Protein AF-0000000068164389 (afdb_homodimer)

Secondary structure (DSSP, 8-state):
--PPPHHHHHHHHHS-HHHHHHHHHHH-TT-HHHHHHHHHHHHHHHHHTTHHHHHHHHHHHHHHTT--TTHHHHHHHHHHHHHHHHHHHHHHHHHHHHHHHHHHHHHHHHHHHHT-HHHHHHHHHHHHHHHHSSHHHHHHHHHHHHHHHHHH-HHHHHHHHHHHHHHHHHHHHHHHHHHHHHHHHHHHHHHHHHHHHHHHHTHHHHHHTT-HHHHHHHHHHHHHHHHHHHHHHHHHHHHHHHHHHHHHHHHHHHHHHHHHHHHHTTSS-HHHHHHHHHHHHHHHHHHHHHHHTHHHHHHHHHHHHHHHHHHHHHHHHHHTSPPSSP---S-SS-EEEEEEEETTEEEEEEE---SSEEEEEE-TTSSHHHHHHHHTTSS--SEEEEEETTEEGGGS-HHHHHHHEEEE-TT----SSBHHHHHHTT-SS---HHHHHHHHHHTT-HHHHHTSTTGGGPBBSTTSB---HHHHHHHHHHHHHHT--SEEEEESTTTTS-HHHHHHHHHHHHHHTTS-EEEEEES-GGGGGG-SEEEEEETTEEEEEE-HHHHHHH-HHHHHHHHHHHHHS----------/--PPPHHHHHHHHHS-HHHHHHHHHHH-TT-HHHHHHHHHHHHHHHHHTTHHHHHHHHHHHHHHTT--TTHHHHHHHHHHHHHHHHHHHHHHHHHHHHHHHHHHHHHHHHHHHHT-HHHHHHHHHHHHHHHHS-HHHHHHHHHHHHHHHHHH-HHHHHHHHHHHHHHHHHHHHHHHHHHHHHHHHHHHHHHHHHHHHHHHHTHHHHHHTT-HHHHHHHHHHHHHHHHHHHHHHHHHHHHHHHHHHHHHHHHHHHHHHHHHHHHHTTSS-HHHHHHHHHHHHHHHHHHHHHHHTHHHHHHHHHHHHHHHHHHHHHHHHHHTSPPSSP---S-SS-EEEEEEEETTEEEEEEE---SSEEEEEE-TTSSHHHHHHHHTTSS--SEEEEEETTEEGGGS-HHHHHHHEEEE-TT----SSBHHHHHHTT-SS---HHHHHHHHHHTT-HHHHTTSTTGGGPBBSTTSB---HHHHHHHHHHHHHHT--SEEEEESTTTTS-HHHHHHHHHHHHHHTTS-EEEEEES-GGGGGG-SEEEEEETTEEEEEE-HHHHHHH-HHHHHHHHHHHHHS----------

Sequence (1158 aa):
METETEEDIEILTEYSFVKHCQEVWSHCVGYHRQVVKYLLLSVVVAFFGMAPPYLISWYINKLTKADYEGLNPLVASAVASYLAFHISDAFVVYQTSVLAENIACQVRLTAWNELLKHGANAVDSFIRFLFRVGVVKDFLSTVFSFGFIFYMDWRIGLVTLFTSIFYVIHFIYIKNRIVVYRNTYLEKTEATTGSVWGYFAHILVLKLLNMMDQILPTLDAYVREALAVRRNILFLDRYKVTVGRVCNNVSEMLILVLMTGSLIAGNTVLGDVLLMHKYYAKFNSHLRAMTNNYDIYLKTCTKMYRFSRLMTECRALKQAEPELPSRVPSNWTQIEFSKVCFSYESLITKARPALDHVAIVGRSGSGKSTLVKILLRLYHPQSGEVTVGGTNIANVVSEELYNCIKVVPQDDELLNCSLFQNLAYATPDPVSEDDVIDALRKADAWHFIQDLPNRLGSVIGPGGVQLSGGETQRVCIARALISSPQVIVLDEATSSLDVMTEQRVHATMASLSQDTTIIAVTHRISSLHLFDRILVMHHGKLVGDGTHEQLLGENEYYQGLQKANSEDQPRQEEHPHQSMETETEEDIEILTEYSFVKHCQEVWSHCVGYHRQVVKYLLLSVVVAFFGMAPPYLISWYINKLTKADYEGLNPLVASAVASYLAFHISDAFVVYQTSVLAENIACQVRLTAWNELLKHGANAVDSFIRFLFRVGVVKDFLSTVFSFGFIFYMDWRIGLVTLFTSIFYVIHFIYIKNRIVVYRNTYLEKTEATTGSVWGYFAHILVLKLLNMMDQILPTLDAYVREALAVRRNILFLDRYKVTVGRVCNNVSEMLILVLMTGSLIAGNTVLGDVLLMHKYYAKFNSHLRAMTNNYDIYLKTCTKMYRFSRLMTECRALKQAEPELPSRVPSNWTQIEFSKVCFSYESLITKARPALDHVAIVGRSGSGKSTLVKILLRLYHPQSGEVTVGGTNIANVVSEELYNCIKVVPQDDELLNCSLFQNLAYATPDPVSEDDVIDALRKADAWHFIQDLPNRLGSVIGPGGVQLSGGETQRVCIARALISSPQVIVLDEATSSLDVMTEQRVHATMASLSQDTTIIAVTHRISSLHLFDRILVMHHGKLVGDGTHEQLLGENEYYQGLQKANSEDQPRQEEHPHQS

Structure (mmCIF, N/CA/C/O backbone):
data_AF-0000000068164389-model_v1
#
loop_
_entity.id
_entity.type
_entity.pdbx_description
1 polymer 'ABC transporter, ATPbinding domain containing protein'
#
loop_
_atom_site.group_PDB
_atom_site.id
_atom_site.type_symbol
_atom_site.label_atom_id
_atom_site.label_alt_id
_atom_site.label_comp_id
_atom_site.label_asym_id
_atom_site.label_entity_id
_atom_site.label_seq_id
_atom_site.pdbx_PDB_ins_code
_atom_site.Cartn_x
_atom_site.Cartn_y
_atom_site.Cartn_z
_atom_site.occupancy
_atom_site.B_iso_or_equiv
_atom_site.auth_seq_id
_atom_site.auth_comp_id
_atom_site.auth_asym_id
_atom_site.auth_atom_id
_atom_site.pdbx_PDB_model_num
ATOM 1 N N . MET A 1 1 ? -2.35 -0.483 -4.441 1 38.62 1 MET A N 1
ATOM 2 C CA . MET A 1 1 ? -1.729 -1.423 -5.371 1 38.62 1 MET A CA 1
ATOM 3 C C . MET A 1 1 ? -1.173 -0.695 -6.59 1 38.62 1 MET A C 1
ATOM 5 O O . MET A 1 1 ? -1.894 0.055 -7.254 1 38.62 1 MET A O 1
ATOM 9 N N . GLU A 1 2 ? 0.061 -0.534 -6.609 1 47.28 2 GLU A N 1
ATOM 10 C CA . GLU A 1 2 ? 0.663 0.128 -7.766 1 47.28 2 GLU A CA 1
ATOM 11 C C . GLU A 1 2 ? 0.363 -0.629 -9.055 1 47.28 2 GLU A C 1
ATOM 13 O O . GLU A 1 2 ? 0.689 -1.812 -9.172 1 47.28 2 GLU A O 1
ATOM 18 N N . THR A 1 3 ? -0.781 -0.369 -9.672 1 54.84 3 THR A N 1
ATOM 19 C CA . THR A 1 3 ? -1.229 -1.025 -10.898 1 54.84 3 THR A CA 1
ATOM 20 C C . THR A 1 3 ? -0.493 -0.468 -12.109 1 54.84 3 THR A C 1
ATOM 22 O O . THR A 1 3 ? 0.011 0.656 -12.07 1 54.84 3 THR A O 1
ATOM 25 N N . GLU A 1 4 ? -0.268 -1.325 -13.055 1 60.72 4 GLU A N 1
ATOM 26 C CA . GLU A 1 4 ? 0.383 -0.997 -14.32 1 60.72 4 GLU A CA 1
ATOM 27 C C . GLU A 1 4 ? -0.41 0.055 -15.094 1 60.72 4 GLU A C 1
ATOM 29 O O . GLU A 1 4 ? -1.642 0.027 -15.102 1 60.72 4 GLU A O 1
ATOM 34 N N . THR A 1 5 ? 0.354 1.118 -15.523 1 64.94 5 THR A N 1
ATOM 35 C CA . THR A 1 5 ? -0.255 2.184 -16.312 1 64.94 5 THR A CA 1
ATOM 36 C C . THR A 1 5 ? 0.111 2.039 -17.781 1 64.94 5 THR A C 1
ATOM 38 O O . THR A 1 5 ? 0.974 1.232 -18.141 1 64.94 5 THR A O 1
ATOM 41 N N . GLU A 1 6 ? -0.705 2.586 -18.672 1 67.69 6 GLU A N 1
ATOM 42 C CA . GLU A 1 6 ? -0.39 2.629 -20.094 1 67.69 6 GLU A CA 1
ATOM 43 C C . GLU A 1 6 ? 1.027 3.141 -20.328 1 67.69 6 GLU A C 1
ATOM 45 O O . GLU A 1 6 ? 1.71 2.688 -21.25 1 67.69 6 GLU A O 1
ATOM 50 N N . GLU A 1 7 ? 1.41 3.975 -19.391 1 67.94 7 GLU A N 1
ATOM 51 C CA . GLU A 1 7 ? 2.773 4.492 -19.484 1 67.94 7 GLU A CA 1
ATOM 52 C C . GLU A 1 7 ? 3.799 3.387 -19.25 1 67.94 7 GLU A C 1
ATOM 54 O O . GLU A 1 7 ? 4.863 3.383 -19.859 1 67.94 7 GLU A O 1
ATOM 59 N N . ASP A 1 8 ? 3.373 2.439 -18.547 1 67.19 8 ASP A N 1
ATOM 60 C CA . ASP A 1 8 ? 4.277 1.324 -18.281 1 67.19 8 ASP A CA 1
ATOM 61 C C . ASP A 1 8 ? 4.52 0.495 -19.531 1 67.19 8 ASP A C 1
ATOM 63 O O . ASP A 1 8 ? 5.645 0.06 -19.797 1 67.19 8 ASP A O 1
ATOM 67 N N . ILE A 1 9 ? 3.467 0.403 -20.312 1 69.31 9 ILE A N 1
ATOM 68 C CA . ILE A 1 9 ? 3.561 -0.375 -21.531 1 69.31 9 ILE A CA 1
ATOM 69 C C . ILE A 1 9 ? 4.414 0.374 -22.562 1 69.31 9 ILE A C 1
ATOM 71 O O . ILE A 1 9 ? 5.211 -0.236 -23.281 1 69.31 9 ILE A O 1
ATOM 75 N N . GLU A 1 10 ? 4.254 1.637 -22.562 1 71.31 10 GLU A N 1
ATOM 76 C CA . GLU A 1 10 ? 5.023 2.455 -23.5 1 71.31 10 GLU A CA 1
ATOM 77 C C . GLU A 1 10 ? 6.512 2.426 -23.156 1 71.31 10 GLU A C 1
ATOM 79 O O . GLU A 1 10 ? 7.355 2.357 -24.047 1 71.31 10 GLU A O 1
ATOM 84 N N . ILE A 1 11 ? 6.797 2.465 -22 1 70.44 11 ILE A N 1
ATOM 85 C CA . ILE A 1 11 ? 8.188 2.434 -21.562 1 70.44 11 ILE A CA 1
ATOM 86 C C . ILE A 1 11 ? 8.812 1.094 -21.938 1 70.44 11 ILE A C 1
ATOM 88 O O . ILE A 1 11 ? 9.977 1.038 -22.344 1 70.44 11 ILE A O 1
ATOM 92 N N . LEU A 1 12 ? 8.016 0.072 -21.875 1 66.75 12 LEU A N 1
ATOM 93 C CA . LEU A 1 12 ? 8.523 -1.253 -22.219 1 66.75 12 LEU A CA 1
ATOM 94 C C . LEU A 1 12 ? 8.844 -1.342 -23.703 1 66.75 12 LEU A C 1
ATOM 96 O O . LEU A 1 12 ? 9.789 -2.021 -24.094 1 66.75 12 LEU A O 1
ATOM 100 N N . THR A 1 13 ? 7.965 -0.755 -24.359 1 66.56 13 THR A N 1
ATOM 101 C CA . THR A 1 13 ? 8.18 -0.83 -25.797 1 66.56 13 THR A CA 1
ATOM 102 C C . THR A 1 13 ? 9.398 -0.016 -26.203 1 66.56 13 THR A C 1
ATOM 104 O O . THR A 1 13 ? 10.102 -0.375 -27.156 1 66.56 13 THR A O 1
ATOM 107 N N . GLU A 1 14 ? 9.648 1.055 -25.406 1 65.88 14 GLU A N 1
ATOM 108 C CA . GLU A 1 14 ? 10.758 1.923 -25.781 1 65.88 14 GLU A CA 1
ATOM 109 C C . GLU A 1 14 ? 12.078 1.41 -25.203 1 65.88 14 GLU A C 1
ATOM 111 O O . GLU A 1 14 ? 13.133 1.541 -25.828 1 65.88 14 GLU A O 1
ATOM 116 N N . TYR A 1 15 ? 11.938 0.856 -24.078 1 68.25 15 TYR A N 1
ATOM 117 C CA . TYR A 1 15 ? 13.156 0.416 -23.406 1 68.25 15 TYR A CA 1
ATOM 118 C C . TYR A 1 15 ? 13.297 -1.1 -23.469 1 68.25 15 TYR A C 1
ATOM 120 O O . TYR A 1 15 ? 12.453 -1.833 -22.953 1 68.25 15 TYR A O 1
ATOM 128 N N . SER A 1 16 ? 14.227 -1.575 -24.234 1 71.25 16 SER A N 1
ATOM 129 C CA . SER A 1 16 ? 14.461 -2.99 -24.516 1 71.25 16 SER A CA 1
ATOM 130 C C . SER A 1 16 ? 14.844 -3.742 -23.234 1 71.25 16 SER A C 1
ATOM 132 O O . SER A 1 16 ? 15.398 -3.154 -22.312 1 71.25 16 SER A O 1
ATOM 134 N N . PHE A 1 17 ? 14.461 -5 -23.188 1 74.69 17 PHE A N 1
ATOM 135 C CA . PHE A 1 17 ? 14.828 -5.906 -22.109 1 74.69 17 PHE A CA 1
ATOM 136 C C . PHE A 1 17 ? 16.328 -5.918 -21.891 1 74.69 17 PHE A C 1
ATOM 138 O O . PHE A 1 17 ? 16.812 -5.922 -20.75 1 74.69 17 PHE A O 1
ATOM 145 N N . VAL A 1 18 ? 17.047 -5.766 -22.953 1 76.69 18 VAL A N 1
ATOM 146 C CA . VAL A 1 18 ? 18.5 -5.816 -22.906 1 76.69 18 VAL A CA 1
ATOM 147 C C . VAL A 1 18 ? 19.047 -4.586 -22.172 1 76.69 18 VAL A C 1
ATOM 149 O O . VAL A 1 18 ? 19.969 -4.688 -21.375 1 76.69 18 VAL A O 1
ATOM 152 N N . LYS A 1 19 ? 18.422 -3.51 -22.406 1 79.62 19 LYS A N 1
ATOM 153 C CA . LYS A 1 19 ? 18.859 -2.275 -21.766 1 79.62 19 LYS A CA 1
ATOM 154 C C . LYS A 1 19 ? 18.594 -2.314 -20.25 1 79.62 19 LYS A C 1
ATOM 156 O O . LYS A 1 19 ? 19.422 -1.842 -19.469 1 79.62 19 LYS A O 1
ATOM 161 N N . HIS A 1 20 ? 17.547 -2.967 -19.953 1 77.69 20 HIS A N 1
ATOM 162 C CA . HIS A 1 20 ? 17.234 -3.1 -18.531 1 77.69 20 HIS A CA 1
ATOM 163 C C . HIS A 1 20 ? 18.25 -4.004 -17.828 1 77.69 20 HIS A C 1
ATOM 165 O O . HIS A 1 20 ? 18.688 -3.699 -16.719 1 77.69 20 HIS A O 1
ATOM 171 N N . CYS A 1 21 ? 18.594 -5.027 -18.484 1 79.62 21 CYS A N 1
ATOM 172 C CA . CYS A 1 21 ? 19.562 -5.953 -17.906 1 79.62 21 CYS A CA 1
ATOM 173 C C . CYS A 1 21 ? 20.938 -5.297 -17.781 1 79.62 21 CYS A C 1
ATOM 175 O O . CYS A 1 21 ? 21.641 -5.52 -16.797 1 79.62 21 CYS A O 1
ATOM 177 N N . GLN A 1 22 ? 21.203 -4.438 -18.719 1 82.5 22 GLN A N 1
ATOM 178 C CA . GLN A 1 22 ? 22.469 -3.725 -18.672 1 82.5 22 GLN A CA 1
ATOM 179 C C . GLN A 1 22 ? 22.516 -2.738 -17.516 1 82.5 22 GLN A C 1
ATOM 181 O O . GLN A 1 22 ? 23.531 -2.604 -16.844 1 82.5 22 GLN A O 1
ATOM 186 N N . GLU A 1 23 ? 21.438 -2.168 -17.328 1 78.69 23 GLU A N 1
ATOM 187 C CA . GLU A 1 23 ? 21.344 -1.219 -16.219 1 78.69 23 GLU A CA 1
ATOM 188 C C . GLU A 1 23 ? 21.469 -1.927 -14.875 1 78.69 23 GLU A C 1
ATOM 190 O O . GLU A 1 23 ? 22.156 -1.448 -13.969 1 78.69 23 GLU A O 1
ATOM 195 N N . VAL A 1 24 ? 20.828 -2.986 -14.797 1 79.25 24 VAL A N 1
ATOM 196 C CA . VAL A 1 24 ? 20.891 -3.756 -13.555 1 79.25 24 VAL A CA 1
ATOM 197 C C . VAL A 1 24 ? 22.328 -4.254 -13.336 1 79.25 24 VAL A C 1
ATOM 199 O O . VAL A 1 24 ? 22.828 -4.23 -12.211 1 79.25 24 VAL A O 1
ATOM 202 N N . TRP A 1 25 ? 22.922 -4.68 -14.445 1 83.88 25 TRP A N 1
ATOM 203 C CA . TRP A 1 25 ? 24.281 -5.164 -14.391 1 83.88 25 TRP A CA 1
ATOM 204 C C . TRP A 1 25 ? 25.234 -4.082 -13.875 1 83.88 25 TRP A C 1
ATOM 206 O O . TRP A 1 25 ? 26.156 -4.367 -13.117 1 83.88 25 TRP A O 1
ATOM 216 N N . SER A 1 26 ? 24.922 -2.807 -14.164 1 82.19 26 SER A N 1
ATOM 217 C CA . SER A 1 26 ? 25.766 -1.69 -13.758 1 82.19 26 SER A CA 1
ATOM 218 C C . SER A 1 26 ? 25.641 -1.413 -12.266 1 82.19 26 SER A C 1
ATOM 220 O O . SER A 1 26 ? 26.578 -0.892 -11.648 1 82.19 26 SER A O 1
ATOM 222 N N . HIS A 1 27 ? 24.531 -1.925 -11.75 1 77.31 27 HIS A N 1
ATOM 223 C CA . HIS A 1 27 ? 24.312 -1.648 -10.336 1 77.31 27 HIS A CA 1
ATOM 224 C C . HIS A 1 27 ? 24.766 -2.812 -9.469 1 77.31 27 HIS A C 1
ATOM 226 O O . HIS A 1 27 ? 24.781 -2.711 -8.234 1 77.31 27 HIS A O 1
ATOM 232 N N . CYS A 1 28 ? 25.172 -3.836 -10.07 1 83.06 28 CYS A N 1
ATOM 233 C CA . CYS A 1 28 ? 25.656 -5 -9.344 1 83.06 28 CYS A CA 1
ATOM 234 C C . CYS A 1 28 ? 27.156 -4.898 -9.07 1 83.06 28 CYS A C 1
ATOM 236 O O . CYS A 1 28 ? 27.875 -5.891 -9.156 1 83.06 28 CYS A O 1
ATOM 238 N N . VAL A 1 29 ? 27.625 -3.773 -8.711 1 82.62 29 VAL A N 1
ATOM 239 C CA . VAL A 1 29 ? 29.047 -3.551 -8.508 1 82.62 29 VAL A CA 1
ATOM 240 C C . VAL A 1 29 ? 29.547 -4.402 -7.344 1 82.62 29 VAL A C 1
ATOM 242 O O . VAL A 1 29 ? 28.969 -4.379 -6.258 1 82.62 29 VAL A O 1
ATOM 245 N N . GLY A 1 30 ? 30.547 -5.273 -7.551 1 86.19 30 GLY A N 1
ATOM 246 C CA . GLY A 1 30 ? 31.156 -6.113 -6.527 1 86.19 30 GLY A CA 1
ATOM 247 C C . GLY A 1 30 ? 30.609 -7.527 -6.523 1 86.19 30 GLY A C 1
ATOM 248 O O . GLY A 1 30 ? 31.172 -8.414 -5.875 1 86.19 30 GLY A O 1
ATOM 249 N N . TYR A 1 31 ? 29.469 -7.75 -7.27 1 89.31 31 TYR A N 1
ATOM 250 C CA . TYR A 1 31 ? 28.812 -9.055 -7.219 1 89.31 31 TYR A CA 1
ATOM 251 C C . TYR A 1 31 ? 28.781 -9.695 -8.602 1 89.31 31 TYR A C 1
ATOM 253 O O . TYR A 1 31 ? 28.078 -10.688 -8.812 1 89.31 31 TYR A O 1
ATOM 261 N N . HIS A 1 32 ? 29.547 -9.227 -9.555 1 91 32 HIS A N 1
ATOM 262 C CA . HIS A 1 32 ? 29.484 -9.719 -10.93 1 91 32 HIS A CA 1
ATOM 263 C C . HIS A 1 32 ? 29.906 -11.18 -11.008 1 91 32 HIS A C 1
ATOM 265 O O . HIS A 1 32 ? 29.25 -11.984 -11.695 1 91 32 HIS A O 1
ATOM 271 N N . ARG A 1 33 ? 30.922 -11.5 -10.258 1 91.88 33 ARG A N 1
ATOM 272 C CA . ARG A 1 33 ? 31.422 -12.875 -10.281 1 91.88 33 ARG A CA 1
ATOM 273 C C . ARG A 1 33 ? 30.406 -13.836 -9.688 1 91.88 33 ARG A C 1
ATOM 275 O O . ARG A 1 33 ? 30.188 -14.922 -10.219 1 91.88 33 ARG A O 1
ATOM 282 N N . GLN A 1 34 ? 29.781 -13.406 -8.664 1 91.25 34 GLN A N 1
ATOM 283 C CA . GLN A 1 34 ? 28.781 -14.25 -8.016 1 91.25 34 GLN A CA 1
ATOM 284 C C . GLN A 1 34 ? 27.547 -14.414 -8.891 1 91.25 34 GLN A C 1
ATOM 286 O O . GLN A 1 34 ? 26.953 -15.5 -8.961 1 91.25 34 GLN A O 1
ATOM 291 N N . VAL A 1 35 ? 27.219 -13.328 -9.562 1 88.88 35 VAL A N 1
ATOM 292 C CA . VAL A 1 35 ? 26.062 -13.391 -10.445 1 88.88 35 VAL A CA 1
ATOM 293 C C . VAL A 1 35 ? 26.312 -14.383 -11.57 1 88.88 35 VAL A C 1
ATOM 295 O O . VAL A 1 35 ? 25.469 -15.25 -11.844 1 88.88 35 VAL A O 1
ATOM 298 N N . VAL A 1 36 ? 27.469 -14.383 -12.172 1 90.44 36 VAL A N 1
ATOM 299 C CA . VAL A 1 36 ? 27.797 -15.273 -13.281 1 90.44 36 VAL A CA 1
ATOM 300 C C . VAL A 1 36 ? 27.891 -16.719 -12.781 1 90.44 36 VAL A C 1
ATOM 302 O O . VAL A 1 36 ? 27.406 -17.641 -13.438 1 90.44 36 VAL A O 1
ATOM 305 N N . LYS A 1 37 ? 28.391 -16.875 -11.594 1 92.12 37 LYS A N 1
ATOM 306 C CA . LYS A 1 37 ? 28.531 -18.203 -11.008 1 92.12 37 LYS A CA 1
ATOM 307 C C . LYS A 1 37 ? 27.172 -18.859 -10.789 1 92.12 37 LYS A C 1
ATOM 309 O O . LYS A 1 37 ? 26.953 -20 -11.211 1 92.12 37 LYS A O 1
ATOM 314 N N . TYR A 1 38 ? 26.281 -18.125 -10.258 1 87.75 38 TYR A N 1
ATOM 315 C CA . TYR A 1 38 ? 25 -18.734 -9.938 1 87.75 38 TYR A CA 1
ATOM 316 C C . TYR A 1 38 ? 24.125 -18.844 -11.18 1 87.75 38 TYR A C 1
ATOM 318 O O . TYR A 1 38 ? 23.281 -19.75 -11.273 1 87.75 38 TYR A O 1
ATOM 326 N N . LEU A 1 39 ? 24.406 -18.016 -12.188 1 86.12 39 LEU A N 1
ATOM 327 C CA . LEU A 1 39 ? 23.719 -18.188 -13.461 1 86.12 39 LEU A CA 1
ATOM 328 C C . LEU A 1 39 ? 24.172 -19.453 -14.172 1 86.12 39 LEU A C 1
ATOM 330 O O . LEU A 1 39 ? 23.344 -20.203 -14.711 1 86.12 39 LEU A O 1
ATOM 334 N N . LEU A 1 40 ? 25.438 -19.766 -14.102 1 90.5 40 LEU A N 1
ATOM 335 C CA . LEU A 1 40 ? 25.969 -20.984 -14.703 1 90.5 40 LEU A CA 1
ATOM 336 C C . LEU A 1 40 ? 25.484 -22.219 -13.961 1 90.5 40 LEU A C 1
ATOM 338 O O . LEU A 1 40 ? 25.141 -23.234 -14.586 1 90.5 40 LEU A O 1
ATOM 342 N N . LEU A 1 41 ? 25.422 -22.094 -12.695 1 90.19 41 LEU A N 1
ATOM 343 C CA . LEU A 1 41 ? 24.922 -23.203 -11.906 1 90.19 41 LEU A CA 1
ATOM 344 C C . LEU A 1 41 ? 23.438 -23.453 -12.203 1 90.19 41 LEU A C 1
ATOM 346 O O . LEU A 1 41 ? 22.984 -24.594 -12.195 1 90.19 41 LEU A O 1
ATOM 350 N N . SER A 1 42 ? 22.734 -22.391 -12.484 1 88.31 42 SER A N 1
ATOM 351 C CA . SER A 1 42 ? 21.328 -22.531 -12.828 1 88.31 42 SER A CA 1
ATOM 352 C C . SER A 1 42 ? 21.141 -23.25 -14.156 1 88.31 42 SER A C 1
ATOM 354 O O . SER A 1 42 ? 20.203 -24.031 -14.328 1 88.31 42 SER A O 1
ATOM 356 N N . VAL A 1 43 ? 22.047 -23.062 -15.07 1 89.38 43 VAL A N 1
ATOM 357 C CA . VAL A 1 43 ? 22 -23.734 -16.359 1 89.38 43 VAL A CA 1
ATOM 358 C C . VAL A 1 43 ? 22.219 -25.234 -16.172 1 89.38 43 VAL A C 1
ATOM 360 O O . VAL A 1 43 ? 21.484 -26.062 -16.734 1 89.38 43 VAL A O 1
ATOM 363 N N . VAL A 1 44 ? 23.141 -25.531 -15.305 1 89.69 44 VAL A N 1
ATOM 364 C CA . VAL A 1 44 ? 23.484 -26.938 -15.047 1 89.69 44 VAL A CA 1
ATOM 365 C C . VAL A 1 44 ? 22.328 -27.641 -14.367 1 89.69 44 VAL A C 1
ATOM 367 O O . VAL A 1 44 ? 21.938 -28.734 -14.766 1 89.69 44 VAL A O 1
ATOM 370 N N . VAL A 1 45 ? 21.75 -26.969 -13.453 1 88.69 45 VAL A N 1
ATOM 371 C CA . VAL A 1 45 ? 20.641 -27.578 -12.703 1 88.69 45 VAL A CA 1
ATOM 372 C C . VAL A 1 45 ? 19.422 -27.734 -13.609 1 88.69 45 VAL A C 1
ATOM 374 O O . VAL A 1 45 ? 18.75 -28.766 -13.562 1 88.69 45 VAL A O 1
ATOM 377 N N . ALA A 1 46 ? 19.219 -26.734 -14.461 1 87.62 46 ALA A N 1
ATOM 378 C CA . ALA A 1 46 ? 18.078 -26.812 -15.391 1 87.62 46 ALA A CA 1
ATOM 379 C C . ALA A 1 46 ? 18.266 -27.953 -16.375 1 87.62 46 ALA A C 1
ATOM 381 O O . ALA A 1 46 ? 17.312 -28.656 -16.703 1 87.62 46 ALA A O 1
ATOM 382 N N . PHE A 1 47 ? 19.453 -28.203 -16.766 1 87.81 47 PHE A N 1
ATOM 383 C CA . PHE A 1 47 ? 19.75 -29.266 -17.703 1 87.81 47 PHE A CA 1
ATOM 384 C C . PHE A 1 47 ? 19.531 -30.641 -17.062 1 87.81 47 PHE A C 1
ATOM 386 O O . PHE A 1 47 ? 18.891 -31.516 -17.656 1 87.81 47 PHE A O 1
ATOM 393 N N . PHE A 1 48 ? 19.938 -30.781 -15.852 1 87.19 48 PHE A N 1
ATOM 394 C CA . PHE A 1 48 ? 19.828 -32.062 -15.172 1 87.19 48 PHE A CA 1
ATOM 395 C C . PHE A 1 48 ? 18.406 -32.312 -14.688 1 87.19 48 PHE A C 1
ATOM 397 O O . PHE A 1 48 ? 18.047 -33.438 -14.352 1 87.19 48 PHE A O 1
ATOM 404 N N . GLY A 1 49 ? 17.656 -31.25 -14.695 1 86.25 49 GLY A N 1
ATOM 405 C CA . GLY A 1 49 ? 16.25 -31.406 -14.344 1 86.25 49 GLY A CA 1
ATOM 406 C C . GLY A 1 49 ? 15.469 -32.188 -15.375 1 86.25 49 GLY A C 1
ATOM 407 O O . GLY A 1 49 ? 14.375 -32.688 -15.078 1 86.25 49 GLY A O 1
ATOM 408 N N . MET A 1 50 ? 16.078 -32.438 -16.547 1 87.75 50 MET A N 1
ATOM 409 C CA . MET A 1 50 ? 15.422 -33.188 -17.609 1 87.75 50 MET A CA 1
ATOM 410 C C . MET A 1 50 ? 15.695 -34.688 -17.484 1 87.75 50 MET A C 1
ATOM 412 O O . MET A 1 50 ? 15.102 -35.469 -18.203 1 87.75 50 MET A O 1
ATOM 416 N N . ALA A 1 51 ? 16.422 -35.094 -16.531 1 88.19 51 ALA A N 1
ATOM 417 C CA . ALA A 1 51 ? 16.906 -36.469 -16.438 1 88.19 51 ALA A CA 1
ATOM 418 C C . ALA A 1 51 ? 15.828 -37.375 -15.836 1 88.19 51 ALA A C 1
ATOM 420 O O . ALA A 1 51 ? 15.586 -38.5 -16.328 1 88.19 51 ALA A O 1
ATOM 421 N N . PRO A 1 52 ? 15.094 -36.938 -14.867 1 87.06 52 PRO A N 1
ATOM 422 C CA . PRO A 1 52 ? 14.188 -37.875 -14.203 1 87.06 52 PRO A CA 1
ATOM 423 C C . PRO A 1 52 ? 13.102 -38.406 -15.141 1 87.06 52 PRO A C 1
ATOM 425 O O . PRO A 1 52 ? 12.852 -39.594 -15.172 1 87.06 52 PRO A O 1
ATOM 428 N N . PRO A 1 53 ? 12.445 -37.562 -15.945 1 85.81 53 PRO A N 1
ATOM 429 C CA . PRO A 1 53 ? 11.445 -38.125 -16.859 1 85.81 53 PRO A CA 1
ATOM 430 C C . PRO A 1 53 ? 12.031 -39.125 -17.844 1 85.81 53 PRO A C 1
ATOM 432 O O . PRO A 1 53 ? 11.352 -40.094 -18.234 1 85.81 53 PRO A O 1
ATOM 435 N N . TYR A 1 54 ? 13.258 -38.969 -18.156 1 87.62 54 TYR A N 1
ATOM 436 C CA . TYR A 1 54 ? 13.922 -39.906 -19.062 1 87.62 54 TYR A CA 1
ATOM 437 C C . TYR A 1 54 ? 14.078 -41.281 -18.422 1 87.62 54 TYR A C 1
ATOM 439 O O . TYR A 1 54 ? 13.867 -42.312 -19.094 1 87.62 54 TYR A O 1
ATOM 447 N N . LEU A 1 55 ? 14.352 -41.344 -17.172 1 88.44 55 LEU A N 1
ATOM 448 C CA . LEU A 1 55 ? 14.484 -42.594 -16.453 1 88.44 55 LEU A CA 1
ATOM 449 C C . LEU A 1 55 ? 13.141 -43.281 -16.328 1 88.44 55 LEU A C 1
ATOM 451 O O . LEU A 1 55 ? 13.062 -44.531 -16.422 1 88.44 55 LEU A O 1
ATOM 455 N N . ILE A 1 56 ? 12.102 -42.531 -16.219 1 86.5 56 ILE A N 1
ATOM 456 C CA . ILE A 1 56 ? 10.758 -43.094 -16.125 1 86.5 56 ILE A CA 1
ATOM 457 C C . ILE A 1 56 ? 10.359 -43.719 -17.469 1 86.5 56 ILE A C 1
ATOM 459 O O . ILE A 1 56 ? 9.703 -44.75 -17.516 1 86.5 56 ILE A O 1
ATOM 463 N N . SER A 1 57 ? 10.766 -43.062 -18.516 1 87.19 57 SER A N 1
ATOM 464 C CA . SER A 1 57 ? 10.492 -43.594 -19.844 1 87.19 57 SER A CA 1
ATOM 465 C C . SER A 1 57 ? 11.148 -44.938 -20.047 1 87.19 57 SER A C 1
ATOM 467 O O . SER A 1 57 ? 10.531 -45.875 -20.594 1 87.19 57 SER A O 1
ATOM 469 N N . TRP A 1 58 ? 12.375 -45.062 -19.562 1 86.12 58 TRP A N 1
ATOM 470 C CA . TRP A 1 58 ? 13.078 -46.344 -19.641 1 86.12 58 TRP A CA 1
ATOM 471 C C . TRP A 1 58 ? 12.359 -47.406 -18.828 1 86.12 58 TRP A C 1
ATOM 473 O O . TRP A 1 58 ? 12.266 -48.562 -19.25 1 86.12 58 TRP A O 1
ATOM 483 N N . TYR A 1 59 ? 11.805 -47.031 -17.75 1 86.69 59 TYR A N 1
ATOM 484 C CA . TYR A 1 59 ? 11.047 -47.906 -16.875 1 86.69 59 TYR A CA 1
ATOM 485 C C . TYR A 1 59 ? 9.812 -48.438 -17.578 1 86.69 59 TYR A C 1
ATOM 487 O O . TYR A 1 59 ? 9.57 -49.656 -17.578 1 86.69 59 TYR A O 1
ATOM 495 N N . ILE A 1 60 ? 9.125 -47.656 -18.297 1 84.56 60 ILE A N 1
ATOM 496 C CA . ILE A 1 60 ? 7.891 -48.031 -18.953 1 84.56 60 ILE A CA 1
ATOM 497 C C . ILE A 1 60 ? 8.211 -48.906 -20.172 1 84.56 60 ILE A C 1
ATOM 499 O O . ILE A 1 60 ? 7.48 -49.844 -20.469 1 84.56 60 ILE A O 1
ATOM 503 N N . ASN A 1 61 ? 9.281 -48.594 -20.844 1 86.19 61 ASN A N 1
ATOM 504 C CA . ASN A 1 61 ? 9.68 -49.406 -21.984 1 86.19 61 ASN A CA 1
ATOM 505 C C . ASN A 1 61 ? 10.016 -50.844 -21.578 1 86.19 61 ASN A C 1
ATOM 507 O O . ASN A 1 61 ? 9.648 -51.781 -22.266 1 86.19 61 ASN A O 1
ATOM 511 N N . LYS A 1 62 ? 10.672 -50.938 -20.469 1 86.31 62 LYS A N 1
ATOM 512 C CA . LYS A 1 62 ? 10.992 -52.281 -19.969 1 86.31 62 LYS A CA 1
ATOM 513 C C . LYS A 1 62 ? 9.734 -53.031 -19.547 1 86.31 62 LYS A C 1
ATOM 515 O O . LYS A 1 62 ? 9.609 -54.219 -19.781 1 86.31 62 LYS A O 1
ATOM 520 N N . LEU A 1 63 ? 8.812 -52.344 -19.016 1 83.38 63 LEU A N 1
ATOM 521 C CA . LEU A 1 63 ? 7.559 -52.938 -18.562 1 83.38 63 LEU A CA 1
ATOM 522 C C . LEU A 1 63 ? 6.742 -53.438 -19.75 1 83.38 63 LEU A C 1
ATOM 524 O O . LEU A 1 63 ? 6.145 -54.531 -19.672 1 83.38 63 LEU A O 1
ATOM 528 N N . THR A 1 64 ? 6.727 -52.688 -20.844 1 82.06 64 THR A N 1
ATOM 529 C CA . THR A 1 64 ? 5.934 -53.062 -22.016 1 82.06 64 THR A CA 1
ATOM 530 C C . THR A 1 64 ? 6.535 -54.25 -22.719 1 82.06 64 THR A C 1
ATOM 532 O O . THR A 1 64 ? 5.82 -55.031 -23.359 1 82.06 64 THR A O 1
ATOM 535 N N . LYS A 1 65 ? 7.809 -54.469 -22.562 1 82.88 65 LYS A N 1
ATOM 536 C CA . LYS A 1 65 ? 8.477 -55.594 -23.172 1 82.88 65 LYS A CA 1
ATOM 537 C C . LYS A 1 65 ? 8.516 -56.781 -22.219 1 82.88 65 LYS A C 1
ATOM 539 O O . LYS A 1 65 ? 9.164 -57.812 -22.484 1 82.88 65 LYS A O 1
ATOM 544 N N . ALA A 1 66 ? 7.891 -56.656 -20.969 1 82.75 66 ALA A N 1
ATOM 545 C CA . ALA A 1 66 ? 7.828 -57.688 -19.953 1 82.75 66 ALA A CA 1
ATOM 546 C C . ALA A 1 66 ? 9.227 -58.062 -19.453 1 82.75 66 ALA A C 1
ATOM 548 O O . ALA A 1 66 ? 9.508 -59.219 -19.172 1 82.75 66 ALA A O 1
ATOM 549 N N . ASP A 1 67 ? 10.117 -57.125 -19.594 1 87.38 67 ASP A N 1
ATOM 550 C CA . ASP A 1 67 ? 11.445 -57.25 -19 1 87.38 67 ASP A CA 1
ATOM 551 C C . ASP A 1 67 ? 11.484 -56.688 -17.578 1 87.38 67 ASP A C 1
ATOM 553 O O . ASP A 1 67 ? 11.703 -55.5 -17.391 1 87.38 67 ASP A O 1
ATOM 557 N N . TYR A 1 68 ? 11.328 -57.562 -16.625 1 85.06 68 TYR A N 1
ATOM 558 C CA . TYR A 1 68 ? 11.164 -57.094 -15.266 1 85.06 68 TYR A CA 1
ATOM 559 C C . TYR A 1 68 ? 12.508 -57 -14.547 1 85.06 68 TYR A C 1
ATOM 561 O O . TYR A 1 68 ? 12.578 -56.562 -13.406 1 85.06 68 TYR A O 1
ATOM 569 N N . GLU A 1 69 ? 13.516 -57.375 -15.273 1 85.25 69 GLU A N 1
ATOM 570 C CA . GLU A 1 69 ? 14.836 -57.312 -14.656 1 85.25 69 GLU A CA 1
ATOM 571 C C . GLU A 1 69 ? 15.32 -55.844 -14.555 1 85.25 69 GLU A C 1
ATOM 573 O O . GLU A 1 69 ? 15.242 -55.094 -15.523 1 85.25 69 GLU A O 1
ATOM 578 N N . GLY A 1 70 ? 15.695 -55.375 -13.398 1 85.44 70 GLY A N 1
ATOM 579 C CA . GLY A 1 70 ? 16.312 -54.062 -13.211 1 85.44 70 GLY A CA 1
ATOM 580 C C . GLY A 1 70 ? 15.305 -52.969 -12.977 1 85.44 70 GLY A C 1
ATOM 581 O O . GLY A 1 70 ? 15.648 -51.781 -13.039 1 85.44 70 GLY A O 1
ATOM 582 N N . LEU A 1 71 ? 14.086 -53.312 -12.789 1 87.88 71 LEU A N 1
ATOM 583 C CA . LEU A 1 71 ? 13.047 -52.312 -12.594 1 87.88 71 LEU A CA 1
ATOM 584 C C . LEU A 1 71 ? 13.258 -51.562 -11.273 1 87.88 71 LEU A C 1
ATOM 586 O O . LEU A 1 71 ? 13.109 -50.344 -11.211 1 87.88 71 LEU A O 1
ATOM 590 N N . ASN A 1 72 ? 13.727 -52.281 -10.242 1 85.94 72 ASN A N 1
ATOM 591 C CA . ASN A 1 72 ? 13.891 -51.688 -8.93 1 85.94 72 ASN A CA 1
ATOM 592 C C . ASN A 1 72 ? 15.031 -50.656 -8.922 1 85.94 72 ASN A C 1
ATOM 594 O O . ASN A 1 72 ? 14.852 -49.531 -8.477 1 85.94 72 ASN A O 1
ATOM 598 N N . PRO A 1 73 ? 16.172 -51.031 -9.516 1 88.5 73 PRO A N 1
ATOM 599 C CA . PRO A 1 73 ? 17.234 -50.031 -9.555 1 88.5 73 PRO A CA 1
ATOM 600 C C . PRO A 1 73 ? 16.875 -48.812 -10.414 1 88.5 73 PRO A C 1
ATOM 602 O O . PRO A 1 73 ? 17.328 -47.688 -10.125 1 88.5 73 PRO A O 1
ATOM 605 N N . LEU A 1 74 ? 16.094 -49 -11.375 1 90.06 74 LEU A N 1
ATOM 606 C CA . LEU A 1 74 ? 15.688 -47.875 -12.227 1 90.06 74 LEU A CA 1
ATOM 607 C C . LEU A 1 74 ? 14.781 -46.906 -11.477 1 90.06 74 LEU A C 1
ATOM 609 O O . LEU A 1 74 ? 14.914 -45.688 -11.602 1 90.06 74 LEU A O 1
ATOM 613 N N . VAL A 1 75 ? 13.883 -47.438 -10.68 1 88.44 75 VAL A N 1
ATOM 614 C CA . VAL A 1 75 ? 13.008 -46.594 -9.867 1 88.44 75 VAL A CA 1
ATOM 615 C C . VAL A 1 75 ? 13.836 -45.875 -8.812 1 88.44 75 VAL A C 1
ATOM 617 O O . VAL A 1 75 ? 13.633 -44.688 -8.57 1 88.44 75 VAL A O 1
ATOM 620 N N . ALA A 1 76 ? 14.758 -46.594 -8.242 1 89.75 76 ALA A N 1
ATOM 621 C CA . ALA A 1 76 ? 15.625 -45.969 -7.234 1 89.75 76 ALA A CA 1
ATOM 622 C C . ALA A 1 76 ? 16.453 -44.844 -7.844 1 89.75 76 ALA A C 1
ATOM 624 O O . ALA A 1 76 ? 16.641 -43.812 -7.219 1 89.75 76 ALA A O 1
ATOM 625 N N . SER A 1 77 ? 16.906 -45.094 -9.055 1 91 77 SER A N 1
ATOM 626 C CA . SER A 1 77 ? 17.688 -44.062 -9.742 1 91 77 SER A CA 1
ATOM 627 C C . SER A 1 77 ? 16.844 -42.875 -10.086 1 91 77 SER A C 1
ATOM 629 O O . SER A 1 77 ? 17.328 -41.719 -10.055 1 91 77 SER A O 1
ATOM 631 N N . ALA A 1 78 ? 15.609 -43.094 -10.438 1 89.69 78 ALA A N 1
ATOM 632 C CA . ALA A 1 78 ? 14.711 -42 -10.734 1 89.69 78 ALA A CA 1
ATOM 633 C C . ALA A 1 78 ? 14.445 -41.156 -9.484 1 89.69 78 ALA A C 1
ATOM 635 O O . ALA A 1 78 ? 14.492 -39.906 -9.539 1 89.69 78 ALA A O 1
ATOM 636 N N . VAL A 1 79 ? 14.242 -41.812 -8.344 1 89.62 79 VAL A N 1
ATOM 637 C CA . VAL A 1 79 ? 14 -41.125 -7.086 1 89.62 79 VAL A CA 1
ATOM 638 C C . VAL A 1 79 ? 15.242 -40.312 -6.688 1 89.62 79 VAL A C 1
ATOM 640 O O . VAL A 1 79 ? 15.148 -39.156 -6.301 1 89.62 79 VAL A O 1
ATOM 643 N N . ALA A 1 80 ? 16.359 -40.938 -6.832 1 91.19 80 ALA A N 1
ATOM 644 C CA . ALA A 1 80 ? 17.625 -40.281 -6.5 1 91.19 80 ALA A CA 1
ATOM 645 C C . ALA A 1 80 ? 17.859 -39.094 -7.395 1 91.19 80 ALA A C 1
ATOM 647 O O . ALA A 1 80 ? 18.359 -38.062 -6.93 1 91.19 80 ALA A O 1
ATOM 648 N N . SER A 1 81 ? 17.531 -39.219 -8.625 1 91.25 81 SER A N 1
ATOM 649 C CA . SER A 1 81 ? 17.719 -38.094 -9.562 1 91.25 81 SER A CA 1
ATOM 650 C C . SER A 1 81 ? 16.797 -36.938 -9.227 1 91.25 81 SER A C 1
ATOM 652 O O . SER A 1 81 ? 17.188 -35.781 -9.328 1 91.25 81 SER A O 1
ATOM 654 N N . TYR A 1 82 ? 15.57 -37.281 -8.844 1 90.19 82 TYR A N 1
ATOM 655 C CA . TYR A 1 82 ? 14.648 -36.25 -8.43 1 90.19 82 TYR A CA 1
ATOM 656 C C . TYR A 1 82 ? 15.156 -35.531 -7.172 1 90.19 82 TYR A C 1
ATOM 658 O O . TYR A 1 82 ? 15.117 -34.312 -7.082 1 90.19 82 TYR A O 1
ATOM 666 N N . LEU A 1 83 ? 15.625 -36.312 -6.234 1 90.94 83 LEU A N 1
ATOM 667 C CA . LEU A 1 83 ? 16.125 -35.75 -4.988 1 90.94 83 LEU A CA 1
ATOM 668 C C . LEU A 1 83 ? 17.344 -34.844 -5.246 1 90.94 83 LEU A C 1
ATOM 670 O O . LEU A 1 83 ? 17.422 -33.75 -4.711 1 90.94 83 LEU A O 1
ATOM 674 N N . ALA A 1 84 ? 18.234 -35.344 -6.078 1 91.44 84 ALA A N 1
ATOM 675 C CA . ALA A 1 84 ? 19.422 -34.562 -6.426 1 91.44 84 ALA A CA 1
ATOM 676 C C . ALA A 1 84 ? 19.031 -33.281 -7.121 1 91.44 84 ALA A C 1
ATOM 678 O O . ALA A 1 84 ? 19.625 -32.219 -6.852 1 91.44 84 ALA A O 1
ATOM 679 N N . PHE A 1 85 ? 18.094 -33.344 -7.941 1 90.62 85 PHE A N 1
ATOM 680 C CA . PHE A 1 85 ? 17.625 -32.188 -8.672 1 90.62 85 PHE A CA 1
ATOM 681 C C . PHE A 1 85 ? 17.016 -31.156 -7.715 1 90.62 85 PHE A C 1
ATOM 683 O O . PHE A 1 85 ? 17.359 -29.969 -7.762 1 90.62 85 PHE A O 1
ATOM 690 N N . HIS A 1 86 ? 16.156 -31.609 -6.797 1 90.19 86 HIS A N 1
ATOM 691 C CA . HIS A 1 86 ? 15.445 -30.688 -5.922 1 90.19 86 HIS A CA 1
ATOM 692 C C . HIS A 1 86 ? 16.391 -30.047 -4.914 1 90.19 86 HIS A C 1
ATOM 694 O O . HIS A 1 86 ? 16.266 -28.875 -4.598 1 90.19 86 HIS A O 1
ATOM 700 N N . ILE A 1 87 ? 17.359 -30.781 -4.48 1 90.62 87 ILE A N 1
ATOM 701 C CA . ILE A 1 87 ? 18.328 -30.234 -3.531 1 90.62 87 ILE A CA 1
ATOM 702 C C . ILE A 1 87 ? 19.219 -29.219 -4.227 1 90.62 87 ILE A C 1
ATOM 704 O O . ILE A 1 87 ? 19.469 -28.141 -3.689 1 90.62 87 ILE A O 1
ATOM 708 N N . SER A 1 88 ? 19.688 -29.562 -5.445 1 91.62 88 SER A N 1
ATOM 709 C CA . SER A 1 88 ? 20.5 -28.625 -6.211 1 91.62 88 SER A CA 1
ATOM 710 C C . SER A 1 88 ? 19.719 -27.375 -6.57 1 91.62 88 SER A C 1
ATOM 712 O O . SER A 1 88 ? 20.25 -26.266 -6.504 1 91.62 88 SER A O 1
ATOM 714 N N . ASP A 1 89 ? 18.516 -27.594 -6.91 1 89.06 89 ASP A N 1
ATOM 715 C CA . ASP A 1 89 ? 17.656 -26.469 -7.25 1 89.06 89 ASP A CA 1
ATOM 716 C C . ASP A 1 89 ? 17.422 -25.578 -6.043 1 89.06 89 ASP A C 1
ATOM 718 O O . ASP A 1 89 ? 17.469 -24.344 -6.16 1 89.06 89 ASP A O 1
ATOM 722 N N . ALA A 1 90 ? 17.203 -26.188 -4.91 1 90.25 90 ALA A N 1
ATOM 723 C CA . ALA A 1 90 ? 17 -25.438 -3.676 1 90.25 90 ALA A CA 1
ATOM 724 C C . ALA A 1 90 ? 18.234 -24.609 -3.332 1 90.25 90 ALA A C 1
ATOM 726 O O . ALA A 1 90 ? 18.141 -23.453 -2.926 1 90.25 90 ALA A O 1
ATOM 727 N N . PHE A 1 91 ? 19.328 -25.219 -3.553 1 91 91 PHE A N 1
ATOM 728 C CA . PHE A 1 91 ? 20.594 -24.547 -3.254 1 91 91 PHE A CA 1
ATOM 729 C C . PHE A 1 91 ? 20.797 -23.344 -4.16 1 91 91 PHE A C 1
ATOM 731 O O . PHE A 1 91 ? 21.109 -22.25 -3.682 1 91 91 PHE A O 1
ATOM 738 N N . VAL A 1 92 ? 20.625 -23.516 -5.387 1 88.88 92 VAL A N 1
ATOM 739 C CA . VAL A 1 92 ? 20.859 -22.469 -6.359 1 88.88 92 VAL A CA 1
ATOM 740 C C . VAL A 1 92 ? 19.859 -21.328 -6.141 1 88.88 92 VAL A C 1
ATOM 742 O O . VAL A 1 92 ? 20.234 -20.156 -6.156 1 88.88 92 VAL A O 1
ATOM 745 N N . VAL A 1 93 ? 18.609 -21.688 -5.887 1 87.19 93 VAL A N 1
ATOM 746 C CA . VAL A 1 93 ? 17.578 -20.672 -5.715 1 87.19 93 VAL A CA 1
ATOM 747 C C . VAL A 1 93 ? 17.828 -19.891 -4.422 1 87.19 93 VAL A C 1
ATOM 749 O O . VAL A 1 93 ? 17.672 -18.672 -4.387 1 87.19 93 VAL A O 1
ATOM 752 N N . TYR A 1 94 ? 18.234 -20.594 -3.447 1 89.56 94 TYR A N 1
ATOM 753 C CA . TYR A 1 94 ? 18.531 -19.938 -2.186 1 89.56 94 TYR A CA 1
ATOM 754 C C . TYR A 1 94 ? 19.688 -18.953 -2.352 1 89.56 94 TYR A C 1
ATOM 756 O O . TYR A 1 94 ? 19.578 -17.781 -1.955 1 89.56 94 TYR A O 1
ATOM 764 N N . GLN A 1 95 ? 20.719 -19.453 -2.967 1 89.81 95 GLN A N 1
ATOM 765 C CA . GLN A 1 95 ? 21.891 -18.609 -3.129 1 89.81 95 GLN A CA 1
ATOM 766 C C . GLN A 1 95 ? 21.594 -17.391 -4.016 1 89.81 95 GLN A C 1
ATOM 768 O O . GLN A 1 95 ? 22.047 -16.281 -3.738 1 89.81 95 GLN A O 1
ATOM 773 N N . THR A 1 96 ? 20.906 -17.609 -5.027 1 87.62 96 THR A N 1
ATOM 774 C CA . THR A 1 96 ? 20.562 -16.516 -5.926 1 87.62 96 THR A CA 1
ATOM 775 C C . THR A 1 96 ? 19.641 -15.508 -5.234 1 87.62 96 THR A C 1
ATOM 777 O O . THR A 1 96 ? 19.734 -14.305 -5.469 1 87.62 96 THR A O 1
ATOM 780 N N . SER A 1 97 ? 18.719 -16 -4.398 1 88.5 97 SER A N 1
ATOM 781 C CA . SER A 1 97 ? 17.812 -15.117 -3.672 1 88.5 97 SER A CA 1
ATOM 782 C C . SER A 1 97 ? 18.578 -14.273 -2.656 1 88.5 97 SER A C 1
ATOM 784 O O . SER A 1 97 ? 18.281 -13.086 -2.488 1 88.5 97 SER A O 1
ATOM 786 N N . VAL A 1 98 ? 19.484 -14.906 -1.998 1 89.75 98 VAL A N 1
ATOM 787 C CA . VAL A 1 98 ? 20.312 -14.172 -1.036 1 89.75 98 VAL A CA 1
ATOM 788 C C . VAL A 1 98 ? 21.141 -13.125 -1.761 1 89.75 98 VAL A C 1
ATOM 790 O O . VAL A 1 98 ? 21.266 -11.992 -1.291 1 89.75 98 VAL A O 1
ATOM 793 N N . LEU A 1 99 ? 21.688 -13.539 -2.869 1 89 99 LEU A N 1
ATOM 794 C CA . LEU A 1 99 ? 22.469 -12.609 -3.674 1 89 99 LEU A CA 1
ATOM 795 C C . LEU A 1 99 ? 21.625 -11.422 -4.121 1 89 99 LEU A C 1
ATOM 797 O O . LEU A 1 99 ? 22.062 -10.273 -4.074 1 89 99 LEU A O 1
ATOM 801 N N . ALA A 1 100 ? 20.422 -11.719 -4.578 1 87.81 100 ALA A N 1
ATOM 802 C CA . ALA A 1 100 ? 19.516 -10.664 -5.012 1 87.81 100 ALA A CA 1
ATOM 803 C C . ALA A 1 100 ? 19.219 -9.688 -3.881 1 87.81 100 ALA A C 1
ATOM 805 O O . ALA A 1 100 ? 19.172 -8.477 -4.098 1 87.81 100 ALA A O 1
ATOM 806 N N . GLU A 1 101 ? 19.047 -10.25 -2.705 1 87.69 101 GLU A N 1
ATOM 807 C CA . GLU A 1 101 ? 18.766 -9.398 -1.551 1 87.69 101 GLU A CA 1
ATOM 808 C C . GLU A 1 101 ? 19.969 -8.531 -1.189 1 87.69 101 GLU A C 1
ATOM 810 O O . GLU A 1 101 ? 19.812 -7.367 -0.826 1 87.69 101 GLU A O 1
ATOM 815 N N . ASN A 1 102 ? 21.141 -9.117 -1.271 1 88.06 102 ASN A N 1
ATOM 816 C CA . ASN A 1 102 ? 22.344 -8.359 -0.988 1 88.06 102 ASN A CA 1
ATOM 817 C C . ASN A 1 102 ? 22.547 -7.215 -1.977 1 88.06 102 ASN A C 1
ATOM 819 O O . ASN A 1 102 ? 22.875 -6.098 -1.58 1 88.06 102 ASN A O 1
ATOM 823 N N . ILE A 1 103 ? 22.344 -7.449 -3.164 1 87.5 103 ILE A N 1
ATOM 824 C CA . ILE A 1 103 ? 22.484 -6.43 -4.195 1 87.5 103 ILE A CA 1
ATOM 825 C C . ILE A 1 103 ? 21.438 -5.344 -4 1 87.5 103 ILE A C 1
ATOM 827 O O . ILE A 1 103 ? 21.734 -4.152 -4.129 1 87.5 103 ILE A O 1
ATOM 831 N N . ALA A 1 104 ? 20.219 -5.77 -3.758 1 84.12 104 ALA A N 1
ATOM 832 C CA . ALA A 1 104 ? 19.141 -4.82 -3.523 1 84.12 104 ALA A CA 1
ATOM 833 C C . ALA A 1 104 ? 19.469 -3.887 -2.361 1 84.12 104 ALA A C 1
ATOM 835 O O . ALA A 1 104 ? 19.219 -2.684 -2.432 1 84.12 104 ALA A O 1
ATOM 836 N N . CYS A 1 105 ? 20.047 -4.457 -1.379 1 83.62 105 CYS A N 1
ATOM 837 C CA . CYS A 1 105 ? 20.422 -3.66 -0.219 1 83.62 105 CYS A CA 1
ATOM 838 C C . CYS A 1 105 ? 21.5 -2.645 -0.59 1 83.62 105 CYS A C 1
ATOM 840 O O . CYS A 1 105 ? 21.438 -1.484 -0.181 1 83.62 105 CYS A O 1
ATOM 842 N N . GLN A 1 106 ? 22.375 -3.09 -1.306 1 84.38 106 GLN A N 1
ATOM 843 C CA . GLN A 1 106 ? 23.453 -2.197 -1.733 1 84.38 106 GLN A CA 1
ATOM 844 C C . GLN A 1 106 ? 22.906 -1.07 -2.611 1 84.38 106 GLN A C 1
ATOM 846 O O . GLN A 1 106 ? 23.328 0.081 -2.48 1 84.38 106 GLN A O 1
ATOM 851 N N . VAL A 1 107 ? 22.031 -1.401 -3.451 1 82.25 107 VAL A N 1
ATOM 852 C CA . VAL A 1 107 ? 21.438 -0.407 -4.34 1 82.25 107 VAL A CA 1
ATOM 853 C C . VAL A 1 107 ? 20.641 0.605 -3.527 1 82.25 107 VAL A C 1
ATOM 855 O O . VAL A 1 107 ? 20.688 1.808 -3.799 1 82.25 107 VAL A O 1
ATOM 858 N N . ARG A 1 108 ? 19.938 0.139 -2.568 1 79.62 108 ARG A N 1
ATOM 859 C CA . ARG A 1 108 ? 19.141 1.012 -1.703 1 79.62 108 ARG A CA 1
ATOM 860 C C . ARG A 1 108 ? 20.047 1.989 -0.95 1 79.62 108 ARG A C 1
ATOM 862 O O . ARG A 1 108 ? 19.734 3.18 -0.863 1 79.62 108 ARG A O 1
ATOM 869 N N . LEU A 1 109 ? 21.109 1.455 -0.445 1 80.69 109 LEU A N 1
ATOM 870 C CA . LEU A 1 109 ? 22.047 2.291 0.301 1 80.69 109 LEU A CA 1
ATOM 871 C C . LEU A 1 109 ? 22.672 3.34 -0.607 1 80.69 109 LEU A C 1
ATOM 873 O O . LEU A 1 109 ? 22.812 4.504 -0.222 1 80.69 109 LEU A O 1
ATOM 877 N N . THR A 1 110 ? 22.984 2.908 -1.783 1 78.06 110 THR A N 1
ATOM 878 C CA . THR A 1 110 ? 23.578 3.84 -2.736 1 78.06 110 THR A CA 1
ATOM 879 C C . THR A 1 110 ? 22.562 4.91 -3.143 1 78.06 110 THR A C 1
ATOM 881 O O . THR A 1 110 ? 22.922 6.082 -3.297 1 78.06 110 THR A O 1
ATOM 884 N N . ALA A 1 111 ? 21.344 4.461 -3.297 1 78.38 111 ALA A N 1
ATOM 885 C CA . ALA A 1 111 ? 20.297 5.402 -3.668 1 78.38 111 ALA A CA 1
ATOM 886 C C . ALA A 1 111 ? 20.016 6.391 -2.537 1 78.38 111 ALA A C 1
ATOM 888 O O . ALA A 1 111 ? 19.797 7.578 -2.785 1 78.38 111 ALA A O 1
ATOM 889 N N . TRP A 1 112 ? 20.016 5.812 -1.367 1 75.38 112 TRP A N 1
ATOM 890 C CA . TRP A 1 112 ? 19.797 6.684 -0.219 1 75.38 112 TRP A CA 1
ATOM 891 C C . TRP A 1 112 ? 20.922 7.703 -0.078 1 75.38 112 TRP A C 1
ATOM 893 O O . TRP A 1 112 ? 20.688 8.844 0.315 1 75.38 112 TRP A O 1
ATOM 903 N N . ASN A 1 113 ? 22.062 7.176 -0.41 1 72.19 113 ASN A N 1
ATOM 904 C CA . ASN A 1 113 ? 23.188 8.102 -0.421 1 72.19 113 ASN A CA 1
ATOM 905 C C . ASN A 1 113 ? 22.984 9.219 -1.44 1 72.19 113 ASN A C 1
ATOM 907 O O . ASN A 1 113 ? 23.375 10.359 -1.196 1 72.19 113 ASN A O 1
ATOM 911 N N . GLU A 1 114 ? 22.344 8.75 -2.527 1 70.94 114 GLU A N 1
ATOM 912 C CA . GLU A 1 114 ? 22.047 9.75 -3.545 1 70.94 114 GLU A CA 1
ATOM 913 C C . GLU A 1 114 ? 20.672 10.383 -3.314 1 70.94 114 GLU A C 1
ATOM 915 O O . GLU A 1 114 ? 20.312 11.367 -3.969 1 70.94 114 GLU A O 1
ATOM 920 N N . LEU A 1 115 ? 19.828 10.031 -2.291 1 65.38 115 LEU A N 1
ATOM 921 C CA . LEU A 1 115 ? 18.594 10.578 -1.739 1 65.38 115 LEU A CA 1
ATOM 922 C C . LEU A 1 115 ? 17.375 10.031 -2.479 1 65.38 115 LEU A C 1
ATOM 924 O O . LEU A 1 115 ? 16.234 10.375 -2.156 1 65.38 115 LEU A O 1
ATOM 928 N N . LEU A 1 116 ? 17.484 9.086 -3.363 1 58.5 116 LEU A N 1
ATOM 929 C CA . LEU A 1 116 ? 16.359 8.594 -4.16 1 58.5 116 LEU A CA 1
ATOM 930 C C . LEU A 1 116 ? 15.695 7.41 -3.48 1 58.5 116 LEU A C 1
ATOM 932 O O . LEU A 1 116 ? 16.094 6.262 -3.689 1 58.5 116 LEU A O 1
ATOM 936 N N . LYS A 1 117 ? 14.797 7.621 -2.533 1 57.56 117 LYS A N 1
ATOM 937 C CA . LYS A 1 117 ? 14.219 6.52 -1.771 1 57.56 117 LYS A CA 1
ATOM 938 C C . LYS A 1 117 ? 13.305 5.668 -2.645 1 57.56 117 LYS A C 1
ATOM 940 O O . LYS A 1 117 ? 13.469 4.445 -2.721 1 57.56 117 LYS A O 1
ATOM 945 N N . HIS A 1 118 ? 12.305 6.293 -3.252 1 57.53 118 HIS A N 1
ATOM 946 C CA . HIS A 1 118 ? 11.266 5.543 -3.957 1 57.53 118 HIS A CA 1
ATOM 947 C C . HIS A 1 118 ? 11.82 4.887 -5.215 1 57.53 118 HIS A C 1
ATOM 949 O O . HIS A 1 118 ? 11.438 3.766 -5.559 1 57.53 118 HIS A O 1
ATOM 955 N N . GLY A 1 119 ? 12.844 5.586 -5.746 1 60.22 119 GLY A N 1
ATOM 956 C CA . GLY A 1 119 ? 13.438 5 -6.934 1 60.22 119 GLY A CA 1
ATOM 957 C C . GLY A 1 119 ? 14.281 3.773 -6.637 1 60.22 119 GLY A C 1
ATOM 958 O O . GLY A 1 119 ? 14.281 2.811 -7.406 1 60.22 119 GLY A O 1
ATOM 959 N N . ALA A 1 120 ? 14.797 3.777 -5.516 1 67.81 120 ALA A N 1
ATOM 960 C CA . ALA A 1 120 ? 15.648 2.656 -5.137 1 67.81 120 ALA A CA 1
ATOM 961 C C . ALA A 1 120 ? 14.836 1.371 -4.992 1 67.81 120 ALA A C 1
ATOM 963 O O . ALA A 1 120 ? 15.305 0.292 -5.371 1 67.81 120 ALA A O 1
ATOM 964 N N . ASN A 1 121 ? 13.602 1.515 -4.598 1 68.44 121 ASN A N 1
ATOM 965 C CA . ASN A 1 121 ? 12.758 0.343 -4.406 1 68.44 121 ASN A CA 1
ATOM 966 C C . ASN A 1 121 ? 12.445 -0.35 -5.73 1 68.44 121 ASN A C 1
ATOM 968 O O . ASN A 1 121 ? 12.359 -1.577 -5.789 1 68.44 121 ASN A O 1
ATOM 972 N N . ALA A 1 122 ? 12.406 0.446 -6.711 1 66.81 122 ALA A N 1
ATOM 973 C CA . ALA A 1 122 ? 12.125 -0.128 -8.023 1 66.81 122 ALA A CA 1
ATOM 974 C C . ALA A 1 122 ? 13.273 -1.02 -8.492 1 66.81 122 ALA A C 1
ATOM 976 O O . ALA A 1 122 ? 13.047 -2.129 -8.977 1 66.81 122 ALA A O 1
ATOM 977 N N . VAL A 1 123 ? 14.469 -0.58 -8.312 1 69.5 123 VAL A N 1
ATOM 978 C CA . VAL A 1 123 ? 15.641 -1.336 -8.742 1 69.5 123 VAL A CA 1
ATOM 979 C C . VAL A 1 123 ? 15.773 -2.607 -7.906 1 69.5 123 VAL A C 1
ATOM 981 O O . VAL A 1 123 ? 16.016 -3.691 -8.445 1 69.5 123 VAL A O 1
ATOM 984 N N . ASP A 1 124 ? 15.492 -2.396 -6.707 1 74.06 124 ASP A N 1
ATOM 985 C CA . ASP A 1 124 ? 15.562 -3.545 -5.809 1 74.06 124 ASP A CA 1
ATOM 986 C C . ASP A 1 124 ? 14.547 -4.617 -6.207 1 74.06 124 ASP A C 1
ATOM 988 O O . ASP A 1 124 ? 14.875 -5.801 -6.266 1 74.06 124 ASP A O 1
ATOM 992 N N . SER A 1 125 ? 13.383 -4.109 -6.539 1 72.5 125 SER A N 1
ATOM 993 C CA . SER A 1 125 ? 12.336 -5.043 -6.945 1 72.5 125 SER A CA 1
ATOM 994 C C . SER A 1 125 ? 12.703 -5.754 -8.242 1 72.5 125 SER A C 1
ATOM 996 O O . SER A 1 125 ? 12.43 -6.945 -8.398 1 72.5 125 SER A O 1
ATOM 998 N N . PHE A 1 126 ? 13.383 -5.086 -9.102 1 72.75 126 PHE A N 1
ATOM 999 C CA . PHE A 1 126 ? 13.773 -5.672 -10.383 1 72.75 126 PHE A CA 1
ATOM 1000 C C . PHE A 1 126 ? 14.852 -6.727 -10.188 1 72.75 126 PHE A C 1
ATOM 1002 O O . PHE A 1 126 ? 14.789 -7.801 -10.797 1 72.75 126 PHE A O 1
ATOM 1009 N N . ILE A 1 127 ? 15.758 -6.398 -9.352 1 73.5 127 ILE A N 1
ATOM 1010 C CA . ILE A 1 127 ? 16.844 -7.332 -9.078 1 73.5 127 ILE A CA 1
ATOM 1011 C C . ILE A 1 127 ? 16.281 -8.602 -8.43 1 73.5 127 ILE A C 1
ATOM 1013 O O . ILE A 1 127 ? 16.641 -9.711 -8.828 1 73.5 127 ILE A O 1
ATOM 1017 N N . ARG A 1 128 ? 15.328 -8.352 -7.543 1 72.56 128 ARG A N 1
ATOM 1018 C CA . ARG A 1 128 ? 14.711 -9.492 -6.875 1 72.56 128 ARG A CA 1
ATOM 1019 C C . ARG A 1 128 ? 13.883 -10.312 -7.852 1 72.56 128 ARG A C 1
ATOM 1021 O O . ARG A 1 128 ? 13.867 -11.547 -7.785 1 72.56 128 ARG A O 1
ATOM 1028 N N . PHE A 1 129 ? 13.273 -9.625 -8.703 1 70.12 129 PHE A N 1
ATOM 1029 C CA . PHE A 1 129 ? 12.5 -10.312 -9.727 1 70.12 129 PHE A CA 1
ATOM 1030 C C . PHE A 1 129 ? 13.406 -11.18 -10.602 1 70.12 129 PHE A C 1
ATOM 1032 O O . PHE A 1 129 ? 13.125 -12.359 -10.805 1 70.12 129 PHE A O 1
ATOM 1039 N N . LEU A 1 130 ? 14.484 -10.523 -11.094 1 67.69 130 LEU A N 1
ATOM 1040 C CA . LEU A 1 130 ? 15.383 -11.195 -12.023 1 67.69 130 LEU A CA 1
ATOM 1041 C C . LEU A 1 130 ? 15.984 -12.445 -11.383 1 67.69 130 LEU A C 1
ATOM 1043 O O . LEU A 1 130 ? 16.125 -13.477 -12.039 1 67.69 130 LEU A O 1
ATOM 1047 N N . PHE A 1 131 ? 16.297 -12.203 -10.008 1 64.25 131 PHE A N 1
ATOM 1048 C CA . PHE A 1 131 ? 17.031 -13.297 -9.375 1 64.25 131 PHE A CA 1
ATOM 1049 C C . PHE A 1 131 ? 16.078 -14.227 -8.633 1 64.25 131 PHE A C 1
ATOM 1051 O O . PHE A 1 131 ? 16.406 -15.391 -8.375 1 64.25 131 PHE A O 1
ATOM 1058 N N . ARG A 1 132 ? 15.062 -13.547 -7.988 1 58.69 132 ARG A N 1
ATOM 1059 C CA . ARG A 1 132 ? 14.148 -14.43 -7.273 1 58.69 132 ARG A CA 1
ATOM 1060 C C . ARG A 1 132 ? 13.391 -15.328 -8.242 1 58.69 132 ARG A C 1
ATOM 1062 O O . ARG A 1 132 ? 13.18 -16.516 -7.969 1 58.69 132 ARG A O 1
ATOM 1069 N N . VAL A 1 133 ? 12.758 -14.398 -9.023 1 51.59 133 VAL A N 1
ATOM 1070 C CA . VAL A 1 133 ? 11.602 -15.055 -9.633 1 51.59 133 VAL A CA 1
ATOM 1071 C C . VAL A 1 133 ? 12.07 -16.031 -10.703 1 51.59 133 VAL A C 1
ATOM 1073 O O . VAL A 1 133 ? 12.164 -15.68 -11.883 1 51.59 133 VAL A O 1
ATOM 1076 N N . GLY A 1 134 ? 12.883 -17 -10.266 1 62.19 134 GLY A N 1
ATOM 1077 C CA . GLY A 1 134 ? 12.922 -18.234 -11.031 1 62.19 134 GLY A CA 1
ATOM 1078 C C . GLY A 1 134 ? 12.742 -18.031 -12.523 1 62.19 134 GLY A C 1
ATOM 1079 O O . GLY A 1 134 ? 12.641 -18.984 -13.289 1 62.19 134 GLY A O 1
ATOM 1080 N N . VAL A 1 135 ? 12.797 -16.703 -12.883 1 71.88 135 VAL A N 1
ATOM 1081 C CA . VAL A 1 135 ? 12.539 -16.391 -14.281 1 71.88 135 VAL A CA 1
ATOM 1082 C C . VAL A 1 135 ? 13.656 -16.953 -15.156 1 71.88 135 VAL A C 1
ATOM 1084 O O . VAL A 1 135 ? 13.391 -17.547 -16.203 1 71.88 135 VAL A O 1
ATOM 1087 N N . VAL A 1 136 ? 14.82 -16.797 -14.57 1 77.31 136 VAL A N 1
ATOM 1088 C CA . VAL A 1 136 ? 15.938 -17.312 -15.359 1 77.31 136 VAL A CA 1
ATOM 1089 C C . VAL A 1 136 ? 15.828 -18.828 -15.461 1 77.31 136 VAL A C 1
ATOM 1091 O O . VAL A 1 136 ? 15.992 -19.406 -16.547 1 77.31 136 VAL A O 1
ATOM 1094 N N . LYS A 1 137 ? 15.477 -19.281 -14.336 1 78.62 137 LYS A N 1
ATOM 1095 C CA . LYS A 1 137 ? 15.328 -20.734 -14.328 1 78.62 137 LYS A CA 1
ATOM 1096 C C . LYS A 1 137 ? 14.164 -21.172 -15.203 1 78.62 137 LYS A C 1
ATOM 1098 O O . LYS A 1 137 ? 14.273 -22.156 -15.945 1 78.62 137 LYS A O 1
ATOM 1103 N N . ASP A 1 138 ? 13.062 -20.469 -15.109 1 83.31 138 ASP A N 1
ATOM 1104 C CA . ASP A 1 138 ? 11.898 -20.812 -15.914 1 83.31 138 ASP A CA 1
ATOM 1105 C C . ASP A 1 138 ? 12.188 -20.656 -17.406 1 83.31 138 ASP A C 1
ATOM 1107 O O . ASP A 1 138 ? 11.773 -21.484 -18.219 1 83.31 138 ASP A O 1
ATOM 1111 N N . PHE A 1 139 ? 12.961 -19.719 -17.672 1 86.75 139 PHE A N 1
ATOM 1112 C CA . PHE A 1 139 ? 13.336 -19.484 -19.062 1 86.75 139 PHE A CA 1
ATOM 1113 C C . PHE A 1 139 ? 14.234 -20.609 -19.562 1 86.75 139 PHE A C 1
ATOM 1115 O O . PHE A 1 139 ? 13.984 -21.188 -20.625 1 86.75 139 PHE A O 1
ATOM 1122 N N . LEU A 1 140 ? 15.211 -20.984 -18.797 1 88.12 140 LEU A N 1
ATOM 1123 C CA . LEU A 1 140 ? 16.156 -22.031 -19.172 1 88.12 140 LEU A CA 1
ATOM 1124 C C . LEU A 1 140 ? 15.445 -23.375 -19.281 1 88.12 140 LEU A C 1
ATOM 1126 O O . LEU A 1 140 ? 15.672 -24.125 -20.25 1 88.12 140 LEU A O 1
ATOM 1130 N N . SER A 1 141 ? 14.586 -23.547 -18.297 1 88.44 141 SER A N 1
ATOM 1131 C CA . SER A 1 141 ? 13.852 -24.812 -18.312 1 88.44 141 SER A CA 1
ATOM 1132 C C . SER A 1 141 ? 12.938 -24.891 -19.516 1 88.44 141 SER A C 1
ATOM 1134 O O . SER A 1 141 ? 12.742 -25.984 -20.078 1 88.44 141 SER A O 1
ATOM 1136 N N . THR A 1 142 ? 12.391 -23.797 -19.922 1 91.75 142 THR A N 1
ATOM 1137 C CA . THR A 1 142 ? 11.547 -23.75 -21.109 1 91.75 142 THR A CA 1
ATOM 1138 C C . THR A 1 142 ? 12.367 -24.047 -22.359 1 91.75 142 THR A C 1
ATOM 1140 O O . THR A 1 142 ? 11.961 -24.859 -23.203 1 91.75 142 THR A O 1
ATOM 1143 N N . VAL A 1 143 ? 13.562 -23.578 -22.453 1 92.5 143 VAL A N 1
ATOM 1144 C CA . VAL A 1 143 ? 14.43 -23.766 -23.609 1 92.5 143 VAL A CA 1
ATOM 1145 C C . VAL A 1 143 ? 14.898 -25.219 -23.688 1 92.5 143 VAL A C 1
ATOM 1147 O O . VAL A 1 143 ? 14.836 -25.844 -24.734 1 92.5 143 VAL A O 1
ATOM 1150 N N . PHE A 1 144 ? 15.281 -25.766 -22.531 1 92.5 144 PHE A N 1
ATOM 1151 C CA . PHE A 1 144 ? 15.781 -27.141 -22.516 1 92.5 144 PHE A CA 1
ATOM 1152 C C . PHE A 1 144 ? 14.664 -28.125 -22.812 1 92.5 144 PHE A C 1
ATOM 1154 O O . PHE A 1 144 ? 14.852 -29.078 -23.562 1 92.5 144 PHE A O 1
ATOM 1161 N N . SER A 1 145 ? 13.492 -27.859 -22.141 1 93.81 145 SER A N 1
ATOM 1162 C CA . SER A 1 145 ? 12.375 -28.766 -22.406 1 93.81 145 SER A CA 1
ATOM 1163 C C . SER A 1 145 ? 11.977 -28.719 -23.875 1 93.81 145 SER A C 1
ATOM 1165 O O . SER A 1 145 ? 11.703 -29.766 -24.484 1 93.81 145 SER A O 1
ATOM 1167 N N . PHE A 1 146 ? 11.992 -27.578 -24.438 1 95 146 PHE A N 1
ATOM 1168 C CA . PHE A 1 146 ? 11.688 -27.438 -25.859 1 95 146 PHE A CA 1
ATOM 1169 C C . PHE A 1 146 ? 12.758 -28.109 -26.703 1 95 146 PHE A C 1
ATOM 1171 O O . PHE A 1 146 ? 12.438 -28.797 -27.688 1 95 146 PHE A O 1
ATOM 1178 N N . GLY A 1 147 ? 14.008 -27.891 -26.406 1 94.5 147 GLY A N 1
ATOM 1179 C CA . GLY A 1 147 ? 15.102 -28.516 -27.125 1 94.5 147 GLY A CA 1
ATOM 1180 C C . GLY A 1 147 ? 15.023 -30.031 -27.141 1 94.5 147 GLY A C 1
ATOM 1181 O O . GLY A 1 147 ? 15.227 -30.656 -28.188 1 94.5 147 GLY A O 1
ATOM 1182 N N . PHE A 1 148 ? 14.648 -30.641 -26.016 1 93.31 148 PHE A N 1
ATOM 1183 C CA . PHE A 1 148 ? 14.547 -32.094 -25.922 1 93.31 148 PHE A CA 1
ATOM 1184 C C . PHE A 1 148 ? 13.367 -32.594 -26.734 1 93.31 148 PHE A C 1
ATOM 1186 O O . PHE A 1 148 ? 13.469 -33.625 -27.406 1 93.31 148 PHE A O 1
ATOM 1193 N N . ILE A 1 149 ? 12.242 -31.844 -26.656 1 94.62 149 ILE A N 1
ATOM 1194 C CA . ILE A 1 149 ? 11.07 -32.219 -27.453 1 94.62 149 ILE A CA 1
ATOM 1195 C C . ILE A 1 149 ? 11.422 -32.219 -28.938 1 94.62 149 ILE A C 1
ATOM 1197 O O . ILE A 1 149 ? 11.117 -33.156 -29.672 1 94.62 149 ILE A O 1
ATOM 1201 N N . PHE A 1 150 ? 12.109 -31.203 -29.328 1 94.25 150 PHE A N 1
ATOM 1202 C CA . PHE A 1 150 ? 12.469 -31.031 -30.734 1 94.25 150 PHE A CA 1
ATOM 1203 C C . PHE A 1 150 ? 13.492 -32.062 -31.172 1 94.25 150 PHE A C 1
ATOM 1205 O O . PHE A 1 150 ? 13.445 -32.562 -32.281 1 94.25 150 PHE A O 1
ATOM 1212 N N . TYR A 1 151 ? 14.398 -32.406 -30.312 1 92.44 151 TYR A N 1
ATOM 1213 C CA . TYR A 1 151 ? 15.422 -33.406 -30.594 1 92.44 151 TYR A CA 1
ATOM 1214 C C . TYR A 1 151 ? 14.812 -34.812 -30.766 1 92.44 151 TYR A C 1
ATOM 1216 O O . TYR A 1 151 ? 15.219 -35.562 -31.641 1 92.44 151 TYR A O 1
ATOM 1224 N N . MET A 1 152 ? 13.836 -35.125 -29.953 1 90.81 152 MET A N 1
ATOM 1225 C CA . MET A 1 152 ? 13.203 -36.438 -30.016 1 90.81 152 MET A CA 1
ATOM 1226 C C . MET A 1 152 ? 12.328 -36.562 -31.266 1 90.81 152 MET A C 1
ATOM 1228 O O . MET A 1 152 ? 12.398 -37.562 -31.969 1 90.81 152 MET A O 1
ATOM 1232 N N . ASP A 1 153 ? 11.469 -35.562 -31.516 1 93.75 153 ASP A N 1
ATOM 1233 C CA . ASP A 1 153 ? 10.602 -35.531 -32.688 1 93.75 153 ASP A CA 1
ATOM 1234 C C . ASP A 1 153 ? 10.336 -34.094 -33.125 1 93.75 153 ASP A C 1
ATOM 1236 O O . ASP A 1 153 ? 9.594 -33.375 -32.469 1 93.75 153 ASP A O 1
ATOM 1240 N N . TRP A 1 154 ? 10.789 -33.688 -34.281 1 92.5 154 TRP A N 1
ATOM 1241 C CA . TRP A 1 154 ? 10.711 -32.344 -34.781 1 92.5 154 TRP A CA 1
ATOM 1242 C C . TRP A 1 154 ? 9.273 -31.953 -35.094 1 92.5 154 TRP A C 1
ATOM 1244 O O . TRP A 1 154 ? 8.906 -30.766 -35.031 1 92.5 154 TRP A O 1
ATOM 1254 N N . ARG A 1 155 ? 8.445 -32.906 -35.438 1 92.94 155 ARG A N 1
ATOM 1255 C CA . ARG A 1 155 ? 7.047 -32.625 -35.75 1 92.94 155 ARG A CA 1
ATOM 1256 C C . ARG A 1 155 ? 6.309 -32.125 -34.5 1 92.94 155 ARG A C 1
ATOM 1258 O O . ARG A 1 155 ? 5.555 -31.156 -34.562 1 92.94 155 ARG A O 1
ATOM 1265 N N . ILE A 1 156 ? 6.625 -32.812 -33.375 1 94.5 156 ILE A N 1
ATOM 1266 C CA . ILE A 1 156 ? 6.02 -32.406 -32.094 1 94.5 156 ILE A CA 1
ATOM 1267 C C . ILE A 1 156 ? 6.59 -31.062 -31.641 1 94.5 156 ILE A C 1
ATOM 1269 O O . ILE A 1 156 ? 5.871 -30.25 -31.062 1 94.5 156 ILE A O 1
ATOM 1273 N N . GLY A 1 157 ? 7.867 -30.875 -31.953 1 95.19 157 GLY A N 1
ATOM 1274 C CA . GLY A 1 157 ? 8.484 -29.594 -31.656 1 95.19 157 GLY A CA 1
ATOM 1275 C C . GLY A 1 157 ? 7.809 -28.438 -32.375 1 95.19 157 GLY A C 1
ATOM 1276 O O . GLY A 1 157 ? 7.59 -27.375 -31.797 1 95.19 157 GLY A O 1
ATOM 1277 N N . LEU A 1 158 ? 7.449 -28.656 -33.562 1 95 158 LEU A N 1
ATOM 1278 C CA . LEU A 1 158 ? 6.805 -27.609 -34.344 1 95 158 LEU A CA 1
ATOM 1279 C C . LEU A 1 158 ? 5.406 -27.312 -33.812 1 95 158 LEU A C 1
ATOM 1281 O O . LEU A 1 158 ? 4.992 -26.156 -33.781 1 95 158 LEU A O 1
ATOM 1285 N N . VAL A 1 159 ? 4.695 -28.359 -33.469 1 93.62 159 VAL A N 1
ATOM 1286 C CA . VAL A 1 159 ? 3.365 -28.172 -32.906 1 93.62 159 VAL A CA 1
ATOM 1287 C C . VAL A 1 159 ? 3.463 -27.375 -31.594 1 93.62 159 VAL A C 1
ATOM 1289 O O . VAL A 1 159 ? 2.684 -26.438 -31.375 1 93.62 159 VAL A O 1
ATOM 1292 N N . THR A 1 160 ? 4.465 -27.766 -30.766 1 93.88 160 THR A N 1
ATOM 1293 C CA . THR A 1 160 ? 4.676 -27.078 -29.5 1 93.88 160 THR A CA 1
ATOM 1294 C C . THR A 1 160 ? 5.039 -25.625 -29.734 1 93.88 160 THR A C 1
ATOM 1296 O O . THR A 1 160 ? 4.531 -24.734 -29.047 1 93.88 160 THR A O 1
ATOM 1299 N N . LEU A 1 161 ? 5.84 -25.391 -30.703 1 94 161 LEU A N 1
ATOM 1300 C CA . LEU A 1 161 ? 6.262 -24.031 -31.016 1 94 161 LEU A CA 1
ATOM 1301 C C . LEU A 1 161 ? 5.086 -23.188 -31.5 1 94 161 LEU A C 1
ATOM 1303 O O . LEU A 1 161 ? 4.891 -22.062 -31.047 1 94 161 LEU A O 1
ATOM 1307 N N . PHE A 1 162 ? 4.309 -23.734 -32.375 1 93.75 162 PHE A N 1
ATOM 1308 C CA . PHE A 1 162 ? 3.188 -23 -32.969 1 93.75 162 PHE A CA 1
ATOM 1309 C C . PHE A 1 162 ? 2.143 -22.688 -31.891 1 93.75 162 PHE A C 1
ATOM 1311 O O . PHE A 1 162 ? 1.646 -21.562 -31.812 1 93.75 162 PHE A O 1
ATOM 1318 N N . THR A 1 163 ? 1.841 -23.641 -31.094 1 93.56 163 THR A N 1
ATOM 1319 C CA . THR A 1 163 ? 0.837 -23.422 -30.062 1 93.56 163 THR A CA 1
ATOM 1320 C C . THR A 1 163 ? 1.343 -22.438 -29.016 1 93.56 163 THR A C 1
ATOM 1322 O O . THR A 1 163 ? 0.576 -21.625 -28.5 1 93.56 163 THR A O 1
ATOM 1325 N N . SER A 1 164 ? 2.611 -22.516 -28.75 1 93.88 164 SER A N 1
ATOM 1326 C CA . SER A 1 164 ? 3.191 -21.625 -27.75 1 93.88 164 SER A CA 1
ATOM 1327 C C . SER A 1 164 ? 3.223 -20.188 -28.266 1 93.88 164 SER A C 1
ATOM 1329 O O . SER A 1 164 ? 2.951 -19.25 -27.516 1 93.88 164 SER A O 1
ATOM 1331 N N . ILE A 1 165 ? 3.602 -19.984 -29.5 1 93.88 165 ILE A N 1
ATOM 1332 C CA . ILE A 1 165 ? 3.627 -18.656 -30.094 1 93.88 165 ILE A CA 1
ATOM 1333 C C . ILE A 1 165 ? 2.219 -18.062 -30.094 1 93.88 165 ILE A C 1
ATOM 1335 O O . ILE A 1 165 ? 2.027 -16.891 -29.734 1 93.88 165 ILE A O 1
ATOM 1339 N N . PHE A 1 166 ? 1.244 -18.891 -30.438 1 94.88 166 PHE A N 1
ATOM 1340 C CA . PHE A 1 166 ? -0.144 -18.438 -30.422 1 94.88 166 PHE A CA 1
ATOM 1341 C C . PHE A 1 166 ? -0.57 -18.047 -29.016 1 94.88 166 PHE A C 1
ATOM 1343 O O . PHE A 1 166 ? -1.196 -17 -28.812 1 94.88 166 PHE A O 1
ATOM 1350 N N . TYR A 1 167 ? -0.19 -18.859 -28.078 1 94.06 167 TYR A N 1
ATOM 1351 C CA . TYR A 1 167 ? -0.533 -18.609 -26.688 1 94.06 167 TYR A CA 1
ATOM 1352 C C . TYR A 1 167 ? 0.067 -17.297 -26.203 1 94.06 167 TYR A C 1
ATOM 1354 O O . TYR A 1 167 ? -0.63 -16.469 -25.609 1 94.06 167 TYR A O 1
ATOM 1362 N N . VAL A 1 168 ? 1.291 -17.062 -26.5 1 93.12 168 VAL A N 1
ATOM 1363 C CA . VAL A 1 168 ? 1.996 -15.875 -26.016 1 93.12 168 VAL A CA 1
ATOM 1364 C C . VAL A 1 168 ? 1.425 -14.625 -26.672 1 93.12 168 VAL A C 1
ATOM 1366 O O . VAL A 1 168 ? 1.182 -13.617 -26 1 93.12 168 VAL A O 1
ATOM 1369 N N . ILE A 1 169 ? 1.153 -14.672 -27.969 1 93.62 169 ILE A N 1
ATOM 1370 C CA . ILE A 1 169 ? 0.601 -13.531 -28.703 1 93.62 169 ILE A CA 1
ATOM 1371 C C . ILE A 1 169 ? -0.782 -13.188 -28.141 1 93.62 169 ILE A C 1
ATOM 1373 O O . ILE A 1 169 ? -1.079 -12.023 -27.875 1 93.62 169 ILE A O 1
ATOM 1377 N N . HIS A 1 170 ? -1.569 -14.234 -28 1 94.81 170 HIS A N 1
ATOM 1378 C CA . HIS A 1 170 ? -2.906 -14.047 -27.453 1 94.81 170 HIS A CA 1
ATOM 1379 C C . HIS A 1 170 ? -2.84 -13.477 -26.047 1 94.81 170 HIS A C 1
ATOM 1381 O O . HIS A 1 170 ? -3.602 -12.57 -25.703 1 94.81 170 HIS A O 1
ATOM 1387 N N . PHE A 1 171 ? -1.949 -13.969 -25.297 1 93.94 171 PHE A N 1
ATOM 1388 C CA . PHE A 1 171 ? -1.776 -13.523 -23.922 1 93.94 171 PHE A CA 1
ATOM 1389 C C . PHE A 1 171 ? -1.425 -12.039 -23.859 1 93.94 171 PHE A C 1
ATOM 1391 O O . PHE A 1 171 ? -2.055 -11.273 -23.141 1 93.94 171 PHE A O 1
ATOM 1398 N N . ILE A 1 172 ? -0.471 -11.664 -24.609 1 89.81 172 ILE A N 1
ATOM 1399 C CA . ILE A 1 172 ? -0.004 -10.281 -24.594 1 89.81 172 ILE A CA 1
ATOM 1400 C C . ILE A 1 172 ? -1.109 -9.359 -25.109 1 89.81 172 ILE A C 1
ATOM 1402 O O . ILE A 1 172 ? -1.347 -8.289 -24.531 1 89.81 172 ILE A O 1
ATOM 1406 N N . TYR A 1 173 ? -1.784 -9.828 -26.125 1 92.38 173 TYR A N 1
ATOM 1407 C CA . TYR A 1 173 ? -2.848 -9.023 -26.703 1 92.38 173 TYR A CA 1
ATOM 1408 C C . TYR A 1 173 ? -3.953 -8.75 -25.703 1 92.38 173 TYR A C 1
ATOM 1410 O O . TYR A 1 173 ? -4.367 -7.605 -25.516 1 92.38 173 TYR A O 1
ATOM 1418 N N . ILE A 1 174 ? -4.434 -9.75 -25.062 1 94.44 174 ILE A N 1
ATOM 1419 C CA . ILE A 1 174 ? -5.531 -9.609 -24.109 1 94.44 174 ILE A CA 1
ATOM 1420 C C . ILE A 1 174 ? -5.047 -8.875 -22.859 1 94.44 174 ILE A C 1
ATOM 1422 O O . ILE A 1 174 ? -5.781 -8.07 -22.281 1 94.44 174 ILE A O 1
ATOM 1426 N N . LYS A 1 175 ? -3.846 -9.148 -22.484 1 90.25 175 LYS A N 1
ATOM 1427 C CA . LYS A 1 175 ? -3.279 -8.477 -21.312 1 90.25 175 LYS A CA 1
ATOM 1428 C C . LYS A 1 175 ? -3.229 -6.965 -21.531 1 90.25 175 LYS A C 1
ATOM 1430 O O . LYS A 1 175 ? -3.566 -6.195 -20.625 1 90.25 175 LYS A O 1
ATOM 1435 N N . ASN A 1 176 ? -2.84 -6.562 -22.688 1 85.69 176 ASN A N 1
ATOM 1436 C CA . ASN A 1 176 ? -2.785 -5.137 -23 1 85.69 176 ASN A CA 1
ATOM 1437 C C . ASN A 1 176 ? -4.172 -4.496 -22.953 1 85.69 176 ASN A C 1
ATOM 1439 O O . ASN A 1 176 ? -4.316 -3.35 -22.516 1 85.69 176 ASN A O 1
ATOM 1443 N N . ARG A 1 177 ? -5.141 -5.258 -23.328 1 89.5 177 ARG A N 1
ATOM 1444 C CA . ARG A 1 177 ? -6.516 -4.77 -23.234 1 89.5 177 ARG A CA 1
ATOM 1445 C C . ARG A 1 177 ? -6.965 -4.656 -21.781 1 89.5 177 ARG A C 1
ATOM 1447 O O . ARG A 1 177 ? -7.668 -3.711 -21.422 1 89.5 177 ARG A O 1
ATOM 1454 N N . ILE A 1 178 ? -6.574 -5.582 -21.016 1 91.75 178 ILE A N 1
ATOM 1455 C CA . ILE A 1 178 ? -6.93 -5.59 -19.594 1 91.75 178 ILE A CA 1
ATOM 1456 C C . ILE A 1 178 ? -6.309 -4.383 -18.906 1 91.75 178 ILE A C 1
ATOM 1458 O O . ILE A 1 178 ? -6.938 -3.766 -18.031 1 91.75 178 ILE A O 1
ATOM 1462 N N . VAL A 1 179 ? -5.125 -4.035 -19.312 1 85.69 179 VAL A N 1
ATOM 1463 C CA . VAL A 1 179 ? -4.418 -2.912 -18.703 1 85.69 179 VAL A CA 1
ATOM 1464 C C . VAL A 1 179 ? -5.203 -1.623 -18.922 1 85.69 179 VAL A C 1
ATOM 1466 O O . VAL A 1 179 ? -5.305 -0.786 -18.016 1 85.69 179 VAL A O 1
ATOM 1469 N N . VAL A 1 180 ? -5.812 -1.483 -20.062 1 86.75 180 VAL A N 1
ATOM 1470 C CA . VAL A 1 180 ? -6.602 -0.3 -20.391 1 86.75 180 VAL A CA 1
ATOM 1471 C C . VAL A 1 180 ? -7.824 -0.228 -19.484 1 86.75 180 VAL A C 1
ATOM 1473 O O . VAL A 1 180 ? -8.109 0.819 -18.891 1 86.75 180 VAL A O 1
ATOM 1476 N N . TYR A 1 181 ? -8.492 -1.365 -19.328 1 90.62 181 TYR A N 1
ATOM 1477 C CA . TYR A 1 181 ? -9.664 -1.414 -18.469 1 90.62 181 TYR A CA 1
ATOM 1478 C C . TYR A 1 181 ? -9.266 -1.228 -17 1 90.62 181 TYR A C 1
ATOM 1480 O O . TYR A 1 181 ? -10.008 -0.616 -16.234 1 90.62 181 TYR A O 1
ATOM 1488 N N . ARG A 1 182 ? -8.195 -1.72 -16.672 1 88.75 182 ARG A N 1
ATOM 1489 C CA . ARG A 1 182 ? -7.719 -1.611 -15.297 1 88.75 182 ARG A CA 1
ATOM 1490 C C . ARG A 1 182 ? -7.418 -0.161 -14.938 1 88.75 182 ARG A C 1
ATOM 1492 O O . ARG A 1 182 ? -7.711 0.28 -13.82 1 88.75 182 ARG A O 1
ATOM 1499 N N . ASN A 1 183 ? -6.844 0.591 -15.852 1 85 183 ASN A N 1
ATOM 1500 C CA . ASN A 1 183 ? -6.594 2.008 -15.617 1 85 183 ASN A CA 1
ATOM 1501 C C . ASN A 1 183 ? -7.895 2.779 -15.406 1 85 183 ASN A C 1
ATOM 1503 O O . ASN A 1 183 ? -7.98 3.625 -14.508 1 85 183 ASN A O 1
ATOM 1507 N N . THR A 1 184 ? -8.812 2.436 -16.188 1 88.75 184 THR A N 1
ATOM 1508 C CA . THR A 1 184 ? -10.125 3.061 -16.031 1 88.75 184 THR A CA 1
ATOM 1509 C C . THR A 1 184 ? -10.75 2.693 -14.688 1 88.75 184 THR A C 1
ATOM 1511 O O . THR A 1 184 ? -11.336 3.545 -14.016 1 88.75 184 THR A O 1
ATOM 1514 N N . TYR A 1 185 ? -10.602 1.492 -14.312 1 89.62 185 TYR A N 1
ATOM 1515 C CA . TYR A 1 185 ? -11.125 1.01 -13.039 1 89.62 185 TYR A CA 1
ATOM 1516 C C . TYR A 1 185 ? -10.453 1.719 -11.867 1 89.62 185 TYR A C 1
ATOM 1518 O O . TYR A 1 185 ? -11.125 2.111 -10.906 1 89.62 185 TYR A O 1
ATOM 1526 N N . LEU A 1 186 ? -9.242 1.906 -11.969 1 84.31 186 LEU A N 1
ATOM 1527 C CA . LEU A 1 186 ? -8.492 2.576 -10.914 1 84.31 186 LEU A CA 1
ATOM 1528 C C . LEU A 1 186 ? -8.898 4.043 -10.805 1 84.31 186 LEU A C 1
ATOM 1530 O O . LEU A 1 186 ? -9.031 4.57 -9.695 1 84.31 186 LEU A O 1
ATOM 1534 N N . GLU A 1 187 ? -9.031 4.656 -11.852 1 85.69 187 GLU A N 1
ATOM 1535 C CA . GLU A 1 187 ? -9.484 6.043 -11.859 1 85.69 187 GLU A CA 1
ATOM 1536 C C . GLU A 1 187 ? -10.844 6.188 -11.18 1 85.69 187 GLU A C 1
ATOM 1538 O O . GLU A 1 187 ? -11.055 7.094 -10.375 1 85.69 187 GLU A O 1
ATOM 1543 N N . LYS A 1 188 ? -11.664 5.242 -11.547 1 87.75 188 LYS A N 1
ATOM 1544 C CA . LYS A 1 188 ? -13.008 5.289 -10.977 1 87.75 188 LYS A CA 1
ATOM 1545 C C . LYS A 1 188 ? -12.984 4.973 -9.484 1 87.75 188 LYS A C 1
ATOM 1547 O O . LYS A 1 188 ? -13.703 5.602 -8.703 1 87.75 188 LYS A O 1
ATOM 1552 N N . THR A 1 189 ? -12.211 4.082 -9.109 1 84.38 189 THR A N 1
ATOM 1553 C CA . THR A 1 189 ? -12.109 3.713 -7.703 1 84.38 189 THR A CA 1
ATOM 1554 C C . THR A 1 189 ? -11.445 4.828 -6.898 1 84.38 189 THR A C 1
ATOM 1556 O O . THR A 1 189 ? -11.82 5.078 -5.75 1 84.38 189 THR A O 1
ATOM 1559 N N . GLU A 1 190 ? -10.5 5.453 -7.453 1 80.5 190 GLU A N 1
ATOM 1560 C CA . GLU A 1 190 ? -9.859 6.59 -6.797 1 80.5 190 GLU A CA 1
ATOM 1561 C C . GLU A 1 190 ? -10.844 7.742 -6.609 1 80.5 190 GLU A C 1
ATOM 1563 O O . GLU A 1 190 ? -10.844 8.398 -5.566 1 80.5 190 GLU A O 1
ATOM 1568 N N . ALA A 1 191 ? -11.602 7.93 -7.559 1 81.25 191 ALA A N 1
ATOM 1569 C CA . ALA A 1 191 ? -12.633 8.945 -7.441 1 81.25 191 ALA A CA 1
ATOM 1570 C C . ALA A 1 191 ? -13.625 8.602 -6.332 1 81.25 191 ALA A C 1
ATOM 1572 O O . ALA A 1 191 ? -14.039 9.477 -5.566 1 81.25 191 ALA A O 1
ATOM 1573 N N . THR A 1 192 ? -13.977 7.348 -6.316 1 82.31 192 THR A N 1
ATOM 1574 C CA . THR A 1 192 ? -14.898 6.895 -5.281 1 82.31 192 THR A CA 1
ATOM 1575 C C . THR A 1 192 ? -14.273 7.059 -3.896 1 82.31 192 THR A C 1
ATOM 1577 O O . THR A 1 192 ? -14.906 7.598 -2.986 1 82.31 192 THR A O 1
ATOM 1580 N N . THR A 1 193 ? -13.047 6.609 -3.799 1 77.88 193 THR A N 1
ATOM 1581 C CA . THR A 1 193 ? -12.352 6.695 -2.52 1 77.88 193 THR A CA 1
ATOM 1582 C C . THR A 1 193 ? -12.125 8.148 -2.127 1 77.88 193 THR A C 1
ATOM 1584 O O . THR A 1 193 ? -12.25 8.516 -0.956 1 77.88 193 THR A O 1
ATOM 1587 N N . GLY A 1 194 ? -11.742 8.914 -3.092 1 74.31 194 GLY A N 1
ATOM 1588 C CA . GLY A 1 194 ? -11.594 10.336 -2.834 1 74.31 194 GLY A CA 1
ATOM 1589 C C . GLY A 1 194 ? -12.859 10.984 -2.314 1 74.31 194 GLY A C 1
ATOM 1590 O O . GLY A 1 194 ? -12.82 11.773 -1.368 1 74.31 194 GLY A O 1
ATOM 1591 N N . SER A 1 195 ? -13.953 10.633 -2.898 1 77.69 195 SER A N 1
ATOM 1592 C CA . SER A 1 195 ? -15.242 11.172 -2.469 1 77.69 195 SER A CA 1
ATOM 1593 C C . SER A 1 195 ? -15.594 10.703 -1.062 1 77.69 195 SER A C 1
ATOM 1595 O O . SER A 1 195 ? -16.094 11.477 -0.249 1 77.69 195 SER A O 1
ATOM 1597 N N . VAL A 1 196 ? -15.336 9.516 -0.812 1 79.12 196 VAL A N 1
ATOM 1598 C CA . VAL A 1 196 ? -15.633 8.953 0.501 1 79.12 196 VAL A CA 1
ATOM 1599 C C . VAL A 1 196 ? -14.789 9.656 1.565 1 79.12 196 VAL A C 1
ATOM 1601 O O . VAL A 1 196 ? -15.289 10.008 2.633 1 79.12 196 VAL A O 1
ATOM 1604 N N . TRP A 1 197 ? -13.578 9.852 1.225 1 74.38 197 TRP A N 1
ATOM 1605 C CA . TRP A 1 197 ? -12.703 10.547 2.162 1 74.38 197 TRP A CA 1
ATOM 1606 C C . TRP A 1 197 ? -13.172 11.984 2.387 1 74.38 197 TRP A C 1
ATOM 1608 O O . TRP A 1 197 ? -13.102 12.5 3.506 1 74.38 197 TRP A O 1
ATOM 1618 N N . GLY A 1 198 ? -13.57 12.555 1.333 1 71.62 198 GLY A N 1
ATOM 1619 C CA . GLY A 1 198 ? -14.148 13.883 1.477 1 71.62 198 GLY A CA 1
ATOM 1620 C C . GLY A 1 198 ? -15.352 13.914 2.406 1 71.62 198 GLY A C 1
ATOM 1621 O O . GLY A 1 198 ? -15.477 14.812 3.238 1 71.62 198 GLY A O 1
ATOM 1622 N N . TYR A 1 199 ? -16.125 12.891 2.328 1 75.31 199 TYR A N 1
ATOM 1623 C CA . TYR A 1 199 ? -17.297 12.797 3.182 1 75.31 199 TYR A CA 1
ATOM 1624 C C . TYR A 1 199 ? -16.906 12.492 4.625 1 75.31 199 TYR A C 1
ATOM 1626 O O . TYR A 1 199 ? -17.484 13.055 5.559 1 75.31 199 TYR A O 1
ATOM 1634 N N . PHE A 1 200 ? -15.898 11.773 4.738 1 73.12 200 PHE A N 1
ATOM 1635 C CA . PHE A 1 200 ? -15.469 11.414 6.086 1 73.12 200 PHE A CA 1
ATOM 1636 C C . PHE A 1 200 ? -14.82 12.609 6.781 1 73.12 200 PHE A C 1
ATOM 1638 O O . PHE A 1 200 ? -14.945 12.766 7.996 1 73.12 200 PHE A O 1
ATOM 1645 N N . ALA A 1 201 ? -14.156 13.305 5.961 1 71.25 201 ALA A N 1
ATOM 1646 C CA . ALA A 1 201 ? -13.555 14.523 6.508 1 71.25 201 ALA A CA 1
ATOM 1647 C C . ALA A 1 201 ? -14.617 15.461 7.062 1 71.25 201 ALA A C 1
ATOM 1649 O O . ALA A 1 201 ? -14.352 16.234 7.984 1 71.25 201 ALA A O 1
ATOM 1650 N N . HIS A 1 202 ? -15.797 15.281 6.531 1 74.44 202 HIS A N 1
ATOM 1651 C CA . HIS A 1 202 ? -16.891 16.172 6.93 1 74.44 202 HIS A CA 1
ATOM 1652 C C . HIS A 1 202 ? -18.031 15.391 7.562 1 74.44 202 HIS A C 1
ATOM 1654 O O . HIS A 1 202 ? -19.188 15.766 7.426 1 74.44 202 HIS A O 1
ATOM 1660 N N . ILE A 1 203 ? -17.703 14.352 8.195 1 74.38 203 ILE A N 1
ATOM 1661 C CA . ILE A 1 203 ? -18.703 13.414 8.656 1 74.38 203 ILE A CA 1
ATOM 1662 C C . ILE A 1 203 ? -19.625 14.086 9.672 1 74.38 203 ILE A C 1
ATOM 1664 O O . ILE A 1 203 ? -20.828 13.844 9.688 1 74.38 203 ILE A O 1
ATOM 1668 N N . LEU A 1 204 ? -19.062 14.883 10.516 1 72.44 204 LEU A N 1
ATOM 1669 C CA . LEU A 1 204 ? -19.859 15.562 11.531 1 72.44 204 LEU A CA 1
ATOM 1670 C C . LEU A 1 204 ? -20.891 16.5 10.883 1 72.44 204 LEU A C 1
ATOM 1672 O O . LEU A 1 204 ? -22.062 16.469 11.25 1 72.44 204 LEU A O 1
ATOM 1676 N N . VAL A 1 205 ? -20.359 17.203 9.984 1 76.19 205 VAL A N 1
ATOM 1677 C CA . VAL A 1 205 ? -21.234 18.156 9.305 1 76.19 205 VAL A CA 1
ATOM 1678 C C . VAL A 1 205 ? -22.312 17.406 8.531 1 76.19 205 VAL A C 1
ATOM 1680 O O . VAL A 1 205 ? -23.484 17.812 8.523 1 76.19 205 VAL A O 1
ATOM 1683 N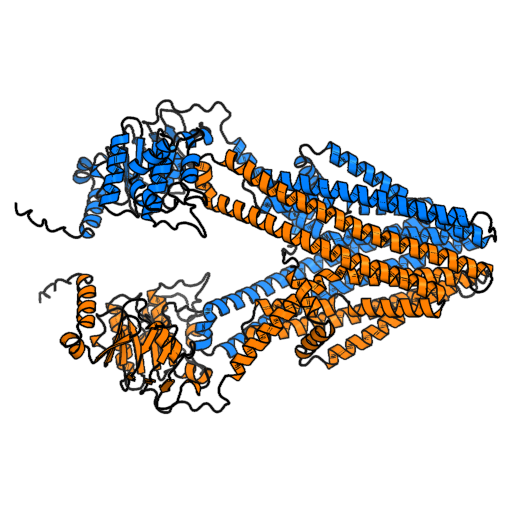 N . LEU A 1 206 ? -21.953 16.344 7.98 1 78.94 206 LEU A N 1
ATOM 1684 C CA . LEU A 1 206 ? -22.906 15.555 7.195 1 78.94 206 LEU A CA 1
ATOM 1685 C C . LEU A 1 206 ? -23.984 14.953 8.086 1 78.94 206 LEU A C 1
ATOM 1687 O O . LEU A 1 206 ? -25.156 14.906 7.707 1 78.94 206 LEU A O 1
ATOM 1691 N N . LYS A 1 207 ? -23.594 14.586 9.188 1 76.69 207 LYS A N 1
ATOM 1692 C CA . LYS A 1 207 ? -24.547 14.039 10.156 1 76.69 207 LYS A CA 1
ATOM 1693 C C . LYS A 1 207 ? -25.516 15.117 10.641 1 76.69 207 LYS A C 1
ATOM 1695 O O . LYS A 1 207 ? -26.734 14.891 10.703 1 76.69 207 LYS A O 1
ATOM 1700 N N . LEU A 1 208 ? -24.906 16.203 10.914 1 77.06 208 LEU A N 1
ATOM 1701 C CA . LEU A 1 208 ? -25.703 17.297 11.469 1 77.06 208 LEU A CA 1
ATOM 1702 C C . LEU A 1 208 ? -26.672 17.844 10.43 1 77.06 208 LEU A C 1
ATOM 1704 O O . LEU A 1 208 ? -27.734 18.359 10.773 1 77.06 208 LEU A O 1
ATOM 1708 N N . LEU A 1 209 ? -26.312 17.609 9.172 1 78.56 209 LEU A N 1
ATOM 1709 C CA . LEU A 1 209 ? -27.188 18.078 8.094 1 78.56 209 LEU A CA 1
ATOM 1710 C C . LEU A 1 209 ? -28.094 16.969 7.598 1 78.56 209 LEU A C 1
ATOM 1712 O O . LEU A 1 209 ? -28.891 17.172 6.68 1 78.56 209 LEU A O 1
ATOM 1716 N N . ASN A 1 210 ? -28.062 15.773 8.156 1 76 210 ASN A N 1
ATOM 1717 C CA . ASN A 1 210 ? -28.859 14.609 7.766 1 76 210 ASN A CA 1
ATOM 1718 C C . ASN A 1 210 ? -28.703 14.305 6.277 1 76 210 ASN A C 1
ATOM 1720 O O . ASN A 1 210 ? -29.688 14.062 5.586 1 76 210 ASN A O 1
ATOM 1724 N N . MET A 1 211 ? -27.469 14.469 5.867 1 77 211 MET A N 1
ATOM 1725 C CA . MET A 1 211 ? -27.219 14.312 4.434 1 77 211 MET A CA 1
ATOM 1726 C C . MET A 1 211 ? -26.844 12.875 4.098 1 77 211 MET A C 1
ATOM 1728 O O . MET A 1 211 ? -26.516 12.57 2.949 1 77 211 MET A O 1
ATOM 1732 N N . MET A 1 212 ? -26.938 12 4.93 1 74 212 MET A N 1
ATOM 1733 C CA . MET A 1 212 ? -26.469 10.633 4.688 1 74 212 MET A CA 1
ATOM 1734 C C . MET A 1 212 ? -27.328 9.961 3.617 1 74 212 MET A C 1
ATOM 1736 O O . MET A 1 212 ? -26.797 9.242 2.764 1 74 212 MET A O 1
ATOM 1740 N N . ASP A 1 213 ? -28.594 10.242 3.602 1 74.5 213 ASP A N 1
ATOM 1741 C CA . ASP A 1 213 ? -29.516 9.602 2.664 1 74.5 213 ASP A CA 1
ATOM 1742 C C . ASP A 1 213 ? -29.297 10.125 1.244 1 74.5 213 ASP A C 1
ATOM 1744 O O . ASP A 1 213 ? -29.625 9.438 0.272 1 74.5 213 ASP A O 1
ATOM 1748 N N . GLN A 1 214 ? -28.703 11.312 1.221 1 76.06 214 GLN A N 1
ATOM 1749 C CA . GLN A 1 214 ? -28.453 11.891 -0.098 1 76.06 214 GLN A CA 1
ATOM 1750 C C . GLN A 1 214 ? -27.109 11.453 -0.655 1 76.06 214 GLN A C 1
ATOM 1752 O O . GLN A 1 214 ? -26.938 11.352 -1.871 1 76.06 214 GLN A O 1
ATOM 1757 N N . ILE A 1 215 ? -26.25 11.164 0.2 1 78.75 215 ILE A N 1
ATOM 1758 C CA . ILE A 1 215 ? -24.875 10.867 -0.204 1 78.75 215 ILE A CA 1
ATOM 1759 C C . ILE A 1 215 ? -24.766 9.406 -0.61 1 78.75 215 ILE A C 1
ATOM 1761 O O . ILE A 1 215 ? -24 9.062 -1.523 1 78.75 215 ILE A O 1
ATOM 1765 N N . LEU A 1 216 ? -25.609 8.555 -0.064 1 79.56 216 LEU A N 1
ATOM 1766 C CA . LEU A 1 216 ? -25.453 7.117 -0.247 1 79.56 216 LEU A CA 1
ATOM 1767 C C . LEU A 1 216 ? -25.781 6.719 -1.684 1 79.56 216 LEU A C 1
ATOM 1769 O O . LEU A 1 216 ? -25.062 5.914 -2.283 1 79.56 216 LEU A O 1
ATOM 1773 N N . PRO A 1 217 ? -26.812 7.328 -2.246 1 82.62 217 PRO A N 1
ATOM 1774 C CA . PRO A 1 217 ? -27.078 6.977 -3.643 1 82.62 217 PRO A CA 1
ATOM 1775 C C . PRO A 1 217 ? -25.969 7.43 -4.59 1 82.62 217 PRO A C 1
ATOM 1777 O O . PRO A 1 217 ? -25.688 6.762 -5.586 1 82.62 217 PRO A O 1
ATOM 1780 N N . THR A 1 218 ? -25.375 8.539 -4.207 1 81.44 218 THR A N 1
ATOM 1781 C CA . THR A 1 218 ? -24.266 9.023 -5.023 1 81.44 218 THR A CA 1
ATOM 1782 C C . THR A 1 218 ? -23.078 8.078 -4.922 1 81.44 218 THR A C 1
ATOM 1784 O O . THR A 1 218 ? -22.422 7.789 -5.926 1 81.44 218 THR A O 1
ATOM 1787 N N . LEU A 1 219 ? -22.859 7.621 -3.773 1 82.44 219 LEU A N 1
ATOM 1788 C CA . LEU A 1 219 ? -21.75 6.68 -3.566 1 82.44 219 LEU A CA 1
ATOM 1789 C C . LEU A 1 219 ? -22.031 5.355 -4.266 1 82.44 219 LEU A C 1
ATOM 1791 O O . LEU A 1 219 ? -21.125 4.742 -4.836 1 82.44 219 LEU A O 1
ATOM 1795 N N . ASP A 1 220 ? -23.312 4.965 -4.238 1 86.56 220 ASP A N 1
ATOM 1796 C CA . ASP A 1 220 ? -23.719 3.74 -4.922 1 86.56 220 ASP A CA 1
ATOM 1797 C C . ASP A 1 220 ? -23.484 3.846 -6.426 1 86.56 220 ASP A C 1
ATOM 1799 O O . ASP A 1 220 ? -23.047 2.881 -7.062 1 86.56 220 ASP A O 1
ATOM 1803 N N . ALA A 1 221 ? -23.766 5.016 -6.875 1 87.69 221 ALA A N 1
ATOM 1804 C CA . ALA A 1 221 ? -23.578 5.23 -8.305 1 87.69 221 ALA A CA 1
ATOM 1805 C C . ALA A 1 221 ? -22.109 5.129 -8.68 1 87.69 221 ALA A C 1
ATOM 1807 O O . ALA A 1 221 ? -21.75 4.52 -9.695 1 87.69 221 ALA A O 1
ATOM 1808 N N . TYR A 1 222 ? -21.219 5.664 -7.863 1 85.38 222 TYR A N 1
ATOM 1809 C CA . TYR A 1 222 ? -19.781 5.594 -8.102 1 85.38 222 TYR A CA 1
ATOM 1810 C C . TYR A 1 222 ? -19.281 4.148 -8.07 1 85.38 222 TYR A C 1
ATOM 1812 O O . TYR A 1 222 ? -18.5 3.734 -8.93 1 85.38 222 TYR A O 1
ATOM 1820 N N . VAL A 1 223 ? -19.844 3.445 -7.172 1 85.25 223 VAL A N 1
ATOM 1821 C CA . VAL A 1 223 ? -19.406 2.061 -6.996 1 85.25 223 VAL A CA 1
ATOM 1822 C C . VAL A 1 223 ? -19.891 1.217 -8.172 1 85.25 223 VAL A C 1
ATOM 1824 O O . VAL A 1 223 ? -19.156 0.365 -8.672 1 85.25 223 VAL A O 1
ATOM 1827 N N . ARG A 1 224 ? -21.078 1.5 -8.648 1 88.12 224 ARG A N 1
ATOM 1828 C CA . ARG A 1 224 ? -21.641 0.726 -9.75 1 88.12 224 ARG A CA 1
ATOM 1829 C C . ARG A 1 224 ? -20.891 1.001 -11.047 1 88.12 224 ARG A C 1
ATOM 1831 O O . ARG A 1 224 ? -20.734 0.103 -11.875 1 88.12 224 ARG A O 1
ATOM 1838 N N . GLU A 1 225 ? -20.484 2.184 -11.141 1 90.62 225 GLU A N 1
ATOM 1839 C CA . GLU A 1 225 ? -19.688 2.51 -12.328 1 90.62 225 GLU A CA 1
ATOM 1840 C C . GLU A 1 225 ? -18.359 1.753 -12.336 1 90.62 225 GLU A C 1
ATOM 1842 O O . GLU A 1 225 ? -17.938 1.264 -13.375 1 90.62 225 GLU A O 1
ATOM 1847 N N . ALA A 1 226 ? -17.766 1.672 -11.227 1 89.31 226 ALA A N 1
ATOM 1848 C CA . ALA A 1 226 ? -16.516 0.929 -11.109 1 89.31 226 ALA A CA 1
ATOM 1849 C C . ALA A 1 226 ? -16.75 -0.563 -11.336 1 89.31 226 ALA A C 1
ATOM 1851 O O . ALA A 1 226 ? -15.93 -1.229 -11.977 1 89.31 226 ALA A O 1
ATOM 1852 N N . LEU A 1 227 ? -17.906 -1.019 -10.93 1 89.44 227 LEU A N 1
ATOM 1853 C CA . LEU A 1 227 ? -18.219 -2.436 -11.062 1 89.44 227 LEU A CA 1
ATOM 1854 C C . LEU A 1 227 ? -18.438 -2.811 -12.523 1 89.44 227 LEU A C 1
ATOM 1856 O O . LEU A 1 227 ? -18.094 -3.92 -12.945 1 89.44 227 LEU A O 1
ATOM 1860 N N . ALA A 1 228 ? -18.984 -1.894 -13.242 1 92.62 228 ALA A N 1
ATOM 1861 C CA . ALA A 1 228 ? -19.234 -2.158 -14.656 1 92.62 228 ALA A CA 1
ATOM 1862 C C . ALA A 1 228 ? -17.922 -2.381 -15.406 1 92.62 228 ALA A C 1
ATOM 1864 O O . ALA A 1 228 ? -17.812 -3.281 -16.234 1 92.62 228 ALA A O 1
ATOM 1865 N N . VAL A 1 229 ? -16.938 -1.647 -15.07 1 93.25 229 VAL A N 1
ATOM 1866 C CA . VAL A 1 229 ? -15.633 -1.803 -15.695 1 93.25 229 VAL A CA 1
ATOM 1867 C C . VAL A 1 229 ? -14.961 -3.08 -15.188 1 93.25 229 VAL A C 1
ATOM 1869 O O . VAL A 1 229 ? -14.328 -3.805 -15.961 1 93.25 229 VAL A O 1
ATOM 1872 N N . ARG A 1 230 ? -15.164 -3.357 -13.922 1 91.38 230 ARG A N 1
ATOM 1873 C CA . ARG A 1 230 ? -14.586 -4.547 -13.305 1 91.38 230 ARG A CA 1
ATOM 1874 C C . ARG A 1 230 ? -15.102 -5.816 -13.977 1 91.38 230 ARG A C 1
ATOM 1876 O O . ARG A 1 230 ? -14.359 -6.789 -14.117 1 91.38 230 ARG A O 1
ATOM 1883 N N . ARG A 1 231 ? -16.297 -5.809 -14.391 1 92.19 231 ARG A N 1
ATOM 1884 C CA . ARG A 1 231 ? -16.891 -6.965 -15.062 1 92.19 231 ARG A CA 1
ATOM 1885 C C . ARG A 1 231 ? -16.156 -7.277 -16.359 1 92.19 231 ARG A C 1
ATOM 1887 O O . ARG A 1 231 ? -15.93 -8.445 -16.688 1 92.19 231 ARG A O 1
ATOM 1894 N N . ASN A 1 232 ? -15.766 -6.25 -17.031 1 93.81 232 ASN A N 1
ATOM 1895 C CA . ASN A 1 232 ? -15.008 -6.445 -18.266 1 93.81 232 ASN A CA 1
ATOM 1896 C C . ASN A 1 232 ? -13.633 -7.051 -17.984 1 93.81 232 ASN A C 1
ATOM 1898 O O . ASN A 1 232 ? -13.172 -7.918 -18.734 1 93.81 232 ASN A O 1
ATOM 1902 N N . ILE A 1 233 ? -13.094 -6.605 -16.938 1 92.69 233 ILE A N 1
ATOM 1903 C CA . ILE A 1 233 ? -11.781 -7.125 -16.562 1 92.69 233 ILE A CA 1
ATOM 1904 C C . ILE A 1 233 ? -11.898 -8.609 -16.219 1 92.69 233 ILE A C 1
ATOM 1906 O O . ILE A 1 233 ? -11.102 -9.422 -16.672 1 92.69 233 ILE A O 1
ATOM 1910 N N . LEU A 1 234 ? -12.945 -8.922 -15.492 1 90.5 234 LEU A N 1
ATOM 1911 C CA . LEU A 1 234 ? -13.148 -10.305 -15.07 1 90.5 234 LEU A CA 1
ATOM 1912 C C . LEU A 1 234 ? -13.398 -11.203 -16.266 1 90.5 234 LEU A C 1
ATOM 1914 O O . LEU A 1 234 ? -12.867 -12.312 -16.344 1 90.5 234 LEU A O 1
ATOM 1918 N N . PHE A 1 235 ? -14.109 -10.695 -17.188 1 93.69 235 PHE A N 1
ATOM 1919 C CA . PHE A 1 235 ? -14.398 -11.477 -18.391 1 93.69 235 PHE A CA 1
ATOM 1920 C C . PHE A 1 235 ? -13.125 -11.727 -19.188 1 93.69 235 PHE A C 1
ATOM 1922 O O . PHE A 1 235 ? -12.844 -12.859 -19.578 1 93.69 235 PHE A O 1
ATOM 1929 N N . LEU A 1 236 ? -12.414 -10.703 -19.422 1 94.12 236 LEU A N 1
ATOM 1930 C CA . LEU A 1 236 ? -11.203 -10.828 -20.234 1 94.12 236 LEU A CA 1
ATOM 1931 C C . LEU A 1 236 ? -10.164 -11.703 -19.531 1 94.12 236 LEU A C 1
ATOM 1933 O O . LEU A 1 236 ? -9.438 -12.453 -20.188 1 94.12 236 LEU A O 1
ATOM 1937 N N . ASP A 1 237 ? -10.125 -11.562 -18.219 1 91.06 237 ASP A N 1
ATOM 1938 C CA . ASP A 1 237 ? -9.203 -12.398 -17.469 1 91.06 237 ASP A CA 1
ATOM 1939 C C . ASP A 1 237 ? -9.562 -13.875 -17.594 1 91.06 237 ASP A C 1
ATOM 1941 O O . ASP A 1 237 ? -8.688 -14.719 -17.828 1 91.06 237 ASP A O 1
ATOM 1945 N N . ARG A 1 238 ? -10.805 -14.164 -17.484 1 89.81 238 ARG A N 1
ATOM 1946 C CA . ARG A 1 238 ? -11.258 -15.539 -17.625 1 89.81 238 ARG A CA 1
ATOM 1947 C C . ARG A 1 238 ? -11.055 -16.047 -19.062 1 89.81 238 ARG A C 1
ATOM 1949 O O . ARG A 1 238 ? -10.641 -17.188 -19.266 1 89.81 238 ARG A O 1
ATOM 1956 N N . TYR A 1 239 ? -11.344 -15.156 -19.953 1 93.31 239 TYR A N 1
ATOM 1957 C CA . TYR A 1 239 ? -11.133 -15.492 -21.359 1 93.31 239 TYR A CA 1
ATOM 1958 C C . TYR A 1 239 ? -9.672 -15.805 -21.625 1 93.31 239 TYR A C 1
ATOM 1960 O O . TYR A 1 239 ? -9.359 -16.812 -22.266 1 93.31 239 TYR A O 1
ATOM 1968 N N . LYS A 1 240 ? -8.805 -15.039 -21.109 1 92.94 240 LYS A N 1
ATOM 1969 C CA . LYS A 1 240 ? -7.367 -15.219 -21.281 1 92.94 240 LYS A CA 1
ATOM 1970 C C . LYS A 1 240 ? -6.91 -16.562 -20.734 1 92.94 240 LYS A C 1
ATOM 1972 O O . LYS A 1 240 ? -6.227 -17.328 -21.422 1 92.94 240 LYS A O 1
ATOM 1977 N N . VAL A 1 241 ? -7.355 -16.891 -19.578 1 89.69 241 VAL A N 1
ATOM 1978 C CA . VAL A 1 241 ? -6.949 -18.125 -18.906 1 89.69 241 VAL A CA 1
ATOM 1979 C C . VAL A 1 241 ? -7.539 -19.328 -19.641 1 89.69 241 VAL A C 1
ATOM 1981 O O . VAL A 1 241 ? -6.848 -20.328 -19.875 1 89.69 241 VAL A O 1
ATOM 1984 N N . THR A 1 242 ? -8.781 -19.203 -20.047 1 91.31 242 THR A N 1
ATOM 1985 C CA . THR A 1 242 ? -9.484 -20.297 -20.719 1 91.31 242 THR A CA 1
ATOM 1986 C C . THR A 1 242 ? -8.828 -20.625 -22.062 1 91.31 242 THR A C 1
ATOM 1988 O O . THR A 1 242 ? -8.586 -21.797 -22.359 1 91.31 242 THR A O 1
ATOM 1991 N N . VAL A 1 243 ? -8.5 -19.625 -22.766 1 92.25 243 VAL A N 1
ATOM 1992 C CA . VAL A 1 243 ? -7.863 -19.844 -24.062 1 92.25 243 VAL A CA 1
ATOM 1993 C C . VAL A 1 243 ? -6.5 -20.5 -23.844 1 92.25 243 VAL A C 1
ATOM 1995 O O . VAL A 1 243 ? -6.117 -21.406 -24.609 1 92.25 243 VAL A O 1
ATOM 1998 N N . GLY A 1 244 ? -5.797 -20.062 -22.797 1 91.62 244 GLY A N 1
ATOM 1999 C CA . GLY A 1 244 ? -4.527 -20.703 -22.484 1 91.62 244 GLY A CA 1
ATOM 2000 C C . GLY A 1 244 ? -4.668 -22.172 -22.156 1 91.62 244 GLY A C 1
ATOM 2001 O O . GLY A 1 244 ? -3.885 -23 -22.641 1 91.62 244 GLY A O 1
ATOM 2002 N N . ARG A 1 245 ? -5.645 -22.547 -21.438 1 89.19 245 ARG A N 1
ATOM 2003 C CA . ARG A 1 245 ? -5.883 -23.938 -21.047 1 89.19 245 ARG A CA 1
ATOM 2004 C C . ARG A 1 245 ? -6.301 -24.781 -22.25 1 89.19 245 ARG A C 1
ATOM 2006 O O . ARG A 1 245 ? -5.859 -25.922 -22.406 1 89.19 245 ARG A O 1
ATOM 2013 N N . VAL A 1 246 ? -7.121 -24.188 -23.109 1 88.88 246 VAL A N 1
ATOM 2014 C CA . VAL A 1 246 ? -7.57 -24.875 -24.312 1 88.88 246 VAL A CA 1
ATOM 2015 C C . VAL A 1 246 ? -6.383 -25.141 -25.234 1 88.88 246 VAL A C 1
ATOM 2017 O O . VAL A 1 246 ? -6.219 -26.25 -25.75 1 88.88 246 VAL A O 1
ATOM 2020 N N . CYS A 1 247 ? -5.551 -24.125 -25.344 1 90.06 247 CYS A N 1
ATOM 2021 C CA . CYS A 1 247 ? -4.359 -24.297 -26.172 1 90.06 247 CYS A CA 1
ATOM 2022 C C . CYS A 1 247 ? -3.482 -25.422 -25.641 1 90.06 247 CYS A C 1
ATOM 2024 O O . CYS A 1 247 ? -2.971 -26.234 -26.406 1 90.06 247 CYS A O 1
ATOM 2026 N N . ASN A 1 248 ? -3.33 -25.484 -24.359 1 90.62 248 ASN A N 1
ATOM 2027 C CA . ASN A 1 248 ? -2.516 -26.516 -23.734 1 90.62 248 ASN A CA 1
ATOM 2028 C C . ASN A 1 248 ? -3.086 -27.906 -23.984 1 90.62 248 ASN A C 1
ATOM 2030 O O . ASN A 1 248 ? -2.359 -28.828 -24.391 1 90.62 248 ASN A O 1
ATOM 2034 N N . ASN A 1 249 ? -4.371 -28.094 -23.828 1 88.75 249 ASN A N 1
ATOM 2035 C CA . ASN A 1 249 ? -4.992 -29.406 -23.984 1 88.75 249 ASN A CA 1
ATOM 2036 C C . ASN A 1 249 ? -5.016 -29.844 -25.453 1 88.75 249 ASN A C 1
ATOM 2038 O O . ASN A 1 249 ? -4.824 -31.016 -25.766 1 88.75 249 ASN A O 1
ATOM 2042 N N . VAL A 1 250 ? -5.262 -28.875 -26.312 1 87.75 250 VAL A N 1
ATOM 2043 C CA . VAL A 1 250 ? -5.242 -29.188 -27.734 1 87.75 250 VAL A CA 1
ATOM 2044 C C . VAL A 1 250 ? -3.844 -29.641 -28.141 1 87.75 250 VAL A C 1
ATOM 2046 O O . VAL A 1 250 ? -3.695 -30.625 -28.875 1 87.75 250 VAL A O 1
ATOM 2049 N N . SER A 1 251 ? -2.883 -28.938 -27.594 1 92 251 SER A N 1
ATOM 2050 C CA . SER A 1 251 ? -1.507 -29.328 -27.891 1 92 251 SER A CA 1
ATOM 2051 C C . SER A 1 251 ? -1.207 -30.719 -27.359 1 92 251 SER A C 1
ATOM 2053 O O . SER A 1 251 ? -0.592 -31.531 -28.062 1 92 251 SER A O 1
ATOM 2055 N N . GLU A 1 252 ? -1.636 -30.984 -26.203 1 89.75 252 GLU A N 1
ATOM 2056 C CA . GLU A 1 252 ? -1.419 -32.312 -25.594 1 89.75 252 GLU A CA 1
ATOM 2057 C C . GLU A 1 252 ? -2.061 -33.406 -26.438 1 89.75 252 GLU A C 1
ATOM 2059 O O . GLU A 1 252 ? -1.467 -34.469 -26.625 1 89.75 252 GLU A O 1
ATOM 2064 N N . MET A 1 253 ? -3.264 -33.156 -26.922 1 89.81 253 MET A N 1
ATOM 2065 C CA . MET A 1 253 ? -3.975 -34.156 -27.734 1 89.81 253 MET A CA 1
ATOM 2066 C C . MET A 1 253 ? -3.291 -34.344 -29.078 1 89.81 253 MET A C 1
ATOM 2068 O O . MET A 1 253 ? -3.205 -35.469 -29.594 1 89.81 253 MET A O 1
ATOM 2072 N N . LEU A 1 254 ? -2.863 -33.25 -29.656 1 91 254 LEU A N 1
ATOM 2073 C CA . LEU A 1 254 ? -2.145 -33.344 -30.922 1 91 254 LEU A CA 1
ATOM 2074 C C . LEU A 1 254 ? -0.863 -34.156 -30.766 1 91 254 LEU A C 1
ATOM 2076 O O . LEU A 1 254 ? -0.509 -34.938 -31.641 1 91 254 LEU A O 1
ATOM 2080 N N . ILE A 1 255 ? -0.205 -33.938 -29.672 1 91.56 255 ILE A N 1
ATOM 2081 C CA . ILE A 1 255 ? 1.003 -34.719 -29.375 1 91.56 255 ILE A CA 1
ATOM 2082 C C . ILE A 1 255 ? 0.662 -36.188 -29.25 1 91.56 255 ILE A C 1
ATOM 2084 O O . ILE A 1 255 ? 1.357 -37.031 -29.812 1 91.56 255 ILE A O 1
ATOM 2088 N N . LEU A 1 256 ? -0.434 -36.469 -28.578 1 88.94 256 LEU A N 1
ATOM 2089 C CA . LEU A 1 256 ? -0.859 -37.844 -28.406 1 88.94 256 LEU A CA 1
ATOM 2090 C C . LEU A 1 256 ? -1.134 -38.5 -29.766 1 88.94 256 LEU A C 1
ATOM 2092 O O . LEU A 1 256 ? -0.68 -39.625 -30.016 1 88.94 256 LEU A O 1
ATOM 2096 N N . VAL A 1 257 ? -1.832 -37.844 -30.656 1 89.94 257 VAL A N 1
ATOM 2097 C CA . VAL A 1 257 ? -2.205 -38.375 -31.953 1 89.94 257 VAL A CA 1
ATOM 2098 C C . VAL A 1 257 ? -0.953 -38.625 -32.781 1 89.94 257 VAL A C 1
ATOM 2100 O O . VAL A 1 257 ? -0.787 -39.688 -33.375 1 89.94 257 VAL A O 1
ATOM 2103 N N . LEU A 1 258 ? -0.053 -37.719 -32.781 1 92.06 258 LEU A N 1
ATOM 2104 C CA . LEU A 1 258 ? 1.159 -37.812 -33.594 1 92.06 258 LEU A CA 1
ATOM 2105 C C . LEU A 1 258 ? 2.064 -38.938 -33.062 1 92.06 258 LEU A C 1
ATOM 2107 O O . LEU A 1 258 ? 2.639 -39.688 -33.844 1 92.06 258 LEU A O 1
ATOM 2111 N N . MET A 1 259 ? 2.166 -39 -31.781 1 90.38 259 MET A N 1
ATOM 2112 C CA . MET A 1 259 ? 3.012 -40.031 -31.188 1 90.38 259 MET A CA 1
ATOM 2113 C C . MET A 1 259 ? 2.424 -41.406 -31.406 1 90.38 259 MET A C 1
ATOM 2115 O O . MET A 1 259 ? 3.162 -42.406 -31.578 1 90.38 259 MET A O 1
ATOM 2119 N N . THR A 1 260 ? 1.096 -41.5 -31.359 1 88.69 260 THR A N 1
ATOM 2120 C CA . THR A 1 260 ? 0.429 -42.781 -31.641 1 88.69 260 THR A CA 1
ATOM 2121 C C . THR A 1 260 ? 0.697 -43.219 -33.062 1 88.69 260 THR A C 1
ATOM 2123 O O . THR A 1 260 ? 0.935 -44.406 -33.312 1 88.69 260 THR A O 1
ATOM 2126 N N . GLY A 1 261 ? 0.593 -42.312 -34 1 88.38 261 GLY A N 1
ATOM 2127 C CA . GLY A 1 261 ? 0.951 -42.625 -35.375 1 88.38 261 GLY A CA 1
ATOM 2128 C C . GLY A 1 261 ? 2.355 -43.188 -35.5 1 88.38 261 GLY A C 1
ATOM 2129 O O . GLY A 1 261 ? 2.574 -44.188 -36.188 1 88.38 261 GLY A O 1
ATOM 2130 N N . SER A 1 262 ? 3.283 -42.625 -34.781 1 90.88 262 SER A N 1
ATOM 2131 C CA . SER A 1 262 ? 4.668 -43.062 -34.812 1 90.88 262 SER A CA 1
ATOM 2132 C C . SER A 1 262 ? 4.816 -44.438 -34.125 1 90.88 262 SER A C 1
ATOM 2134 O O . SER A 1 262 ? 5.672 -45.219 -34.5 1 90.88 262 SER A O 1
ATOM 2136 N N . LEU A 1 263 ? 4.008 -44.625 -33.156 1 87.94 263 LEU A N 1
ATOM 2137 C CA . LEU A 1 263 ? 4.02 -45.906 -32.438 1 87.94 263 LEU A CA 1
ATOM 2138 C C . LEU A 1 263 ? 3.518 -47.031 -33.312 1 87.94 263 LEU A C 1
ATOM 2140 O O . LEU A 1 263 ? 4.125 -48.125 -33.344 1 87.94 263 LEU A O 1
ATOM 2144 N N . ILE A 1 264 ? 2.43 -46.812 -34 1 87.12 264 ILE A N 1
ATOM 2145 C CA . ILE A 1 264 ? 1.841 -47.812 -34.875 1 87.12 264 ILE A CA 1
ATOM 2146 C C . ILE A 1 264 ? 2.809 -48.125 -36.031 1 87.12 264 ILE A C 1
ATOM 2148 O O . ILE A 1 264 ? 2.932 -49.281 -36.438 1 87.12 264 ILE A O 1
ATOM 2152 N N . ALA A 1 265 ? 3.49 -47.094 -36.469 1 90 265 ALA A N 1
ATOM 2153 C CA . ALA A 1 265 ? 4.453 -47.25 -37.562 1 90 265 ALA A CA 1
ATOM 2154 C C . ALA A 1 265 ? 5.715 -47.969 -37.062 1 90 265 ALA A C 1
ATOM 2156 O O . ALA A 1 265 ? 6.555 -48.375 -37.875 1 90 265 ALA A O 1
ATOM 2157 N N . GLY A 1 266 ? 5.953 -48.094 -35.75 1 87.25 266 GLY A N 1
ATOM 2158 C CA . GLY A 1 266 ? 7.098 -48.781 -35.188 1 87.25 266 GLY A CA 1
ATOM 2159 C C . GLY A 1 266 ? 8.305 -47.875 -35 1 87.25 266 GLY A C 1
ATOM 2160 O O . GLY A 1 266 ? 9.422 -48.344 -34.812 1 87.25 266 GLY A O 1
ATOM 2161 N N . ASN A 1 267 ? 8.125 -46.594 -35.094 1 88.69 267 ASN A N 1
ATOM 2162 C CA . ASN A 1 267 ? 9.234 -45.625 -35.031 1 88.69 267 ASN A CA 1
ATOM 2163 C C . ASN A 1 267 ? 9.5 -45.156 -33.625 1 88.69 267 ASN A C 1
ATOM 2165 O O . ASN A 1 267 ? 10.469 -44.438 -33.375 1 88.69 267 ASN A O 1
ATOM 2169 N N . THR A 1 268 ? 8.594 -45.5 -32.719 1 88.75 268 THR A N 1
ATOM 2170 C CA . THR A 1 268 ? 8.75 -45.062 -31.328 1 88.75 268 THR A CA 1
ATOM 2171 C C . THR A 1 268 ? 8.211 -46.125 -30.375 1 88.75 268 THR A C 1
ATOM 2173 O O . THR A 1 268 ? 7.645 -47.156 -30.812 1 88.75 268 THR A O 1
ATOM 2176 N N . VAL A 1 269 ? 8.586 -45.969 -29.094 1 87.5 269 VAL A N 1
ATOM 2177 C CA . VAL A 1 269 ? 8.133 -46.906 -28.047 1 87.5 269 VAL A CA 1
ATOM 2178 C C . VAL A 1 269 ? 7.203 -46.156 -27.078 1 87.5 269 VAL A C 1
ATOM 2180 O O . VAL A 1 269 ? 7.152 -44.938 -27.078 1 87.5 269 VAL A O 1
ATOM 2183 N N . LEU A 1 270 ? 6.434 -46.938 -26.375 1 84.81 270 LEU A N 1
ATOM 2184 C CA . LEU A 1 270 ? 5.414 -46.375 -25.484 1 84.81 270 LEU A CA 1
ATOM 2185 C C . LEU A 1 270 ? 6.047 -45.469 -24.438 1 84.81 270 LEU A C 1
ATOM 2187 O O . LEU A 1 270 ? 5.477 -44.438 -24.078 1 84.81 270 LEU A O 1
ATOM 2191 N N . GLY A 1 271 ? 7.199 -45.844 -23.906 1 85.62 271 GLY A N 1
ATOM 2192 C CA . GLY A 1 271 ? 7.902 -45 -22.953 1 85.62 271 GLY A CA 1
ATOM 2193 C C . GLY A 1 271 ? 8.211 -43.625 -23.484 1 85.62 271 GLY A C 1
ATOM 2194 O O . GLY A 1 271 ? 8.133 -42.656 -22.734 1 85.62 271 GLY A O 1
ATOM 2195 N N . ASP A 1 272 ? 8.461 -43.531 -24.781 1 88.75 272 ASP A N 1
ATOM 2196 C CA . ASP A 1 272 ? 8.789 -42.25 -25.406 1 88.75 272 ASP A CA 1
ATOM 2197 C C . ASP A 1 272 ? 7.547 -41.375 -25.516 1 88.75 272 ASP A C 1
ATOM 2199 O O . ASP A 1 272 ? 7.645 -40.125 -25.5 1 88.75 272 ASP A O 1
ATOM 2203 N N . VAL A 1 273 ? 6.406 -42 -25.625 1 86.44 273 VAL A N 1
ATOM 2204 C CA . VAL A 1 273 ? 5.16 -41.219 -25.672 1 86.44 273 VAL A CA 1
ATOM 2205 C C . VAL A 1 273 ? 4.926 -40.531 -24.344 1 86.44 273 VAL A C 1
ATOM 2207 O O . VAL A 1 273 ? 4.613 -39.344 -24.297 1 86.44 273 VAL A O 1
ATOM 2210 N N . LEU A 1 274 ? 5.148 -41.219 -23.266 1 84.56 274 LEU A N 1
ATOM 2211 C CA . LEU A 1 274 ? 4.973 -40.688 -21.938 1 84.56 274 LEU A CA 1
ATOM 2212 C C . LEU A 1 274 ? 6.023 -39.594 -21.641 1 84.56 274 LEU A C 1
ATOM 2214 O O . LEU A 1 274 ? 5.723 -38.594 -21.016 1 84.56 274 LEU A O 1
ATOM 2218 N N . LEU A 1 275 ? 7.191 -39.906 -22.094 1 88.25 275 LEU A N 1
ATOM 2219 C CA . LEU A 1 275 ? 8.281 -38.969 -21.922 1 88.25 275 LEU A CA 1
ATOM 2220 C C . LEU A 1 275 ? 7.965 -37.625 -22.594 1 88.25 275 LEU A C 1
ATOM 2222 O O . LEU A 1 275 ? 8.172 -36.562 -22.016 1 88.25 275 LEU A O 1
ATOM 2226 N N . MET A 1 276 ? 7.438 -37.719 -23.828 1 90.94 276 MET A N 1
ATOM 2227 C CA . MET A 1 276 ? 7.074 -36.531 -24.578 1 90.94 276 MET A CA 1
ATOM 2228 C C . MET A 1 276 ? 6.012 -35.719 -23.844 1 90.94 276 MET A C 1
ATOM 2230 O O . MET A 1 276 ? 6.086 -34.5 -23.781 1 90.94 276 MET A O 1
ATOM 2234 N N . HIS A 1 277 ? 5.117 -36.375 -23.219 1 87.94 277 HIS A N 1
ATOM 2235 C CA . HIS A 1 277 ? 4.062 -35.688 -22.469 1 87.94 277 HIS A CA 1
ATOM 2236 C C . HIS A 1 277 ? 4.621 -35 -21.219 1 87.94 277 HIS A C 1
ATOM 2238 O O . HIS A 1 277 ? 4.195 -33.906 -20.875 1 87.94 277 HIS A O 1
ATOM 2244 N N . LYS A 1 278 ? 5.52 -35.625 -20.578 1 87.94 278 LYS A N 1
ATOM 2245 C CA . LYS A 1 278 ? 6.129 -35.062 -19.391 1 87.94 278 LYS A CA 1
ATOM 2246 C C . LYS A 1 278 ? 6.949 -33.812 -19.734 1 87.94 278 LYS A C 1
ATOM 2248 O O . LYS A 1 278 ? 6.902 -32.812 -19.016 1 87.94 278 LYS A O 1
ATOM 2253 N N . TYR A 1 279 ? 7.699 -33.938 -20.828 1 92.19 279 TYR A N 1
ATOM 2254 C CA . TYR A 1 279 ? 8.484 -32.781 -21.266 1 92.19 279 TYR A CA 1
ATOM 2255 C C . TYR A 1 279 ? 7.578 -31.641 -21.688 1 92.19 279 TYR A C 1
ATOM 2257 O O . TYR A 1 279 ? 7.875 -30.484 -21.406 1 92.19 279 TYR A O 1
ATOM 2265 N N . TYR A 1 280 ? 6.512 -32 -22.297 1 93.12 280 TYR A N 1
ATOM 2266 C CA . TYR A 1 280 ? 5.566 -30.953 -22.703 1 93.12 280 TYR A CA 1
ATOM 2267 C C . TYR A 1 280 ? 4.945 -30.297 -21.484 1 93.12 280 TYR A C 1
ATOM 2269 O O . TYR A 1 280 ? 4.793 -29.062 -21.438 1 93.12 280 TYR A O 1
ATOM 2277 N N . ALA A 1 281 ? 4.605 -31.062 -20.516 1 88.44 281 ALA A N 1
ATOM 2278 C CA . ALA A 1 281 ? 4.043 -30.531 -19.266 1 88.44 281 ALA A CA 1
ATOM 2279 C C . ALA A 1 281 ? 5.023 -29.594 -18.594 1 88.44 281 ALA A C 1
ATOM 2281 O O . ALA A 1 281 ? 4.633 -28.531 -18.094 1 88.44 281 ALA A O 1
ATOM 2282 N N . LYS A 1 282 ? 6.215 -30.016 -18.562 1 88.88 282 LYS A N 1
ATOM 2283 C CA . LYS A 1 282 ? 7.262 -29.188 -17.984 1 88.88 282 LYS A CA 1
ATOM 2284 C C . LYS A 1 282 ? 7.41 -27.875 -18.75 1 88.88 282 LYS A C 1
ATOM 2286 O O . LYS A 1 282 ? 7.488 -26.797 -18.156 1 88.88 282 LYS A O 1
ATOM 2291 N N . PHE A 1 283 ? 7.445 -27.969 -20.125 1 93.12 283 PHE A N 1
ATOM 2292 C CA . PHE A 1 283 ? 7.535 -26.797 -20.984 1 93.12 283 PHE A CA 1
ATOM 2293 C C . PHE A 1 283 ? 6.402 -25.828 -20.703 1 93.12 283 PHE A C 1
ATOM 2295 O O . PHE A 1 283 ? 6.641 -24.641 -20.484 1 93.12 283 PHE A O 1
ATOM 2302 N N . ASN A 1 284 ? 5.273 -26.359 -20.656 1 91.81 284 ASN A N 1
ATOM 2303 C CA . ASN A 1 284 ? 4.09 -25.531 -20.469 1 91.81 284 ASN A CA 1
ATOM 2304 C C . ASN A 1 284 ? 4.059 -24.906 -19.094 1 91.81 284 ASN A C 1
ATOM 2306 O O . ASN A 1 284 ? 3.635 -23.75 -18.938 1 91.81 284 ASN A O 1
ATOM 2310 N N . SER A 1 285 ? 4.438 -25.641 -18.078 1 88.31 285 SER A N 1
ATOM 2311 C CA . SER A 1 285 ? 4.449 -25.125 -16.719 1 88.31 285 SER A CA 1
ATOM 2312 C C . SER A 1 285 ? 5.383 -23.922 -16.594 1 88.31 285 SER A C 1
ATOM 2314 O O . SER A 1 285 ? 5.035 -22.922 -15.969 1 88.31 285 SER A O 1
ATOM 2316 N N . HIS A 1 286 ? 6.5 -24.016 -17.141 1 89.44 286 HIS A N 1
ATOM 2317 C CA . HIS A 1 286 ? 7.48 -22.938 -17.094 1 89.44 286 HIS A CA 1
ATOM 2318 C C . HIS A 1 286 ? 7.047 -21.75 -17.953 1 89.44 286 HIS A C 1
ATOM 2320 O O . HIS A 1 286 ? 7.285 -20.594 -17.578 1 89.44 286 HIS A O 1
ATOM 2326 N N . LEU A 1 287 ? 6.43 -22.031 -19.078 1 90.62 287 LEU A N 1
ATOM 2327 C CA . LEU A 1 287 ? 5.898 -20.969 -19.906 1 90.62 287 LEU A CA 1
ATOM 2328 C C . LEU A 1 287 ? 4.824 -20.172 -19.172 1 90.62 287 LEU A C 1
ATOM 2330 O O . LEU A 1 287 ? 4.797 -18.938 -19.234 1 90.62 287 LEU A O 1
ATOM 2334 N N . ARG A 1 288 ? 4.035 -20.906 -18.453 1 88.06 288 ARG A N 1
ATOM 2335 C CA . ARG A 1 288 ? 2.98 -20.266 -17.672 1 88.06 288 ARG A CA 1
ATOM 2336 C C . ARG A 1 288 ? 3.564 -19.453 -16.516 1 88.06 288 ARG A C 1
ATOM 2338 O O . ARG A 1 288 ? 3.07 -18.359 -16.203 1 88.06 288 ARG A O 1
ATOM 2345 N N . ALA A 1 289 ? 4.547 -20.016 -15.961 1 85 289 ALA A N 1
ATOM 2346 C CA . ALA A 1 289 ? 5.215 -19.297 -14.883 1 85 289 ALA A CA 1
ATOM 2347 C C . ALA A 1 289 ? 5.766 -17.953 -15.383 1 85 289 ALA A C 1
ATOM 2349 O O . ALA A 1 289 ? 5.645 -16.938 -14.711 1 85 289 ALA A O 1
ATOM 2350 N N . MET A 1 290 ? 6.238 -17.953 -16.562 1 85.5 290 MET A N 1
ATOM 2351 C CA . MET A 1 290 ? 6.793 -16.734 -17.141 1 85.5 290 MET A CA 1
ATOM 2352 C C . MET A 1 290 ? 5.691 -15.719 -17.453 1 85.5 290 MET A C 1
ATOM 2354 O O . MET A 1 290 ? 5.859 -14.523 -17.203 1 85.5 290 MET A O 1
ATOM 2358 N N . THR A 1 291 ? 4.602 -16.188 -17.969 1 86.62 291 THR A N 1
ATOM 2359 C CA . THR A 1 291 ? 3.512 -15.281 -18.312 1 86.62 291 THR A CA 1
ATOM 2360 C C . THR A 1 291 ? 2.859 -14.719 -17.047 1 86.62 291 THR A C 1
ATOM 2362 O O . THR A 1 291 ? 2.406 -13.57 -17.047 1 86.62 291 THR A O 1
ATOM 2365 N N . ASN A 1 292 ? 2.906 -15.484 -16.016 1 82.06 292 ASN A N 1
ATOM 2366 C CA . ASN A 1 292 ? 2.34 -15.023 -14.758 1 82.06 292 ASN A CA 1
ATOM 2367 C C . ASN A 1 292 ? 3.189 -13.914 -14.133 1 82.06 292 ASN A C 1
ATOM 2369 O O . ASN A 1 292 ? 2.688 -13.109 -13.352 1 82.06 292 ASN A O 1
ATOM 2373 N N . ASN A 1 293 ? 4.406 -13.914 -14.438 1 80.56 293 ASN A N 1
ATOM 2374 C CA . ASN A 1 293 ? 5.309 -12.906 -13.891 1 80.56 293 ASN A CA 1
ATOM 2375 C C . ASN A 1 293 ? 5.41 -11.688 -14.805 1 80.56 293 ASN A C 1
ATOM 2377 O O . ASN A 1 293 ? 6.176 -10.758 -14.531 1 80.56 293 ASN A O 1
ATOM 2381 N N . TYR A 1 294 ? 4.648 -11.742 -15.797 1 80.06 294 TYR A N 1
ATOM 2382 C CA . TYR A 1 294 ? 4.723 -10.672 -16.781 1 80.06 294 TYR A CA 1
ATOM 2383 C C . TYR A 1 294 ? 4.363 -9.328 -16.156 1 80.06 294 TYR A C 1
ATOM 2385 O O . TYR A 1 294 ? 4.996 -8.305 -16.453 1 80.06 294 TYR A O 1
ATOM 2393 N N . ASP A 1 295 ? 3.457 -9.305 -15.25 1 75.69 295 ASP A N 1
ATOM 2394 C CA . ASP A 1 295 ? 3.025 -8.062 -14.625 1 75.69 295 ASP A CA 1
ATOM 2395 C C . ASP A 1 295 ? 4.129 -7.48 -13.742 1 75.69 295 ASP A C 1
ATOM 2397 O O . ASP A 1 295 ? 4.375 -6.273 -13.766 1 75.69 295 ASP A O 1
ATOM 2401 N N . ILE A 1 296 ? 4.691 -8.312 -13.031 1 75.94 296 ILE A N 1
ATOM 2402 C CA . ILE A 1 296 ? 5.77 -7.879 -12.148 1 75.94 296 ILE A CA 1
ATOM 2403 C C . ILE A 1 296 ? 6.93 -7.336 -12.977 1 75.94 296 ILE A C 1
ATOM 2405 O O . ILE A 1 296 ? 7.551 -6.336 -12.609 1 75.94 296 ILE A O 1
ATOM 2409 N N . TYR A 1 297 ? 7.094 -8 -14.109 1 77.38 297 TYR A N 1
ATOM 2410 C CA . TYR A 1 297 ? 8.148 -7.562 -15.016 1 77.38 297 TYR A CA 1
ATOM 2411 C C . TYR A 1 297 ? 7.871 -6.156 -15.539 1 77.38 297 TYR A C 1
ATOM 2413 O O . TYR A 1 297 ? 8.75 -5.297 -15.531 1 77.38 297 TYR A O 1
ATOM 2421 N N . LEU A 1 298 ? 6.68 -5.98 -15.945 1 74.56 298 LEU A N 1
ATOM 2422 C CA . LEU A 1 298 ? 6.297 -4.688 -16.5 1 74.56 298 LEU A CA 1
ATOM 2423 C C . LEU A 1 298 ? 6.43 -3.582 -15.461 1 74.56 298 LEU A C 1
ATOM 2425 O O . LEU A 1 298 ? 7.031 -2.539 -15.734 1 74.56 298 LEU A O 1
ATOM 2429 N N . LYS A 1 299 ? 6.031 -3.836 -14.273 1 74.69 299 LYS A N 1
ATOM 2430 C CA . LYS A 1 299 ? 6.07 -2.846 -13.203 1 74.69 299 LYS A CA 1
ATOM 2431 C C . LYS A 1 299 ? 7.508 -2.537 -12.797 1 74.69 299 LYS A C 1
ATOM 2433 O O . LYS A 1 299 ? 7.863 -1.374 -12.594 1 74.69 299 LYS A O 1
ATOM 2438 N N . THR A 1 300 ? 8.273 -3.568 -12.688 1 75.25 300 THR A N 1
ATOM 2439 C CA . THR A 1 300 ? 9.656 -3.389 -12.25 1 75.25 300 THR A CA 1
ATOM 2440 C C . THR A 1 300 ? 10.469 -2.646 -13.305 1 75.25 300 THR A C 1
ATOM 2442 O O . THR A 1 300 ? 11.328 -1.828 -12.969 1 75.25 300 THR A O 1
ATOM 2445 N N . CYS A 1 301 ? 10.125 -2.9 -14.57 1 76.31 301 CYS A N 1
ATOM 2446 C CA . CYS A 1 301 ? 10.836 -2.223 -15.648 1 76.31 301 CYS A CA 1
ATOM 2447 C C . CYS A 1 301 ? 10.523 -0.732 -15.656 1 76.31 301 CYS A C 1
ATOM 2449 O O . CYS A 1 301 ? 11.414 0.094 -15.852 1 76.31 301 CYS A O 1
ATOM 2451 N N . THR A 1 302 ? 9.352 -0.42 -15.461 1 74.56 302 THR A N 1
ATOM 2452 C CA . THR A 1 302 ? 8.945 0.982 -15.438 1 74.56 302 THR A CA 1
ATOM 2453 C C . THR A 1 302 ? 9.586 1.71 -14.258 1 74.56 302 THR A C 1
ATOM 2455 O O . THR A 1 302 ? 10.094 2.822 -14.406 1 74.56 302 THR A O 1
ATOM 2458 N N . LYS A 1 303 ? 9.57 1.048 -13.102 1 74.19 303 LYS A N 1
ATOM 2459 C CA . LYS A 1 303 ? 10.195 1.636 -11.922 1 74.19 303 LYS A CA 1
ATOM 2460 C C . LYS A 1 303 ? 11.703 1.792 -12.117 1 74.19 303 LYS A C 1
ATOM 2462 O O . LYS A 1 303 ? 12.289 2.793 -11.695 1 74.19 303 LYS A O 1
ATOM 2467 N N . MET A 1 304 ? 12.242 0.84 -12.75 1 75.81 304 MET A N 1
ATOM 2468 C CA . MET A 1 304 ? 13.672 0.887 -13.023 1 75.81 304 MET A CA 1
ATOM 2469 C C . MET A 1 304 ? 14.008 2.029 -13.977 1 75.81 304 MET A C 1
ATOM 2471 O O . MET A 1 304 ? 15.031 2.699 -13.812 1 75.81 304 MET A O 1
ATOM 2475 N N . TYR A 1 305 ? 13.133 2.148 -14.914 1 74.19 305 TYR A N 1
ATOM 2476 C CA . TYR A 1 305 ? 13.328 3.24 -15.867 1 74.19 305 TYR A CA 1
ATOM 2477 C C . TYR A 1 305 ? 13.297 4.59 -15.156 1 74.19 305 TYR A C 1
ATOM 2479 O O . TYR A 1 305 ? 14.164 5.434 -15.383 1 74.19 305 TYR A O 1
ATOM 2487 N N . ARG A 1 306 ? 12.406 4.754 -14.328 1 72.5 306 ARG A N 1
ATOM 2488 C CA . ARG A 1 306 ? 12.289 6.004 -13.586 1 72.5 306 ARG A CA 1
ATOM 2489 C C . ARG A 1 306 ? 13.477 6.199 -12.648 1 72.5 306 ARG A C 1
ATOM 2491 O O . ARG A 1 306 ? 13.977 7.316 -12.492 1 72.5 306 ARG A O 1
ATOM 2498 N N . PHE A 1 307 ? 13.914 5.152 -12.125 1 76.25 307 PHE A N 1
ATOM 2499 C CA . PHE A 1 307 ? 15.062 5.188 -11.234 1 76.25 307 PHE A CA 1
ATOM 2500 C C . PHE A 1 307 ? 16.328 5.559 -11.992 1 76.25 307 PHE A C 1
ATOM 2502 O O . PHE A 1 307 ? 17.125 6.375 -11.523 1 76.25 307 PHE A O 1
ATOM 2509 N N . SER A 1 308 ? 16.453 4.871 -13.094 1 75.31 308 SER A N 1
ATOM 2510 C CA . SER A 1 308 ? 17.641 5.141 -13.891 1 75.31 308 SER A CA 1
ATOM 2511 C C . SER A 1 308 ? 17.688 6.594 -14.344 1 75.31 308 SER A C 1
ATOM 2513 O O . SER A 1 308 ? 18.75 7.215 -14.359 1 75.31 308 SER A O 1
ATOM 2515 N N . ARG A 1 309 ? 16.609 7.141 -14.641 1 73.81 309 ARG A N 1
ATOM 2516 C CA . ARG A 1 309 ? 16.531 8.539 -15.039 1 73.81 309 ARG A CA 1
ATOM 2517 C C . ARG A 1 309 ? 16.859 9.469 -13.875 1 73.81 309 ARG A C 1
ATOM 2519 O O . ARG A 1 309 ? 17.594 10.445 -14.039 1 73.81 309 ARG A O 1
ATOM 2526 N N . LEU A 1 310 ? 16.391 9.062 -12.789 1 73.12 310 LEU A N 1
ATOM 2527 C CA . LEU A 1 310 ? 16.656 9.852 -11.594 1 73.12 310 LEU A CA 1
ATOM 2528 C C . LEU A 1 310 ? 18.125 9.797 -11.227 1 73.12 310 LEU A C 1
ATOM 2530 O O . LEU A 1 310 ? 18.719 10.812 -10.852 1 73.12 310 LEU A O 1
ATOM 2534 N N . MET A 1 311 ? 18.703 8.633 -11.32 1 74.69 311 MET A N 1
ATOM 2535 C CA . MET A 1 311 ? 20.109 8.461 -10.992 1 74.69 311 MET A CA 1
ATOM 2536 C C . MET A 1 311 ? 21 9.227 -11.969 1 74.69 311 MET A C 1
ATOM 2538 O O . MET A 1 311 ? 22.016 9.789 -11.578 1 74.69 311 MET A O 1
ATOM 2542 N N . THR A 1 312 ? 20.562 9.203 -13.172 1 73.81 312 THR A N 1
ATOM 2543 C CA . THR A 1 312 ? 21.312 9.945 -14.18 1 73.81 312 THR A CA 1
ATOM 2544 C C . THR A 1 312 ? 21.266 11.445 -13.906 1 73.81 312 THR A C 1
ATOM 2546 O O . THR A 1 312 ? 22.25 12.148 -14.062 1 73.81 312 THR A O 1
ATOM 2549 N N . GLU A 1 313 ? 20.172 11.883 -13.383 1 72 313 GLU A N 1
ATOM 2550 C CA . GLU A 1 313 ? 20.031 13.297 -13.031 1 72 313 GLU A CA 1
ATOM 2551 C C . GLU A 1 313 ? 20.891 13.656 -11.82 1 72 313 GLU A C 1
ATOM 2553 O O . GLU A 1 313 ? 21.516 14.719 -11.797 1 72 313 GLU A O 1
ATOM 2558 N N . CYS A 1 314 ? 20.922 12.812 -10.906 1 70.25 314 CYS A N 1
ATOM 2559 C CA . CYS A 1 314 ? 21.734 13.055 -9.711 1 70.25 314 CYS A CA 1
ATOM 2560 C C . CYS A 1 314 ? 23.219 13.039 -10.047 1 70.25 314 CYS A C 1
ATOM 2562 O O . CYS A 1 314 ? 23.984 13.852 -9.516 1 70.25 314 CYS A O 1
ATOM 2564 N N . ARG A 1 315 ? 23.594 12.133 -10.891 1 71.25 315 ARG A N 1
ATOM 2565 C CA . ARG A 1 315 ? 25 12.062 -11.312 1 71.25 315 ARG A CA 1
ATOM 2566 C C . ARG A 1 315 ? 25.391 13.305 -12.094 1 71.25 315 ARG A C 1
ATOM 2568 O O . ARG A 1 315 ? 26.516 13.797 -11.961 1 71.25 315 ARG A O 1
ATOM 2575 N N . ALA A 1 316 ? 24.453 13.781 -12.758 1 70.06 316 ALA A N 1
ATOM 2576 C CA . ALA A 1 316 ? 24.719 15.008 -13.508 1 70.06 316 ALA A CA 1
ATOM 2577 C C . ALA A 1 316 ? 24.938 16.188 -12.555 1 70.06 316 ALA A C 1
ATOM 2579 O O . ALA A 1 316 ? 25.812 17.016 -12.797 1 70.06 316 ALA A O 1
ATOM 2580 N N . LEU A 1 317 ? 24.312 16.156 -11.492 1 65 317 LEU A N 1
ATOM 2581 C CA . LEU A 1 317 ? 24.453 17.219 -10.508 1 65 317 LEU A CA 1
ATOM 2582 C C . LEU A 1 317 ? 25.781 17.094 -9.766 1 65 317 LEU A C 1
ATOM 2584 O O . LEU A 1 317 ? 26.422 18.094 -9.453 1 65 317 LEU A O 1
ATOM 2588 N N . LYS A 1 318 ? 26.188 15.883 -9.531 1 68.44 318 LYS A N 1
ATOM 2589 C CA . LYS A 1 318 ? 27.469 15.625 -8.867 1 68.44 318 LYS A CA 1
ATOM 2590 C C . LYS A 1 318 ? 28.641 16 -9.773 1 68.44 318 LYS A C 1
ATOM 2592 O O . LYS A 1 318 ? 29.656 16.531 -9.305 1 68.44 318 LYS A O 1
ATOM 2597 N N . GLN A 1 319 ? 28.391 15.672 -10.945 1 64.25 319 GLN A N 1
ATOM 2598 C CA . GLN A 1 319 ? 29.453 15.992 -11.898 1 64.25 319 GLN A CA 1
ATOM 2599 C C . GLN A 1 319 ? 29.594 17.5 -12.078 1 64.25 319 GLN A C 1
ATOM 2601 O O . GLN A 1 319 ? 30.672 17.984 -12.43 1 64.25 319 GLN A O 1
ATOM 2606 N N . ALA A 1 320 ? 28.562 18.172 -11.695 1 62.88 320 ALA A N 1
ATOM 2607 C CA . ALA A 1 320 ? 28.625 19.625 -11.797 1 62.88 320 ALA A CA 1
ATOM 2608 C C . ALA A 1 320 ? 29.453 20.219 -10.656 1 62.88 320 ALA A C 1
ATOM 2610 O O . ALA A 1 320 ? 29.828 21.391 -10.688 1 62.88 320 ALA A O 1
ATOM 2611 N N . GLU A 1 321 ? 29.719 19.375 -9.625 1 66.75 321 GLU A N 1
ATOM 2612 C CA . GLU A 1 321 ? 30.594 19.812 -8.539 1 66.75 321 GLU A CA 1
ATOM 2613 C C . GLU A 1 321 ? 32.031 20.016 -9.031 1 66.75 321 GLU A C 1
ATOM 2615 O O . GLU A 1 321 ? 32.531 19.25 -9.859 1 66.75 321 GLU A O 1
ATOM 2620 N N . PRO A 1 322 ? 32.562 21.203 -8.695 1 63.16 322 PRO A N 1
ATOM 2621 C CA . PRO A 1 322 ? 33.938 21.484 -9.133 1 63.16 322 PRO A CA 1
ATOM 2622 C C . PRO A 1 322 ? 34.938 20.422 -8.672 1 63.16 322 PRO A C 1
ATOM 2624 O O . PRO A 1 322 ? 34.719 19.766 -7.648 1 63.16 322 PRO A O 1
ATOM 2627 N N . GLU A 1 323 ? 35.812 19.922 -9.602 1 60.12 323 GLU A N 1
ATOM 2628 C CA . GLU A 1 323 ? 36.844 18.938 -9.305 1 60.12 323 GLU A CA 1
ATOM 2629 C C . GLU A 1 323 ? 37.719 19.391 -8.125 1 60.12 323 GLU A C 1
ATOM 2631 O O . GLU A 1 323 ? 37.938 20.578 -7.945 1 60.12 323 GLU A O 1
ATOM 2636 N N . LEU A 1 324 ? 38.031 18.469 -7.059 1 56.19 324 LEU A N 1
ATOM 2637 C CA . LEU A 1 324 ? 38.969 18.656 -5.957 1 56.19 324 LEU A CA 1
ATOM 2638 C C . LEU A 1 324 ? 40.375 18.906 -6.473 1 56.19 324 LEU A C 1
ATOM 2640 O O . LEU A 1 324 ? 40.719 18.453 -7.566 1 56.19 324 LEU A O 1
ATOM 2644 N N . PRO A 1 325 ? 41.25 19.797 -5.711 1 55.44 325 PRO A N 1
ATOM 2645 C CA . PRO A 1 325 ? 41.031 20.391 -4.395 1 55.44 325 PRO A CA 1
ATOM 2646 C C . PRO A 1 325 ? 40.25 21.688 -4.465 1 55.44 325 PRO A C 1
ATOM 2648 O O . PRO A 1 325 ? 40.5 22.531 -5.324 1 55.44 325 PRO A O 1
ATOM 2651 N N . SER A 1 326 ? 39.156 21.844 -3.729 1 61.41 326 SER A N 1
ATOM 2652 C CA . SER A 1 326 ? 38.344 23.047 -3.652 1 61.41 326 SER A CA 1
ATOM 2653 C C . SER A 1 326 ? 39.094 24.203 -3.002 1 61.41 326 SER A C 1
ATOM 2655 O O . SER A 1 326 ? 39.969 23.984 -2.15 1 61.41 326 SER A O 1
ATOM 2657 N N . ARG A 1 327 ? 39.312 25.422 -3.623 1 64.88 327 ARG A N 1
ATOM 2658 C CA . ARG A 1 327 ? 39.969 26.594 -3.021 1 64.88 327 ARG A CA 1
ATOM 2659 C C . ARG A 1 327 ? 39.094 27.203 -1.933 1 64.88 327 ARG A C 1
ATOM 2661 O O . ARG A 1 327 ? 38.062 27.844 -2.229 1 64.88 327 ARG A O 1
ATOM 2668 N N . VAL A 1 328 ? 39.281 26.656 -0.662 1 72.5 328 VAL A N 1
ATOM 2669 C CA . VAL A 1 328 ? 38.594 27.297 0.458 1 72.5 328 VAL A CA 1
ATOM 2670 C C . VAL A 1 328 ? 39 28.766 0.543 1 72.5 328 VAL A C 1
ATOM 2672 O O . VAL A 1 328 ? 40.188 29.094 0.446 1 72.5 328 VAL A O 1
ATOM 2675 N N . PRO A 1 329 ? 38 29.562 0.539 1 76.56 329 PRO A N 1
ATOM 2676 C CA . PRO A 1 329 ? 38.344 30.984 0.637 1 76.56 329 PRO A CA 1
ATOM 2677 C C . PRO A 1 329 ? 39.219 31.281 1.851 1 76.56 329 PRO A C 1
ATOM 2679 O O . PRO A 1 329 ? 39.062 30.656 2.904 1 76.56 329 PRO A O 1
ATOM 2682 N N . SER A 1 330 ? 40.25 32.094 1.645 1 73.38 330 SER A N 1
ATOM 2683 C CA . SER A 1 330 ? 41.156 32.469 2.717 1 73.38 330 SER A CA 1
ATOM 2684 C C . SER A 1 330 ? 40.531 33.5 3.656 1 73.38 330 SER A C 1
ATOM 2686 O O . SER A 1 330 ? 40.906 33.594 4.824 1 73.38 330 SER A O 1
ATOM 2688 N N . ASN A 1 331 ? 39.562 34.25 3.125 1 76.19 331 ASN A N 1
ATOM 2689 C CA . ASN A 1 331 ? 38.906 35.281 3.898 1 76.19 331 ASN A CA 1
ATOM 2690 C C . ASN A 1 331 ? 37.375 35.188 3.801 1 76.19 331 ASN A C 1
ATOM 2692 O O . ASN A 1 331 ? 36.812 35.312 2.717 1 76.19 331 ASN A O 1
ATOM 2696 N N . TRP A 1 332 ? 36.75 34.938 4.941 1 78.44 332 TRP A N 1
ATOM 2697 C CA . TRP A 1 332 ? 35.312 34.719 4.953 1 78.44 332 TRP A CA 1
ATOM 2698 C C . TRP A 1 332 ? 34.562 35.969 5.391 1 78.44 332 TRP A C 1
ATOM 2700 O O . TRP A 1 332 ? 33.344 35.969 5.578 1 78.44 332 TRP A O 1
ATOM 2710 N N . THR A 1 333 ? 35.344 37.062 5.469 1 73.62 333 THR A N 1
ATOM 2711 C CA . THR A 1 333 ? 34.75 38.312 5.926 1 73.62 333 THR A CA 1
ATOM 2712 C C . THR A 1 333 ? 34.188 39.125 4.746 1 73.62 333 THR A C 1
ATOM 2714 O O . THR A 1 333 ? 33.406 40.031 4.926 1 73.62 333 THR A O 1
ATOM 2717 N N . GLN A 1 334 ? 34.688 38.688 3.58 1 78 334 GLN A N 1
ATOM 2718 C CA . GLN A 1 334 ? 34.281 39.438 2.402 1 78 334 GLN A CA 1
ATOM 2719 C C . GLN A 1 334 ? 33.344 38.594 1.526 1 78 334 GLN A C 1
ATOM 2721 O O . GLN A 1 334 ? 33.812 37.781 0.711 1 78 334 GLN A O 1
ATOM 2726 N N . ILE A 1 335 ? 32.062 38.812 1.709 1 82.56 335 ILE A N 1
ATOM 2727 C CA . ILE A 1 335 ? 31.062 38.156 0.876 1 82.56 335 ILE A CA 1
ATOM 2728 C C . ILE A 1 335 ? 30.453 39.156 -0.106 1 82.56 335 ILE A C 1
ATOM 2730 O O . ILE A 1 335 ? 30 40.219 0.294 1 82.56 335 ILE A O 1
ATOM 2734 N N . GLU A 1 336 ? 30.531 38.844 -1.39 1 80.88 336 GLU A N 1
ATOM 2735 C CA . GLU A 1 336 ? 30.062 39.75 -2.416 1 80.88 336 GLU A CA 1
ATOM 2736 C C . GLU A 1 336 ? 29.047 39.094 -3.334 1 80.88 336 GLU A C 1
ATOM 2738 O O . GLU A 1 336 ? 29.297 38 -3.855 1 80.88 336 GLU A O 1
ATOM 2743 N N . PHE A 1 337 ? 27.891 39.688 -3.434 1 81 337 PHE A N 1
ATOM 2744 C CA . PHE A 1 337 ? 26.906 39.312 -4.426 1 81 337 PHE A CA 1
ATOM 2745 C C . PHE A 1 337 ? 26.969 40.219 -5.645 1 81 337 PHE A C 1
ATOM 2747 O O . PHE A 1 337 ? 26.672 41.406 -5.547 1 81 337 PHE A O 1
ATOM 2754 N N . SER A 1 338 ? 27.438 39.656 -6.707 1 80.12 338 SER A N 1
ATOM 2755 C CA . SER A 1 338 ? 27.594 40.438 -7.914 1 80.12 338 SER A CA 1
ATOM 2756 C C . SER A 1 338 ? 26.5 40.125 -8.93 1 80.12 338 SER A C 1
ATOM 2758 O O . SER A 1 338 ? 26.547 39.094 -9.594 1 80.12 338 SER A O 1
ATOM 2760 N N . LYS A 1 339 ? 25.562 41.031 -9.156 1 79.25 339 LYS A N 1
ATOM 2761 C CA . LYS A 1 339 ? 24.5 40.969 -10.164 1 79.25 339 LYS A CA 1
ATOM 2762 C C . LYS A 1 339 ? 23.797 39.594 -10.133 1 79.25 339 LYS A C 1
ATOM 2764 O O . LYS A 1 339 ? 23.641 38.938 -11.172 1 79.25 339 LYS A O 1
ATOM 2769 N N . VAL A 1 340 ? 23.516 39.188 -8.969 1 80.56 340 VAL A N 1
ATOM 2770 C CA . VAL A 1 340 ? 22.906 37.875 -8.812 1 80.56 340 VAL A CA 1
ATOM 2771 C C . VAL A 1 340 ? 21.406 37.969 -9.125 1 80.56 340 VAL A C 1
ATOM 2773 O O . VAL A 1 340 ? 20.719 38.844 -8.625 1 80.56 340 VAL A O 1
ATOM 2776 N N . CYS A 1 341 ? 20.922 37.156 -10.055 1 76.19 341 CYS A N 1
ATOM 2777 C CA . CYS A 1 341 ? 19.516 37.094 -10.445 1 76.19 341 CYS A CA 1
ATOM 2778 C C . CYS A 1 341 ? 18.953 35.688 -10.203 1 76.19 341 CYS A C 1
ATOM 2780 O O . CYS A 1 341 ? 19.609 34.688 -10.469 1 76.19 341 CYS A O 1
ATOM 2782 N N . PHE A 1 342 ? 17.828 35.688 -9.414 1 73.12 342 PHE A N 1
ATOM 2783 C CA . PHE A 1 342 ? 17.125 34.438 -9.203 1 73.12 342 PHE A CA 1
ATOM 2784 C C . PHE A 1 342 ? 15.641 34.5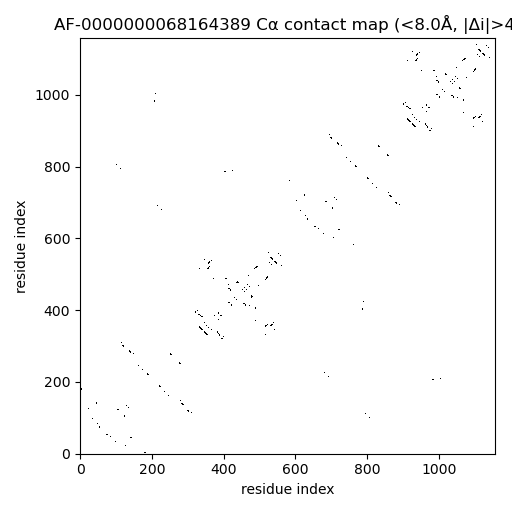94 -9.523 1 73.12 342 PHE A C 1
ATOM 2786 O O . PHE A 1 342 ? 14.969 35.469 -8.992 1 73.12 342 PHE A O 1
ATOM 2793 N N . SER A 1 343 ? 14.844 33.656 -10.258 1 59.69 343 SER A N 1
ATOM 2794 C CA . SER A 1 343 ? 13.453 33.531 -10.672 1 59.69 343 SER A CA 1
ATOM 2795 C C . SER A 1 343 ? 12.859 34.906 -11 1 59.69 343 SER A C 1
ATOM 2797 O O . SER A 1 343 ? 12.25 35.531 -10.141 1 59.69 343 SER A O 1
ATOM 2799 N N . TYR A 1 344 ? 12.82 35.562 -12.094 1 52.44 344 TYR A N 1
ATOM 2800 C CA . TYR A 1 344 ? 12.289 36.75 -12.797 1 52.44 344 TYR A CA 1
ATOM 2801 C C . TYR A 1 344 ? 12.555 38 -12.016 1 52.44 344 TYR A C 1
ATOM 2803 O O . TYR A 1 344 ? 12.367 39.125 -12.531 1 52.44 344 TYR A O 1
ATOM 2811 N N . GLU A 1 345 ? 12.75 38 -10.68 1 52.22 345 GLU A N 1
ATOM 2812 C CA . GLU A 1 345 ? 12.992 39.281 -10.023 1 52.22 345 GLU A CA 1
ATOM 2813 C C . GLU A 1 345 ? 14.477 39.5 -9.75 1 52.22 345 GLU A C 1
ATOM 2815 O O . GLU A 1 345 ? 15.195 38.562 -9.438 1 52.22 345 GLU A O 1
ATOM 2820 N N . SER A 1 346 ? 15.039 40.531 -10.336 1 52.09 346 SER A N 1
ATOM 2821 C CA . SER A 1 346 ? 16.422 41 -10.211 1 52.09 346 SER A CA 1
ATOM 2822 C C . SER A 1 346 ? 16.828 41.125 -8.75 1 52.09 346 SER A C 1
ATOM 2824 O O . SER A 1 346 ? 16.172 41.844 -7.98 1 52.09 346 SER A O 1
ATOM 2826 N N . LEU A 1 347 ? 17.375 40.125 -8.203 1 55.25 347 LEU A N 1
ATOM 2827 C CA . LEU A 1 347 ? 17.562 40.188 -6.758 1 55.25 347 LEU A CA 1
ATOM 2828 C C . LEU A 1 347 ? 18.578 41.281 -6.387 1 55.25 347 LEU A C 1
ATOM 2830 O O . LEU A 1 347 ? 18.281 42.188 -5.605 1 55.25 347 LEU A O 1
ATOM 2834 N N . ILE A 1 348 ? 19.922 40.969 -6.07 1 56.34 348 ILE A N 1
ATOM 2835 C CA . ILE A 1 348 ? 20.891 41.781 -5.332 1 56.34 348 ILE A CA 1
ATOM 2836 C C . ILE A 1 348 ? 22.078 42.094 -6.23 1 56.34 348 ILE A C 1
ATOM 2838 O O . ILE A 1 348 ? 22.672 41.219 -6.832 1 56.34 348 ILE A O 1
ATOM 2842 N N . THR A 1 349 ? 22.172 43.312 -6.773 1 51.72 349 THR A N 1
ATOM 2843 C CA . THR A 1 349 ? 23.359 43.688 -7.527 1 51.72 349 THR A CA 1
ATOM 2844 C C . THR A 1 349 ? 24.609 43.594 -6.66 1 51.72 349 THR A C 1
ATOM 2846 O O . THR A 1 349 ? 25.625 43.031 -7.082 1 51.72 349 THR A O 1
ATOM 2849 N N . LYS A 1 350 ? 25.031 44.625 -5.93 1 52.16 350 LYS A N 1
ATOM 2850 C CA . LYS A 1 350 ? 26.344 44.781 -5.312 1 52.16 350 LYS A CA 1
ATOM 2851 C C . LYS A 1 350 ? 26.234 44.812 -3.789 1 52.16 350 LYS A C 1
ATOM 2853 O O . LYS A 1 350 ? 25.422 45.562 -3.227 1 52.16 350 LYS A O 1
ATOM 2858 N N . ALA A 1 351 ? 26.375 43.594 -3.135 1 52.12 351 ALA A N 1
ATOM 2859 C CA . ALA A 1 351 ? 26.531 43.781 -1.692 1 52.12 351 ALA A CA 1
ATOM 2860 C C . ALA A 1 351 ? 27.906 43.312 -1.234 1 52.12 351 ALA A C 1
ATOM 2862 O O . ALA A 1 351 ? 28.391 42.25 -1.647 1 52.12 351 ALA A O 1
ATOM 2863 N N . ARG A 1 352 ? 28.891 44.25 -0.944 1 51.97 352 ARG A N 1
ATOM 2864 C CA . ARG A 1 352 ? 30.188 43.938 -0.383 1 51.97 352 ARG A CA 1
ATOM 2865 C C . ARG A 1 352 ? 30.125 43.844 1.138 1 51.97 352 ARG A C 1
ATOM 2867 O O . ARG A 1 352 ? 30.078 44.875 1.823 1 51.97 352 ARG A O 1
ATOM 2874 N N . PRO A 1 353 ? 29.672 42.75 1.618 1 50.59 353 PRO A N 1
ATOM 2875 C CA . PRO A 1 353 ? 29.734 42.75 3.082 1 50.59 353 PRO A CA 1
ATOM 2876 C C . PRO A 1 353 ? 31.172 42.656 3.609 1 50.59 353 PRO A C 1
ATOM 2878 O O . PRO A 1 353 ? 31.859 41.656 3.371 1 50.59 353 PRO A O 1
ATOM 2881 N N . ALA A 1 354 ? 31.922 43.688 3.527 1 49.06 354 ALA A N 1
ATOM 2882 C CA . ALA A 1 354 ? 33.25 43.594 4.152 1 49.06 354 ALA A CA 1
ATOM 2883 C C . ALA A 1 354 ? 33.125 43.406 5.664 1 49.06 354 ALA A C 1
ATOM 2885 O O . ALA A 1 354 ? 34.125 43.312 6.363 1 49.06 354 ALA A O 1
ATOM 2886 N N . LEU A 1 355 ? 31.922 43.5 6.246 1 56.31 355 LEU A N 1
ATOM 2887 C CA . LEU A 1 355 ? 31.984 43.719 7.688 1 56.31 355 LEU A CA 1
ATOM 2888 C C . LEU A 1 355 ? 31.578 42.438 8.438 1 56.31 355 LEU A C 1
ATOM 2890 O O . LEU A 1 355 ? 30.953 41.562 7.859 1 56.31 355 LEU A O 1
ATOM 2894 N N . ASP A 1 356 ? 31.875 42.312 9.867 1 64.88 356 ASP A N 1
ATOM 2895 C CA . ASP A 1 356 ? 31.844 41.25 10.844 1 64.88 356 ASP A CA 1
ATOM 2896 C C . ASP A 1 356 ? 30.406 40.812 11.133 1 64.88 356 ASP A C 1
ATOM 2898 O O . ASP A 1 356 ? 30.109 39.594 11.188 1 64.88 356 ASP A O 1
ATOM 2902 N N . HIS A 1 357 ? 29.406 41.781 11.148 1 79.94 357 HIS A N 1
ATOM 2903 C CA . HIS A 1 357 ? 28.031 41.438 11.492 1 79.94 357 HIS A CA 1
ATOM 2904 C C . HIS A 1 357 ? 27.031 42.156 10.594 1 79.94 357 HIS A C 1
ATOM 2906 O O . HIS A 1 357 ? 26.938 43.375 10.633 1 79.94 357 HIS A O 1
ATOM 2912 N N . VAL A 1 358 ? 26.375 41.406 9.719 1 84.5 358 VAL A N 1
ATOM 2913 C CA . VAL A 1 358 ? 25.469 42 8.742 1 84.5 358 VAL A CA 1
ATOM 2914 C C . VAL A 1 358 ? 24.047 41.531 9.016 1 84.5 358 VAL A C 1
ATOM 2916 O O . VAL A 1 358 ? 23.812 40.344 9.312 1 84.5 358 VAL A O 1
ATOM 2919 N N . ALA A 1 359 ? 23.141 42.5 9.047 1 88.06 359 ALA A N 1
ATOM 2920 C CA . ALA A 1 359 ? 21.719 42.156 9.148 1 88.06 359 ALA A CA 1
ATOM 2921 C C . ALA A 1 359 ? 21 42.375 7.824 1 88.06 359 ALA A C 1
ATOM 2923 O O . ALA A 1 359 ? 21.281 43.375 7.121 1 88.06 359 ALA A O 1
ATOM 2924 N N . ILE A 1 360 ? 20.266 41.469 7.465 1 86.94 360 ILE A N 1
ATOM 2925 C CA . ILE A 1 360 ? 19.406 41.594 6.293 1 86.94 360 ILE A CA 1
ATOM 2926 C C . ILE A 1 360 ? 17.953 41.75 6.727 1 86.94 360 ILE A C 1
ATOM 2928 O O . ILE A 1 360 ? 17.391 40.875 7.398 1 86.94 360 ILE A O 1
ATOM 2932 N N . VAL A 1 361 ? 17.312 42.875 6.352 1 86.88 361 VAL A N 1
ATOM 2933 C CA . VAL A 1 361 ? 15.961 43.156 6.809 1 86.88 361 VAL A CA 1
ATOM 2934 C C . VAL A 1 361 ? 15.055 43.438 5.609 1 86.88 361 VAL A C 1
ATOM 2936 O O . VAL A 1 361 ? 15.523 43.844 4.543 1 86.88 361 VAL A O 1
ATOM 2939 N N . GLY A 1 362 ? 13.836 43.125 5.793 1 81.81 362 GLY A N 1
ATOM 2940 C CA . GLY A 1 362 ? 12.812 43.312 4.777 1 81.81 362 GLY A CA 1
ATOM 2941 C C . GLY A 1 362 ? 11.523 42.594 5.09 1 81.81 362 GLY A C 1
ATOM 2942 O O . GLY A 1 362 ? 11.469 41.781 6.02 1 81.81 362 GLY A O 1
ATOM 2943 N N . ARG A 1 363 ? 10.531 42.875 4.332 1 76.06 363 ARG A N 1
ATOM 2944 C CA . ARG A 1 363 ? 9.242 42.219 4.52 1 76.06 363 ARG A CA 1
ATOM 2945 C C . ARG A 1 363 ? 9.297 40.781 4.066 1 76.06 363 ARG A C 1
ATOM 2947 O O . ARG A 1 363 ? 10.258 40.344 3.412 1 76.06 363 ARG A O 1
ATOM 2954 N N . SER A 1 364 ? 8.367 40 4.566 1 74.06 364 SER A N 1
ATOM 2955 C CA . SER A 1 364 ? 8.266 38.625 4.113 1 74.06 364 SER A CA 1
ATOM 2956 C C . SER A 1 364 ? 8.141 38.562 2.594 1 74.06 364 SER A C 1
ATOM 2958 O O . SER A 1 364 ? 7.43 39.344 1.982 1 74.06 364 SER A O 1
ATOM 2960 N N . GLY A 1 365 ? 8.914 37.688 1.964 1 73.12 365 GLY A N 1
ATOM 2961 C CA . GLY A 1 365 ? 8.867 37.531 0.52 1 73.12 365 GLY A CA 1
ATOM 2962 C C . GLY A 1 365 ? 9.828 38.438 -0.218 1 73.12 365 GLY A C 1
ATOM 2963 O O . GLY A 1 365 ? 9.859 38.438 -1.45 1 73.12 365 GLY A O 1
ATOM 2964 N N . SER A 1 366 ? 10.57 39.188 0.548 1 75.88 366 SER A N 1
ATOM 2965 C CA . SER A 1 366 ? 11.445 40.156 -0.099 1 75.88 366 SER A CA 1
ATOM 2966 C C . SER A 1 366 ? 12.68 39.469 -0.689 1 75.88 366 SER A C 1
ATOM 2968 O O . SER A 1 366 ? 13.469 40.094 -1.385 1 75.88 366 SER A O 1
ATOM 2970 N N . GLY A 1 367 ? 12.898 38.125 -0.479 1 77.31 367 GLY A N 1
ATOM 2971 C CA . GLY A 1 367 ? 14.008 37.406 -1.088 1 77.31 367 GLY A CA 1
ATOM 2972 C C . GLY A 1 367 ? 15.141 37.125 -0.121 1 77.31 367 GLY A C 1
ATOM 2973 O O . GLY A 1 367 ? 16.188 36.594 -0.516 1 77.31 367 GLY A O 1
ATOM 2974 N N . LYS A 1 368 ? 15.016 37.438 1.085 1 81.56 368 LYS A N 1
ATOM 2975 C CA . LYS A 1 368 ? 16.062 37.312 2.086 1 81.56 368 LYS A CA 1
ATOM 2976 C C . LYS A 1 368 ? 16.547 35.875 2.184 1 81.56 368 LYS A C 1
ATOM 2978 O O . LYS A 1 368 ? 17.734 35.594 2.096 1 81.56 368 LYS A O 1
ATOM 2983 N N . SER A 1 369 ? 15.555 34.938 2.295 1 79.12 369 SER A N 1
ATOM 2984 C CA . SER A 1 369 ? 15.883 33.5 2.432 1 79.12 369 SER A CA 1
ATOM 2985 C C . SER A 1 369 ? 16.516 32.969 1.152 1 79.12 369 SER A C 1
ATOM 2987 O O . SER A 1 369 ? 17.359 32.062 1.203 1 79.12 369 SER A O 1
ATOM 2989 N N . THR A 1 370 ? 16.125 33.5 0.026 1 81.19 370 THR A N 1
ATOM 2990 C CA . THR A 1 370 ? 16.688 33.094 -1.255 1 81.19 370 THR A CA 1
ATOM 2991 C C . THR A 1 370 ? 18.172 33.438 -1.33 1 81.19 370 THR A C 1
ATOM 2993 O O . THR A 1 370 ? 18.969 32.656 -1.844 1 81.19 370 THR A O 1
ATOM 2996 N N . LEU A 1 371 ? 18.484 34.594 -0.798 1 81.75 371 LEU A N 1
ATOM 2997 C CA . LEU A 1 371 ? 19.875 35.031 -0.786 1 81.75 371 LEU A CA 1
ATOM 2998 C C . LEU A 1 371 ? 20.719 34.062 0.045 1 81.75 371 LEU A C 1
ATOM 3000 O O . LEU A 1 371 ? 21.844 33.719 -0.346 1 81.75 371 LEU A O 1
ATOM 3004 N N . VAL A 1 372 ? 20.188 33.688 1.143 1 82.81 372 VAL A N 1
ATOM 3005 C CA . VAL A 1 372 ? 20.891 32.75 2.023 1 82.81 372 VAL A CA 1
ATOM 3006 C C . VAL A 1 372 ? 21.078 31.406 1.323 1 82.81 372 VAL A C 1
ATOM 3008 O O . VAL A 1 372 ? 22.156 30.812 1.386 1 82.81 372 VAL A O 1
ATOM 3011 N N . LYS A 1 373 ? 20.094 30.984 0.644 1 84.25 373 LYS A N 1
ATOM 3012 C CA . LYS A 1 373 ? 20.156 29.703 -0.046 1 84.25 373 LYS A CA 1
ATOM 3013 C C . LYS A 1 373 ? 21.156 29.734 -1.201 1 84.25 373 LYS A C 1
ATOM 3015 O O . LYS A 1 373 ? 21.797 28.734 -1.499 1 84.25 373 LYS A O 1
ATOM 3020 N N . ILE A 1 374 ? 21.297 30.859 -1.851 1 83 374 ILE A N 1
ATOM 3021 C CA . ILE A 1 374 ? 22.281 31.031 -2.918 1 83 374 ILE A CA 1
ATOM 3022 C C . ILE A 1 374 ? 23.688 30.984 -2.332 1 83 374 ILE A C 1
ATOM 3024 O O . ILE A 1 374 ? 24.594 30.375 -2.902 1 83 374 ILE A O 1
ATOM 3028 N N . LEU A 1 375 ? 23.812 31.656 -1.203 1 83.12 375 LEU A N 1
ATOM 3029 C CA . LEU A 1 375 ? 25.109 31.656 -0.525 1 83.12 375 LEU A CA 1
ATOM 3030 C C . LEU A 1 375 ? 25.531 30.234 -0.157 1 83.12 375 LEU A C 1
ATOM 3032 O O . LEU A 1 375 ? 26.719 29.906 -0.205 1 83.12 375 LEU A O 1
ATOM 3036 N N . LEU A 1 376 ? 24.547 29.422 0.094 1 84.56 376 LEU A N 1
ATOM 3037 C CA . LEU A 1 376 ? 24.812 28.047 0.521 1 84.56 376 LEU A CA 1
ATOM 3038 C C . LEU A 1 376 ? 24.844 27.094 -0.676 1 84.56 376 LEU A C 1
ATOM 3040 O O . LEU A 1 376 ? 24.984 25.891 -0.51 1 84.56 376 LEU A O 1
ATOM 3044 N N . ARG A 1 377 ? 24.594 27.609 -1.831 1 80.69 377 ARG A N 1
ATOM 3045 C CA . ARG A 1 377 ? 24.594 26.875 -3.086 1 80.69 377 ARG A CA 1
ATOM 3046 C C . ARG A 1 377 ? 23.453 25.844 -3.105 1 80.69 377 ARG A C 1
ATOM 3048 O O . ARG A 1 377 ? 23.578 24.797 -3.736 1 80.69 377 ARG A O 1
ATOM 3055 N N . LEU A 1 378 ? 22.531 26.156 -2.336 1 77.69 378 LEU A N 1
ATOM 3056 C CA . LEU A 1 378 ? 21.312 25.359 -2.418 1 77.69 378 LEU A CA 1
ATOM 3057 C C . LEU A 1 378 ? 20.484 25.766 -3.627 1 77.69 378 LEU A C 1
ATOM 3059 O O . LEU A 1 378 ? 19.703 24.969 -4.156 1 77.69 378 LEU A O 1
ATOM 3063 N N . TYR A 1 379 ? 20.594 27.062 -3.947 1 76.75 379 TYR A N 1
ATOM 3064 C CA . TYR A 1 379 ? 20.016 27.609 -5.164 1 76.75 379 TYR A CA 1
ATOM 3065 C C . TYR A 1 379 ? 21.094 28.156 -6.086 1 76.75 379 TYR A C 1
ATOM 3067 O O . TYR A 1 379 ? 22.078 28.734 -5.621 1 76.75 379 TYR A O 1
ATOM 3075 N N . HIS A 1 380 ? 20.922 27.969 -7.332 1 77.31 380 HIS A N 1
ATOM 3076 C CA . HIS A 1 380 ? 21.844 28.516 -8.312 1 77.31 380 HIS A CA 1
ATOM 3077 C C . HIS A 1 380 ? 21.25 29.719 -9.016 1 77.31 380 HIS A C 1
ATOM 3079 O O . HIS A 1 380 ? 20.141 29.656 -9.539 1 77.31 380 HIS A O 1
ATOM 3085 N N . PRO A 1 381 ? 22.047 30.734 -8.859 1 78.94 381 PRO A N 1
ATOM 3086 C CA . PRO A 1 381 ? 21.547 31.938 -9.531 1 78.94 381 PRO A CA 1
ATOM 3087 C C . PRO A 1 381 ? 21.547 31.797 -11.047 1 78.94 381 PRO A C 1
ATOM 3089 O O . PRO A 1 381 ? 22.359 31.078 -11.609 1 78.94 381 PRO A O 1
ATOM 3092 N N . GLN A 1 382 ? 20.594 32.438 -11.68 1 78.12 382 GLN A N 1
ATOM 3093 C CA . GLN A 1 382 ? 20.484 32.438 -13.133 1 78.12 382 GLN A CA 1
ATOM 3094 C C . GLN A 1 382 ? 21.609 33.25 -13.781 1 78.12 382 GLN A C 1
ATOM 3096 O O . GLN A 1 382 ? 22.094 32.875 -14.859 1 78.12 382 GLN A O 1
ATOM 3101 N N . SER A 1 383 ? 21.906 34.312 -13.148 1 82.19 383 SER A N 1
ATOM 3102 C CA . SER A 1 383 ? 23.016 35.156 -13.586 1 82.19 383 SER A CA 1
ATOM 3103 C C . SER A 1 383 ? 23.75 35.781 -12.391 1 82.19 383 SER A C 1
ATOM 3105 O O . SER A 1 383 ? 23.219 35.812 -11.281 1 82.19 383 SER A O 1
ATOM 3107 N N . GLY A 1 384 ? 25.031 36.031 -12.664 1 82.75 384 GLY A N 1
ATOM 3108 C CA . GLY A 1 384 ? 25.844 36.625 -11.609 1 82.75 384 GLY A CA 1
ATOM 3109 C C . GLY A 1 384 ? 26.672 35.594 -10.836 1 82.75 384 GLY A C 1
ATOM 3110 O O . GLY A 1 384 ? 26.75 34.438 -11.219 1 82.75 384 GLY A O 1
ATOM 3111 N N . GLU A 1 385 ? 27.406 36.125 -9.883 1 85.25 385 GLU A N 1
ATOM 3112 C CA . GLU A 1 385 ? 28.25 35.25 -9.086 1 85.25 385 GLU A CA 1
ATOM 3113 C C . GLU A 1 385 ? 28.344 35.719 -7.641 1 85.25 385 GLU A C 1
ATOM 3115 O O . GLU A 1 385 ? 28.125 36.906 -7.355 1 85.25 385 GLU A O 1
ATOM 3120 N N . VAL A 1 386 ? 28.5 34.781 -6.797 1 85.81 386 VAL A N 1
ATOM 3121 C CA . VAL A 1 386 ? 28.766 35.062 -5.387 1 85.81 386 VAL A CA 1
ATOM 3122 C C . VAL A 1 386 ? 30.203 34.688 -5.047 1 85.81 386 VAL A C 1
ATOM 3124 O O . VAL A 1 386 ? 30.656 33.562 -5.328 1 85.81 386 VAL A O 1
ATOM 3127 N N . THR A 1 387 ? 30.875 35.688 -4.543 1 86.31 387 THR A N 1
ATOM 3128 C CA . THR A 1 387 ? 32.281 35.438 -4.203 1 86.31 387 THR A CA 1
ATOM 3129 C C . THR A 1 387 ? 32.531 35.656 -2.711 1 86.31 387 THR A C 1
ATOM 3131 O O . THR A 1 387 ? 31.906 36.531 -2.096 1 86.31 387 THR A O 1
ATOM 3134 N N . VAL A 1 388 ? 33.312 34.781 -2.16 1 84.5 388 VAL A N 1
ATOM 3135 C CA . VAL A 1 388 ? 33.781 34.906 -0.784 1 84.5 388 VAL A CA 1
ATOM 3136 C C . VAL A 1 388 ? 35.312 35.031 -0.767 1 84.5 388 VAL A C 1
ATOM 3138 O O . VAL A 1 388 ? 36.031 34.125 -1.213 1 84.5 388 VAL A O 1
ATOM 3141 N N . GLY A 1 389 ? 35.75 36.094 -0.253 1 80.19 389 GLY A N 1
ATOM 3142 C CA . GLY A 1 389 ? 37.188 36.344 -0.284 1 80.19 389 GLY A CA 1
ATOM 3143 C C . GLY A 1 389 ? 37.781 36.281 -1.682 1 80.19 389 GLY A C 1
ATOM 3144 O O . GLY A 1 389 ? 38.875 35.719 -1.883 1 80.19 389 GLY A O 1
ATOM 3145 N N . GLY A 1 390 ? 36.969 36.531 -2.588 1 79 390 GLY A N 1
ATOM 3146 C CA . GLY A 1 390 ? 37.469 36.531 -3.965 1 79 390 GLY A CA 1
ATOM 3147 C C . GLY A 1 390 ? 37.219 35.219 -4.68 1 79 390 GLY A C 1
ATOM 3148 O O . GLY A 1 390 ? 37.375 35.125 -5.898 1 79 390 GLY A O 1
ATOM 3149 N N . THR A 1 391 ? 36.906 34.25 -3.98 1 86.38 391 THR A N 1
ATOM 3150 C CA . THR A 1 391 ? 36.688 32.938 -4.586 1 86.38 391 THR A CA 1
ATOM 3151 C C . THR A 1 391 ? 35.188 32.719 -4.867 1 86.38 391 THR A C 1
ATOM 3153 O O . THR A 1 391 ? 34.344 32.938 -3.998 1 86.38 391 THR A O 1
ATOM 3156 N N . ASN A 1 392 ? 34.969 32.312 -6.074 1 86.31 392 ASN A N 1
ATOM 3157 C CA . ASN A 1 392 ? 33.594 31.984 -6.438 1 86.31 392 ASN A CA 1
ATOM 3158 C C . ASN A 1 392 ? 33.094 30.75 -5.688 1 86.31 392 ASN A C 1
ATOM 3160 O O . ASN A 1 392 ? 33.75 29.703 -5.699 1 86.31 392 ASN A O 1
ATOM 3164 N N . ILE A 1 393 ? 31.984 30.906 -5.082 1 85.06 393 ILE A N 1
ATOM 3165 C CA . ILE A 1 393 ? 31.453 29.828 -4.25 1 85.06 393 ILE A CA 1
ATOM 3166 C C . ILE A 1 393 ? 31.109 28.625 -5.125 1 85.06 393 ILE A C 1
ATOM 3168 O O . ILE A 1 393 ? 31.031 27.5 -4.637 1 85.06 393 ILE A O 1
ATOM 3172 N N . ALA A 1 394 ? 30.891 28.906 -6.391 1 80.62 394 ALA A N 1
ATOM 3173 C CA . ALA A 1 394 ? 30.578 27.828 -7.328 1 80.62 394 ALA A CA 1
ATOM 3174 C C . ALA A 1 394 ? 31.766 26.875 -7.469 1 80.62 394 ALA A C 1
ATOM 3176 O O . ALA A 1 394 ? 31.594 25.719 -7.863 1 80.62 394 ALA A O 1
ATOM 3177 N N . ASN A 1 395 ? 32.906 27.359 -7.062 1 81.31 395 ASN A N 1
ATOM 3178 C CA . ASN A 1 395 ? 34.125 26.562 -7.199 1 81.31 395 ASN A CA 1
ATOM 3179 C C . ASN A 1 395 ? 34.5 25.891 -5.879 1 81.31 395 ASN A C 1
ATOM 3181 O O . ASN A 1 395 ? 35.562 25.25 -5.789 1 81.31 395 ASN A O 1
ATOM 3185 N N . VAL A 1 396 ? 33.719 26.047 -4.902 1 82.69 396 VAL A N 1
ATOM 3186 C CA . VAL A 1 396 ? 33.969 25.453 -3.6 1 82.69 396 VAL A CA 1
ATOM 3187 C C . VAL A 1 396 ? 33.125 24.203 -3.42 1 82.69 396 VAL A C 1
ATOM 3189 O O . VAL A 1 396 ? 31.922 24.219 -3.713 1 82.69 396 VAL A O 1
ATOM 3192 N N . VAL A 1 397 ? 33.781 23.156 -2.967 1 80.88 397 VAL A N 1
ATOM 3193 C CA . VAL A 1 397 ? 33.062 21.922 -2.721 1 80.88 397 VAL A CA 1
ATOM 3194 C C . VAL A 1 397 ? 32.031 22.141 -1.613 1 80.88 397 VAL A C 1
ATOM 3196 O O . VAL A 1 397 ? 32.312 22.828 -0.63 1 80.88 397 VAL A O 1
ATOM 3199 N N . SER A 1 398 ? 30.906 21.547 -1.783 1 79.38 398 SER A N 1
ATOM 3200 C CA . SER A 1 398 ? 29.797 21.781 -0.867 1 79.38 398 SER A CA 1
ATOM 3201 C C . SER A 1 398 ? 30.172 21.406 0.562 1 79.38 398 SER A C 1
ATOM 3203 O O . SER A 1 398 ? 29.812 22.109 1.51 1 79.38 398 SER A O 1
ATOM 3205 N N . GLU A 1 399 ? 30.875 20.344 0.706 1 79.06 399 GLU A N 1
ATOM 3206 C CA . GLU A 1 399 ? 31.266 19.891 2.037 1 79.06 399 GLU A CA 1
ATOM 3207 C C . GLU A 1 399 ? 32.125 20.938 2.748 1 79.06 399 GLU A C 1
ATOM 3209 O O . GLU A 1 399 ? 31.938 21.172 3.947 1 79.06 399 GLU A O 1
ATOM 3214 N N . GLU A 1 400 ? 32.938 21.516 1.993 1 80.81 400 GLU A N 1
ATOM 3215 C CA . GLU A 1 400 ? 33.812 22.547 2.557 1 80.81 400 GLU A CA 1
ATOM 3216 C C . GLU A 1 400 ? 33 23.828 2.857 1 80.81 400 GLU A C 1
ATOM 3218 O O . GLU A 1 400 ? 33.25 24.484 3.861 1 80.81 400 GLU A O 1
ATOM 3223 N N . LEU A 1 401 ? 32.156 24.062 2.016 1 84.38 401 LEU A N 1
ATOM 3224 C CA . LEU A 1 401 ? 31.312 25.234 2.211 1 84.38 401 LEU A CA 1
ATOM 3225 C C . LEU A 1 401 ? 30.5 25.109 3.492 1 84.38 401 LEU A C 1
ATOM 3227 O O . LEU A 1 401 ? 30.422 26.047 4.281 1 84.38 401 LEU A O 1
ATOM 3231 N N . TYR A 1 402 ? 30.047 23.969 3.721 1 84.75 402 TYR A N 1
ATOM 3232 C CA . TYR A 1 402 ? 29.172 23.766 4.863 1 84.75 402 TYR A CA 1
ATOM 3233 C C . TYR A 1 402 ? 29.969 23.641 6.152 1 84.75 402 TYR A C 1
ATOM 3235 O O . TYR A 1 402 ? 29.422 23.812 7.246 1 84.75 402 TYR A O 1
ATOM 3243 N N . ASN A 1 403 ? 31.188 23.344 5.988 1 83.19 403 ASN A N 1
ATOM 3244 C CA . ASN A 1 403 ? 32.062 23.359 7.16 1 83.19 403 ASN A CA 1
ATOM 3245 C C . ASN A 1 403 ? 32.406 24.781 7.594 1 83.19 403 ASN A C 1
ATOM 3247 O O . ASN A 1 403 ? 32.594 25.031 8.781 1 83.19 403 ASN A O 1
ATOM 3251 N N . CYS A 1 404 ? 32.375 25.594 6.629 1 85.44 404 CYS A N 1
ATOM 3252 C CA . CYS A 1 404 ? 32.781 26.969 6.902 1 85.44 404 CYS A CA 1
ATOM 3253 C C . CYS A 1 404 ? 31.562 27.844 7.238 1 85.44 404 CYS A C 1
ATOM 3255 O O . CYS A 1 404 ? 31.688 28.812 7.984 1 85.44 404 CYS A O 1
ATOM 3257 N N . ILE A 1 405 ? 30.484 27.484 6.656 1 87.75 405 ILE A N 1
ATOM 3258 C CA . ILE A 1 405 ? 29.266 28.266 6.879 1 87.75 405 ILE A CA 1
ATOM 3259 C C . ILE A 1 405 ? 28.234 27.422 7.617 1 87.75 405 ILE A C 1
ATOM 3261 O O . ILE A 1 405 ? 27.828 26.359 7.129 1 87.75 405 ILE A O 1
ATOM 3265 N N . LYS A 1 406 ? 27.891 27.891 8.781 1 88.19 406 LYS A N 1
ATOM 3266 C CA . LYS A 1 406 ? 26.812 27.219 9.516 1 88.19 406 LYS A CA 1
ATOM 3267 C C . LYS A 1 406 ? 25.531 28.047 9.492 1 88.19 406 LYS A C 1
ATOM 3269 O O . LYS A 1 406 ? 25.578 29.266 9.609 1 88.19 406 LYS A O 1
ATOM 3274 N N . VAL A 1 407 ? 24.453 27.344 9.25 1 87.5 407 VAL A N 1
ATOM 3275 C CA . VAL A 1 407 ? 23.188 28.062 9.102 1 87.5 407 VAL A CA 1
ATOM 3276 C C . VAL A 1 407 ? 22.172 27.547 10.133 1 87.5 407 VAL A C 1
ATOM 3278 O O . VAL A 1 407 ? 22.141 26.344 10.414 1 87.5 407 VAL A O 1
ATOM 3281 N N . VAL A 1 408 ? 21.516 28.453 10.727 1 86.94 408 VAL A N 1
ATOM 3282 C CA . VAL A 1 408 ? 20.328 28.156 11.523 1 86.94 408 VAL A CA 1
ATOM 3283 C C . VAL A 1 408 ? 19.078 28.609 10.766 1 86.94 408 VAL A C 1
ATOM 3285 O O . VAL A 1 408 ? 18.703 29.781 10.82 1 86.94 408 VAL A O 1
ATOM 3288 N N . PRO A 1 409 ? 18.469 27.656 10.156 1 81.19 409 PRO A N 1
ATOM 3289 C CA . PRO A 1 409 ? 17.297 28.031 9.352 1 81.19 409 PRO A CA 1
ATOM 3290 C C . PRO A 1 409 ? 16.078 28.375 10.211 1 81.19 409 PRO A C 1
ATOM 3292 O O . PRO A 1 409 ? 16.094 28.156 11.422 1 81.19 409 PRO A O 1
ATOM 3295 N N . GLN A 1 410 ? 15.102 29 9.516 1 72.5 410 GLN A N 1
ATOM 3296 C CA . GLN A 1 410 ? 13.867 29.438 10.164 1 72.5 410 GLN A CA 1
ATOM 3297 C C . GLN A 1 410 ? 13.148 28.25 10.828 1 72.5 410 GLN A C 1
ATOM 3299 O O . GLN A 1 410 ? 12.703 28.359 11.969 1 72.5 410 GLN A O 1
ATOM 3304 N N . ASP A 1 411 ? 13.062 27.156 10.094 1 72.69 411 ASP A N 1
ATOM 3305 C CA . ASP A 1 411 ? 12.383 25.969 10.602 1 72.69 411 ASP A CA 1
ATOM 3306 C C . ASP A 1 411 ? 13.383 24.875 10.953 1 72.69 411 ASP A C 1
ATOM 3308 O O . ASP A 1 411 ? 13.234 23.734 10.516 1 72.69 411 ASP A O 1
ATOM 3312 N N . ASP A 1 412 ? 14.383 25.422 11.812 1 72.88 412 ASP A N 1
ATOM 3313 C CA . ASP A 1 412 ? 15.383 24.422 12.172 1 72.88 412 ASP A CA 1
ATOM 3314 C C . ASP A 1 412 ? 14.812 23.375 13.117 1 72.88 412 ASP A C 1
ATOM 3316 O O . ASP A 1 412 ? 13.93 23.672 13.93 1 72.88 412 ASP A O 1
ATOM 3320 N N . GLU A 1 413 ? 15.117 22.094 12.805 1 77.19 413 GLU A N 1
ATOM 3321 C CA . GLU A 1 413 ? 14.633 20.984 13.625 1 77.19 413 GLU A CA 1
ATOM 3322 C C . GLU A 1 413 ? 15.789 20.219 14.25 1 77.19 413 GLU A C 1
ATOM 3324 O O . GLU A 1 413 ? 16.906 20.25 13.742 1 77.19 413 GLU A O 1
ATOM 3329 N N . LEU A 1 414 ? 15.539 19.875 15.469 1 84.5 414 LEU A N 1
ATOM 3330 C CA . LEU A 1 414 ? 16.484 19 16.156 1 84.5 414 LEU A CA 1
ATOM 3331 C C . LEU A 1 414 ? 16.266 17.531 15.742 1 84.5 414 LEU A C 1
ATOM 3333 O O . LEU A 1 414 ? 15.148 17.141 15.414 1 84.5 414 LEU A O 1
ATOM 3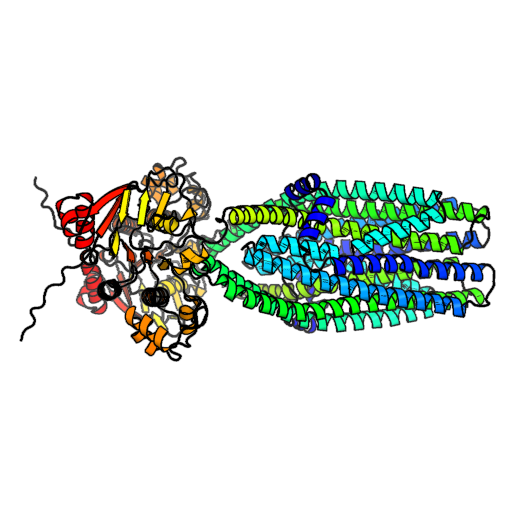337 N N . LEU A 1 415 ? 17.391 16.906 15.641 1 81.12 415 LEU A N 1
ATOM 3338 C CA . LEU A 1 415 ? 17.328 15.5 15.266 1 81.12 415 LEU A CA 1
ATOM 3339 C C . LEU A 1 415 ? 16.828 14.648 16.438 1 81.12 415 LEU A C 1
ATOM 3341 O O . LEU A 1 415 ? 16.938 15.055 17.594 1 81.12 415 LEU A O 1
ATOM 3345 N N . ASN A 1 416 ? 16.281 13.484 16.125 1 79.94 416 ASN A N 1
ATOM 3346 C CA . ASN A 1 416 ? 15.773 12.578 17.141 1 79.94 416 ASN A CA 1
ATOM 3347 C C . ASN A 1 416 ? 16.906 11.812 17.828 1 79.94 416 ASN A C 1
ATOM 3349 O O . ASN A 1 416 ? 17.062 10.602 17.625 1 79.94 416 ASN A O 1
ATOM 3353 N N . CYS A 1 417 ? 17.625 12.453 18.625 1 82.81 417 CYS A N 1
ATOM 3354 C CA . CYS A 1 417 ? 18.734 11.906 19.391 1 82.81 417 CYS A CA 1
ATOM 3355 C C . CYS A 1 417 ? 18.984 12.719 20.656 1 82.81 417 CYS A C 1
ATOM 3357 O O . CYS A 1 417 ? 18.172 13.578 21.016 1 82.81 417 CYS A O 1
ATOM 3359 N N . SER A 1 418 ? 20.062 12.359 21.312 1 89.31 418 SER A N 1
ATOM 3360 C CA . SER A 1 418 ? 20.375 13.07 22.547 1 89.31 418 SER A CA 1
ATOM 3361 C C . SER A 1 418 ? 20.797 14.508 22.25 1 89.31 418 SER A C 1
ATOM 3363 O O . SER A 1 418 ? 21.234 14.82 21.141 1 89.31 418 SER A O 1
ATOM 3365 N N . LEU A 1 419 ? 20.625 15.336 23.234 1 92 419 LEU A N 1
ATOM 3366 C CA . LEU A 1 419 ? 21.047 16.719 23.109 1 92 419 LEU A CA 1
ATOM 3367 C C . LEU A 1 419 ? 22.547 16.797 22.812 1 92 419 LEU A C 1
ATOM 3369 O O . LEU A 1 419 ? 22.984 17.625 22.016 1 92 419 LEU A O 1
ATOM 3373 N N . PHE A 1 420 ? 23.281 15.922 23.438 1 92.31 420 PHE A N 1
ATOM 3374 C CA . PHE A 1 420 ? 24.719 15.875 23.203 1 92.31 420 PHE A CA 1
ATOM 3375 C C . PHE A 1 420 ? 25 15.555 21.734 1 92.31 420 PHE A C 1
ATOM 3377 O O . PHE A 1 420 ? 25.812 16.234 21.094 1 92.31 420 PHE A O 1
ATOM 3384 N N . GLN A 1 421 ? 24.359 14.609 21.266 1 86.94 421 GLN A N 1
ATOM 3385 C CA . GLN A 1 421 ? 24.578 14.164 19.891 1 86.94 421 GLN A CA 1
ATOM 3386 C C . GLN A 1 421 ? 24.141 15.227 18.891 1 86.94 421 GLN A C 1
ATOM 3388 O O . GLN A 1 421 ? 24.75 15.391 17.828 1 86.94 421 GLN A O 1
ATOM 3393 N N . ASN A 1 422 ? 23.062 15.891 19.203 1 88.19 422 ASN A N 1
ATOM 3394 C CA . ASN A 1 422 ? 22.578 16.953 18.344 1 88.19 422 ASN A CA 1
ATOM 3395 C C . ASN A 1 422 ? 23.641 18.016 18.109 1 88.19 422 ASN A C 1
ATOM 3397 O O . ASN A 1 422 ? 23.75 18.562 17.016 1 88.19 422 ASN A O 1
ATOM 3401 N N . LEU A 1 423 ? 24.406 18.281 19.125 1 89.69 423 LEU A N 1
ATOM 3402 C CA . LEU A 1 423 ? 25.438 19.297 19 1 89.69 423 LEU A CA 1
ATOM 3403 C C . LEU A 1 423 ? 26.734 18.688 18.453 1 89.69 423 LEU A C 1
ATOM 3405 O O . LEU A 1 423 ? 27.422 19.312 17.656 1 89.69 423 LEU A O 1
ATOM 3409 N N . ALA A 1 424 ? 26.984 17.469 18.844 1 86.19 424 ALA A N 1
ATOM 3410 C CA . ALA A 1 424 ? 28.219 16.812 18.438 1 86.19 424 ALA A CA 1
ATOM 3411 C C . ALA A 1 424 ? 28.234 16.562 16.922 1 86.19 424 ALA A C 1
ATOM 3413 O O . ALA A 1 424 ? 29.297 16.547 16.312 1 86.19 424 ALA A O 1
ATOM 3414 N N . TYR A 1 425 ? 27.109 16.484 16.344 1 81.25 425 TYR A N 1
ATOM 3415 C CA . TYR A 1 425 ? 27 16.172 14.922 1 81.25 425 TYR A CA 1
ATOM 3416 C C . TYR A 1 425 ? 27.375 17.375 14.062 1 81.25 425 TYR A C 1
ATOM 3418 O O . TYR A 1 425 ? 27.656 17.234 12.875 1 81.25 425 TYR A O 1
ATOM 3426 N N . ALA A 1 426 ? 27.406 18.5 14.625 1 81.81 426 ALA A N 1
ATOM 3427 C CA . ALA A 1 426 ? 27.641 19.719 13.859 1 81.81 426 ALA A CA 1
ATOM 3428 C C . ALA A 1 426 ? 29.125 19.875 13.508 1 81.81 426 ALA A C 1
ATOM 3430 O O . ALA A 1 426 ? 29.484 20.703 12.68 1 81.81 426 ALA A O 1
ATOM 3431 N N . THR A 1 427 ? 30 19.062 14.117 1 80.56 427 THR A N 1
ATOM 3432 C CA . THR A 1 427 ? 31.422 19.156 13.836 1 80.56 427 THR A CA 1
ATOM 3433 C C . THR A 1 427 ? 32 17.781 13.57 1 80.56 427 THR A C 1
ATOM 3435 O O . THR A 1 427 ? 31.609 16.797 14.188 1 80.56 427 THR A O 1
ATOM 3438 N N . PRO A 1 428 ? 32.875 17.719 12.57 1 74.31 428 PRO A N 1
ATOM 3439 C CA . PRO A 1 428 ? 33.531 16.438 12.289 1 74.31 428 PRO A CA 1
ATOM 3440 C C . PRO A 1 428 ? 34.531 16.047 13.383 1 74.31 428 PRO A C 1
ATOM 3442 O O . PRO A 1 428 ? 34.844 14.867 13.523 1 74.31 428 PRO A O 1
ATOM 3445 N N . ASP A 1 429 ? 34.906 17.062 14.188 1 78.12 429 ASP A N 1
ATOM 3446 C CA . ASP A 1 429 ? 35.875 16.812 15.25 1 78.12 429 ASP A CA 1
ATOM 3447 C C . ASP A 1 429 ? 35.188 16.375 16.531 1 78.12 429 ASP A C 1
ATOM 3449 O O . ASP A 1 429 ? 34.031 16.75 16.812 1 78.12 429 ASP A O 1
ATOM 3453 N N . PRO A 1 430 ? 35.844 15.484 17.234 1 84.94 430 PRO A N 1
ATOM 3454 C CA . PRO A 1 430 ? 35.25 15.086 18.516 1 84.94 430 PRO A CA 1
ATOM 3455 C C . PRO A 1 430 ? 35.062 16.266 19.469 1 84.94 430 PRO A C 1
ATOM 3457 O O . PRO A 1 430 ? 35.906 17.172 19.516 1 84.94 430 PRO A O 1
ATOM 3460 N N . VAL A 1 431 ? 33.906 16.297 20.016 1 88.31 431 VAL A N 1
ATOM 3461 C CA . VAL A 1 431 ? 33.594 17.391 20.938 1 88.31 431 VAL A CA 1
ATOM 3462 C C . VAL A 1 431 ? 33.5 16.844 22.359 1 88.31 431 VAL A C 1
ATOM 3464 O O . VAL A 1 431 ? 33 15.719 22.562 1 88.31 431 VAL A O 1
ATOM 3467 N N . SER A 1 432 ? 34 17.609 23.312 1 92.12 432 SER A N 1
ATOM 3468 C CA . SER A 1 432 ? 33.875 17.266 24.719 1 92.12 432 SER A CA 1
ATOM 3469 C C . SER A 1 432 ? 32.562 17.812 25.312 1 92.12 432 SER A C 1
ATOM 3471 O O . SER A 1 432 ? 31.922 18.672 24.703 1 92.12 432 SER A O 1
ATOM 3473 N N . GLU A 1 433 ? 32.25 17.312 26.422 1 93.25 433 GLU A N 1
ATOM 3474 C CA . GLU A 1 433 ? 31.078 17.812 27.125 1 93.25 433 GLU A CA 1
ATOM 3475 C C . GLU A 1 433 ? 31.219 19.281 27.453 1 93.25 433 GLU A C 1
ATOM 3477 O O . GLU A 1 433 ? 30.25 20.031 27.406 1 93.25 433 GLU A O 1
ATOM 3482 N N . ASP A 1 434 ? 32.406 19.625 27.719 1 93.38 434 ASP A N 1
ATOM 3483 C CA . ASP A 1 434 ? 32.656 21.016 28.062 1 93.38 434 ASP A CA 1
ATOM 3484 C C . ASP A 1 434 ? 32.438 21.938 26.859 1 93.38 434 ASP A C 1
ATOM 3486 O O . ASP A 1 434 ? 31.938 23.047 27.016 1 93.38 434 ASP A O 1
ATOM 3490 N N . ASP A 1 435 ? 32.781 21.453 25.781 1 92.62 435 ASP A N 1
ATOM 3491 C CA . ASP A 1 435 ? 32.562 22.219 24.562 1 92.62 435 ASP A CA 1
ATOM 3492 C C . ASP A 1 435 ? 31.062 22.438 24.328 1 92.62 435 ASP A C 1
ATOM 3494 O O . ASP A 1 435 ? 30.641 23.531 23.938 1 92.62 435 ASP A O 1
ATOM 3498 N N . VAL A 1 436 ? 30.344 21.422 24.594 1 94.44 436 VAL A N 1
ATOM 3499 C CA . VAL A 1 436 ? 28.906 21.469 24.375 1 94.44 436 VAL A CA 1
ATOM 3500 C C . VAL A 1 436 ? 28.25 22.438 25.375 1 94.44 436 VAL A C 1
ATOM 3502 O O . VAL A 1 436 ? 27.406 23.234 25 1 94.44 436 VAL A O 1
ATOM 3505 N N . ILE A 1 437 ? 28.734 22.375 26.578 1 94.5 437 ILE A N 1
ATOM 3506 C CA . ILE A 1 437 ? 28.188 23.25 27.609 1 94.5 437 ILE A CA 1
ATOM 3507 C C . ILE A 1 437 ? 28.5 24.703 27.297 1 94.5 437 ILE A C 1
ATOM 3509 O O . ILE A 1 437 ? 27.656 25.578 27.453 1 94.5 437 ILE A O 1
ATOM 3513 N N . ASP A 1 438 ? 29.625 24.891 26.828 1 92.06 438 ASP A N 1
ATOM 3514 C CA . ASP A 1 438 ? 30.031 26.25 26.469 1 92.06 438 ASP A CA 1
ATOM 3515 C C . ASP A 1 438 ? 29.156 26.797 25.344 1 92.06 438 ASP A C 1
ATOM 3517 O O . ASP A 1 438 ? 28.703 27.953 25.406 1 92.06 438 ASP A O 1
ATOM 3521 N N . ALA A 1 439 ? 28.953 26.016 24.359 1 92.12 439 ALA A N 1
ATOM 3522 C CA . ALA A 1 439 ? 28.109 26.453 23.25 1 92.12 439 ALA A CA 1
ATOM 3523 C C . ALA A 1 439 ? 26.672 26.719 23.719 1 92.12 439 ALA A C 1
ATOM 3525 O O . ALA A 1 439 ? 26.047 27.688 23.281 1 92.12 439 ALA A O 1
ATOM 3526 N N . LEU A 1 440 ? 26.219 25.938 24.594 1 94.31 440 LEU A N 1
ATOM 3527 C CA . LEU A 1 440 ? 24.875 26.094 25.125 1 94.31 440 LEU A CA 1
ATOM 3528 C C . LEU A 1 440 ? 24.781 27.359 25.984 1 94.31 440 LEU A C 1
ATOM 3530 O O . LEU A 1 440 ? 23.75 28.031 25.984 1 94.31 440 LEU A O 1
ATOM 3534 N N . ARG A 1 441 ? 25.797 27.625 26.641 1 91.25 441 ARG A N 1
ATOM 3535 C CA . ARG A 1 441 ? 25.844 28.844 27.453 1 91.25 441 ARG A CA 1
ATOM 3536 C C . ARG A 1 441 ? 25.828 30.094 26.562 1 91.25 441 ARG A C 1
ATOM 3538 O O . ARG A 1 441 ? 25.125 31.062 26.844 1 91.25 441 ARG A O 1
ATOM 3545 N N . LYS A 1 442 ? 26.531 29.953 25.531 1 87.94 442 LYS A N 1
ATOM 3546 C CA . LYS A 1 442 ? 26.609 31.078 24.594 1 87.94 442 LYS A CA 1
ATOM 3547 C C . LYS A 1 442 ? 25.25 31.344 23.953 1 87.94 442 LYS A C 1
ATOM 3549 O O . LYS A 1 442 ? 24.922 32.5 23.656 1 87.94 442 LYS A O 1
ATOM 3554 N N . ALA A 1 443 ? 24.547 30.312 23.828 1 89.88 443 ALA A N 1
ATOM 3555 C CA . ALA A 1 443 ? 23.234 30.453 23.188 1 89.88 443 ALA A CA 1
ATOM 3556 C C . ALA A 1 443 ? 22.125 30.625 24.234 1 89.88 443 ALA A C 1
ATOM 3558 O O . ALA A 1 443 ? 20.938 30.562 23.906 1 89.88 443 ALA A O 1
ATOM 3559 N N . ASP A 1 444 ? 22.5 30.812 25.438 1 88.81 444 ASP A N 1
ATOM 3560 C CA . ASP A 1 444 ? 21.562 31 26.531 1 88.81 444 ASP A CA 1
ATOM 3561 C C . ASP A 1 444 ? 20.609 29.812 26.656 1 88.81 444 ASP A C 1
ATOM 3563 O O . ASP A 1 444 ? 19.406 29.984 26.828 1 88.81 444 ASP A O 1
ATOM 3567 N N . ALA A 1 445 ? 21.125 28.641 26.484 1 91.19 445 ALA A N 1
ATOM 3568 C CA . ALA A 1 445 ? 20.266 27.453 26.484 1 91.19 445 ALA A CA 1
ATOM 3569 C C . ALA A 1 445 ? 20.609 26.547 27.672 1 91.19 445 ALA A C 1
ATOM 3571 O O . ALA A 1 445 ? 19.812 25.688 28.047 1 91.19 445 ALA A O 1
ATOM 3572 N N . TRP A 1 446 ? 21.688 26.734 28.297 1 92.19 446 TRP A N 1
ATOM 3573 C CA . TRP A 1 446 ? 22.172 25.797 29.297 1 92.19 446 TRP A CA 1
ATOM 3574 C C . TRP A 1 446 ? 21.266 25.766 30.516 1 92.19 446 TRP A C 1
ATOM 3576 O O . TRP A 1 446 ? 21.062 24.719 31.141 1 92.19 446 TRP A O 1
ATOM 3586 N N . HIS A 1 447 ? 20.734 26.781 30.859 1 88.38 447 HIS A N 1
ATOM 3587 C CA . HIS A 1 447 ? 19.969 26.891 32.094 1 88.38 447 HIS A CA 1
ATOM 3588 C C . HIS A 1 447 ? 18.766 25.969 32.062 1 88.38 447 HIS A C 1
ATOM 3590 O O . HIS A 1 447 ? 18.422 25.359 33.094 1 88.38 447 HIS A O 1
ATOM 3596 N N . PHE A 1 448 ? 18.141 25.875 30.922 1 88 448 PHE A N 1
ATOM 3597 C CA . PHE A 1 448 ? 16.969 25 30.922 1 88 448 PHE A CA 1
ATOM 3598 C C . PHE A 1 448 ? 17.375 23.547 30.656 1 88 448 PHE A C 1
ATOM 3600 O O . PHE A 1 448 ? 16.641 22.625 31.016 1 88 448 PHE A O 1
ATOM 3607 N N . ILE A 1 449 ? 18.469 23.359 30.109 1 92.12 449 ILE A N 1
ATOM 3608 C CA . ILE A 1 449 ? 18.938 22 29.859 1 92.12 449 ILE A CA 1
ATOM 3609 C C . ILE A 1 449 ? 19.406 21.359 31.172 1 92.12 449 ILE A C 1
ATOM 3611 O O . ILE A 1 449 ? 19.219 20.156 31.391 1 92.12 449 ILE A O 1
ATOM 3615 N N . GLN A 1 450 ? 19.953 22.188 31.938 1 90.12 450 GLN A N 1
ATOM 3616 C CA . GLN A 1 450 ? 20.422 21.734 33.25 1 90.12 450 GLN A CA 1
ATOM 3617 C C . GLN A 1 450 ? 19.266 21.203 34.094 1 90.12 450 GLN A C 1
ATOM 3619 O O . GLN A 1 450 ? 19.453 20.328 34.938 1 90.12 450 GLN A O 1
ATOM 3624 N N . ASP A 1 451 ? 18.094 21.656 33.812 1 87 451 ASP A N 1
ATOM 3625 C CA . ASP A 1 451 ? 16.922 21.297 34.594 1 87 451 ASP A CA 1
ATOM 3626 C C . ASP A 1 451 ? 16.281 20 34.062 1 87 451 ASP A C 1
ATOM 3628 O O . ASP A 1 451 ? 15.391 19.438 34.688 1 87 451 ASP A O 1
ATOM 3632 N N . LEU A 1 452 ? 16.734 19.594 32.969 1 89.88 452 LEU A N 1
ATOM 3633 C CA . LEU A 1 452 ? 16.203 18.359 32.438 1 89.88 452 LEU A CA 1
ATOM 3634 C C . LEU A 1 452 ? 16.75 17.141 33.156 1 89.88 452 LEU A C 1
ATOM 3636 O O . LEU A 1 452 ? 17.906 17.156 33.625 1 89.88 452 LEU A O 1
ATOM 3640 N N . PRO A 1 453 ? 16 16.078 33.281 1 85.38 453 PRO A N 1
ATOM 3641 C CA . PRO A 1 453 ? 16.422 14.906 34.031 1 85.38 453 PRO A CA 1
ATOM 3642 C C . PRO A 1 453 ? 17.719 14.297 33.5 1 85.38 453 PRO A C 1
ATOM 3644 O O . PRO A 1 453 ? 18.594 13.922 34.281 1 85.38 453 PRO A O 1
ATOM 3647 N N . ASN A 1 454 ? 17.938 14.195 32.25 1 90.75 454 ASN A N 1
ATOM 3648 C CA . ASN A 1 454 ? 19.125 13.57 31.672 1 90.75 454 ASN A CA 1
ATOM 3649 C C . ASN A 1 454 ? 20.062 14.609 31.031 1 90.75 454 ASN A C 1
ATOM 3651 O O . ASN A 1 454 ? 20.984 14.25 30.297 1 90.75 454 ASN A O 1
ATOM 3655 N N . ARG A 1 455 ? 19.797 15.797 31.344 1 92.38 455 ARG A N 1
ATOM 3656 C CA . ARG A 1 455 ? 20.609 16.906 30.844 1 92.38 455 ARG A CA 1
ATOM 3657 C C . ARG A 1 455 ? 21 16.703 29.391 1 92.38 455 ARG A C 1
ATOM 3659 O O . ARG A 1 455 ? 20.141 16.516 28.531 1 92.38 455 ARG A O 1
ATOM 3666 N N . LEU A 1 456 ? 22.312 16.453 29.203 1 92.31 456 LEU A N 1
ATOM 3667 C CA . LEU A 1 456 ? 22.797 16.328 27.828 1 92.31 456 LEU A CA 1
ATOM 3668 C C . LEU A 1 456 ? 22.391 14.984 27.234 1 92.31 456 LEU A C 1
ATOM 3670 O O . LEU A 1 456 ? 22.375 14.82 26.016 1 92.31 456 LEU A O 1
ATOM 3674 N N . GLY A 1 457 ? 22 14.164 28.031 1 91 457 GLY A N 1
ATOM 3675 C CA . GLY A 1 457 ? 21.625 12.836 27.578 1 91 457 GLY A CA 1
ATOM 3676 C C . GLY A 1 457 ? 20.141 12.727 27.234 1 91 457 GLY A C 1
ATOM 3677 O O . GLY A 1 457 ? 19.703 11.688 26.734 1 91 457 GLY A O 1
ATOM 3678 N N . SER A 1 458 ? 19.438 13.805 27.438 1 90.69 458 SER A N 1
ATOM 3679 C CA . SER A 1 458 ? 18.016 13.789 27.141 1 90.69 458 SER A CA 1
ATOM 3680 C C . SER A 1 458 ? 17.766 13.625 25.641 1 90.69 458 SER A C 1
ATOM 3682 O O . SER A 1 458 ? 18.375 14.297 24.828 1 90.69 458 SER A O 1
ATOM 3684 N N . VAL A 1 459 ? 16.906 12.727 25.328 1 88.12 459 VAL A N 1
ATOM 3685 C CA . VAL A 1 459 ? 16.578 12.453 23.922 1 88.12 459 VAL A CA 1
ATOM 3686 C C . VAL A 1 459 ? 15.469 13.391 23.469 1 88.12 459 VAL A C 1
ATOM 3688 O O . VAL A 1 459 ? 14.461 13.555 24.156 1 88.12 459 VAL A O 1
ATOM 3691 N N . ILE A 1 460 ? 15.758 13.992 22.312 1 83.06 460 ILE A N 1
ATOM 3692 C CA . ILE A 1 460 ? 14.766 14.875 21.703 1 83.06 460 ILE A CA 1
ATOM 3693 C C . ILE A 1 460 ? 13.961 14.117 20.656 1 83.06 460 ILE A C 1
ATOM 3695 O O . ILE A 1 460 ? 14.516 13.297 19.906 1 83.06 460 ILE A O 1
ATOM 3699 N N . GLY A 1 461 ? 12.617 14.312 20.469 1 73.44 461 GLY A N 1
ATOM 3700 C CA . GLY A 1 461 ? 11.812 13.695 19.422 1 73.44 461 GLY A CA 1
ATOM 3701 C C . GLY A 1 461 ? 10.539 13.062 19.938 1 73.44 461 GLY A C 1
ATOM 3702 O O . GLY A 1 461 ? 10.141 13.305 21.078 1 73.44 461 GLY A O 1
ATOM 3703 N N . PRO A 1 462 ? 10.023 12.266 18.953 1 63.28 462 PRO A N 1
ATOM 3704 C CA . PRO A 1 462 ? 8.781 11.617 19.391 1 63.28 462 PRO A CA 1
ATOM 3705 C C . PRO A 1 462 ? 8.977 10.742 20.625 1 63.28 462 PRO A C 1
ATOM 3707 O O . PRO A 1 462 ? 9.828 9.844 20.625 1 63.28 462 PRO A O 1
ATOM 3710 N N . GLY A 1 463 ? 8.32 11.062 21.688 1 58.97 463 GLY A N 1
ATOM 3711 C CA . GLY A 1 463 ? 8.398 10.32 22.938 1 58.97 463 GLY A CA 1
ATOM 3712 C C . GLY A 1 463 ? 9.414 10.891 23.906 1 58.97 463 GLY A C 1
ATOM 3713 O O . GLY A 1 463 ? 9.539 10.422 25.031 1 58.97 463 GLY A O 1
ATOM 3714 N N . GLY A 1 464 ? 10.281 11.812 23.312 1 68.88 464 GLY A N 1
ATOM 3715 C CA . GLY A 1 464 ? 11.266 12.422 24.188 1 68.88 464 GLY A CA 1
ATOM 3716 C C . GLY A 1 464 ? 10.852 13.789 24.688 1 68.88 464 GLY A C 1
ATOM 3717 O O . GLY A 1 464 ? 9.664 14.047 24.906 1 68.88 464 GLY A O 1
ATOM 3718 N N . VAL A 1 465 ? 11.953 14.547 25.094 1 74.94 465 VAL A N 1
ATOM 3719 C CA . VAL A 1 465 ? 11.742 15.898 25.609 1 74.94 465 VAL A CA 1
ATOM 3720 C C . VAL A 1 465 ? 11.219 16.797 24.5 1 74.94 465 VAL A C 1
ATOM 3722 O O . VAL A 1 465 ? 11.688 16.734 23.359 1 74.94 465 VAL A O 1
ATOM 3725 N N . GLN A 1 466 ? 10.156 17.438 24.859 1 78.25 466 GLN A N 1
ATOM 3726 C CA . GLN A 1 466 ? 9.617 18.422 23.938 1 78.25 466 GLN A CA 1
ATOM 3727 C C . GLN A 1 466 ? 10.047 19.844 24.328 1 78.25 466 GLN A C 1
ATOM 3729 O O . GLN A 1 466 ? 9.695 20.328 25.406 1 78.25 466 GLN A O 1
ATOM 3734 N N . LEU A 1 467 ? 10.906 20.391 23.547 1 81.88 467 LEU A N 1
ATOM 3735 C CA . LEU A 1 467 ? 11.352 21.766 23.766 1 81.88 467 LEU A CA 1
ATOM 3736 C C . LEU A 1 467 ? 10.391 22.766 23.125 1 81.88 467 LEU A C 1
ATOM 3738 O O . LEU A 1 467 ? 9.734 22.438 22.125 1 81.88 467 LEU A O 1
ATOM 3742 N N . SER A 1 468 ? 10.258 23.891 23.781 1 76.56 468 SER A N 1
ATOM 3743 C CA . SER A 1 468 ? 9.484 24.969 23.156 1 76.56 468 SER A CA 1
ATOM 3744 C C . SER A 1 468 ? 10.172 25.484 21.891 1 76.56 468 SER A C 1
ATOM 3746 O O . SER A 1 468 ? 11.32 25.125 21.625 1 76.56 468 SER A O 1
ATOM 3748 N N . GLY A 1 469 ? 9.422 26.188 21.109 1 78.12 469 GLY A N 1
ATOM 3749 C CA . GLY A 1 469 ? 9.992 26.781 19.906 1 78.12 469 GLY A CA 1
ATOM 3750 C C . GLY A 1 469 ? 11.242 27.594 20.172 1 78.12 469 GLY A C 1
ATOM 3751 O O . GLY A 1 469 ? 12.25 27.422 19.484 1 78.12 469 GLY A O 1
ATOM 3752 N N . GLY A 1 470 ? 11.156 28.422 21.188 1 80.44 470 GLY A N 1
ATOM 3753 C CA . GLY A 1 470 ? 12.297 29.25 21.547 1 80.44 470 GLY A CA 1
ATOM 3754 C C . GLY A 1 470 ? 13.477 28.438 22.062 1 80.44 470 GLY A C 1
ATOM 3755 O O . GLY A 1 470 ? 14.625 28.75 21.75 1 80.44 470 GLY A O 1
ATOM 3756 N N . GLU A 1 471 ? 13.195 27.453 22.844 1 84.38 471 GLU A N 1
ATOM 3757 C CA . GLU A 1 471 ? 14.25 26.578 23.359 1 84.38 471 GLU A CA 1
ATOM 3758 C C . GLU A 1 471 ? 14.945 25.844 22.219 1 84.38 471 GLU A C 1
ATOM 3760 O O . GLU A 1 471 ? 16.172 25.719 22.203 1 84.38 471 GLU A O 1
ATOM 3765 N N . THR A 1 472 ? 14.164 25.391 21.312 1 88.19 472 THR A N 1
ATOM 3766 C CA . THR A 1 472 ? 14.703 24.688 20.156 1 88.19 472 THR A CA 1
ATOM 3767 C C . THR A 1 472 ? 15.641 25.594 19.359 1 88.19 472 THR A C 1
ATOM 3769 O O . THR A 1 472 ? 16.703 25.172 18.938 1 88.19 472 THR A O 1
ATOM 3772 N N . GLN A 1 473 ? 15.227 26.766 19.219 1 86.56 473 GLN A N 1
ATOM 3773 C CA . GLN A 1 473 ? 16.031 27.719 18.469 1 86.56 473 GLN A CA 1
ATOM 3774 C C . GLN A 1 473 ? 17.375 27.969 19.141 1 86.56 473 GLN A C 1
ATOM 3776 O O . GLN A 1 473 ? 18.406 28.031 18.484 1 86.56 473 GLN A O 1
ATOM 3781 N N . ARG A 1 474 ? 17.344 28.109 20.406 1 89.12 474 ARG A N 1
ATOM 3782 C CA . ARG A 1 474 ? 18.578 28.359 21.156 1 89.12 474 ARG A CA 1
ATOM 3783 C C . ARG A 1 474 ? 19.516 27.172 21.062 1 89.12 474 ARG A C 1
ATOM 3785 O O . ARG A 1 474 ? 20.734 27.359 20.953 1 89.12 474 ARG A O 1
ATOM 3792 N N . VAL A 1 475 ? 18.969 26.031 21.094 1 91.06 475 VAL A N 1
ATOM 3793 C CA . VAL A 1 475 ? 19.797 24.844 20.953 1 91.06 475 VAL A CA 1
ATOM 3794 C C . VAL A 1 475 ? 20.375 24.781 19.547 1 91.06 475 VAL A C 1
ATOM 3796 O O . VAL A 1 475 ? 21.531 24.375 19.359 1 91.06 475 VAL A O 1
ATOM 3799 N N . CYS A 1 476 ? 19.609 25.156 18.594 1 90.25 476 CYS A N 1
ATOM 3800 C CA . CYS A 1 476 ? 20.078 25.188 17.219 1 90.25 476 CYS A CA 1
ATOM 3801 C C . CYS A 1 476 ? 21.203 26.203 17.047 1 90.25 476 CYS A C 1
ATOM 3803 O O . CYS A 1 476 ? 22.172 25.938 16.312 1 90.25 476 CYS A O 1
ATOM 3805 N N . ILE A 1 477 ? 21.031 27.266 17.688 1 88.75 477 ILE A N 1
ATOM 3806 C CA . ILE A 1 477 ? 22.078 28.281 17.656 1 88.75 477 ILE A CA 1
ATOM 3807 C C . ILE A 1 477 ? 23.359 27.719 18.281 1 88.75 477 ILE A C 1
ATOM 3809 O O . ILE A 1 477 ? 24.453 27.891 17.75 1 88.75 477 ILE A O 1
ATOM 3813 N N . ALA A 1 478 ? 23.203 27.047 19.391 1 91.38 478 ALA A N 1
ATOM 3814 C CA . ALA A 1 478 ? 24.359 26.406 20.031 1 91.38 478 ALA A CA 1
ATOM 3815 C C . ALA A 1 478 ? 25.047 25.422 19.094 1 91.38 478 ALA A C 1
ATOM 3817 O O . ALA A 1 478 ? 26.266 25.344 19.062 1 91.38 478 ALA A O 1
ATOM 3818 N N . ARG A 1 479 ? 24.266 24.703 18.406 1 90.5 479 ARG A N 1
ATOM 3819 C CA . ARG A 1 479 ? 24.766 23.734 17.453 1 90.5 479 ARG A CA 1
ATOM 3820 C C . ARG A 1 479 ? 25.625 24.406 16.375 1 90.5 479 ARG A C 1
ATOM 3822 O O . ARG A 1 479 ? 26.656 23.875 15.977 1 90.5 479 ARG A O 1
ATOM 3829 N N . ALA A 1 480 ? 25.156 25.484 15.969 1 87.5 480 ALA A N 1
ATOM 3830 C CA . ALA A 1 480 ? 25.891 26.234 14.953 1 87.5 480 ALA A CA 1
ATOM 3831 C C . ALA A 1 480 ? 27.203 26.781 15.523 1 87.5 480 ALA A C 1
ATOM 3833 O O . ALA A 1 480 ? 28.203 26.891 14.805 1 87.5 480 ALA A O 1
ATOM 3834 N N . LEU A 1 481 ? 27.234 27.062 16.766 1 87.44 481 LEU A N 1
ATOM 3835 C CA . LEU A 1 481 ? 28.359 27.719 17.391 1 87.44 481 LEU A CA 1
ATOM 3836 C C . LEU A 1 481 ? 29.453 26.719 17.766 1 87.44 481 LEU A C 1
ATOM 3838 O O . LEU A 1 481 ? 30.625 27.094 17.875 1 87.44 481 LEU A O 1
ATOM 3842 N N . ILE A 1 482 ? 29.109 25.547 17.906 1 88.62 482 ILE A N 1
ATOM 3843 C CA . ILE A 1 482 ? 30.047 24.562 18.453 1 88.62 482 ILE A CA 1
ATOM 3844 C C . ILE A 1 482 ? 31.203 24.344 17.484 1 88.62 482 ILE A C 1
ATOM 3846 O O . ILE A 1 482 ? 32.344 24.078 17.906 1 88.62 482 ILE A O 1
ATOM 3850 N N . SER A 1 483 ? 31 24.453 16.234 1 82.94 483 SER A N 1
ATOM 3851 C CA . SER A 1 483 ? 32.031 24.188 15.242 1 82.94 483 SER A CA 1
ATOM 3852 C C . SER A 1 483 ? 32.906 25.422 15.016 1 82.94 483 SER A C 1
ATOM 3854 O O . SER A 1 483 ? 33.875 25.359 14.258 1 82.94 483 SER A O 1
ATOM 3856 N N . SER A 1 484 ? 32.688 26.469 15.641 1 80 484 SER A N 1
ATOM 3857 C CA . SER A 1 484 ? 33.406 27.719 15.438 1 80 484 SER A CA 1
ATOM 3858 C C . SER A 1 484 ? 33.562 28.031 13.953 1 80 484 SER A C 1
ATOM 3860 O O . SER A 1 484 ? 34.688 28.172 13.461 1 80 484 SER A O 1
ATOM 3862 N N . PRO A 1 485 ? 32.469 28.203 13.32 1 86.12 485 PRO A N 1
ATOM 3863 C CA . PRO A 1 485 ? 32.531 28.453 11.875 1 86.12 485 PRO A CA 1
ATOM 3864 C C . PRO A 1 485 ? 33.031 29.859 11.539 1 86.12 485 PRO A C 1
ATOM 3866 O O . PRO A 1 485 ? 33.125 30.703 12.422 1 86.12 485 PRO A O 1
ATOM 3869 N N . GLN A 1 486 ? 33.375 30.016 10.273 1 85.88 486 GLN A N 1
ATOM 3870 C CA . GLN A 1 486 ? 33.844 31.312 9.812 1 85.88 486 GLN A CA 1
ATOM 3871 C C . GLN A 1 486 ? 32.656 32.25 9.586 1 85.88 486 GLN A C 1
ATOM 3873 O O . GLN A 1 486 ? 32.781 33.469 9.766 1 85.88 486 GLN A O 1
ATOM 3878 N N . VAL A 1 487 ? 31.594 31.625 9.234 1 88.38 487 VAL A N 1
ATOM 3879 C CA . VAL A 1 487 ? 30.375 32.406 8.992 1 88.38 487 VAL A CA 1
ATOM 3880 C C . VAL A 1 487 ? 29.188 31.734 9.641 1 88.38 487 VAL A C 1
ATOM 3882 O O . VAL A 1 487 ? 29.047 30.5 9.578 1 88.38 487 VAL A O 1
ATOM 3885 N N . ILE A 1 488 ? 28.375 32.5 10.312 1 89 488 ILE A N 1
ATOM 3886 C CA . ILE A 1 488 ? 27.125 32 10.859 1 89 488 ILE A CA 1
ATOM 3887 C C . ILE A 1 488 ? 25.953 32.75 10.234 1 89 488 ILE A C 1
ATOM 3889 O O . ILE A 1 488 ? 25.953 34 10.203 1 89 488 ILE A O 1
ATOM 3893 N N . VAL A 1 489 ? 25.078 31.984 9.711 1 89.06 489 VAL A N 1
ATOM 3894 C CA . VAL A 1 489 ? 23.875 32.594 9.125 1 89.06 489 VAL A CA 1
ATOM 3895 C C . VAL A 1 489 ? 22.656 32.281 9.984 1 89.06 489 VAL A C 1
ATOM 3897 O O . VAL A 1 489 ? 22.359 31.125 10.234 1 89.06 489 VAL A O 1
ATOM 3900 N N . LEU A 1 490 ? 22.031 33.344 10.469 1 88.56 490 LEU A N 1
ATOM 3901 C CA . LEU A 1 490 ? 20.797 33.219 11.227 1 88.56 490 LEU A CA 1
ATOM 3902 C C . LEU A 1 490 ? 19.594 33.625 10.391 1 88.56 490 LEU A C 1
ATOM 3904 O O . LEU A 1 490 ? 19.266 34.812 10.273 1 88.56 490 LEU A O 1
ATOM 3908 N N . ASP A 1 491 ? 18.906 32.656 9.898 1 86.88 491 ASP A N 1
ATOM 3909 C CA . ASP A 1 491 ? 17.75 32.906 9.062 1 86.88 491 ASP A CA 1
ATOM 3910 C C . ASP A 1 491 ? 16.469 32.906 9.883 1 86.88 491 ASP A C 1
ATOM 3912 O O . ASP A 1 491 ? 15.773 31.891 9.969 1 86.88 491 ASP A O 1
ATOM 3916 N N . GLU A 1 492 ? 16.109 34 10.359 1 78.81 492 GLU A N 1
ATOM 3917 C CA . GLU A 1 492 ? 14.969 34.219 11.242 1 78.81 492 GLU A CA 1
ATOM 3918 C C . GLU A 1 492 ? 15.008 33.281 12.438 1 78.81 492 GLU A C 1
ATOM 3920 O O . GLU A 1 492 ? 13.977 32.75 12.852 1 78.81 492 GLU A O 1
ATOM 3925 N N . ALA A 1 493 ? 16.141 33.094 12.922 1 76.12 493 ALA A N 1
ATOM 3926 C CA . ALA A 1 493 ? 16.391 32.094 13.938 1 76.12 493 ALA A CA 1
ATOM 3927 C C . ALA A 1 493 ? 16.047 32.594 15.328 1 76.12 493 ALA A C 1
ATOM 3929 O O . ALA A 1 493 ? 16.203 31.891 16.328 1 76.12 493 ALA A O 1
ATOM 3930 N N . THR A 1 494 ? 15.617 33.812 15.414 1 71.81 494 THR A N 1
ATOM 3931 C CA . THR A 1 494 ? 15.289 34.375 16.719 1 71.81 494 THR A CA 1
ATOM 3932 C C . THR A 1 494 ? 13.844 34.875 16.766 1 71.81 494 THR A C 1
ATOM 3934 O O . THR A 1 494 ? 13.461 35.625 17.641 1 71.81 494 THR A O 1
ATOM 3937 N N . SER A 1 495 ? 13.133 34.375 15.734 1 68.38 495 SER A N 1
ATOM 3938 C CA . SER A 1 495 ? 11.773 34.844 15.57 1 68.38 495 SER A CA 1
ATOM 3939 C C . SER A 1 495 ? 10.875 34.375 16.719 1 68.38 495 SER A C 1
ATOM 3941 O O . SER A 1 495 ? 9.898 35.062 17.062 1 68.38 495 SER A O 1
ATOM 3943 N N . SER A 1 496 ? 11.234 33.25 17.266 1 66.5 496 SER A N 1
ATOM 3944 C CA . SER A 1 496 ? 10.391 32.688 18.297 1 66.5 496 SER A CA 1
ATOM 3945 C C . SER A 1 496 ? 10.883 33.062 19.688 1 66.5 496 SER A C 1
ATOM 3947 O O . SER A 1 496 ? 10.32 32.656 20.703 1 66.5 496 SER A O 1
ATOM 3949 N N . LEU A 1 497 ? 11.867 33.906 19.719 1 72.38 497 LEU A N 1
ATOM 3950 C CA . LEU A 1 497 ? 12.445 34.312 21 1 72.38 497 LEU A CA 1
ATOM 3951 C C . LEU A 1 497 ? 11.836 35.625 21.484 1 72.38 497 LEU A C 1
ATOM 3953 O O . LEU A 1 497 ? 11.422 36.438 20.672 1 72.38 497 LEU A O 1
ATOM 3957 N N . ASP A 1 498 ? 11.695 35.688 22.781 1 68.88 498 ASP A N 1
ATOM 3958 C CA . ASP A 1 498 ? 11.336 36.969 23.344 1 68.88 498 ASP A CA 1
ATOM 3959 C C . ASP A 1 498 ? 12.453 38 23.125 1 68.88 498 ASP A C 1
ATOM 3961 O O . ASP A 1 498 ? 13.602 37.625 22.891 1 68.88 498 ASP A O 1
ATOM 3965 N N . VAL A 1 499 ? 12.102 39.281 23.281 1 69.06 499 VAL A N 1
ATOM 3966 C CA . VAL A 1 499 ? 12.984 40.375 22.953 1 69.06 499 VAL A CA 1
ATOM 3967 C C . VAL A 1 499 ? 14.242 40.312 23.812 1 69.06 499 VAL A C 1
ATOM 3969 O O . VAL A 1 499 ? 15.352 40.5 23.312 1 69.06 499 VAL A O 1
ATOM 3972 N N . MET A 1 500 ? 14.078 39.969 25.031 1 70.44 500 MET A N 1
ATOM 3973 C CA . MET A 1 500 ? 15.219 39.969 25.953 1 70.44 500 MET A CA 1
ATOM 3974 C C . MET A 1 500 ? 16.188 38.844 25.594 1 70.44 500 MET A C 1
ATOM 3976 O O . MET A 1 500 ? 17.391 39.031 25.562 1 70.44 500 MET A O 1
ATOM 3980 N N . THR A 1 501 ? 15.641 37.75 25.328 1 77.56 501 THR A N 1
ATOM 3981 C CA . THR A 1 501 ? 16.469 36.594 24.969 1 77.56 501 THR A CA 1
ATOM 3982 C C . THR A 1 501 ? 17.156 36.844 23.625 1 77.56 501 THR A C 1
ATOM 3984 O O . THR A 1 501 ? 18.328 36.469 23.469 1 77.56 501 THR A O 1
ATOM 3987 N N . GLU A 1 502 ? 16.375 37.375 22.766 1 79.75 502 GLU A N 1
ATOM 3988 C CA . GLU A 1 502 ? 16.953 37.688 21.453 1 79.75 502 GLU A CA 1
ATOM 3989 C C . GLU A 1 502 ? 18.141 38.625 21.594 1 79.75 502 GLU A C 1
ATOM 3991 O O . GLU A 1 502 ? 19.172 38.438 20.953 1 79.75 502 GLU A O 1
ATOM 3996 N N . GLN A 1 503 ? 18 39.594 22.438 1 74.19 503 GLN A N 1
ATOM 3997 C CA . GLN A 1 503 ? 19.078 40.562 22.641 1 74.19 503 GLN A CA 1
ATOM 3998 C C . GLN A 1 503 ? 20.312 39.906 23.234 1 74.19 503 GLN A C 1
ATOM 4000 O O . GLN A 1 503 ? 21.438 40.219 22.859 1 74.19 503 GLN A O 1
ATOM 4005 N N . ARG A 1 504 ? 20.109 39 24.109 1 77.88 504 ARG A N 1
ATOM 4006 C CA . ARG A 1 504 ? 21.219 38.281 24.719 1 77.88 504 ARG A CA 1
ATOM 4007 C C . ARG A 1 504 ? 21.953 37.438 23.703 1 77.88 504 ARG A C 1
ATOM 4009 O O . ARG A 1 504 ? 23.188 37.375 23.688 1 77.88 504 ARG A O 1
ATOM 4016 N N . VAL A 1 505 ? 21.203 36.844 22.906 1 81.44 505 VAL A N 1
ATOM 4017 C CA . VAL A 1 505 ? 21.797 35.969 21.891 1 81.44 505 VAL A CA 1
ATOM 4018 C C . VAL A 1 505 ? 22.578 36.812 20.891 1 81.44 505 VAL A C 1
ATOM 4020 O O . VAL A 1 505 ? 23.719 36.469 20.547 1 81.44 505 VAL A O 1
ATOM 4023 N N . HIS A 1 506 ? 21.969 37.844 20.516 1 78.69 506 HIS A N 1
ATOM 4024 C CA . HIS A 1 506 ? 22.656 38.719 19.578 1 78.69 506 HIS A CA 1
ATOM 4025 C C . HIS A 1 506 ? 23.891 39.344 20.203 1 78.69 506 HIS A C 1
ATOM 4027 O O . HIS A 1 506 ? 24.906 39.531 19.531 1 78.69 506 HIS A O 1
ATOM 4033 N N . ALA A 1 507 ? 23.781 39.656 21.469 1 75.06 507 ALA A N 1
ATOM 4034 C CA . ALA A 1 507 ? 24.922 40.219 22.188 1 75.06 507 ALA A CA 1
ATOM 4035 C C . ALA A 1 507 ? 26.062 39.219 22.25 1 75.06 507 ALA A C 1
ATOM 4037 O O . ALA A 1 507 ? 27.234 39.594 22.094 1 75.06 507 ALA A O 1
ATOM 4038 N N . THR A 1 508 ? 25.688 38.031 22.531 1 78.31 508 THR A N 1
ATOM 4039 C CA . THR A 1 508 ? 26.688 37 22.562 1 78.31 508 THR A CA 1
ATOM 4040 C C . THR A 1 508 ? 27.328 36.812 21.188 1 78.31 508 THR A C 1
ATOM 4042 O O . THR A 1 508 ? 28.547 36.625 21.094 1 78.31 508 THR A O 1
ATOM 4045 N N . MET A 1 509 ? 26.562 36.812 20.25 1 78.19 509 MET A N 1
ATOM 4046 C CA . MET A 1 509 ? 27.062 36.688 18.891 1 78.19 509 MET A CA 1
ATOM 4047 C C . MET A 1 509 ? 28.016 37.844 18.547 1 78.19 509 MET A C 1
ATOM 4049 O O . MET A 1 509 ? 29.016 37.625 17.875 1 78.19 509 MET A O 1
ATOM 4053 N N . ALA A 1 510 ? 27.625 38.938 19.047 1 71.38 510 ALA A N 1
ATOM 4054 C CA . ALA A 1 510 ? 28.453 40.125 18.781 1 71.38 510 ALA A CA 1
ATOM 4055 C C . ALA A 1 510 ? 29.828 39.969 19.438 1 71.38 510 ALA A C 1
ATOM 4057 O O . ALA A 1 510 ? 30.828 40.5 18.938 1 71.38 510 ALA A O 1
ATOM 4058 N N . SER A 1 511 ? 29.734 39.281 20.516 1 71.38 511 SER A N 1
ATOM 4059 C CA . SER A 1 511 ? 30.984 39.125 21.234 1 71.38 511 SER A CA 1
ATOM 4060 C C . SER A 1 511 ? 31.859 38.062 20.578 1 71.38 511 SER A C 1
ATOM 4062 O O . SER A 1 511 ? 33.062 38 20.828 1 71.38 511 SER A O 1
ATOM 4064 N N . LEU A 1 512 ? 31.297 37.062 19.906 1 70.56 512 LEU A N 1
ATOM 4065 C CA . LEU A 1 512 ? 32.031 36.031 19.203 1 70.56 512 LEU A CA 1
ATOM 4066 C C . LEU A 1 512 ? 32.875 36.656 18.078 1 70.56 512 LEU A C 1
ATOM 4068 O O . LEU A 1 512 ? 33.844 36.062 17.625 1 70.56 512 LEU A O 1
ATOM 4072 N N . SER A 1 513 ? 32.5 37.844 17.656 1 58.16 513 SER A N 1
ATOM 4073 C CA . SER A 1 513 ? 32.625 38.562 16.406 1 58.16 513 SER A CA 1
ATOM 4074 C C . SER A 1 513 ? 34.094 38.781 16.031 1 58.16 513 SER A C 1
ATOM 4076 O O . SER A 1 513 ? 34.438 38.938 14.859 1 58.16 513 SER A O 1
ATOM 4078 N N . GLN A 1 514 ? 35.094 38.531 16.891 1 60.19 514 GLN A N 1
ATOM 4079 C CA . GLN A 1 514 ? 36.281 39 16.203 1 60.19 514 GLN A CA 1
ATOM 4080 C C . GLN A 1 514 ? 36.719 38.031 15.141 1 60.19 514 GLN A C 1
ATOM 4082 O O . GLN A 1 514 ? 37.344 38.406 14.133 1 60.19 514 GLN A O 1
ATOM 4087 N N . ASP A 1 515 ? 36.219 36.812 15.172 1 69 515 ASP A N 1
ATOM 4088 C CA . ASP A 1 515 ? 36.75 35.844 14.234 1 69 515 ASP A CA 1
ATOM 4089 C C . ASP A 1 515 ? 35.625 35.188 13.422 1 69 515 ASP A C 1
ATOM 4091 O O . ASP A 1 515 ? 35.906 34.375 12.531 1 69 515 ASP A O 1
ATOM 4095 N N . THR A 1 516 ? 34.344 35.594 13.602 1 81.38 516 THR A N 1
ATOM 4096 C CA . THR A 1 516 ? 33.219 34.938 12.93 1 81.38 516 THR A CA 1
ATOM 4097 C C . THR A 1 516 ? 32.281 35.969 12.336 1 81.38 516 THR A C 1
ATOM 4099 O O . THR A 1 516 ? 31.906 36.938 13.008 1 81.38 516 THR A O 1
ATOM 4102 N N . THR A 1 517 ? 32.031 35.844 11.047 1 83.75 517 THR A N 1
ATOM 4103 C CA . THR A 1 517 ? 31.078 36.688 10.383 1 83.75 517 THR A CA 1
ATOM 4104 C C . THR A 1 517 ? 29.656 36.25 10.664 1 83.75 517 THR A C 1
ATOM 4106 O O . THR A 1 517 ? 29.344 35.031 10.539 1 83.75 517 THR A O 1
ATOM 4109 N N . ILE A 1 518 ? 28.828 37.219 11.086 1 86.19 518 ILE A N 1
ATOM 4110 C CA . ILE A 1 518 ? 27.453 36.875 11.383 1 86.19 518 ILE A CA 1
ATOM 4111 C C . ILE A 1 518 ? 26.516 37.531 10.367 1 86.19 518 ILE A C 1
ATOM 4113 O O . ILE A 1 518 ? 26.609 38.719 10.133 1 86.19 518 ILE A O 1
ATOM 4117 N N . ILE A 1 519 ? 25.75 36.719 9.734 1 86.69 519 ILE A N 1
ATOM 4118 C CA . ILE A 1 519 ? 24.688 37.219 8.859 1 86.69 519 ILE A CA 1
ATOM 4119 C C . ILE A 1 519 ? 23.328 36.875 9.445 1 86.69 519 ILE A C 1
ATOM 4121 O O . ILE A 1 519 ? 22.984 35.688 9.594 1 86.69 519 ILE A O 1
ATOM 4125 N N . ALA A 1 520 ? 22.594 37.906 9.797 1 87.56 520 ALA A N 1
ATOM 4126 C CA . ALA A 1 520 ? 21.281 37.688 10.422 1 87.56 520 ALA A CA 1
ATOM 4127 C C . ALA A 1 520 ? 20.156 38.188 9.539 1 87.56 520 ALA A C 1
ATOM 4129 O O . ALA A 1 520 ? 20.172 39.344 9.125 1 87.56 520 ALA A O 1
ATOM 4130 N N . VAL A 1 521 ? 19.328 37.312 9.188 1 86.38 521 VAL A N 1
ATOM 4131 C CA . VAL A 1 521 ? 18.078 37.688 8.539 1 86.38 521 VAL A CA 1
ATOM 4132 C C . VAL A 1 521 ? 16.984 37.875 9.586 1 86.38 521 VAL A C 1
ATOM 4134 O O . VAL A 1 521 ? 16.672 36.938 10.328 1 86.38 521 VAL A O 1
ATOM 4137 N N . THR A 1 522 ? 16.484 39.062 9.789 1 77 522 THR A N 1
ATOM 4138 C CA . THR A 1 522 ? 15.5 39.312 10.828 1 77 522 THR A CA 1
ATOM 4139 C C . THR A 1 522 ? 14.445 40.312 10.359 1 77 522 THR A C 1
ATOM 4141 O O . THR A 1 522 ? 14.711 41.125 9.461 1 77 522 THR A O 1
ATOM 4144 N N . HIS A 1 523 ? 13.359 40.156 10.867 1 68.81 523 HIS A N 1
ATOM 4145 C CA . HIS A 1 523 ? 12.305 41.156 10.641 1 68.81 523 HIS A CA 1
ATOM 4146 C C . HIS A 1 523 ? 12.102 42.031 11.875 1 68.81 523 HIS A C 1
ATOM 4148 O O . HIS A 1 523 ? 11.32 42.969 11.844 1 68.81 523 HIS A O 1
ATOM 4154 N N . ARG A 1 524 ? 12.859 41.719 12.867 1 69.25 524 ARG A N 1
ATOM 4155 C CA . ARG A 1 524 ? 12.734 42.5 14.094 1 69.25 524 ARG A CA 1
ATOM 4156 C C . ARG A 1 524 ? 13.719 43.656 14.109 1 69.25 524 ARG A C 1
ATOM 4158 O O . ARG A 1 524 ? 14.938 43.438 14.016 1 69.25 524 ARG A O 1
ATOM 4165 N N . ILE A 1 525 ? 13.234 44.812 14.359 1 69.88 525 ILE A N 1
ATOM 4166 C CA . ILE A 1 525 ? 14.023 46.031 14.234 1 69.88 525 ILE A CA 1
ATOM 4167 C C . ILE A 1 525 ? 14.766 46.312 15.539 1 69.88 525 ILE A C 1
ATOM 4169 O O . ILE A 1 525 ? 15.805 46.969 15.539 1 69.88 525 ILE A O 1
ATOM 4173 N N . SER A 1 526 ? 14.312 45.75 16.641 1 69.62 526 SER A N 1
ATOM 4174 C CA . SER A 1 526 ? 14.828 46.094 17.969 1 69.62 526 SER A CA 1
ATOM 4175 C C . SER A 1 526 ? 16.297 45.688 18.109 1 69.62 526 SER A C 1
ATOM 4177 O O . SER A 1 526 ? 17.031 46.25 18.906 1 69.62 526 SER A O 1
ATOM 4179 N N . SER A 1 527 ? 16.766 44.812 17.359 1 75.69 527 SER A N 1
ATOM 4180 C CA . SER A 1 527 ? 18.125 44.312 17.531 1 75.69 527 SER A CA 1
ATOM 4181 C C . SER A 1 527 ? 19.047 44.781 16.422 1 75.69 527 SER A C 1
ATOM 4183 O O . SER A 1 527 ? 20.234 44.469 16.422 1 75.69 527 SER A O 1
ATOM 4185 N N . LEU A 1 528 ? 18.594 45.656 15.609 1 83.06 528 LEU A N 1
ATOM 4186 C CA . LEU A 1 528 ? 19.344 46.031 14.414 1 83.06 528 LEU A CA 1
ATOM 4187 C C . LEU A 1 528 ? 20.516 46.938 14.766 1 83.06 528 LEU A C 1
ATOM 4189 O O . LEU A 1 528 ? 21.469 47.062 14 1 83.06 528 LEU A O 1
ATOM 4193 N N . HIS A 1 529 ? 20.422 47.594 15.938 1 79.62 529 HIS A N 1
ATOM 4194 C CA . HIS A 1 529 ? 21.5 48.5 16.359 1 79.62 529 HIS A CA 1
ATOM 4195 C C . HIS A 1 529 ? 22.766 47.719 16.703 1 79.62 529 HIS A C 1
ATOM 4197 O O . HIS A 1 529 ? 23.859 48.281 16.75 1 79.62 529 HIS A O 1
ATOM 4203 N N . LEU A 1 530 ? 22.625 46.406 16.828 1 79 530 LEU A N 1
ATOM 4204 C CA . LEU A 1 530 ? 23.75 45.562 17.25 1 79 530 LEU A CA 1
ATOM 4205 C C . LEU A 1 530 ? 24.594 45.156 16.047 1 79 530 LEU A C 1
ATOM 4207 O O . LEU A 1 530 ? 25.672 44.562 16.203 1 79 530 LEU A O 1
ATOM 4211 N N . PHE A 1 531 ? 24.172 45.5 14.898 1 85.38 531 PHE A N 1
ATOM 4212 C CA . PHE A 1 531 ? 24.859 45.062 13.695 1 85.38 531 PHE A CA 1
ATOM 4213 C C . PHE A 1 531 ? 25.672 46.219 13.086 1 85.38 531 PHE A C 1
ATOM 4215 O O . PHE A 1 531 ? 25.281 47.375 13.203 1 85.38 531 PHE A O 1
ATOM 4222 N N . ASP A 1 532 ? 26.734 45.781 12.422 1 82.19 532 ASP A N 1
ATOM 4223 C CA . ASP A 1 532 ? 27.641 46.781 11.812 1 82.19 532 ASP A CA 1
ATOM 4224 C C . ASP A 1 532 ? 27.047 47.312 10.516 1 82.19 532 ASP A C 1
ATOM 4226 O O . ASP A 1 532 ? 27.328 48.469 10.133 1 82.19 532 ASP A O 1
ATOM 4230 N N . ARG A 1 533 ? 26.375 46.469 9.961 1 85.88 533 ARG A N 1
ATOM 4231 C CA . ARG A 1 533 ? 25.812 46.844 8.664 1 85.88 533 ARG A CA 1
ATOM 4232 C C . ARG A 1 533 ? 24.438 46.188 8.469 1 85.88 533 ARG A C 1
ATOM 4234 O O . ARG A 1 533 ? 24.203 45.062 8.898 1 85.88 533 ARG A O 1
ATOM 4241 N N . ILE A 1 534 ? 23.562 47 7.832 1 88.38 534 ILE A N 1
ATOM 4242 C CA . ILE A 1 534 ? 22.203 46.531 7.598 1 88.38 534 ILE A CA 1
ATOM 4243 C C . ILE A 1 534 ? 21.891 46.625 6.109 1 88.38 534 ILE A C 1
ATOM 4245 O O . ILE A 1 534 ? 22.109 47.656 5.477 1 88.38 534 ILE A O 1
ATOM 4249 N N . LEU A 1 535 ? 21.469 45.5 5.617 1 86.5 535 LEU A N 1
ATOM 4250 C CA . LEU A 1 535 ? 21 45.438 4.238 1 86.5 535 LEU A CA 1
ATOM 4251 C C . LEU A 1 535 ? 19.469 45.406 4.195 1 86.5 535 LEU A C 1
ATOM 4253 O O . LEU A 1 535 ? 18.859 44.531 4.805 1 86.5 535 LEU A O 1
ATOM 4257 N N . VAL A 1 536 ? 18.875 46.406 3.502 1 87.94 536 VAL A N 1
ATOM 4258 C CA . VAL A 1 536 ? 17.422 46.5 3.42 1 87.94 536 VAL A CA 1
ATOM 4259 C C . VAL A 1 536 ? 16.938 46 2.064 1 87.94 536 VAL A C 1
ATOM 4261 O O . VAL A 1 536 ? 17.359 46.5 1.02 1 87.94 536 VAL A O 1
ATOM 4264 N N . MET A 1 537 ? 16.156 44.969 2.215 1 85.19 537 MET A N 1
ATOM 4265 C CA . MET A 1 537 ? 15.641 44.344 0.997 1 85.19 537 MET A CA 1
ATOM 4266 C C . MET A 1 537 ? 14.164 44.656 0.814 1 85.19 537 MET A C 1
ATOM 4268 O O . MET A 1 537 ? 13.398 44.625 1.78 1 85.19 537 MET A O 1
ATOM 4272 N N . HIS A 1 538 ? 13.781 44.969 -0.445 1 83.31 538 HIS A N 1
ATOM 4273 C CA . HIS A 1 538 ? 12.391 45.25 -0.814 1 83.31 538 HIS A CA 1
ATOM 4274 C C . HIS A 1 538 ? 12.078 44.688 -2.197 1 83.31 538 HIS A C 1
ATOM 4276 O O . HIS A 1 538 ? 12.727 45.062 -3.182 1 83.31 538 HIS A O 1
ATOM 4282 N N . HIS A 1 539 ? 11.102 43.812 -2.281 1 78.12 539 HIS A N 1
ATOM 4283 C CA . HIS A 1 539 ? 10.633 43.219 -3.523 1 78.12 539 HIS A CA 1
ATOM 4284 C C . HIS A 1 539 ? 11.797 42.656 -4.328 1 78.12 539 HIS A C 1
ATOM 4286 O O . HIS A 1 539 ? 11.922 42.906 -5.523 1 78.12 539 HIS A O 1
ATOM 4292 N N . GLY A 1 540 ? 12.695 42.031 -3.645 1 78.19 540 GLY A N 1
ATOM 4293 C CA . GLY A 1 540 ? 13.773 41.312 -4.305 1 78.19 540 GLY A CA 1
ATOM 4294 C C . GLY A 1 540 ? 14.969 42.188 -4.629 1 78.19 540 GLY A C 1
ATOM 4295 O O . GLY A 1 540 ? 15.953 41.719 -5.211 1 78.19 540 GLY A O 1
ATOM 4296 N N . LYS A 1 541 ? 14.93 43.469 -4.277 1 81.38 541 LYS A N 1
ATOM 4297 C CA . LYS A 1 541 ? 16.016 44.406 -4.582 1 81.38 541 LYS A CA 1
ATOM 4298 C C . LYS A 1 541 ? 16.609 45 -3.307 1 81.38 541 LYS A C 1
ATOM 4300 O O . LYS A 1 541 ? 15.914 45.125 -2.293 1 81.38 541 LYS A O 1
ATOM 4305 N N . LEU A 1 542 ? 17.891 45.25 -3.426 1 84.38 542 LEU A N 1
ATOM 4306 C CA . LEU A 1 542 ? 18.547 45.969 -2.332 1 84.38 542 LEU A CA 1
ATOM 4307 C C . LEU A 1 542 ? 18.234 47.469 -2.385 1 84.38 542 LEU A C 1
ATOM 4309 O O . LEU A 1 542 ? 18.656 48.156 -3.316 1 84.38 542 LEU A O 1
ATOM 4313 N N . VAL A 1 543 ? 17.562 47.969 -1.407 1 85.12 543 VAL A N 1
ATOM 4314 C CA . VAL A 1 543 ? 17.109 49.344 -1.443 1 85.12 543 VAL A CA 1
ATOM 4315 C C . VAL A 1 543 ? 17.922 50.188 -0.455 1 85.12 543 VAL A C 1
ATOM 4317 O O . VAL A 1 543 ? 17.938 51.406 -0.541 1 85.12 543 VAL A O 1
ATOM 4320 N N . GLY A 1 544 ? 18.578 49.531 0.445 1 86.69 544 GLY A N 1
ATOM 4321 C CA . GLY A 1 544 ? 19.359 50.25 1.429 1 86.69 544 GLY A CA 1
ATOM 4322 C C . GLY A 1 544 ? 20.578 49.469 1.897 1 86.69 544 GLY A C 1
ATOM 4323 O O . GLY A 1 544 ? 20.562 48.25 1.96 1 86.69 544 GLY A O 1
ATOM 4324 N N . ASP A 1 545 ? 21.672 50.219 2.17 1 86.81 545 ASP A N 1
ATOM 4325 C CA . ASP A 1 545 ? 22.938 49.656 2.68 1 86.81 545 ASP A CA 1
ATOM 4326 C C . ASP A 1 545 ? 23.641 50.656 3.58 1 86.81 545 ASP A C 1
ATOM 4328 O O . ASP A 1 545 ? 24.109 51.719 3.113 1 86.81 545 ASP A O 1
ATOM 4332 N N . GLY A 1 546 ? 23.641 50.344 4.82 1 86.62 546 GLY A N 1
ATOM 4333 C CA . GLY A 1 546 ? 24.281 51.281 5.734 1 86.62 546 GLY A CA 1
ATOM 4334 C C . GLY A 1 546 ? 24.125 50.875 7.191 1 86.62 546 GLY A C 1
ATOM 4335 O O . GLY A 1 546 ? 23.719 49.75 7.496 1 86.62 546 GLY A O 1
ATOM 4336 N N . THR A 1 547 ? 24.531 51.688 8.055 1 88.25 547 THR A N 1
ATOM 4337 C CA . THR A 1 547 ? 24.375 51.5 9.492 1 88.25 547 THR A CA 1
ATOM 4338 C C . THR A 1 547 ? 22.969 51.875 9.945 1 88.25 547 THR A C 1
ATOM 4340 O O . THR A 1 547 ? 22.219 52.5 9.195 1 88.25 547 THR A O 1
ATOM 4343 N N . HIS A 1 548 ? 22.688 51.406 11.141 1 88.81 548 HIS A N 1
ATOM 4344 C CA . HIS A 1 548 ? 21.375 51.719 11.695 1 88.81 548 HIS A CA 1
ATOM 4345 C C . HIS A 1 548 ? 21.078 53.188 11.672 1 88.81 548 HIS A C 1
ATOM 4347 O O . HIS A 1 548 ? 20.016 53.625 11.211 1 88.81 548 HIS A O 1
ATOM 4353 N N . GLU A 1 549 ? 22.062 53.969 12.047 1 88.25 549 GLU A N 1
ATOM 4354 C CA . GLU A 1 549 ? 21.906 55.406 12.141 1 88.25 549 GLU A CA 1
ATOM 4355 C C . GLU A 1 549 ? 21.797 56.031 10.758 1 88.25 549 GLU A C 1
ATOM 4357 O O . GLU A 1 549 ? 20.969 56.938 10.531 1 88.25 549 GLU A O 1
ATOM 4362 N N . GLN A 1 550 ? 22.547 55.5 9.891 1 91.19 550 GLN A N 1
ATOM 4363 C CA . GLN A 1 550 ? 22.547 56.031 8.531 1 91.19 550 GLN A CA 1
ATOM 4364 C C . GLN A 1 550 ? 21.219 55.781 7.828 1 91.19 550 GLN A C 1
ATOM 4366 O O . GLN A 1 550 ? 20.672 56.656 7.172 1 91.19 550 GLN A O 1
ATOM 4371 N N . LEU A 1 551 ? 20.734 54.656 8.055 1 90.69 551 LEU A N 1
ATOM 4372 C CA . LEU A 1 551 ? 19.516 54.25 7.359 1 90.69 551 LEU A CA 1
ATOM 4373 C C . LEU A 1 551 ? 18.281 54.906 7.961 1 90.69 551 LEU A C 1
ATOM 4375 O O . LEU A 1 551 ? 17.312 55.188 7.254 1 90.69 551 LEU A O 1
ATOM 4379 N N . LEU A 1 552 ? 18.297 55.125 9.211 1 88.62 552 LEU A N 1
ATOM 4380 C CA . LEU A 1 552 ? 17.203 55.844 9.859 1 88.62 552 LEU A CA 1
ATOM 4381 C C . LEU A 1 552 ? 17.094 57.281 9.32 1 88.62 552 LEU A C 1
ATOM 4383 O O . LEU A 1 552 ? 16 57.844 9.266 1 88.62 552 LEU A O 1
ATOM 4387 N N . GLY A 1 553 ? 18.188 57.781 8.875 1 87.75 553 GLY A N 1
ATOM 4388 C CA . GLY A 1 553 ? 18.219 59.156 8.375 1 87.75 553 GLY A CA 1
ATOM 4389 C C . GLY A 1 553 ? 17.969 59.25 6.883 1 87.75 553 GLY A C 1
ATOM 4390 O O . GLY A 1 553 ? 17.438 60.25 6.398 1 87.75 553 GLY A O 1
ATOM 4391 N N . GLU A 1 554 ? 18.375 58.25 6.137 1 88.62 554 GLU A N 1
ATOM 4392 C CA . GLU A 1 554 ? 18.469 58.406 4.695 1 88.62 554 GLU A CA 1
ATOM 4393 C C . GLU A 1 554 ? 17.484 57.531 3.955 1 88.62 554 GLU A C 1
ATOM 4395 O O . GLU A 1 554 ? 17.125 57.812 2.807 1 88.62 554 GLU A O 1
ATOM 4400 N N . ASN A 1 555 ? 17.109 56.531 4.617 1 89.31 555 ASN A N 1
ATOM 4401 C CA . ASN A 1 555 ? 16.312 55.562 3.893 1 89.31 555 ASN A CA 1
ATOM 4402 C C . ASN A 1 555 ? 14.867 55.562 4.359 1 89.31 555 ASN A C 1
ATOM 4404 O O . ASN A 1 555 ? 14.562 55.125 5.473 1 89.31 555 ASN A O 1
ATOM 4408 N N . GLU A 1 556 ? 13.992 55.875 3.451 1 88.19 556 GLU A N 1
ATOM 4409 C CA . GLU A 1 556 ? 12.57 56.031 3.773 1 88.19 556 GLU A CA 1
ATOM 4410 C C . GLU A 1 556 ? 11.93 54.688 4.07 1 88.19 556 GLU A C 1
ATOM 4412 O O . GLU A 1 556 ? 11.086 54.562 4.961 1 88.19 556 GLU A O 1
ATOM 4417 N N . TYR A 1 557 ? 12.297 53.812 3.359 1 87.44 557 TYR A N 1
ATOM 4418 C CA . TYR A 1 557 ? 11.703 52.469 3.555 1 87.44 557 TYR A CA 1
ATOM 4419 C C . TYR A 1 557 ? 12.078 51.906 4.918 1 87.44 557 TYR A C 1
ATOM 4421 O O . TYR A 1 557 ? 11.234 51.344 5.605 1 87.44 557 TYR A O 1
ATOM 4429 N N . TYR A 1 558 ? 13.234 52.094 5.242 1 89.12 558 TYR A N 1
ATOM 4430 C CA . TYR A 1 558 ? 13.719 51.625 6.535 1 89.12 558 TYR A CA 1
ATOM 4431 C C . TYR A 1 558 ? 13.008 52.344 7.676 1 89.12 558 TYR A C 1
ATOM 4433 O O . TYR A 1 558 ? 12.672 51.719 8.695 1 89.12 558 TYR A O 1
ATOM 4441 N N . GLN A 1 559 ? 12.789 53.562 7.477 1 86.12 559 GLN A N 1
ATOM 4442 C CA . GLN A 1 559 ? 12.062 54.344 8.469 1 86.12 559 GLN A CA 1
ATOM 4443 C C . GLN A 1 559 ? 10.641 53.844 8.641 1 86.12 559 GLN A C 1
ATOM 4445 O O . GLN A 1 559 ? 10.125 53.781 9.766 1 86.12 559 GLN A O 1
ATOM 4450 N N . GLY A 1 560 ? 10.117 53.469 7.594 1 80.5 560 GLY A N 1
ATOM 4451 C CA . GLY A 1 560 ? 8.773 52.938 7.633 1 80.5 560 GLY A CA 1
ATOM 4452 C C . GLY A 1 560 ? 8.688 51.594 8.375 1 80.5 560 GLY A C 1
ATOM 4453 O O . GLY A 1 560 ? 7.734 51.375 9.117 1 80.5 560 GLY A O 1
ATOM 4454 N N . LEU A 1 561 ? 9.648 50.812 8.141 1 81.06 561 LEU A N 1
ATOM 4455 C CA . LEU A 1 561 ? 9.688 49.5 8.828 1 81.06 561 LEU A CA 1
ATOM 4456 C C . LEU A 1 561 ? 9.789 49.688 10.336 1 81.06 561 LEU A C 1
ATOM 4458 O O . LEU A 1 561 ? 9.156 48.969 11.102 1 81.06 561 LEU A O 1
ATOM 4462 N N . GLN A 1 562 ? 10.586 50.656 10.727 1 76.25 562 GLN A N 1
ATOM 4463 C CA . GLN A 1 562 ? 10.789 50.969 12.141 1 76.25 562 GLN A CA 1
ATOM 4464 C C . GLN A 1 562 ? 9.5 51.469 12.781 1 76.25 562 GLN A C 1
ATOM 4466 O O . GLN A 1 562 ? 9.18 51.125 13.914 1 76.25 562 GLN A O 1
ATOM 4471 N N . LYS A 1 563 ? 8.852 52.219 12.062 1 67.38 563 LYS A N 1
ATOM 4472 C CA . LYS A 1 563 ? 7.609 52.812 12.57 1 67.38 563 LYS A CA 1
ATOM 4473 C C . LYS A 1 563 ? 6.531 51.75 12.719 1 67.38 563 LYS A C 1
ATOM 4475 O O . LYS A 1 563 ? 5.781 51.75 13.695 1 67.38 563 LYS A O 1
ATOM 4480 N N . ALA A 1 564 ? 6.551 50.938 11.828 1 62.22 564 ALA A N 1
ATOM 4481 C CA . ALA A 1 564 ? 5.547 49.875 11.867 1 62.22 564 ALA A CA 1
ATOM 4482 C C . ALA A 1 564 ? 5.773 48.938 13.055 1 62.22 564 ALA A C 1
ATOM 4484 O O . ALA A 1 564 ? 4.816 48.469 13.68 1 62.22 564 ALA A O 1
ATOM 4485 N N . ASN A 1 565 ? 6.961 48.625 13.359 1 58.03 565 ASN A N 1
ATOM 4486 C CA . ASN A 1 565 ? 7.305 47.75 14.453 1 58.03 565 ASN A CA 1
ATOM 4487 C C . ASN A 1 565 ? 7.172 48.438 15.812 1 58.03 565 ASN A C 1
ATOM 4489 O O . ASN A 1 565 ? 6.863 47.781 16.812 1 58.03 565 ASN A O 1
ATOM 4493 N N . SER A 1 566 ? 7.59 49.719 15.977 1 52.88 566 SER A N 1
ATOM 4494 C CA . SER A 1 566 ? 7.438 50.5 17.203 1 52.88 566 SER A CA 1
ATOM 4495 C C . SER A 1 566 ? 5.977 50.562 17.625 1 52.88 566 SER A C 1
ATOM 4497 O O . SER A 1 566 ? 5.668 50.594 18.828 1 52.88 566 SER A O 1
ATOM 4499 N N . GLU A 1 567 ? 5.137 50.688 16.75 1 46.28 567 GLU A N 1
ATOM 4500 C CA . GLU A 1 567 ? 3.713 50.75 17.062 1 46.28 567 GLU A CA 1
ATOM 4501 C C . GLU A 1 567 ? 3.219 49.406 17.609 1 46.28 567 GLU A C 1
ATOM 4503 O O . GLU A 1 567 ? 2.285 49.375 18.422 1 46.28 567 GLU A O 1
ATOM 4508 N N . ASP A 1 568 ? 3.867 48.438 17.312 1 44.72 568 ASP A N 1
ATOM 4509 C CA . ASP A 1 568 ? 3.48 47.156 17.844 1 44.72 568 ASP A CA 1
ATOM 4510 C C . ASP A 1 568 ? 4.145 46.875 19.188 1 44.72 568 ASP A C 1
ATOM 4512 O O . ASP A 1 568 ? 3.811 45.906 19.875 1 44.72 568 ASP A O 1
ATOM 4516 N N . GLN A 1 569 ? 5.266 47.562 19.625 1 42.06 569 GLN A N 1
ATOM 4517 C CA . GLN A 1 569 ? 5.898 47.375 20.922 1 42.06 569 GLN A CA 1
ATOM 4518 C C . GLN A 1 569 ? 5.168 48.156 22 1 42.06 569 GLN A C 1
ATOM 4520 O O . GLN A 1 569 ? 4.9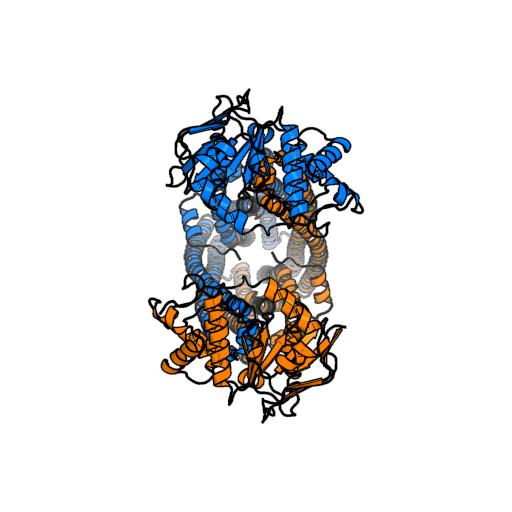65 49.375 21.875 1 42.06 569 GLN A O 1
ATOM 4525 N N . PRO A 1 570 ? 4.398 47.656 22.969 1 38.78 570 PRO A N 1
ATOM 4526 C CA . PRO A 1 570 ? 3.822 48.406 24.078 1 38.78 570 PRO A CA 1
ATOM 4527 C C . PRO A 1 570 ? 4.859 49.281 24.797 1 38.78 570 PRO A C 1
ATOM 4529 O O . PRO A 1 570 ? 6.023 48.875 24.906 1 38.78 570 PRO A O 1
ATOM 4532 N N . ARG A 1 571 ? 4.723 50.656 24.953 1 39.84 571 ARG A N 1
ATOM 4533 C CA . ARG A 1 571 ? 5.496 51.562 25.766 1 39.84 571 ARG A CA 1
ATOM 4534 C C . ARG A 1 571 ? 5.785 50.969 27.141 1 39.84 571 ARG A C 1
ATOM 4536 O O . ARG A 1 571 ? 4.859 50.656 27.891 1 39.84 571 ARG A O 1
ATOM 4543 N N . GLN A 1 572 ? 6.809 50.312 27.391 1 34.72 572 GLN A N 1
ATOM 4544 C CA . GLN A 1 572 ? 7.215 50.094 28.781 1 34.72 572 GLN A CA 1
ATOM 4545 C C . GLN A 1 572 ? 7.266 51.406 29.547 1 34.72 572 GLN A C 1
ATOM 4547 O O . GLN A 1 572 ? 7.996 52.312 29.172 1 34.72 572 GLN A O 1
ATOM 4552 N N . GLU A 1 573 ? 6.215 51.844 30.219 1 30.55 573 GLU A N 1
ATOM 4553 C CA . GLU A 1 573 ? 6.348 52.844 31.25 1 30.55 573 GLU A CA 1
ATOM 4554 C C . GLU A 1 573 ? 7.523 52.562 32.188 1 30.55 573 GLU A C 1
ATOM 4556 O O . GLU A 1 573 ? 7.668 51.438 32.656 1 30.55 573 GLU A O 1
ATOM 4561 N N . GLU A 1 574 ? 8.594 53.281 32.125 1 31.36 574 GLU A N 1
ATOM 4562 C CA . GLU A 1 574 ? 9.695 53.438 33.094 1 31.36 574 GLU A CA 1
ATOM 4563 C C . GLU A 1 574 ? 9.18 53.5 34.5 1 31.36 574 GLU A C 1
ATOM 4565 O O . GLU A 1 574 ? 8.445 54.438 34.875 1 31.36 574 GLU A O 1
ATOM 4570 N N . HIS A 1 575 ? 8.781 52.469 35.219 1 33.44 575 HIS A N 1
ATOM 4571 C CA . HIS A 1 575 ? 8.664 52.625 36.688 1 33.44 575 HIS A CA 1
ATOM 4572 C C . HIS A 1 575 ? 9.945 53.188 37.281 1 33.44 575 HIS A C 1
ATOM 4574 O O . HIS A 1 575 ? 11.039 52.688 37 1 33.44 575 HIS A O 1
ATOM 4580 N N . PRO A 1 576 ? 9.969 54.438 37.688 1 31.61 576 PRO A N 1
ATOM 4581 C CA . PRO A 1 576 ? 11.102 55.031 38.438 1 31.61 576 PRO A CA 1
ATOM 4582 C C . PRO A 1 576 ? 11.586 54.125 39.562 1 31.61 576 PRO A C 1
ATOM 4584 O O . PRO A 1 576 ? 10.773 53.5 40.25 1 31.61 576 PRO A O 1
ATOM 4587 N N . HIS A 1 577 ? 12.742 53.5 39.438 1 27.34 577 HIS A N 1
ATOM 4588 C CA . HIS A 1 577 ? 13.469 52.906 40.562 1 27.34 577 HIS A CA 1
ATOM 4589 C C . HIS A 1 577 ? 13.469 53.812 41.781 1 27.34 577 HIS A C 1
ATOM 4591 O O . HIS A 1 577 ? 13.914 54.969 41.688 1 27.34 577 HIS A O 1
ATOM 4597 N N . GLN A 1 578 ? 12.398 53.875 42.625 1 25.17 578 GLN A N 1
ATOM 4598 C CA . GLN A 1 578 ? 12.695 54.375 43.969 1 25.17 578 GLN A CA 1
ATOM 4599 C C . GLN A 1 578 ? 13.945 53.719 44.531 1 25.17 578 GLN A C 1
ATOM 4601 O O . GLN A 1 578 ? 14.109 52.5 44.438 1 25.17 578 GLN A O 1
ATOM 4606 N N . SER A 1 579 ? 15.008 54.531 45 1 23.14 579 SER A N 1
ATOM 4607 C CA . SER A 1 579 ? 16.094 54.219 45.906 1 23.14 579 SER A CA 1
ATOM 4608 C C . SER A 1 579 ? 15.562 53.531 47.188 1 23.14 579 SER A C 1
ATOM 4610 O O . SER A 1 579 ? 14.492 53.875 47.688 1 23.14 579 SER A O 1
ATOM 4612 N N . MET B 1 1 ? 2.738 -3.479 2.51 1 38.44 1 MET B N 1
ATOM 4613 C CA . MET B 1 1 ? 2.207 -4.832 2.371 1 38.44 1 MET B CA 1
ATOM 4614 C C . MET B 1 1 ? 1.632 -5.328 3.693 1 38.44 1 MET B C 1
ATOM 4616 O O . MET B 1 1 ? 2.316 -5.309 4.719 1 38.44 1 MET B O 1
ATOM 4620 N N . GLU B 1 2 ? 0.385 -5.305 3.781 1 46.84 2 GLU B N 1
ATOM 4621 C CA . GLU B 1 2 ? -0.232 -5.793 5.012 1 46.84 2 GLU B CA 1
ATOM 4622 C C . GLU B 1 2 ? 0.144 -7.246 5.281 1 46.84 2 GLU B C 1
ATOM 4624 O O . GLU B 1 2 ? -0.114 -8.125 4.453 1 46.84 2 GLU B O 1
ATOM 4629 N N . THR B 1 3 ? 1.288 -7.488 5.91 1 54.16 3 THR B N 1
ATOM 4630 C CA . THR B 1 3 ? 1.801 -8.82 6.223 1 54.16 3 THR B CA 1
ATOM 4631 C C . THR B 1 3 ? 1.067 -9.414 7.418 1 54.16 3 THR B C 1
ATOM 4633 O O . THR B 1 3 ? 0.505 -8.688 8.234 1 54.16 3 THR B O 1
ATOM 4636 N N . GLU B 1 4 ? 0.923 -10.703 7.391 1 60.5 4 GLU B N 1
ATOM 4637 C CA . GLU B 1 4 ? 0.289 -11.477 8.453 1 60.5 4 GLU B CA 1
ATOM 4638 C C . GLU B 1 4 ? 1.037 -11.32 9.773 1 60.5 4 GLU B C 1
ATOM 4640 O O . GLU B 1 4 ? 2.268 -11.281 9.789 1 60.5 4 GLU B O 1
ATOM 4645 N N . THR B 1 5 ? 0.227 -10.992 10.828 1 64.81 5 THR B N 1
ATOM 4646 C CA . THR B 1 5 ? 0.789 -10.852 12.164 1 64.81 5 THR B CA 1
ATOM 4647 C C . THR B 1 5 ? 0.473 -12.078 13.023 1 64.81 5 THR B C 1
ATOM 4649 O O . THR B 1 5 ? -0.323 -12.93 12.625 1 64.81 5 THR B O 1
ATOM 4652 N N . GLU B 1 6 ? 1.263 -12.312 14.039 1 67.25 6 GLU B N 1
ATOM 4653 C CA . GLU B 1 6 ? 0.986 -13.383 15 1 67.25 6 GLU B CA 1
ATOM 4654 C C . GLU B 1 6 ? -0.457 -13.32 15.492 1 67.25 6 GLU B C 1
ATOM 4656 O O . GLU B 1 6 ? -1.081 -14.352 15.734 1 67.25 6 GLU B O 1
ATOM 4661 N N . GLU B 1 7 ? -0.936 -12.094 15.492 1 67.56 7 GLU B N 1
ATOM 4662 C CA . GLU B 1 7 ? -2.328 -11.914 15.891 1 67.56 7 GLU B CA 1
ATOM 4663 C C . GLU B 1 7 ? -3.279 -12.539 14.875 1 67.56 7 GLU B C 1
ATOM 4665 O O . GLU B 1 7 ? -4.324 -13.078 15.242 1 67.56 7 GLU B O 1
ATOM 4670 N N . ASP B 1 8 ? -2.822 -12.609 13.711 1 66.75 8 ASP B N 1
ATOM 4671 C CA . ASP B 1 8 ? -3.65 -13.203 12.664 1 66.75 8 ASP B CA 1
ATOM 4672 C C . ASP B 1 8 ? -3.789 -14.711 12.867 1 66.75 8 ASP B C 1
ATOM 4674 O O . ASP B 1 8 ? -4.871 -15.266 12.672 1 66.75 8 ASP B O 1
ATOM 4678 N N . ILE B 1 9 ? -2.701 -15.266 13.336 1 68.62 9 ILE B N 1
ATOM 4679 C CA . ILE B 1 9 ? -2.699 -16.703 13.562 1 68.62 9 ILE B CA 1
ATOM 4680 C C . ILE B 1 9 ? -3.578 -17.047 14.766 1 68.62 9 ILE B C 1
ATOM 4682 O O . ILE B 1 9 ? -4.301 -18.047 14.758 1 68.62 9 ILE B O 1
ATOM 4686 N N . GLU B 1 10 ? -3.525 -16.203 15.719 1 70.62 10 GLU B N 1
ATOM 4687 C CA . GLU B 1 10 ? -4.324 -16.422 16.922 1 70.62 10 GLU B CA 1
ATOM 4688 C C . GLU B 1 10 ? -5.816 -16.297 16.625 1 70.62 10 GLU B C 1
ATOM 4690 O O . GLU B 1 10 ? -6.625 -17.078 17.125 1 70.62 10 GLU B O 1
ATOM 4695 N N . ILE B 1 11 ? -6.152 -15.43 15.867 1 69.81 11 ILE B N 1
ATOM 4696 C CA . ILE B 1 11 ? -7.551 -15.227 15.5 1 69.81 11 ILE B CA 1
ATOM 4697 C C . ILE B 1 11 ? -8.062 -16.438 14.727 1 69.81 11 ILE B C 1
ATOM 4699 O O . ILE B 1 11 ? -9.203 -16.875 14.914 1 69.81 11 ILE B O 1
ATOM 4703 N N . LEU B 1 12 ? -7.18 -17 13.953 1 66.25 12 LEU B N 1
ATOM 4704 C CA . LEU B 1 12 ? -7.566 -18.172 13.18 1 66.25 12 LEU B CA 1
ATOM 4705 C C . LEU B 1 12 ? -7.832 -19.375 14.086 1 66.25 12 LEU B C 1
ATOM 4707 O O . LEU B 1 12 ? -8.711 -20.188 13.805 1 66.25 12 LEU B O 1
ATOM 4711 N N . THR B 1 13 ? -6.992 -19.406 15 1 65.75 13 THR B N 1
ATOM 4712 C CA . THR B 1 13 ? -7.156 -20.547 15.891 1 65.75 13 THR B CA 1
ATOM 4713 C C . THR B 1 13 ? -8.43 -20.406 16.719 1 65.75 13 THR B C 1
ATOM 4715 O O . THR B 1 13 ? -9.062 -21.406 17.062 1 65.75 13 THR B O 1
ATOM 4718 N N . GLU B 1 14 ? -8.789 -19.125 16.953 1 65.06 14 GLU B N 1
ATOM 4719 C CA . GLU B 1 14 ? -9.953 -18.906 17.812 1 65.06 14 GLU B CA 1
ATOM 4720 C C . GLU B 1 14 ? -11.242 -18.906 16.984 1 65.06 14 GLU B C 1
ATOM 4722 O O . GLU B 1 14 ? -12.289 -19.359 17.469 1 65.06 14 GLU B O 1
ATOM 4727 N N . TYR B 1 15 ? -11.102 -18.438 15.828 1 67.19 15 TYR B N 1
ATOM 4728 C CA . TYR B 1 15 ? -12.312 -18.312 15.016 1 67.19 15 TYR B CA 1
ATOM 4729 C C . TYR B 1 15 ? -12.344 -19.375 13.922 1 67.19 15 TYR B C 1
ATOM 4731 O O . TYR B 1 15 ? -11.453 -19.422 13.07 1 67.19 15 TYR B O 1
ATOM 4739 N N . SER B 1 16 ? -13.227 -20.328 14.062 1 69.75 16 SER B N 1
ATOM 4740 C CA . SER B 1 16 ? -13.352 -21.469 13.164 1 69.75 16 SER B CA 1
ATOM 4741 C C . SER B 1 16 ? -13.727 -21.016 11.75 1 69.75 16 SER B C 1
ATOM 4743 O O . SER B 1 16 ? -14.344 -19.969 11.57 1 69.75 16 SER B O 1
ATOM 4745 N N . PHE B 1 17 ? -13.266 -21.766 10.766 1 73.44 17 PHE B N 1
ATOM 4746 C CA . PHE B 1 17 ? -13.594 -21.562 9.359 1 73.44 17 PHE B CA 1
ATOM 4747 C C . PHE B 1 17 ? -15.109 -21.5 9.164 1 73.44 17 PHE B C 1
ATOM 4749 O O . PHE B 1 17 ? -15.602 -20.672 8.406 1 73.44 17 PHE B O 1
ATOM 4756 N N . VAL B 1 18 ? -15.789 -22.25 9.953 1 75.44 18 VAL B N 1
ATOM 4757 C CA . VAL B 1 18 ? -17.234 -22.328 9.836 1 75.44 18 VAL B CA 1
ATOM 4758 C C . VAL B 1 18 ? -17.875 -21.016 10.281 1 75.44 18 VAL B C 1
ATOM 4760 O O . VAL B 1 18 ? -18.797 -20.516 9.641 1 75.44 18 VAL B O 1
ATOM 4763 N N . LYS B 1 19 ? -17.312 -20.438 11.242 1 77.69 19 LYS B N 1
ATOM 4764 C CA . LYS B 1 19 ? -17.844 -19.188 11.75 1 77.69 19 LYS B CA 1
ATOM 4765 C C . LYS B 1 19 ? -17.625 -18.047 10.75 1 77.69 19 LYS B C 1
ATOM 4767 O O . LYS B 1 19 ? -18.5 -17.203 10.562 1 77.69 19 LYS B O 1
ATOM 4772 N N . HIS B 1 20 ? -16.547 -18.203 10.094 1 75.88 20 HIS B N 1
ATOM 4773 C CA . HIS B 1 20 ? -16.266 -17.188 9.078 1 75.88 20 HIS B CA 1
ATOM 4774 C C . HIS B 1 20 ? -17.219 -17.297 7.906 1 75.88 20 HIS B C 1
ATOM 4776 O O . HIS B 1 20 ? -17.719 -16.297 7.398 1 75.88 20 HIS B O 1
ATOM 4782 N N . CYS B 1 21 ? -17.5 -18.484 7.547 1 77.31 21 CYS B N 1
ATOM 4783 C CA . CYS B 1 21 ? -18.422 -18.703 6.441 1 77.31 21 CYS B CA 1
ATOM 4784 C C . CYS B 1 21 ? -19.828 -18.266 6.816 1 77.31 21 CYS B C 1
ATOM 4786 O O . CYS B 1 21 ? -20.547 -17.703 5.984 1 77.31 21 CYS B O 1
ATOM 4788 N N . GLN B 1 22 ? -20.109 -18.422 8.062 1 80 22 GLN B N 1
ATOM 4789 C CA . GLN B 1 22 ? -21.438 -18 8.539 1 80 22 GLN B CA 1
ATOM 4790 C C . GLN B 1 22 ? -21.562 -16.484 8.539 1 80 22 GLN B C 1
ATOM 4792 O O . GLN B 1 22 ? -22.609 -15.945 8.172 1 80 22 GLN B O 1
ATOM 4797 N N . GLU B 1 23 ? -20.531 -15.914 8.875 1 77.25 23 GLU B N 1
ATOM 4798 C CA . GLU B 1 23 ? -20.531 -14.453 8.875 1 77.25 23 GLU B CA 1
ATOM 4799 C C . GLU B 1 23 ? -20.641 -13.898 7.461 1 77.25 23 GLU B C 1
ATOM 4801 O O . GLU B 1 23 ? -21.375 -12.938 7.223 1 77.25 23 GLU B O 1
ATOM 4806 N N . VAL B 1 24 ? -19.953 -14.492 6.617 1 77.12 24 VAL B N 1
ATOM 4807 C CA . VAL B 1 24 ? -20.016 -14.055 5.23 1 77.12 24 VAL B CA 1
ATOM 4808 C C . VAL B 1 24 ? -21.422 -14.281 4.676 1 77.12 24 VAL B C 1
ATOM 4810 O O . VAL B 1 24 ? -21.953 -13.445 3.951 1 77.12 24 VAL B O 1
ATOM 4813 N N . TRP B 1 25 ? -21.953 -15.422 5.062 1 81.44 25 TRP B N 1
ATOM 4814 C CA . TRP B 1 25 ? -23.297 -15.766 4.625 1 81.44 25 TRP B CA 1
ATOM 4815 C C . TRP B 1 25 ? -24.312 -14.727 5.094 1 81.44 25 TRP B C 1
ATOM 4817 O O . TRP B 1 25 ? -25.234 -14.383 4.367 1 81.44 25 TRP B O 1
ATOM 4827 N N . SER B 1 26 ? -24.062 -14.102 6.25 1 80.19 26 SER B N 1
ATOM 4828 C CA . SER B 1 26 ? -24.969 -13.125 6.816 1 80.19 26 SER B CA 1
ATOM 4829 C C . SER B 1 26 ? -24.906 -11.797 6.062 1 80.19 26 SER B C 1
ATOM 4831 O O . SER B 1 26 ? -25.875 -11.039 6.031 1 80.19 26 SER B O 1
ATOM 4833 N N . HIS B 1 27 ? -23.781 -11.664 5.367 1 75.5 27 HIS B N 1
ATOM 4834 C CA . HIS B 1 27 ? -23.609 -10.398 4.66 1 75.5 27 HIS B CA 1
ATOM 4835 C C . HIS B 1 27 ? -24.031 -10.523 3.199 1 75.5 27 HIS B C 1
ATOM 4837 O O . HIS B 1 27 ? -24.062 -9.523 2.475 1 75.5 27 HIS B O 1
ATOM 4843 N N . CYS B 1 28 ? -24.344 -11.68 2.814 1 79.94 28 CYS B N 1
ATOM 4844 C CA . CYS B 1 28 ? -24.781 -11.906 1.439 1 79.94 28 CYS B CA 1
ATOM 4845 C C . CYS B 1 28 ? -26.281 -11.719 1.303 1 79.94 28 CYS B C 1
ATOM 4847 O O . CYS B 1 28 ? -26.953 -12.461 0.578 1 79.94 28 CYS B O 1
ATOM 4849 N N . VAL B 1 29 ? -26.828 -10.75 1.927 1 80.75 29 VAL B N 1
ATOM 4850 C CA . VAL B 1 29 ? -28.281 -10.531 1.914 1 80.75 29 VAL B CA 1
ATOM 4851 C C . VAL B 1 29 ? -28.734 -10.219 0.493 1 80.75 29 VAL B C 1
ATOM 4853 O O . VAL B 1 29 ? -28.188 -9.344 -0.171 1 80.75 29 VAL B O 1
ATOM 4856 N N . GLY B 1 30 ? -29.656 -10.984 -0.078 1 84.69 30 GLY B N 1
ATOM 4857 C CA . GLY B 1 30 ? -30.219 -10.789 -1.403 1 84.69 30 GLY B CA 1
ATOM 4858 C C . GLY B 1 30 ? -29.594 -11.672 -2.461 1 84.69 30 GLY B C 1
ATOM 4859 O O . GLY B 1 30 ? -30.109 -11.781 -3.574 1 84.69 30 GLY B O 1
ATOM 4860 N N . TYR B 1 31 ? -28.422 -12.32 -2.098 1 88.19 31 TYR B N 1
ATOM 4861 C CA . TYR B 1 31 ? -27.688 -13.094 -3.096 1 88.19 31 TYR B CA 1
ATOM 4862 C C . TYR B 1 31 ? -27.578 -14.555 -2.682 1 88.19 31 TYR B C 1
ATOM 4864 O O . TYR B 1 31 ? -26.828 -15.32 -3.275 1 88.19 31 TYR B O 1
ATOM 4872 N N . HIS B 1 32 ? -28.359 -15.008 -1.73 1 90.25 32 HIS B N 1
ATOM 4873 C CA . HIS B 1 32 ? -28.234 -16.359 -1.209 1 90.25 32 HIS B CA 1
ATOM 4874 C C . HIS B 1 32 ? -28.562 -17.391 -2.281 1 90.25 32 HIS B C 1
ATOM 4876 O O . HIS B 1 32 ? -27.844 -18.406 -2.418 1 90.25 32 HIS B O 1
ATOM 4882 N N . ARG B 1 33 ? -29.578 -17.094 -3.045 1 91.25 33 ARG B N 1
ATOM 4883 C CA . ARG B 1 33 ? -29.984 -18.031 -4.09 1 91.25 33 ARG B CA 1
ATOM 4884 C C . ARG B 1 33 ? -28.906 -18.141 -5.168 1 91.25 33 ARG B C 1
ATOM 4886 O O . ARG B 1 33 ? -28.609 -19.25 -5.637 1 91.25 33 ARG B O 1
ATOM 4893 N N . GLN B 1 34 ? -28.344 -17.062 -5.473 1 90.69 34 GLN B N 1
ATOM 4894 C CA . GLN B 1 34 ? -27.297 -17.062 -6.496 1 90.69 34 GLN B CA 1
ATOM 4895 C C . GLN B 1 34 ? -26.031 -17.75 -6.004 1 90.69 34 GLN B C 1
ATOM 4897 O O . GLN B 1 34 ? -25.375 -18.469 -6.758 1 90.69 34 GLN B O 1
ATOM 4902 N N . VAL B 1 35 ? -25.766 -17.562 -4.742 1 88.12 35 VAL B N 1
ATOM 4903 C CA . VAL B 1 35 ? -24.594 -18.188 -4.176 1 88.12 35 VAL B CA 1
ATOM 4904 C C . VAL B 1 35 ? -24.75 -19.719 -4.203 1 88.12 35 VAL B C 1
ATOM 4906 O O . VAL B 1 35 ? -23.859 -20.438 -4.66 1 88.12 35 VAL B O 1
ATOM 4909 N N . VAL B 1 36 ? -25.891 -20.219 -3.84 1 89.88 36 VAL B N 1
ATOM 4910 C CA . VAL B 1 36 ? -26.141 -21.656 -3.807 1 89.88 36 VAL B CA 1
ATOM 4911 C C . VAL B 1 36 ? -26.156 -22.219 -5.23 1 89.88 36 VAL B C 1
ATOM 4913 O O . VAL B 1 36 ? -25.594 -23.281 -5.488 1 89.88 36 VAL B O 1
ATOM 4916 N N . LYS B 1 37 ? -26.672 -21.469 -6.148 1 91.81 37 LYS B N 1
ATOM 4917 C CA . LYS B 1 37 ? -26.734 -21.891 -7.543 1 91.81 37 LYS B CA 1
ATOM 4918 C C . LYS B 1 37 ? -25.344 -22.062 -8.133 1 91.81 37 LYS B C 1
ATOM 4920 O O . LYS B 1 37 ? -25.031 -23.109 -8.719 1 91.81 37 LYS B O 1
ATOM 4925 N N . TYR B 1 38 ? -24.516 -21.125 -7.891 1 87.25 38 TYR B N 1
ATOM 4926 C CA . TYR B 1 38 ? -23.203 -21.203 -8.508 1 87.25 38 TYR B CA 1
ATOM 4927 C C . TYR B 1 38 ? -22.297 -22.172 -7.762 1 87.25 38 TYR B C 1
ATOM 4929 O O . TYR B 1 38 ? -21.391 -22.766 -8.352 1 87.25 38 TYR B O 1
ATOM 4937 N N . LEU B 1 39 ? -22.594 -22.422 -6.484 1 85.69 39 LEU B N 1
ATOM 4938 C CA . LEU B 1 39 ? -21.875 -23.453 -5.758 1 85.69 39 LEU B CA 1
ATOM 4939 C C . LEU B 1 39 ? -22.219 -24.844 -6.281 1 85.69 39 LEU B C 1
ATOM 4941 O O . LEU B 1 39 ? -21.344 -25.688 -6.465 1 85.69 39 LEU B O 1
ATOM 4945 N N . LEU B 1 40 ? -23.484 -25.062 -6.594 1 90.25 40 LEU B N 1
ATOM 4946 C CA . LEU B 1 40 ? -23.922 -26.344 -7.141 1 90.25 40 LEU B CA 1
ATOM 4947 C C . LEU B 1 40 ? -23.359 -26.547 -8.547 1 90.25 40 LEU B C 1
ATOM 4949 O O . LEU B 1 40 ? -22.938 -27.656 -8.891 1 90.25 40 LEU B O 1
ATOM 4953 N N . LEU B 1 41 ? -23.344 -25.5 -9.266 1 90.06 41 LEU B N 1
ATOM 4954 C CA . LEU B 1 41 ? -22.781 -25.594 -10.609 1 90.06 41 LEU B CA 1
ATOM 4955 C C . LEU B 1 41 ? -21.297 -25.891 -10.555 1 90.06 41 LEU B C 1
ATOM 4957 O O . LEU B 1 41 ? -20.766 -26.609 -11.414 1 90.06 41 LEU B O 1
ATOM 4961 N N . SER B 1 42 ? -20.656 -25.375 -9.531 1 88 42 SER B N 1
ATOM 4962 C CA . SER B 1 42 ? -19.219 -25.641 -9.375 1 88 42 SER B CA 1
ATOM 4963 C C . SER B 1 42 ? -18.969 -27.109 -9.055 1 88 42 SER B C 1
ATOM 4965 O O . SER B 1 42 ? -17.984 -27.688 -9.492 1 88 42 SER B O 1
ATOM 4967 N N . VAL B 1 43 ? -19.859 -27.734 -8.344 1 89.25 43 VAL B N 1
ATOM 4968 C CA . VAL B 1 43 ? -19.75 -29.156 -8.016 1 89.25 43 VAL B CA 1
ATOM 4969 C C . VAL B 1 43 ? -19.875 -30 -9.281 1 89.25 43 VAL B C 1
ATOM 4971 O O . VAL B 1 43 ? -19.078 -30.906 -9.523 1 89.25 43 VAL B O 1
ATOM 4974 N N . VAL B 1 44 ? -20.812 -29.594 -10.109 1 89.62 44 VAL B N 1
ATOM 4975 C CA . VAL B 1 44 ? -21.062 -30.328 -11.344 1 89.62 44 VAL B CA 1
ATOM 4976 C C . VAL B 1 44 ? -19.875 -30.188 -12.281 1 89.62 44 VAL B C 1
ATOM 4978 O O . VAL B 1 44 ? -19.406 -31.188 -12.844 1 89.62 44 VAL B O 1
ATOM 4981 N N . VAL B 1 45 ? -19.375 -29.031 -12.352 1 88.44 45 VAL B N 1
ATOM 4982 C CA . VAL B 1 45 ? -18.25 -28.781 -13.258 1 88.44 45 VAL B CA 1
ATOM 4983 C C . VAL B 1 45 ? -17 -29.5 -12.758 1 88.44 45 VAL B C 1
ATOM 4985 O O . VAL B 1 45 ? -16.266 -30.094 -13.547 1 88.44 45 VAL B O 1
ATOM 4988 N N . ALA B 1 46 ? -16.828 -29.469 -11.438 1 87.38 46 ALA B N 1
ATOM 4989 C CA . ALA B 1 46 ? -15.664 -30.156 -10.859 1 87.38 46 ALA B CA 1
ATOM 4990 C C . ALA B 1 46 ? -15.758 -31.672 -11.094 1 87.38 46 ALA B C 1
ATOM 4992 O O . ALA B 1 46 ? -14.742 -32.312 -11.383 1 87.38 46 ALA B O 1
ATOM 4993 N N . PHE B 1 47 ? -16.891 -32.188 -11.062 1 87.62 47 PHE B N 1
ATOM 4994 C CA . PHE B 1 47 ? -17.109 -33.625 -11.266 1 87.62 47 PHE B CA 1
ATOM 4995 C C . PHE B 1 47 ? -16.828 -34 -12.719 1 87.62 47 PHE B C 1
ATOM 4997 O O . PHE B 1 47 ? -16.125 -34.969 -12.977 1 87.62 47 PHE B O 1
ATOM 5004 N N . PHE B 1 48 ? -17.25 -33.188 -13.625 1 86.94 48 PHE B N 1
ATOM 5005 C CA . PHE B 1 48 ? -17.078 -33.5 -15.039 1 86.94 48 PHE B CA 1
ATOM 5006 C C . PHE B 1 48 ? -15.656 -33.219 -15.492 1 86.94 48 PHE B C 1
ATOM 5008 O O . PHE B 1 48 ? -15.234 -33.688 -16.562 1 86.94 48 PHE B O 1
ATOM 5015 N N . GLY B 1 49 ? -14.977 -32.5 -14.656 1 86.12 49 GLY B N 1
ATOM 5016 C CA . GLY B 1 49 ? -13.578 -32.25 -14.961 1 86.12 49 GLY B CA 1
ATOM 5017 C C . GLY B 1 49 ? -12.711 -33.469 -14.867 1 86.12 49 GLY B C 1
ATOM 5018 O O . GLY B 1 49 ? -11.602 -33.5 -15.391 1 86.12 49 GLY B O 1
ATOM 5019 N N . MET B 1 50 ? -13.281 -34.562 -14.312 1 87.56 50 MET B N 1
ATOM 5020 C CA . MET B 1 50 ? -12.547 -35.812 -14.164 1 87.56 50 MET B CA 1
ATOM 5021 C C . MET B 1 50 ? -12.727 -36.719 -15.391 1 87.56 50 MET B C 1
ATOM 5023 O O . MET B 1 50 ? -12.055 -37.75 -15.523 1 87.56 50 MET B O 1
ATOM 5027 N N . ALA B 1 51 ? -13.461 -36.312 -16.359 1 88.12 51 ALA B N 1
ATOM 5028 C CA . ALA B 1 51 ? -13.844 -37.156 -17.469 1 88.12 51 ALA B CA 1
ATOM 5029 C C . ALA B 1 51 ? -12.742 -37.219 -18.531 1 88.12 51 ALA B C 1
ATOM 5031 O O . ALA B 1 51 ? -12.414 -38.312 -19.031 1 88.12 51 ALA B O 1
ATOM 5032 N N . PRO B 1 52 ? -12.062 -36.156 -18.797 1 86.94 52 PRO B N 1
ATOM 5033 C CA . PRO B 1 52 ? -11.117 -36.188 -19.906 1 86.94 52 PRO B CA 1
ATOM 5034 C C . PRO B 1 52 ? -9.977 -37.188 -19.672 1 86.94 52 PRO B C 1
ATOM 5036 O O . PRO B 1 52 ? -9.641 -37.969 -20.562 1 86.94 52 PRO B O 1
ATOM 5039 N N . PRO B 1 53 ? -9.352 -37.219 -18.5 1 85.69 53 PRO B N 1
ATOM 5040 C CA . PRO B 1 53 ? -8.289 -38.188 -18.281 1 85.69 53 PRO B CA 1
ATOM 5041 C C . PRO B 1 53 ? -8.781 -39.625 -18.438 1 85.69 53 PRO B C 1
ATOM 5043 O O . PRO B 1 53 ? -8.023 -40.5 -18.891 1 85.69 53 PRO B O 1
ATOM 5046 N N . TYR B 1 54 ? -9.992 -39.844 -18.156 1 87.62 54 TYR B N 1
ATOM 5047 C CA . TYR B 1 54 ? -10.57 -41.188 -18.281 1 87.62 54 TYR B CA 1
ATOM 5048 C C . TYR B 1 54 ? -10.656 -41.594 -19.75 1 87.62 54 TYR B C 1
ATOM 5050 O O . TYR B 1 54 ? -10.359 -42.75 -20.094 1 87.62 54 TYR B O 1
ATOM 5058 N N . LEU B 1 55 ? -10.977 -40.688 -20.609 1 88.44 55 LEU B N 1
ATOM 5059 C CA . LEU B 1 55 ? -11.047 -41 -22.031 1 88.44 55 LEU B CA 1
ATOM 5060 C C . LEU B 1 55 ? -9.664 -41.25 -22.609 1 88.44 55 LEU B C 1
ATOM 5062 O O . LEU B 1 55 ? -9.508 -42.125 -23.484 1 88.44 55 LEU B O 1
ATOM 5066 N N . ILE B 1 56 ? -8.68 -40.625 -22.078 1 86.31 56 ILE B N 1
ATOM 5067 C CA . ILE B 1 56 ? -7.305 -40.844 -22.531 1 86.31 56 ILE B CA 1
ATOM 5068 C C . ILE B 1 56 ? -6.832 -42.219 -22.109 1 86.31 56 ILE B C 1
ATOM 5070 O O . ILE B 1 56 ? -6.105 -42.906 -22.844 1 86.31 56 ILE B O 1
ATOM 5074 N N . SER B 1 57 ? -7.25 -42.625 -20.938 1 87.06 57 SER B N 1
ATOM 5075 C CA . SER B 1 57 ? -6.898 -43.938 -20.469 1 87.06 57 SER B CA 1
ATOM 5076 C C . SER B 1 57 ? -7.465 -45.031 -21.391 1 87.06 57 SER B C 1
ATOM 5078 O O . SER B 1 57 ? -6.781 -46 -21.719 1 87.06 57 SER B O 1
ATOM 5080 N N . TRP B 1 58 ? -8.695 -44.812 -21.828 1 86.31 58 TRP B N 1
ATOM 5081 C CA . TRP B 1 58 ? -9.312 -45.75 -22.766 1 86.31 58 TRP B CA 1
ATOM 5082 C C . TRP B 1 58 ? -8.547 -45.781 -24.094 1 86.31 58 TRP B C 1
ATOM 5084 O O . TRP B 1 58 ? -8.367 -46.844 -24.688 1 86.31 58 TRP B O 1
ATOM 5094 N N . TYR B 1 59 ? -8.055 -44.688 -24.484 1 86.69 59 TYR B N 1
ATOM 5095 C CA . TYR B 1 59 ? -7.273 -44.531 -25.703 1 86.69 59 TYR B CA 1
ATOM 5096 C C . TYR B 1 59 ? -5.984 -45.344 -25.609 1 86.69 59 TYR B C 1
ATOM 5098 O O . TYR B 1 59 ? -5.668 -46.125 -26.531 1 86.69 59 TYR B O 1
ATOM 5106 N N . ILE B 1 60 ? -5.332 -45.344 -24.531 1 84.56 60 ILE B N 1
ATOM 5107 C CA . ILE B 1 60 ? -4.051 -46 -24.344 1 84.56 60 ILE B CA 1
ATOM 5108 C C . ILE B 1 60 ? -4.281 -47.5 -24.234 1 84.56 60 ILE B C 1
ATOM 5110 O O . ILE B 1 60 ? -3.484 -48.312 -24.734 1 84.56 60 ILE B O 1
ATOM 5114 N N . ASN B 1 61 ? -5.355 -47.875 -23.578 1 86.38 61 ASN B N 1
ATOM 5115 C CA . ASN B 1 61 ? -5.672 -49.312 -23.469 1 86.38 61 ASN B CA 1
ATOM 5116 C C . ASN B 1 61 ? -5.922 -49.938 -24.828 1 86.38 61 ASN B C 1
ATOM 5118 O O . ASN B 1 61 ? -5.473 -51.062 -25.094 1 86.38 61 ASN B O 1
ATOM 5122 N N . LYS B 1 62 ? -6.605 -49.219 -25.641 1 86.44 62 LYS B N 1
ATOM 5123 C CA . LYS B 1 62 ? -6.859 -49.719 -26.984 1 86.44 62 LYS B CA 1
ATOM 5124 C C . LYS B 1 62 ? -5.566 -49.812 -27.797 1 86.44 62 LYS B C 1
ATOM 5126 O O . LYS B 1 62 ? -5.363 -50.75 -28.547 1 86.44 62 LYS B O 1
ATOM 5131 N N . LEU B 1 63 ? -4.703 -48.906 -27.609 1 83.31 63 LEU B N 1
ATOM 5132 C CA . LEU B 1 63 ? -3.428 -48.875 -28.312 1 83.31 63 LEU B CA 1
ATOM 5133 C C . LEU B 1 63 ? -2.547 -50.031 -27.922 1 83.31 63 LEU B C 1
ATOM 5135 O O . LEU B 1 63 ? -1.885 -50.656 -28.766 1 83.31 63 LEU B O 1
ATOM 5139 N N . THR B 1 64 ? -2.539 -50.375 -26.609 1 82 64 THR B N 1
ATOM 5140 C CA . THR B 1 64 ? -1.688 -51.438 -26.109 1 82 64 THR B CA 1
ATOM 5141 C C . THR B 1 64 ? -2.189 -52.812 -26.594 1 82 64 THR B C 1
ATOM 5143 O O . THR B 1 64 ? -1.407 -53.75 -26.734 1 82 64 THR B O 1
ATOM 5146 N N . LYS B 1 65 ? -3.457 -52.906 -26.891 1 82.94 65 LYS B N 1
ATOM 5147 C CA . LYS B 1 65 ? -4.031 -54.156 -27.375 1 82.94 65 LYS B CA 1
ATOM 5148 C C . LYS B 1 65 ? -4.023 -54.188 -28.906 1 82.94 65 LYS B C 1
ATOM 5150 O O . LYS B 1 65 ? -4.598 -55.094 -29.5 1 82.94 65 LYS B O 1
ATOM 5155 N N . ALA B 1 66 ? -3.457 -53.125 -29.578 1 82.88 66 ALA B N 1
ATOM 5156 C CA . ALA B 1 66 ? -3.359 -53.031 -31.031 1 82.88 66 ALA B CA 1
ATOM 5157 C C . ALA B 1 66 ? -4.742 -52.969 -31.672 1 82.88 66 ALA B C 1
ATOM 5159 O O . ALA B 1 66 ? -4.961 -53.531 -32.75 1 82.88 66 ALA B O 1
ATOM 5160 N N . ASP B 1 67 ? -5.691 -52.5 -30.906 1 87.31 67 ASP B N 1
ATOM 5161 C CA . ASP B 1 67 ? -7.02 -52.25 -31.438 1 87.31 67 ASP B CA 1
ATOM 5162 C C . ASP B 1 67 ? -7.129 -50.781 -31.922 1 87.31 67 ASP B C 1
ATOM 5164 O O . ASP B 1 67 ? -7.426 -49.875 -31.141 1 87.31 67 ASP B O 1
ATOM 5168 N N . TYR B 1 68 ? -6.961 -50.625 -33.219 1 85.12 68 TYR B N 1
ATOM 5169 C CA . TYR B 1 68 ? -6.859 -49.281 -33.75 1 85.12 68 TYR B CA 1
ATOM 5170 C C . TYR B 1 68 ? -8.227 -48.75 -34.188 1 85.12 68 TYR B C 1
ATOM 5172 O O . TYR B 1 68 ? -8.352 -47.594 -34.562 1 85.12 68 TYR B O 1
ATOM 5180 N N . GLU B 1 69 ? -9.188 -49.625 -34.031 1 85.31 69 GLU B N 1
ATOM 5181 C CA . GLU B 1 69 ? -10.523 -49.188 -34.406 1 85.31 69 GLU B CA 1
ATOM 5182 C C . GLU B 1 69 ? -11.102 -48.188 -33.406 1 85.31 69 GLU B C 1
ATOM 5184 O O . GLU B 1 69 ? -11.055 -48.438 -32.188 1 85.31 69 GLU B O 1
ATOM 5189 N N . GLY B 1 70 ? -11.523 -47.031 -33.781 1 85.44 70 GLY B N 1
ATOM 5190 C CA . GLY B 1 70 ? -12.227 -46.062 -32.938 1 85.44 70 GLY B CA 1
ATOM 5191 C C . GLY B 1 70 ? -11.305 -45.125 -32.219 1 85.44 70 GLY B C 1
ATOM 5192 O O . GLY B 1 70 ? -11.719 -44.406 -31.281 1 85.44 70 GLY B O 1
ATOM 5193 N N . LEU B 1 71 ? -10.07 -45.125 -32.562 1 88.06 71 LEU B N 1
ATOM 5194 C CA . LEU B 1 71 ? -9.102 -44.25 -31.891 1 88.06 71 LEU B CA 1
ATOM 5195 C C . LEU B 1 71 ? -9.391 -42.781 -32.188 1 88.06 71 LEU B C 1
ATOM 5197 O O . 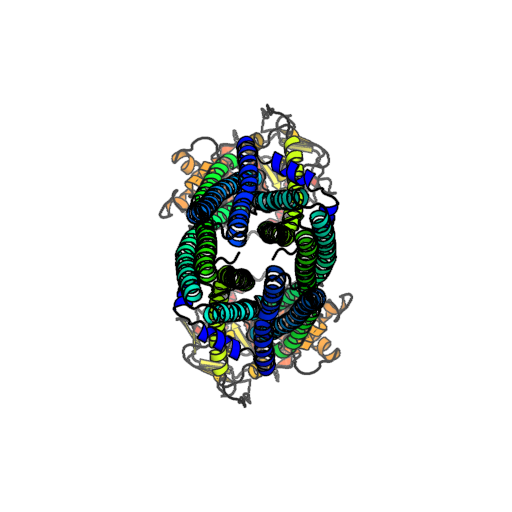LEU B 1 71 ? -9.32 -41.938 -31.297 1 88.06 71 LEU B O 1
ATOM 5201 N N . ASN B 1 72 ? -9.844 -42.5 -33.438 1 86.06 72 ASN B N 1
ATOM 5202 C CA . ASN B 1 72 ? -10.078 -41.125 -33.812 1 86.06 72 ASN B CA 1
ATOM 5203 C C . ASN B 1 72 ? -11.281 -40.531 -33.062 1 86.06 72 ASN B C 1
ATOM 5205 O O . ASN B 1 72 ? -11.188 -39.438 -32.5 1 86.06 72 ASN B O 1
ATOM 5209 N N . PRO B 1 73 ? -12.383 -41.281 -33 1 88.56 73 PRO B N 1
ATOM 5210 C CA . PRO B 1 73 ? -13.508 -40.719 -32.25 1 88.56 73 PRO B CA 1
ATOM 5211 C C . PRO B 1 73 ? -13.211 -40.562 -30.766 1 88.56 73 PRO B C 1
ATOM 5213 O O . PRO B 1 73 ? -13.734 -39.656 -30.125 1 88.56 73 PRO B O 1
ATOM 5216 N N . LEU B 1 74 ? -12.391 -41.375 -30.266 1 90.06 74 LEU B N 1
ATOM 5217 C CA . LEU B 1 74 ? -12.039 -41.281 -28.844 1 90.06 74 LEU B CA 1
ATOM 5218 C C . LEU B 1 74 ? -11.219 -40.031 -28.578 1 90.06 74 LEU B C 1
ATOM 5220 O O . LEU B 1 74 ? -11.43 -39.344 -27.562 1 90.06 74 LEU B O 1
ATOM 5224 N N . VAL B 1 75 ? -10.305 -39.719 -29.469 1 88.5 75 VAL B N 1
ATOM 5225 C CA . VAL B 1 75 ? -9.508 -38.5 -29.328 1 88.5 75 VAL B CA 1
ATOM 5226 C C . VAL B 1 75 ? -10.406 -37.281 -29.484 1 88.5 75 VAL B C 1
ATOM 5228 O O . VAL B 1 75 ? -10.289 -36.312 -28.719 1 88.5 75 VAL B O 1
ATOM 5231 N N . ALA B 1 76 ? -11.297 -37.344 -30.422 1 89.88 76 ALA B N 1
ATOM 5232 C CA . ALA B 1 76 ? -12.234 -36.25 -30.641 1 89.88 76 ALA B CA 1
ATOM 5233 C C . ALA B 1 76 ? -13.117 -36.031 -29.422 1 89.88 76 ALA B C 1
ATOM 5235 O O . ALA B 1 76 ? -13.391 -34.906 -29.031 1 89.88 76 ALA B O 1
ATOM 5236 N N . SER B 1 77 ? -13.516 -37.156 -28.828 1 90.94 77 SER B N 1
ATOM 5237 C CA . SER B 1 77 ? -14.352 -37.062 -27.625 1 90.94 77 SER B CA 1
ATOM 5238 C C . SER B 1 77 ? -13.57 -36.469 -26.453 1 90.94 77 SER B C 1
ATOM 5240 O O . SER B 1 77 ? -14.125 -35.75 -25.625 1 90.94 77 SER B O 1
ATOM 5242 N N . ALA B 1 78 ? -12.312 -36.812 -26.375 1 89.5 78 ALA B N 1
ATOM 5243 C CA . ALA B 1 78 ? -11.484 -36.281 -25.312 1 89.5 78 ALA B CA 1
ATOM 5244 C C . ALA B 1 78 ? -11.305 -34.75 -25.484 1 89.5 78 ALA B C 1
ATOM 5246 O O . ALA B 1 78 ? -11.43 -34 -24.516 1 89.5 78 ALA B O 1
ATOM 5247 N N . VAL B 1 79 ? -11.086 -34.312 -26.719 1 89.62 79 VAL B N 1
ATOM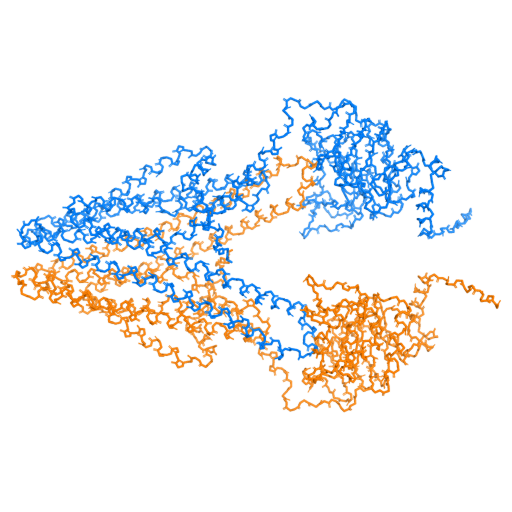 5248 C CA . VAL B 1 79 ? -10.922 -32.875 -27 1 89.62 79 VAL B CA 1
ATOM 5249 C C . VAL B 1 79 ? -12.219 -32.156 -26.703 1 89.62 79 VAL B C 1
ATOM 5251 O O . VAL B 1 79 ? -12.211 -31.094 -26.062 1 89.62 79 VAL B O 1
ATOM 5254 N N . ALA B 1 80 ? -13.305 -32.75 -27.109 1 91.25 80 ALA B N 1
ATOM 5255 C CA . ALA B 1 80 ? -14.617 -32.156 -26.875 1 91.25 80 ALA B CA 1
ATOM 5256 C C . ALA B 1 80 ? -14.906 -32.062 -25.375 1 91.25 80 ALA B C 1
ATOM 5258 O O . ALA B 1 80 ? -15.477 -31.062 -24.906 1 91.25 80 ALA B O 1
ATOM 5259 N N . SER B 1 81 ? -14.523 -33.031 -24.656 1 91.06 81 SER B N 1
ATOM 5260 C CA . SER B 1 81 ? -14.75 -33.031 -23.219 1 91.06 81 SER B CA 1
ATOM 5261 C C . SER B 1 81 ? -13.914 -31.969 -22.516 1 91.06 81 SER B C 1
ATOM 5263 O O . SER B 1 81 ? -14.375 -31.328 -21.578 1 91.06 81 SER B O 1
ATOM 5265 N N . TYR B 1 82 ? -12.68 -31.844 -23 1 90 82 TYR B N 1
ATOM 5266 C CA . TYR B 1 82 ? -11.836 -30.797 -22.438 1 90 82 TYR B CA 1
ATOM 5267 C C . TYR B 1 82 ? -12.422 -29.422 -22.734 1 90 82 TYR B C 1
ATOM 5269 O O . TYR B 1 82 ? -12.469 -28.547 -21.859 1 90 82 TYR B O 1
ATOM 5277 N N . LEU B 1 83 ? -12.867 -29.234 -23.969 1 90.88 83 LEU B N 1
ATOM 5278 C CA . LEU B 1 83 ? -13.438 -27.953 -24.359 1 90.88 83 LEU B CA 1
ATOM 5279 C C . LEU B 1 83 ? -14.695 -27.656 -23.547 1 90.88 83 LEU B C 1
ATOM 5281 O O . LEU B 1 83 ? -14.859 -26.531 -23.062 1 90.88 83 LEU B O 1
ATOM 5285 N N . ALA B 1 84 ? -15.531 -28.656 -23.406 1 91.44 84 ALA B N 1
ATOM 5286 C CA . ALA B 1 84 ? -16.75 -28.484 -22.625 1 91.44 84 ALA B CA 1
ATOM 5287 C C . ALA B 1 84 ? -16.438 -28.141 -21.172 1 91.44 84 ALA B C 1
ATOM 5289 O O . ALA B 1 84 ? -17.094 -27.297 -20.562 1 91.44 84 ALA B O 1
ATOM 5290 N N . PHE B 1 85 ? -15.469 -28.766 -20.672 1 90.5 85 PHE B N 1
ATOM 5291 C CA . PHE B 1 85 ? -15.062 -28.516 -19.297 1 90.5 85 PHE B CA 1
ATOM 5292 C C . PHE B 1 85 ? -14.547 -27.094 -19.125 1 90.5 85 PHE B C 1
ATOM 5294 O O . PHE B 1 85 ? -14.961 -26.391 -18.203 1 90.5 85 PHE B O 1
ATOM 5301 N N . HIS B 1 86 ? -13.664 -26.656 -20.047 1 89.94 86 HIS B N 1
ATOM 5302 C CA . HIS B 1 86 ? -13.047 -25.344 -19.906 1 89.94 86 HIS B CA 1
ATOM 5303 C C . HIS B 1 86 ? -14.062 -24.219 -20.094 1 89.94 86 HIS B C 1
ATOM 5305 O O . HIS B 1 86 ? -14.016 -23.203 -19.391 1 89.94 86 HIS B O 1
ATOM 5311 N N . ILE B 1 87 ? -14.984 -24.422 -20.953 1 90.5 87 ILE B N 1
ATOM 5312 C CA . ILE B 1 87 ? -16.016 -23.406 -21.188 1 90.5 87 ILE B CA 1
ATOM 5313 C C . ILE B 1 87 ? -16.953 -23.328 -19.984 1 90.5 87 ILE B C 1
ATOM 5315 O O . ILE B 1 87 ? -17.281 -22.234 -19.531 1 90.5 87 ILE B O 1
ATOM 5319 N N . SER B 1 88 ? -17.344 -24.516 -19.469 1 91.62 88 SER B N 1
ATOM 5320 C CA . SER B 1 88 ? -18.203 -24.531 -18.297 1 91.62 88 SER B CA 1
ATOM 5321 C C . SER B 1 88 ? -17.5 -23.938 -17.078 1 91.62 88 SER B C 1
ATOM 5323 O O . SER B 1 88 ? -18.094 -23.203 -16.297 1 91.62 88 SER B O 1
ATOM 5325 N N . ASP B 1 89 ? -16.281 -24.281 -16.984 1 89 89 ASP B N 1
ATOM 5326 C CA . ASP B 1 89 ? -15.477 -23.75 -15.891 1 89 89 ASP B CA 1
ATOM 5327 C C . ASP B 1 89 ? -15.336 -22.234 -15.984 1 89 89 ASP B C 1
ATOM 5329 O O . ASP B 1 89 ? -15.445 -21.531 -14.977 1 89 89 ASP B O 1
ATOM 5333 N N . ALA B 1 90 ? -15.094 -21.766 -17.188 1 90.06 90 ALA B N 1
ATOM 5334 C CA . ALA B 1 90 ? -14.977 -20.328 -17.422 1 90.06 90 ALA B CA 1
ATOM 5335 C C . ALA B 1 90 ? -16.281 -19.609 -17.047 1 90.06 90 ALA B C 1
ATOM 5337 O O . ALA B 1 90 ? -16.25 -18.531 -16.438 1 90.06 90 ALA B O 1
ATOM 5338 N N . PHE B 1 91 ? -17.328 -20.219 -17.406 1 91.06 91 PHE B N 1
ATOM 5339 C CA . PHE B 1 91 ? -18.625 -19.641 -17.125 1 91.06 91 PHE B CA 1
ATOM 5340 C C . PHE B 1 91 ? -18.875 -19.562 -15.625 1 91.06 91 PHE B C 1
ATOM 5342 O O . PHE B 1 91 ? -19.266 -18.5 -15.109 1 91.06 91 PHE B O 1
ATOM 5349 N N . VAL B 1 92 ? -18.656 -20.594 -14.945 1 88.75 92 VAL B N 1
ATOM 5350 C CA . VAL B 1 92 ? -18.922 -20.656 -13.516 1 88.75 92 VAL B CA 1
ATOM 5351 C C . VAL B 1 92 ? -18 -19.703 -12.773 1 88.75 92 VAL B C 1
ATOM 5353 O O . VAL B 1 92 ? -18.453 -18.969 -11.875 1 88.75 92 VAL B O 1
ATOM 5356 N N . VAL B 1 93 ? -16.766 -19.672 -13.172 1 87 93 VAL B N 1
ATOM 5357 C CA . VAL B 1 93 ? -15.797 -18.812 -12.484 1 87 93 VAL B CA 1
ATOM 5358 C C . VAL B 1 93 ? -16.125 -17.344 -12.742 1 87 93 VAL B C 1
ATOM 5360 O O . VAL B 1 93 ? -16.047 -16.516 -11.836 1 87 93 VAL B O 1
ATOM 5363 N N . TYR B 1 94 ? -16.5 -17.078 -13.93 1 89.12 94 TYR B N 1
ATOM 5364 C CA . TYR B 1 94 ? -16.875 -15.711 -14.258 1 89.12 94 TYR B CA 1
ATOM 5365 C C . TYR B 1 94 ? -18.078 -15.266 -13.43 1 89.12 94 TYR B C 1
ATOM 5367 O O . TYR B 1 94 ? -18.047 -14.203 -12.805 1 89.12 94 TYR B O 1
ATOM 5375 N N . GLN B 1 95 ? -19.078 -16.125 -13.445 1 89.44 95 GLN B N 1
ATOM 5376 C CA . GLN B 1 95 ? -20.297 -15.766 -12.727 1 89.44 95 GLN B CA 1
ATOM 5377 C C . GLN B 1 95 ? -20.031 -15.633 -11.227 1 89.44 95 GLN B C 1
ATOM 5379 O O . GLN B 1 95 ? -20.562 -14.727 -10.578 1 89.44 95 GLN B O 1
ATOM 5384 N N . THR B 1 96 ? -19.312 -16.5 -10.711 1 87.06 96 THR B N 1
ATOM 5385 C CA . THR B 1 96 ? -19.016 -16.453 -9.281 1 87.06 96 THR B CA 1
ATOM 5386 C C . THR B 1 96 ? -18.172 -15.219 -8.953 1 87.06 96 THR B C 1
ATOM 5388 O O . THR B 1 96 ? -18.344 -14.617 -7.895 1 87.06 96 THR B O 1
ATOM 5391 N N . SER B 1 97 ? -17.25 -14.852 -9.844 1 87.81 97 SER B N 1
ATOM 5392 C CA . SER B 1 97 ? -16.422 -13.664 -9.617 1 87.81 97 SER B CA 1
ATOM 5393 C C . SER B 1 97 ? -17.266 -12.391 -9.656 1 87.81 97 SER B C 1
ATOM 5395 O O . SER B 1 97 ? -17.047 -11.477 -8.867 1 87.81 97 SER B O 1
ATOM 5397 N N . VAL B 1 98 ? -18.156 -12.367 -10.586 1 88.88 98 VAL B N 1
ATOM 5398 C CA . VAL B 1 98 ? -19.047 -11.219 -10.688 1 88.88 98 VAL B CA 1
ATOM 5399 C C . VAL B 1 98 ? -19.922 -11.133 -9.438 1 88.88 98 VAL B C 1
ATOM 5401 O O . VAL B 1 98 ? -20.141 -10.047 -8.891 1 88.88 98 VAL B O 1
ATOM 5404 N N . LEU B 1 99 ? -20.406 -12.273 -9.039 1 87.94 99 LEU B N 1
ATOM 5405 C CA . LEU B 1 99 ? -21.219 -12.328 -7.836 1 87.94 99 LEU B CA 1
ATOM 5406 C C . LEU B 1 99 ? -20.438 -11.844 -6.625 1 87.94 99 LEU B C 1
ATOM 5408 O O . LEU B 1 99 ? -20.953 -11.094 -5.793 1 87.94 99 LEU B O 1
ATOM 5412 N N . ALA B 1 100 ? -19.203 -12.305 -6.523 1 86.31 100 ALA B N 1
ATOM 5413 C CA . ALA B 1 100 ? -18.344 -11.891 -5.418 1 86.31 100 ALA B CA 1
ATOM 5414 C C . ALA B 1 100 ? -18.156 -10.375 -5.406 1 86.31 100 ALA B C 1
ATOM 5416 O O . ALA B 1 100 ? -18.172 -9.75 -4.344 1 86.31 100 ALA B O 1
ATOM 5417 N N . GLU B 1 101 ? -17.984 -9.836 -6.586 1 86.56 101 GLU B N 1
ATOM 5418 C CA . GLU B 1 101 ? -17.781 -8.391 -6.691 1 86.56 101 GLU B CA 1
ATOM 5419 C C . GLU B 1 101 ? -19.047 -7.637 -6.293 1 86.56 101 GLU B C 1
ATOM 5421 O O . GLU B 1 101 ? -18.969 -6.594 -5.641 1 86.56 101 GLU B O 1
ATOM 5426 N N . ASN B 1 102 ? -20.172 -8.148 -6.711 1 87.19 102 ASN B N 1
ATOM 5427 C CA . ASN B 1 102 ? -21.438 -7.523 -6.355 1 87.19 102 ASN B CA 1
ATOM 5428 C C . ASN B 1 102 ? -21.672 -7.539 -4.848 1 87.19 102 ASN B C 1
ATOM 5430 O O . ASN B 1 102 ? -22.094 -6.535 -4.27 1 87.19 102 ASN B O 1
ATOM 5434 N N . ILE B 1 103 ? -21.406 -8.586 -4.238 1 85.81 103 ILE B N 1
ATOM 5435 C CA . ILE B 1 103 ? -21.594 -8.711 -2.795 1 85.81 103 ILE B CA 1
ATOM 5436 C C . ILE B 1 103 ? -20.609 -7.777 -2.074 1 85.81 103 ILE B C 1
ATOM 5438 O O . ILE B 1 103 ? -20.984 -7.117 -1.1 1 85.81 103 ILE B O 1
ATOM 5442 N N . ALA B 1 104 ? -19.391 -7.777 -2.529 1 82.81 104 ALA B N 1
ATOM 5443 C CA . ALA B 1 104 ? -18.375 -6.906 -1.935 1 82.81 104 ALA B CA 1
ATOM 5444 C C . ALA B 1 104 ? -18.797 -5.445 -2.004 1 82.81 104 ALA B C 1
ATOM 5446 O O . ALA B 1 104 ? -18.609 -4.688 -1.048 1 82.81 104 ALA B O 1
ATOM 5447 N N . CYS B 1 105 ? -19.375 -5.113 -3.096 1 82.69 105 CYS B N 1
ATOM 5448 C CA . CYS B 1 105 ? -19.859 -3.748 -3.266 1 82.69 105 CYS B CA 1
ATOM 5449 C C . CYS B 1 105 ? -20.969 -3.439 -2.279 1 82.69 105 CYS B C 1
ATOM 5451 O O . CYS B 1 105 ? -21 -2.365 -1.675 1 82.69 105 CYS B O 1
ATOM 5453 N N . GLN B 1 106 ? -21.812 -4.328 -2.16 1 82.94 106 GLN B N 1
ATOM 5454 C CA . GLN B 1 106 ? -22.906 -4.141 -1.228 1 82.94 106 GLN B CA 1
ATOM 5455 C C . GLN B 1 106 ? -22.406 -4.023 0.208 1 82.94 106 GLN B C 1
ATOM 5457 O O . GLN B 1 106 ? -22.906 -3.205 0.982 1 82.94 106 GLN B O 1
ATOM 5462 N N . VAL B 1 107 ? -21.484 -4.801 0.529 1 80.5 107 VAL B N 1
ATOM 5463 C CA . VAL B 1 107 ? -20.906 -4.773 1.872 1 80.5 107 VAL B CA 1
ATOM 5464 C C . VAL B 1 107 ? -20.219 -3.434 2.111 1 80.5 107 VAL B C 1
ATOM 5466 O O . VAL B 1 107 ? -20.328 -2.852 3.191 1 80.5 107 VAL B O 1
ATOM 5469 N N . ARG B 1 108 ? -19.516 -2.967 1.142 1 78.31 108 ARG B N 1
ATOM 5470 C CA . ARG B 1 108 ? -18.828 -1.683 1.24 1 78.31 108 ARG B CA 1
ATOM 5471 C C . ARG B 1 108 ? -19.812 -0.548 1.465 1 78.31 108 ARG B C 1
ATOM 5473 O O . ARG B 1 108 ? -19.594 0.316 2.316 1 78.31 108 ARG B O 1
ATOM 5480 N N . LEU B 1 109 ? -20.859 -0.601 0.706 1 79.75 109 LEU B N 1
ATOM 5481 C CA . LEU B 1 109 ? -21.891 0.436 0.825 1 79.75 109 LEU B CA 1
ATOM 5482 C C . LEU B 1 109 ? -22.547 0.39 2.197 1 79.75 109 LEU B C 1
ATOM 5484 O O . LEU B 1 109 ? -22.781 1.432 2.814 1 79.75 109 LEU B O 1
ATOM 5488 N N . THR B 1 110 ? -22.766 -0.797 2.643 1 77.31 110 THR B N 1
ATOM 5489 C CA . THR B 1 110 ? -23.375 -0.948 3.959 1 77.31 110 THR B CA 1
ATOM 5490 C C . THR B 1 110 ? -22.438 -0.472 5.055 1 77.31 110 THR B C 1
ATOM 5492 O O . THR B 1 110 ? -22.859 0.161 6.02 1 77.31 110 THR B O 1
ATOM 5495 N N . ALA B 1 111 ? -21.172 -0.798 4.855 1 77.5 111 ALA B N 1
ATOM 5496 C CA . ALA B 1 111 ? -20.172 -0.379 5.832 1 77.5 111 ALA B CA 1
ATOM 5497 C C . ALA B 1 111 ? -20 1.139 5.832 1 77.5 111 ALA B C 1
ATOM 5499 O O . ALA B 1 111 ? -19.844 1.751 6.891 1 77.5 111 ALA B O 1
ATOM 5500 N N . TRP B 1 112 ? -20.016 1.639 4.621 1 74.69 112 TRP B N 1
ATOM 5501 C CA . TRP B 1 112 ? -19.906 3.09 4.52 1 74.69 112 TRP B CA 1
ATOM 5502 C C . TRP B 1 112 ? -21.094 3.779 5.16 1 74.69 112 TRP B C 1
ATOM 5504 O O . TRP B 1 112 ? -20.953 4.84 5.773 1 74.69 112 TRP B O 1
ATOM 5514 N N . ASN B 1 113 ? -22.172 3.102 4.941 1 71.94 113 ASN B N 1
ATOM 5515 C CA . ASN B 1 113 ? -23.359 3.615 5.605 1 71.94 113 ASN B CA 1
ATOM 5516 C C . ASN B 1 113 ? -23.219 3.596 7.125 1 71.94 113 ASN B C 1
ATOM 5518 O O . ASN B 1 113 ? -23.688 4.496 7.812 1 71.94 113 ASN B O 1
ATOM 5522 N N . GLU B 1 114 ? -22.484 2.523 7.512 1 70.69 114 GLU B N 1
ATOM 5523 C CA . GLU B 1 114 ? -22.234 2.432 8.945 1 70.69 114 GLU B CA 1
ATOM 5524 C C . GLU B 1 114 ? -20.922 3.127 9.32 1 70.69 114 GLU B C 1
ATOM 5526 O O . GLU B 1 114 ? -20.625 3.312 10.5 1 70.69 114 GLU B O 1
ATOM 5531 N N . LEU B 1 115 ? -20.094 3.717 8.422 1 64.38 115 LEU B N 1
ATOM 5532 C CA . LEU B 1 115 ? -18.938 4.598 8.516 1 64.38 115 LEU B CA 1
ATOM 5533 C C . LEU B 1 115 ? -17.641 3.789 8.594 1 64.38 115 LEU B C 1
ATOM 5535 O O . LEU B 1 115 ? -16.562 4.359 8.664 1 64.38 115 LEU B O 1
ATOM 5539 N N . LEU B 1 116 ? -17.672 2.49 8.477 1 58 116 LEU B N 1
ATOM 5540 C CA . LEU B 1 116 ? -16.484 1.671 8.656 1 58 116 LEU B CA 1
ATOM 5541 C C . LEU B 1 116 ? -15.766 1.458 7.324 1 58 116 LEU B C 1
ATOM 5543 O O . LEU B 1 116 ? -16.094 0.535 6.574 1 58 116 LEU B O 1
ATOM 5547 N N . LYS B 1 117 ? -14.867 2.361 6.887 1 56.84 117 LYS B N 1
ATOM 5548 C CA . LYS B 1 117 ? -14.25 2.258 5.57 1 56.84 117 LYS B CA 1
ATOM 5549 C C . LYS B 1 117 ? -13.25 1.106 5.523 1 56.84 117 LYS B C 1
ATOM 5551 O O . LYS B 1 117 ? -13.32 0.253 4.637 1 56.84 117 LYS B O 1
ATOM 5556 N N . HIS B 1 118 ? -12.305 1.113 6.441 1 56.72 118 HIS B N 1
ATOM 5557 C CA . HIS B 1 118 ? -11.188 0.17 6.379 1 56.72 118 HIS B CA 1
ATOM 5558 C C . HIS B 1 118 ? -11.664 -1.258 6.629 1 56.72 118 HIS B C 1
ATOM 5560 O O . HIS B 1 118 ? -11.18 -2.197 5.996 1 56.72 118 HIS B O 1
ATOM 5566 N N . GLY B 1 119 ? -12.727 -1.28 7.449 1 58.84 119 GLY B N 1
ATOM 5567 C CA . GLY B 1 119 ? -13.242 -2.611 7.719 1 58.84 119 GLY B CA 1
ATOM 5568 C C . GLY B 1 119 ? -13.969 -3.217 6.531 1 58.84 119 GLY B C 1
ATOM 5569 O O . GLY B 1 119 ? -13.859 -4.418 6.277 1 58.84 119 GLY B O 1
ATOM 5570 N N . ALA B 1 120 ? -14.5 -2.357 5.797 1 64.44 120 ALA B N 1
ATOM 5571 C CA . ALA B 1 120 ? -15.281 -2.84 4.66 1 64.44 120 ALA B CA 1
ATOM 5572 C C . ALA B 1 120 ? -14.375 -3.488 3.613 1 64.44 120 ALA B C 1
ATOM 5574 O O . ALA B 1 120 ? -14.742 -4.5 3.01 1 64.44 120 ALA B O 1
ATOM 5575 N N . ASN B 1 121 ? -13.148 -3.016 3.52 1 64.62 121 ASN B N 1
ATOM 5576 C CA . ASN B 1 121 ? -12.219 -3.555 2.531 1 64.62 121 ASN B CA 1
ATOM 5577 C C . ASN B 1 121 ? -11.805 -4.984 2.873 1 64.62 121 ASN B C 1
ATOM 5579 O O . ASN B 1 121 ? -11.625 -5.812 1.979 1 64.62 121 ASN B O 1
ATOM 5583 N N . ALA B 1 122 ? -11.75 -5.203 4.117 1 63.34 122 ALA B N 1
ATOM 5584 C CA . ALA B 1 122 ? -11.367 -6.547 4.547 1 63.34 122 ALA B CA 1
ATOM 5585 C C . ALA B 1 122 ? -12.43 -7.57 4.148 1 63.34 122 ALA B C 1
ATOM 5587 O O . ALA B 1 122 ? -12.109 -8.648 3.646 1 63.34 122 ALA B O 1
ATOM 5588 N N . VAL B 1 123 ? -13.672 -7.238 4.324 1 63.84 123 VAL B N 1
ATOM 5589 C CA . VAL B 1 123 ? -14.766 -8.148 4.004 1 63.84 123 VAL B CA 1
ATOM 5590 C C . VAL B 1 123 ? -14.836 -8.367 2.496 1 63.84 123 VAL B C 1
ATOM 5592 O O . VAL B 1 123 ? -14.984 -9.5 2.031 1 63.84 123 VAL B O 1
ATOM 5595 N N . ASP B 1 124 ? -14.586 -7.293 1.877 1 70.81 124 ASP B N 1
ATOM 5596 C CA . ASP B 1 124 ? -14.602 -7.367 0.419 1 70.81 124 ASP B CA 1
ATOM 5597 C C . ASP B 1 124 ? -13.523 -8.32 -0.088 1 70.81 124 ASP B C 1
ATOM 5599 O O . ASP B 1 124 ? -13.789 -9.172 -0.939 1 70.81 124 ASP B O 1
ATOM 5603 N N . SER B 1 125 ? -12.406 -8.188 0.555 1 68.44 125 SER B N 1
ATOM 5604 C CA . SER B 1 125 ? -11.297 -9.039 0.148 1 68.44 125 SER B CA 1
ATOM 5605 C C . SER B 1 125 ? -11.578 -10.508 0.462 1 68.44 125 SER B C 1
ATOM 5607 O O . SER B 1 125 ? -11.227 -11.391 -0.318 1 68.44 125 SER B O 1
ATOM 5609 N N . PHE B 1 126 ? -12.281 -10.758 1.503 1 66.88 126 PHE B N 1
ATOM 5610 C CA . PHE B 1 126 ? -12.594 -12.125 1.898 1 66.88 126 PHE B CA 1
ATOM 5611 C C . PHE B 1 126 ? -13.594 -12.75 0.939 1 66.88 126 PHE B C 1
ATOM 5613 O O . PHE B 1 126 ? -13.43 -13.906 0.527 1 66.88 126 PHE B O 1
ATOM 5620 N N . ILE B 1 127 ? -14.547 -11.977 0.636 1 68.19 127 ILE B N 1
ATOM 5621 C CA . ILE B 1 127 ? -15.578 -12.469 -0.275 1 68.19 127 ILE B CA 1
ATOM 5622 C C . ILE B 1 127 ? -14.953 -12.773 -1.638 1 68.19 127 ILE B C 1
ATOM 5624 O O . ILE B 1 127 ? -15.211 -13.82 -2.225 1 68.19 127 ILE B O 1
ATOM 5628 N N . ARG B 1 128 ? -14.055 -11.852 -1.989 1 68.88 128 ARG B N 1
ATOM 5629 C CA . ARG B 1 128 ? -13.398 -12.047 -3.275 1 68.88 128 ARG B CA 1
ATOM 5630 C C . ARG B 1 128 ? -12.469 -13.258 -3.238 1 68.88 128 ARG B C 1
ATOM 5632 O O . ARG B 1 128 ? -12.359 -14 -4.219 1 68.88 128 ARG B O 1
ATOM 5639 N N . PHE B 1 129 ? -11.859 -13.406 -2.137 1 64.62 129 PHE B N 1
ATOM 5640 C CA . PHE B 1 129 ? -11 -14.57 -1.971 1 64.62 129 PHE B CA 1
ATOM 5641 C C . PHE B 1 129 ? -11.812 -15.859 -2.1 1 64.62 129 PHE B C 1
ATOM 5643 O O . PHE B 1 129 ? -11.43 -16.766 -2.844 1 64.62 129 PHE B O 1
ATOM 5650 N N . LEU B 1 130 ? -12.898 -15.867 -1.321 1 63.5 130 LEU B N 1
ATOM 5651 C CA . LEU B 1 130 ? -13.711 -17.078 -1.282 1 63.5 130 LEU B CA 1
ATOM 5652 C C . LEU B 1 130 ? -14.195 -17.453 -2.678 1 63.5 130 LEU B C 1
ATOM 5654 O O . LEU B 1 130 ? -14.188 -18.625 -3.049 1 63.5 130 LEU B O 1
ATOM 5658 N N . PHE B 1 131 ? -14.523 -16.281 -3.398 1 61.88 131 PHE B N 1
ATOM 5659 C CA . PHE B 1 131 ? -15.148 -16.562 -4.684 1 61.88 131 PHE B CA 1
ATOM 5660 C C . PHE B 1 131 ? -14.117 -16.578 -5.801 1 61.88 131 PHE B C 1
ATOM 5662 O O . PHE B 1 131 ? -14.336 -17.172 -6.855 1 61.88 131 PHE B O 1
ATOM 5669 N N . ARG B 1 132 ? -13.094 -15.633 -5.676 1 58.5 132 ARG B N 1
ATOM 5670 C CA . ARG B 1 132 ? -12.078 -15.609 -6.727 1 58.5 132 ARG B CA 1
ATOM 5671 C C . ARG B 1 132 ? -11.336 -16.938 -6.809 1 58.5 132 ARG B C 1
ATOM 5673 O O . ARG B 1 132 ? -11.133 -17.469 -7.898 1 58.5 132 ARG B O 1
ATOM 5680 N N . VAL B 1 133 ? -10.617 -17.047 -5.629 1 51.31 133 VAL B N 1
ATOM 5681 C CA . VAL B 1 133 ? -9.602 -18.078 -5.742 1 51.31 133 VAL B CA 1
ATOM 5682 C C . VAL B 1 133 ? -10.273 -19.453 -5.914 1 51.31 133 VAL B C 1
ATOM 5684 O O . VAL B 1 133 ? -9.594 -20.469 -5.98 1 51.31 133 VAL B O 1
ATOM 5687 N N . GLY B 1 134 ? -11.398 -19.406 -6.496 1 61.94 134 GLY B N 1
ATOM 5688 C CA . GLY B 1 134 ? -11.922 -20.75 -6.754 1 61.94 134 GLY B CA 1
ATOM 5689 C C . GLY B 1 134 ? -11.578 -21.734 -5.66 1 61.94 134 GLY B C 1
ATOM 5690 O O . GLY B 1 134 ? -11.312 -22.906 -5.941 1 61.94 134 GLY B O 1
ATOM 5691 N N . VAL B 1 135 ? -11.344 -21.266 -4.473 1 71.62 135 VAL B N 1
ATOM 5692 C CA . VAL B 1 135 ? -11.016 -22.125 -3.336 1 71.62 135 VAL B CA 1
ATOM 5693 C C . VAL B 1 135 ? -12.039 -23.25 -3.223 1 71.62 135 VAL B C 1
ATOM 5695 O O . VAL B 1 135 ? -11.68 -24.406 -3 1 71.62 135 VAL B O 1
ATOM 5698 N N . VAL B 1 136 ? -13.164 -22.844 -3.598 1 76.06 136 VAL B N 1
ATOM 5699 C CA . VAL B 1 136 ? -14.211 -23.859 -3.52 1 76.06 136 VAL B CA 1
ATOM 5700 C C . VAL B 1 136 ? -14 -24.906 -4.609 1 76.06 136 VAL B C 1
ATOM 5702 O O . VAL B 1 136 ? -14.086 -26.109 -4.352 1 76.06 136 VAL B O 1
ATOM 5705 N N . LYS B 1 137 ? -13.625 -24.312 -5.676 1 78 137 LYS B N 1
ATOM 5706 C CA . LYS B 1 137 ? -13.391 -25.219 -6.785 1 78 137 LYS B CA 1
ATOM 5707 C C . LYS B 1 137 ? -12.172 -26.109 -6.531 1 78 137 LYS B C 1
ATOM 5709 O O . LYS B 1 137 ? -12.195 -27.312 -6.809 1 78 137 LYS B O 1
ATOM 5714 N N . ASP B 1 138 ? -11.109 -25.5 -6.027 1 83.12 138 ASP B N 1
ATOM 5715 C CA . ASP B 1 138 ? -9.898 -26.266 -5.754 1 83.12 138 ASP B CA 1
ATOM 5716 C C . ASP B 1 138 ? -10.141 -27.312 -4.676 1 83.12 138 ASP B C 1
ATOM 5718 O O . ASP B 1 138 ? -9.648 -28.438 -4.777 1 83.12 138 ASP B O 1
ATOM 5722 N N . PHE B 1 139 ? -10.961 -26.969 -3.807 1 86.31 139 PHE B N 1
ATOM 5723 C CA . PHE B 1 139 ? -11.305 -27.906 -2.746 1 86.31 139 PHE B CA 1
ATOM 5724 C C . PHE B 1 139 ? -12.117 -29.078 -3.297 1 86.31 139 PHE B C 1
ATOM 5726 O O . PHE B 1 139 ? -11.805 -30.234 -3.037 1 86.31 139 PHE B O 1
ATOM 5733 N N . LEU B 1 140 ? -13.086 -28.797 -4.105 1 87.81 140 LEU B N 1
ATOM 5734 C CA . LEU B 1 140 ? -13.953 -29.812 -4.684 1 87.81 140 LEU B CA 1
ATOM 5735 C C . LEU B 1 140 ? -13.156 -30.734 -5.613 1 87.81 140 LEU B C 1
ATOM 5737 O O . LEU B 1 140 ? -13.305 -31.953 -5.562 1 87.81 140 LEU B O 1
ATOM 5741 N N . SER B 1 141 ? -12.328 -30.031 -6.355 1 88.12 141 SER B N 1
ATOM 5742 C CA . SER B 1 141 ? -11.516 -30.797 -7.289 1 88.12 141 SER B CA 1
ATOM 5743 C C . SER B 1 141 ? -10.562 -31.734 -6.547 1 88.12 141 SER B C 1
ATOM 5745 O O . SER B 1 141 ? -10.289 -32.844 -7 1 88.12 141 SER B O 1
ATOM 5747 N N . THR B 1 142 ? -10.055 -31.297 -5.438 1 91.62 142 THR B N 1
ATOM 5748 C CA . THR B 1 142 ? -9.18 -32.125 -4.613 1 91.62 142 THR B CA 1
ATOM 5749 C C . THR B 1 142 ? -9.945 -33.312 -4.051 1 91.62 142 THR B C 1
ATOM 5751 O O . THR B 1 142 ? -9.461 -34.438 -4.109 1 91.62 142 THR B O 1
ATOM 5754 N N . VAL B 1 143 ? -11.164 -33.156 -3.676 1 92.38 143 VAL B N 1
ATOM 5755 C CA . VAL B 1 143 ? -11.992 -34.188 -3.088 1 92.38 143 VAL B CA 1
ATOM 5756 C C . VAL B 1 143 ? -12.367 -35.219 -4.16 1 92.38 143 VAL B C 1
ATOM 5758 O O . VAL B 1 143 ? -12.227 -36.438 -3.951 1 92.38 143 VAL B O 1
ATOM 5761 N N . PHE B 1 144 ? -12.742 -34.719 -5.328 1 92.25 144 PHE B N 1
ATOM 5762 C CA . PHE B 1 144 ? -13.156 -35.625 -6.395 1 92.25 144 PHE B CA 1
ATOM 5763 C C . PHE B 1 144 ? -11.969 -36.438 -6.926 1 92.25 144 PHE B C 1
ATOM 5765 O O . PHE B 1 144 ? -12.078 -37.625 -7.164 1 92.25 144 PHE B O 1
ATOM 5772 N N . SER B 1 145 ? -10.844 -35.688 -7.125 1 93.69 145 SER B N 1
ATOM 5773 C CA . SER B 1 145 ? -9.672 -36.406 -7.605 1 93.69 145 SER B CA 1
ATOM 5774 C C . SER B 1 145 ? -9.227 -37.469 -6.605 1 93.69 145 SER B C 1
ATOM 5776 O O . SER B 1 145 ? -8.883 -38.594 -6.996 1 93.69 145 SER B O 1
ATOM 5778 N N . PHE B 1 146 ? -9.281 -37.156 -5.379 1 94.94 146 PHE B N 1
ATOM 5779 C CA . PHE B 1 146 ? -8.953 -38.125 -4.34 1 94.94 146 PHE B CA 1
ATOM 5780 C C . PHE B 1 146 ? -9.945 -39.281 -4.332 1 94.94 146 PHE B C 1
ATOM 5782 O O . PHE B 1 146 ? -9.555 -40.438 -4.203 1 94.94 146 PHE B O 1
ATOM 5789 N N . GLY B 1 147 ? -11.219 -38.969 -4.398 1 94.38 147 GLY B N 1
ATOM 5790 C CA . GLY B 1 147 ? -12.25 -40 -4.43 1 94.38 147 GLY B CA 1
ATOM 5791 C C . GLY B 1 147 ? -12.078 -40.969 -5.57 1 94.38 147 GLY B C 1
ATOM 5792 O O . GLY B 1 147 ? -12.211 -42.188 -5.379 1 94.38 147 GLY B O 1
ATOM 5793 N N . PHE B 1 148 ? -11.695 -40.5 -6.742 1 93.19 148 PHE B N 1
ATOM 5794 C CA . PHE B 1 148 ? -11.508 -41.375 -7.906 1 93.19 148 PHE B CA 1
ATOM 5795 C C . PHE B 1 148 ? -10.273 -42.25 -7.73 1 93.19 148 PHE B C 1
ATOM 5797 O O . PHE B 1 148 ? -10.297 -43.438 -8.094 1 93.19 148 PHE B O 1
ATOM 5804 N N . ILE B 1 149 ? -9.203 -41.625 -7.18 1 94.56 149 ILE B N 1
ATOM 5805 C CA . ILE B 1 149 ? -7.988 -42.406 -6.926 1 94.56 149 ILE B CA 1
ATOM 5806 C C . ILE B 1 149 ? -8.289 -43.531 -5.953 1 94.56 149 ILE B C 1
ATOM 5808 O O . ILE B 1 149 ? -7.906 -44.688 -6.188 1 94.56 149 ILE B O 1
ATOM 5812 N N . PHE B 1 150 ? -9.031 -43.219 -4.953 1 94.19 150 PHE B N 1
ATOM 5813 C CA . PHE B 1 150 ? -9.359 -44.188 -3.922 1 94.19 150 PHE B CA 1
ATOM 5814 C C . PHE B 1 150 ? -10.297 -45.25 -4.465 1 94.19 150 PHE B C 1
ATOM 5816 O O . PHE B 1 150 ? -10.18 -46.438 -4.109 1 94.19 150 PHE B O 1
ATOM 5823 N N . TYR B 1 151 ? -11.203 -44.906 -5.297 1 92.44 151 TYR B N 1
ATOM 5824 C CA . TYR B 1 151 ? -12.156 -45.812 -5.895 1 92.44 151 TYR B CA 1
ATOM 5825 C C . TYR B 1 151 ? -11.461 -46.812 -6.824 1 92.44 151 TYR B C 1
ATOM 5827 O O . TYR B 1 151 ? -11.789 -48 -6.844 1 92.44 151 TYR B O 1
ATOM 5835 N N . MET B 1 152 ? -10.492 -46.344 -7.551 1 90.75 152 MET B N 1
ATOM 5836 C CA . MET B 1 152 ? -9.773 -47.188 -8.492 1 90.75 152 MET B CA 1
ATOM 5837 C C . MET B 1 152 ? -8.859 -48.156 -7.758 1 90.75 152 MET B C 1
ATOM 5839 O O . MET B 1 152 ? -8.844 -49.375 -8.055 1 90.75 152 MET B O 1
ATOM 5843 N N . ASP B 1 153 ? -8.047 -47.656 -6.82 1 93.75 153 ASP B N 1
ATOM 5844 C CA . ASP B 1 153 ? -7.156 -48.469 -6.008 1 93.75 153 ASP B CA 1
ATOM 5845 C C . ASP B 1 153 ? -6.969 -47.875 -4.617 1 93.75 153 ASP B C 1
ATOM 5847 O O . ASP B 1 153 ? -6.297 -46.844 -4.461 1 93.75 153 ASP B O 1
ATOM 5851 N N . TRP B 1 154 ? -7.41 -48.531 -3.596 1 92.5 154 TRP B N 1
ATOM 5852 C CA . TRP B 1 154 ? -7.402 -48 -2.232 1 92.5 154 TRP B CA 1
ATOM 5853 C C . TRP B 1 154 ? -5.98 -47.906 -1.689 1 92.5 154 TRP B C 1
ATOM 5855 O O . TRP B 1 154 ? -5.691 -47.094 -0.828 1 92.5 154 TRP B O 1
ATOM 5865 N N . ARG B 1 155 ? -5.078 -48.75 -2.17 1 92.81 155 ARG B N 1
ATOM 5866 C CA . ARG B 1 155 ? -3.695 -48.688 -1.707 1 92.81 155 ARG B CA 1
ATOM 5867 C C . ARG B 1 155 ? -3.029 -47.375 -2.115 1 92.81 155 ARG B C 1
ATOM 5869 O O . ARG B 1 155 ? -2.336 -46.75 -1.312 1 92.81 155 ARG B O 1
ATOM 5876 N N . ILE B 1 156 ? -3.342 -46.969 -3.385 1 94.5 156 ILE B N 1
ATOM 5877 C CA . ILE B 1 156 ? -2.799 -45.719 -3.896 1 94.5 156 ILE B CA 1
ATOM 5878 C C . ILE B 1 156 ? -3.463 -44.531 -3.184 1 94.5 156 ILE B C 1
ATOM 5880 O O . ILE B 1 156 ? -2.816 -43.531 -2.914 1 94.5 156 ILE B O 1
ATOM 5884 N N . GLY B 1 157 ? -4.746 -44.719 -2.879 1 95.19 157 GLY B N 1
ATOM 5885 C CA . GLY B 1 157 ? -5.441 -43.719 -2.104 1 95.19 157 GLY B CA 1
ATOM 5886 C C . GLY B 1 157 ? -4.816 -43.469 -0.743 1 95.19 157 GLY B C 1
ATOM 5887 O O . GLY B 1 157 ? -4.68 -42.312 -0.314 1 95.19 157 GLY B O 1
ATOM 5888 N N . LEU B 1 158 ? -4.406 -44.5 -0.13 1 95 158 LEU B N 1
ATOM 5889 C CA . LEU B 1 158 ? -3.803 -44.375 1.193 1 95 158 LEU B CA 1
ATOM 5890 C C . LEU B 1 158 ? -2.441 -43.688 1.111 1 95 158 LEU B C 1
ATOM 5892 O O . LEU B 1 158 ? -2.102 -42.875 1.964 1 95 158 LEU B O 1
ATOM 5896 N N . VAL B 1 159 ? -1.685 -44.031 0.107 1 93.69 159 VAL B N 1
ATOM 5897 C CA . VAL B 1 159 ? -0.386 -43.406 -0.09 1 93.69 159 VAL B CA 1
ATOM 5898 C C . VAL B 1 159 ? -0.573 -41.906 -0.321 1 93.69 159 VAL B C 1
ATOM 5900 O O . VAL B 1 159 ? 0.138 -41.094 0.267 1 93.69 159 VAL B O 1
ATOM 5903 N N . THR B 1 160 ? -1.572 -41.594 -1.199 1 94 160 THR B N 1
ATOM 5904 C CA . THR B 1 160 ? -1.867 -40.219 -1.505 1 94 160 THR B CA 1
ATOM 5905 C C . THR B 1 160 ? -2.309 -39.469 -0.25 1 94 160 THR B C 1
ATOM 5907 O O . THR B 1 160 ? -1.878 -38.344 -0.01 1 94 160 THR B O 1
ATOM 5910 N N . LEU B 1 161 ? -3.086 -40.094 0.525 1 93.94 161 LEU B N 1
ATOM 5911 C CA . LEU B 1 161 ? -3.584 -39.5 1.752 1 93.94 161 LEU B CA 1
ATOM 5912 C C . LEU B 1 161 ? -2.443 -39.219 2.734 1 93.94 161 LEU B C 1
ATOM 5914 O O . LEU B 1 161 ? -2.336 -38.156 3.301 1 93.94 161 LEU B O 1
ATOM 5918 N N . PHE B 1 162 ? -1.622 -40.188 2.92 1 93.81 162 PHE B N 1
ATOM 5919 C CA . PHE B 1 162 ? -0.529 -40.094 3.879 1 93.81 162 PHE B CA 1
ATOM 5920 C C . PHE B 1 162 ? 0.46 -39 3.457 1 93.81 162 PHE B C 1
ATOM 5922 O O . PHE B 1 162 ? 0.878 -38.188 4.277 1 93.81 162 PHE B O 1
ATOM 5929 N N . THR B 1 163 ? 0.806 -39 2.229 1 93.56 163 THR B N 1
ATOM 5930 C CA . THR B 1 163 ? 1.763 -38.031 1.746 1 93.56 163 THR B CA 1
ATOM 5931 C C . THR B 1 163 ? 1.163 -36.625 1.802 1 93.56 163 THR B C 1
ATOM 5933 O O . THR B 1 163 ? 1.862 -35.656 2.111 1 93.56 163 THR B O 1
ATOM 5936 N N . SER B 1 164 ? -0.105 -36.562 1.515 1 93.81 164 SER B N 1
ATOM 5937 C CA . SER B 1 164 ? -0.771 -35.25 1.543 1 93.81 164 SER B CA 1
ATOM 5938 C C . SER B 1 164 ? -0.875 -34.719 2.967 1 93.81 164 SER B C 1
ATOM 5940 O O . SER B 1 164 ? -0.684 -33.531 3.201 1 93.81 164 SER B O 1
ATOM 5942 N N . ILE B 1 165 ? -1.223 -35.531 3.908 1 93.81 165 ILE B N 1
ATOM 5943 C CA . ILE B 1 165 ? -1.311 -35.125 5.309 1 93.81 165 ILE B CA 1
ATOM 5944 C C . ILE B 1 165 ? 0.057 -34.656 5.793 1 93.81 165 ILE B C 1
ATOM 5946 O O . ILE B 1 165 ? 0.166 -33.625 6.441 1 93.81 165 ILE B O 1
ATOM 5950 N N . PHE B 1 166 ? 1.095 -35.406 5.426 1 94.88 166 PHE B N 1
ATOM 5951 C CA . PHE B 1 166 ? 2.451 -35 5.793 1 94.88 166 PHE B CA 1
ATOM 5952 C C . PHE B 1 166 ? 2.811 -33.656 5.184 1 94.88 166 PHE B C 1
ATOM 5954 O O . PHE B 1 166 ? 3.361 -32.781 5.863 1 94.88 166 PHE B O 1
ATOM 5961 N N . TYR B 1 167 ? 2.455 -33.5 3.939 1 94.06 167 TYR B N 1
ATOM 5962 C CA . TYR B 1 167 ? 2.738 -32.25 3.232 1 94.06 167 TYR B CA 1
ATOM 5963 C C . TYR B 1 167 ? 2.043 -31.078 3.902 1 94.06 167 TYR B C 1
ATOM 5965 O O . TYR B 1 167 ? 2.67 -30.047 4.168 1 94.06 167 TYR B O 1
ATOM 5973 N N . VAL B 1 168 ? 0.82 -31.234 4.246 1 93.19 168 VAL B N 1
ATOM 5974 C CA . VAL B 1 168 ? 0.027 -30.141 4.805 1 93.19 168 VAL B CA 1
ATOM 5975 C C . VAL B 1 168 ? 0.54 -29.797 6.199 1 93.19 168 VAL B C 1
ATOM 5977 O O . VAL B 1 168 ? 0.697 -28.609 6.535 1 93.19 168 VAL B O 1
ATOM 5980 N N . ILE B 1 169 ? 0.849 -30.781 7.004 1 93.62 169 ILE B N 1
ATOM 5981 C CA . ILE B 1 169 ? 1.352 -30.562 8.359 1 93.62 169 ILE B CA 1
ATOM 5982 C C . ILE B 1 169 ? 2.693 -29.828 8.289 1 93.62 169 ILE B C 1
ATOM 5984 O O . ILE B 1 169 ? 2.908 -28.844 9 1 93.62 169 ILE B O 1
ATOM 5988 N N . HIS B 1 170 ? 3.537 -30.344 7.438 1 94.88 170 HIS B N 1
ATOM 5989 C CA . HIS B 1 170 ? 4.84 -29.719 7.254 1 94.88 170 HIS B CA 1
ATOM 5990 C C . HIS B 1 170 ? 4.695 -28.281 6.77 1 94.88 170 HIS B C 1
ATOM 5992 O O . HIS B 1 170 ? 5.387 -27.375 7.258 1 94.88 170 HIS B O 1
ATOM 5998 N N . PHE B 1 171 ? 3.816 -28.094 5.883 1 93.81 171 PHE B N 1
ATOM 5999 C CA . PHE B 1 171 ? 3.572 -26.781 5.316 1 93.81 171 PHE B CA 1
ATOM 6000 C C . PHE B 1 171 ? 3.127 -25.797 6.398 1 93.81 171 PHE B C 1
ATOM 6002 O O . PHE B 1 171 ? 3.688 -24.703 6.523 1 93.81 171 PHE B O 1
ATOM 6009 N N . ILE B 1 172 ? 2.182 -26.172 7.137 1 89.75 172 ILE B N 1
ATOM 6010 C CA . ILE B 1 172 ? 1.628 -25.297 8.164 1 89.75 172 ILE B CA 1
ATOM 6011 C C . ILE B 1 172 ? 2.689 -25.016 9.227 1 89.75 172 ILE B C 1
ATOM 6013 O O . ILE B 1 172 ? 2.84 -23.875 9.664 1 89.75 172 ILE B O 1
ATOM 6017 N N . TYR B 1 173 ? 3.42 -26.031 9.555 1 92.38 173 TYR B N 1
ATOM 6018 C CA . TYR B 1 173 ? 4.445 -25.891 10.578 1 92.38 173 TYR B CA 1
ATOM 6019 C C . TYR B 1 173 ? 5.504 -24.875 10.156 1 92.38 173 TYR B C 1
ATOM 6021 O O . TYR B 1 173 ? 5.84 -23.969 10.922 1 92.38 173 TYR B O 1
ATOM 6029 N N . ILE B 1 174 ? 6.035 -25.016 9 1 94.44 174 ILE B N 1
ATOM 6030 C CA . ILE B 1 174 ? 7.094 -24.141 8.523 1 94.44 174 ILE B CA 1
ATOM 6031 C C . ILE B 1 174 ? 6.527 -22.75 8.25 1 94.44 174 ILE B C 1
ATOM 6033 O O . ILE B 1 174 ? 7.191 -21.734 8.516 1 94.44 174 ILE B O 1
ATOM 6037 N N . LYS B 1 175 ? 5.328 -22.719 7.762 1 90.25 175 LYS B N 1
ATOM 6038 C CA . LYS B 1 175 ? 4.688 -21.438 7.496 1 90.25 175 LYS B CA 1
ATOM 6039 C C . LYS B 1 175 ? 4.547 -20.609 8.773 1 90.25 175 LYS B C 1
ATOM 6041 O O . LYS B 1 175 ? 4.812 -19.406 8.781 1 90.25 175 LYS B O 1
ATOM 6046 N N . ASN B 1 176 ? 4.168 -21.266 9.828 1 85.75 176 ASN B N 1
ATOM 6047 C CA . ASN B 1 176 ? 4.031 -20.562 11.102 1 85.75 176 ASN B CA 1
ATOM 6048 C C . ASN B 1 176 ? 5.371 -20.016 11.594 1 85.75 176 ASN B C 1
ATOM 6050 O O . ASN B 1 176 ? 5.426 -18.938 12.188 1 85.75 176 ASN B O 1
ATOM 6054 N N . ARG B 1 177 ? 6.406 -20.734 11.289 1 89.62 177 ARG B N 1
ATOM 6055 C CA . ARG B 1 177 ? 7.742 -20.266 11.641 1 89.62 177 ARG B CA 1
ATOM 6056 C C . ARG B 1 177 ? 8.141 -19.062 10.797 1 89.62 177 ARG B C 1
ATOM 6058 O O . ARG B 1 177 ? 8.766 -18.125 11.297 1 89.62 177 ARG B O 1
ATOM 6065 N N . ILE B 1 178 ? 7.781 -19.109 9.578 1 91.88 178 ILE B N 1
ATOM 6066 C CA . ILE B 1 178 ? 8.094 -18.016 8.656 1 91.88 178 ILE B CA 1
ATOM 6067 C C . ILE B 1 178 ? 7.379 -16.75 9.102 1 91.88 178 ILE B C 1
ATOM 6069 O O . ILE B 1 178 ? 7.938 -15.648 9.016 1 91.88 178 ILE B O 1
ATOM 6073 N N . VAL B 1 179 ? 6.18 -16.906 9.594 1 85.88 179 VAL B N 1
ATOM 6074 C CA . VAL B 1 179 ? 5.387 -15.75 10.023 1 85.88 179 VAL B CA 1
ATOM 6075 C C . VAL B 1 179 ? 6.098 -15.031 11.164 1 85.88 179 VAL B C 1
ATOM 6077 O O . VAL B 1 179 ? 6.121 -13.797 11.203 1 85.88 179 VAL B O 1
ATOM 6080 N N . VAL B 1 180 ? 6.734 -15.758 12.031 1 86.94 180 VAL B N 1
ATOM 6081 C CA . VAL B 1 180 ? 7.453 -15.18 13.164 1 86.94 180 VAL B CA 1
ATOM 6082 C C . VAL B 1 180 ? 8.641 -14.367 12.656 1 86.94 180 VAL B C 1
ATOM 6084 O O . VAL B 1 180 ? 8.844 -13.227 13.078 1 86.94 180 VAL B O 1
ATOM 6087 N N . TYR B 1 181 ? 9.375 -14.953 11.734 1 90.75 181 TYR B N 1
ATOM 6088 C CA . TYR B 1 181 ? 10.523 -14.258 11.164 1 90.75 181 TYR B CA 1
ATOM 6089 C C . TYR B 1 181 ? 10.078 -13.055 10.336 1 90.75 181 TYR B C 1
ATOM 6091 O O . TYR B 1 181 ? 10.75 -12.023 10.312 1 90.75 181 TYR B O 1
ATOM 6099 N N . ARG B 1 182 ? 9.031 -13.203 9.711 1 88.94 182 ARG B N 1
ATOM 6100 C CA . ARG B 1 182 ? 8.508 -12.117 8.875 1 88.94 182 ARG B CA 1
ATOM 6101 C C . ARG B 1 182 ? 8.102 -10.922 9.727 1 88.94 182 ARG B C 1
ATOM 6103 O O . ARG B 1 182 ? 8.328 -9.773 9.344 1 88.94 182 ARG B O 1
ATOM 6110 N N . ASN B 1 183 ? 7.508 -11.164 10.875 1 85.12 183 ASN B N 1
ATOM 6111 C CA . ASN B 1 183 ? 7.16 -10.078 11.781 1 85.12 183 ASN B CA 1
ATOM 6112 C C . ASN B 1 183 ? 8.398 -9.328 12.266 1 85.12 183 ASN B C 1
ATOM 6114 O O . ASN B 1 183 ? 8.406 -8.102 12.32 1 85.12 183 ASN B O 1
ATOM 6118 N N . THR B 1 184 ? 9.367 -10.078 12.547 1 89.12 184 THR B N 1
ATOM 6119 C CA . THR B 1 184 ? 10.633 -9.477 12.953 1 89.12 184 THR B CA 1
ATOM 6120 C C . THR B 1 184 ? 11.234 -8.656 11.812 1 89.12 184 THR B C 1
ATOM 6122 O O . THR B 1 184 ? 11.75 -7.559 12.039 1 89.12 184 THR B O 1
ATOM 6125 N N . TYR B 1 185 ? 11.148 -9.172 10.664 1 89.94 185 TYR B N 1
ATOM 6126 C CA . TYR B 1 185 ? 11.672 -8.492 9.484 1 89.94 185 TYR B CA 1
ATOM 6127 C C . TYR B 1 185 ? 10.922 -7.188 9.234 1 89.94 185 TYR B C 1
ATOM 6129 O O . TYR B 1 185 ? 11.531 -6.164 8.922 1 89.94 185 TYR B O 1
ATOM 6137 N N . LEU B 1 186 ? 9.703 -7.223 9.398 1 85 186 LEU B N 1
ATOM 6138 C CA . LEU B 1 186 ? 8.875 -6.039 9.188 1 85 186 LEU B CA 1
ATOM 6139 C C . LEU B 1 186 ? 9.18 -4.973 10.234 1 85 186 LEU B C 1
ATOM 6141 O O . LEU B 1 186 ? 9.25 -3.783 9.914 1 85 186 LEU B O 1
ATOM 6145 N N . GLU B 1 187 ? 9.312 -5.355 11.391 1 86.25 187 GLU B N 1
ATOM 6146 C CA . GLU B 1 187 ? 9.672 -4.422 12.453 1 86.25 187 GLU B CA 1
ATOM 6147 C C . GLU B 1 187 ? 11 -3.732 12.156 1 86.25 187 GLU B C 1
ATOM 6149 O O . GLU B 1 187 ? 11.125 -2.518 12.312 1 86.25 187 GLU B O 1
ATOM 6154 N N . LYS B 1 188 ? 11.891 -4.57 11.711 1 88.38 188 LYS B N 1
ATOM 6155 C CA . LYS B 1 188 ? 13.211 -4.023 11.414 1 88.38 188 LYS B CA 1
ATOM 6156 C C . LYS B 1 188 ? 13.164 -3.104 10.195 1 88.38 188 LYS B C 1
ATOM 6158 O O . LYS B 1 188 ? 13.812 -2.057 10.18 1 88.38 188 LYS B O 1
ATOM 6163 N N . THR B 1 189 ? 12.445 -3.459 9.266 1 85.25 189 THR B N 1
ATOM 6164 C CA . THR B 1 189 ? 12.32 -2.645 8.055 1 85.25 189 THR B CA 1
ATOM 6165 C C . THR B 1 189 ? 11.562 -1.352 8.352 1 85.25 189 THR B C 1
ATOM 6167 O O . THR B 1 189 ? 11.891 -0.299 7.801 1 85.25 189 THR B O 1
ATOM 6170 N N . GLU B 1 190 ? 10.594 -1.428 9.164 1 81.06 190 GLU B N 1
ATOM 6171 C CA . GLU B 1 190 ? 9.867 -0.231 9.57 1 81.06 190 GLU B CA 1
ATOM 6172 C C . GLU B 1 190 ? 10.766 0.726 10.344 1 81.06 190 GLU B C 1
ATOM 6174 O O . GLU B 1 190 ? 10.703 1.942 10.156 1 81.06 190 GLU B O 1
ATOM 6179 N N . ALA B 1 191 ? 11.539 0.179 11.125 1 82.06 191 ALA B N 1
ATOM 6180 C CA . ALA B 1 191 ? 12.508 0.999 11.852 1 82.06 191 ALA B CA 1
ATOM 6181 C C . ALA B 1 191 ? 13.477 1.677 10.891 1 82.06 191 ALA B C 1
ATOM 6183 O O . ALA B 1 191 ? 13.805 2.854 11.055 1 82.06 191 ALA B O 1
ATOM 6184 N N . THR B 1 192 ? 13.914 0.889 9.945 1 83.19 192 THR B N 1
ATOM 6185 C CA . THR B 1 192 ? 14.828 1.434 8.945 1 83.19 192 THR B CA 1
ATOM 6186 C C . THR B 1 192 ? 14.156 2.545 8.148 1 83.19 192 THR B C 1
ATOM 6188 O O . THR B 1 192 ? 14.719 3.625 7.973 1 83.19 192 THR B O 1
ATOM 6191 N N . THR B 1 193 ? 12.961 2.246 7.703 1 78.94 193 THR B N 1
ATOM 6192 C CA . THR B 1 193 ? 12.227 3.223 6.91 1 78.94 193 THR B CA 1
ATOM 6193 C C . THR B 1 193 ? 11.891 4.457 7.746 1 78.94 193 THR B C 1
ATOM 6195 O O . THR B 1 193 ? 11.953 5.582 7.25 1 78.94 193 THR B O 1
ATOM 6198 N N . GLY B 1 194 ? 11.492 4.203 8.938 1 75.56 194 GLY B N 1
ATOM 6199 C CA . GLY B 1 194 ? 11.242 5.316 9.836 1 75.56 194 GLY B CA 1
ATOM 6200 C C . GLY B 1 194 ? 12.453 6.211 10.016 1 75.56 194 GLY B C 1
ATOM 6201 O O . GLY B 1 194 ? 12.336 7.441 9.992 1 75.56 194 GLY B O 1
ATOM 6202 N N . SER B 1 195 ? 13.578 5.613 10.172 1 78.88 195 SER B N 1
ATOM 6203 C CA . SER B 1 195 ? 14.82 6.367 10.328 1 78.88 195 SER B CA 1
ATOM 6204 C C . SER B 1 195 ? 15.156 7.145 9.062 1 78.88 195 SER B C 1
ATOM 6206 O O . SER B 1 195 ? 15.594 8.297 9.133 1 78.88 195 SER B O 1
ATOM 6208 N N . VAL B 1 196 ? 14.969 6.539 7.996 1 80.44 196 VAL B N 1
ATOM 6209 C CA . VAL B 1 196 ? 15.258 7.184 6.719 1 80.44 196 VAL B CA 1
ATOM 6210 C C . VAL B 1 196 ? 14.344 8.391 6.527 1 80.44 196 VAL B C 1
ATOM 6212 O O . VAL B 1 196 ? 14.797 9.461 6.117 1 80.44 196 VAL B O 1
ATOM 6215 N N . TRP B 1 197 ? 13.133 8.18 6.863 1 75.38 197 TRP B N 1
ATOM 6216 C CA . TRP B 1 197 ? 12.188 9.289 6.746 1 75.38 197 TRP B CA 1
ATOM 6217 C C . TRP B 1 197 ? 12.562 10.422 7.699 1 75.38 197 TRP B C 1
ATOM 6219 O O . TRP B 1 197 ? 12.422 11.594 7.355 1 75.38 197 TRP B O 1
ATOM 6229 N N . GLY B 1 198 ? 12.953 10.023 8.836 1 72.5 198 GLY B N 1
ATOM 6230 C CA . GLY B 1 198 ? 13.438 11.031 9.766 1 72.5 198 GLY B CA 1
ATOM 6231 C C . GLY B 1 198 ? 14.609 11.836 9.219 1 72.5 198 GLY B C 1
ATOM 6232 O O . GLY B 1 198 ? 14.648 13.055 9.359 1 72.5 198 GLY B O 1
ATOM 6233 N N . TYR B 1 199 ? 15.445 11.156 8.531 1 76.12 199 TYR B N 1
ATOM 6234 C CA . TYR B 1 199 ? 16.609 11.82 7.941 1 76.12 199 TYR B CA 1
ATOM 6235 C C . TYR B 1 199 ? 16.188 12.688 6.758 1 76.12 199 TYR B C 1
ATOM 6237 O O . TYR B 1 199 ? 16.703 13.797 6.59 1 76.12 199 TYR B O 1
ATOM 6245 N N . PHE B 1 200 ? 15.227 12.242 6.102 1 73.81 200 PHE B N 1
ATOM 6246 C CA . PHE B 1 200 ? 14.781 13 4.938 1 73.81 200 PHE B CA 1
ATOM 6247 C C . PHE B 1 200 ? 14.039 14.266 5.367 1 73.81 200 PHE B C 1
ATOM 6249 O O . PHE B 1 200 ? 14.125 15.289 4.695 1 73.81 200 PHE B O 1
ATOM 6256 N N . ALA B 1 201 ? 13.359 14.062 6.402 1 71.94 201 ALA B N 1
ATOM 6257 C CA . ALA B 1 201 ? 12.664 15.227 6.941 1 71.94 201 ALA B CA 1
ATOM 6258 C C . ALA B 1 201 ? 13.656 16.328 7.324 1 71.94 201 ALA B C 1
ATOM 6260 O O . ALA B 1 201 ? 13.312 17.516 7.297 1 71.94 201 ALA B O 1
ATOM 6261 N N . HIS B 1 202 ? 14.844 15.883 7.578 1 75.25 202 HIS B N 1
ATOM 6262 C CA . HIS B 1 202 ? 15.859 16.828 8.023 1 75.25 202 HIS B CA 1
ATOM 6263 C C . HIS B 1 202 ? 17.031 16.875 7.051 1 75.25 202 HIS B C 1
ATOM 6265 O O . HIS B 1 202 ? 18.172 17.094 7.457 1 75.25 202 HIS B O 1
ATOM 6271 N N . ILE B 1 203 ? 16.75 16.656 5.848 1 75 203 ILE B N 1
ATOM 6272 C CA . ILE B 1 203 ? 17.797 16.453 4.859 1 75 203 ILE B CA 1
ATOM 6273 C C . ILE B 1 203 ? 18.641 17.734 4.738 1 75 203 ILE B C 1
ATOM 6275 O O . ILE B 1 203 ? 19.859 17.656 4.578 1 75 203 ILE B O 1
ATOM 6279 N N . LEU B 1 204 ? 18 18.859 4.77 1 73 204 LEU B N 1
ATOM 6280 C CA . LEU B 1 204 ? 18.734 20.109 4.641 1 73 204 LEU B CA 1
ATOM 6281 C C . LEU B 1 204 ? 19.703 20.297 5.797 1 73 204 LEU B C 1
ATOM 6283 O O . LEU B 1 204 ? 20.875 20.641 5.582 1 73 204 LEU B O 1
ATOM 6287 N N . VAL B 1 205 ? 19.172 20.047 6.918 1 76.62 205 VAL B N 1
ATOM 6288 C CA . VAL B 1 205 ? 20 20.203 8.109 1 76.62 205 VAL B CA 1
ATOM 6289 C C . VAL B 1 205 ? 21.156 19.203 8.07 1 76.62 205 VAL B C 1
ATOM 6291 O O . VAL B 1 205 ? 22.297 19.531 8.414 1 76.62 205 VAL B O 1
ATOM 6294 N N . LEU B 1 206 ? 20.875 18.062 7.613 1 79.31 206 LEU B N 1
ATOM 6295 C CA . LEU B 1 206 ? 21.906 17.016 7.555 1 79.31 206 LEU B CA 1
ATOM 6296 C C . LEU B 1 206 ? 22.984 17.375 6.551 1 79.31 206 LEU B C 1
ATOM 6298 O O . LEU B 1 206 ? 24.172 17.141 6.797 1 79.31 206 LEU B O 1
ATOM 6302 N N . LYS B 1 207 ? 22.594 17.938 5.543 1 77.06 207 LYS B N 1
ATOM 6303 C CA . LYS B 1 207 ? 23.547 18.375 4.527 1 77.06 207 LYS B CA 1
ATOM 6304 C C . LYS B 1 207 ? 24.422 19.516 5.055 1 77.06 207 LYS B C 1
ATOM 6306 O O . LYS B 1 207 ? 25.641 19.5 4.875 1 77.06 207 LYS B O 1
ATOM 6311 N N . LEU B 1 208 ? 23.75 20.391 5.676 1 77.31 208 LEU B N 1
ATOM 6312 C CA . LEU B 1 208 ? 24.453 21.578 6.168 1 77.31 208 LEU B CA 1
ATOM 6313 C C . LEU B 1 208 ? 25.422 21.203 7.285 1 77.31 208 LEU B C 1
ATOM 6315 O O . LEU B 1 208 ? 26.438 21.875 7.48 1 77.31 208 LEU B O 1
ATOM 6319 N N . LEU B 1 209 ? 25.125 20.078 7.914 1 78.69 209 LEU B N 1
ATOM 6320 C CA . LEU B 1 209 ? 25.984 19.625 9 1 78.69 209 LEU B CA 1
ATOM 6321 C C . LEU B 1 209 ? 26.984 18.578 8.508 1 78.69 209 LEU B C 1
ATOM 6323 O O . LEU B 1 209 ? 27.781 18.078 9.289 1 78.69 209 LEU B O 1
ATOM 6327 N N . ASN B 1 210 ? 27 18.219 7.238 1 76.06 210 ASN B N 1
ATOM 6328 C CA . ASN B 1 210 ? 27.875 17.219 6.637 1 76.06 210 ASN B CA 1
ATOM 6329 C C . ASN B 1 210 ? 27.781 15.891 7.371 1 76.06 210 ASN B C 1
ATOM 6331 O O . ASN B 1 210 ? 28.812 15.273 7.668 1 76.06 210 ASN B O 1
ATOM 6335 N N . MET B 1 211 ? 26.562 15.594 7.73 1 77.25 211 MET B N 1
ATOM 6336 C CA . MET B 1 211 ? 26.375 14.398 8.547 1 77.25 211 MET B CA 1
ATOM 6337 C C . MET B 1 211 ? 26.094 13.188 7.668 1 77.25 211 MET B C 1
ATOM 6339 O O . MET B 1 211 ? 25.812 12.094 8.172 1 77.25 211 MET B O 1
ATOM 6343 N N . MET B 1 212 ? 26.219 13.25 6.469 1 73.94 212 MET B N 1
ATOM 6344 C CA . MET B 1 212 ? 25.859 12.148 5.582 1 73.94 212 MET B CA 1
ATOM 6345 C C . MET B 1 212 ? 26.781 10.953 5.793 1 73.94 212 MET B C 1
ATOM 6347 O O . MET B 1 212 ? 26.328 9.805 5.789 1 73.94 212 MET B O 1
ATOM 6351 N N . ASP B 1 213 ? 28.031 11.219 6.062 1 74.38 213 ASP B N 1
ATOM 6352 C CA . ASP B 1 213 ? 29.016 10.148 6.219 1 74.38 213 ASP B CA 1
ATOM 6353 C C . ASP B 1 213 ? 28.797 9.398 7.531 1 74.38 213 ASP B C 1
ATOM 6355 O O . ASP B 1 213 ? 29.188 8.234 7.66 1 74.38 213 ASP B O 1
ATOM 6359 N N . GLN B 1 214 ? 28.125 10.102 8.43 1 76.12 214 GLN B N 1
ATOM 6360 C CA . GLN B 1 214 ? 27.891 9.461 9.719 1 76.12 214 GLN B CA 1
ATOM 6361 C C . GLN B 1 214 ? 26.578 8.672 9.711 1 76.12 214 GLN B C 1
ATOM 6363 O O . GLN B 1 214 ? 26.453 7.676 10.422 1 76.12 214 GLN B O 1
ATOM 6368 N N . ILE B 1 215 ? 25.719 9.086 8.922 1 79.06 215 ILE B N 1
ATOM 6369 C CA . ILE B 1 215 ? 24.375 8.508 8.922 1 79.06 215 ILE B CA 1
ATOM 6370 C C . ILE B 1 215 ? 24.375 7.234 8.078 1 79.06 215 ILE B C 1
ATOM 6372 O O . ILE B 1 215 ? 23.656 6.273 8.398 1 79.06 215 ILE B O 1
ATOM 6376 N N . LEU B 1 216 ? 25.25 7.141 7.098 1 79.5 216 LEU B N 1
ATOM 6377 C CA . LEU B 1 216 ? 25.203 6.051 6.125 1 79.5 216 LEU B CA 1
ATOM 6378 C C . LEU B 1 216 ? 25.578 4.727 6.777 1 79.5 216 LEU B C 1
ATOM 6380 O O . LEU B 1 216 ? 24.938 3.705 6.543 1 79.5 216 LEU B O 1
ATOM 6384 N N . PRO B 1 217 ? 26.578 4.77 7.637 1 82.62 217 PRO B N 1
ATOM 6385 C CA . PRO B 1 217 ? 26.922 3.508 8.297 1 82.62 217 PRO B CA 1
ATOM 6386 C C . PRO B 1 217 ? 25.812 3.018 9.227 1 82.62 217 PRO B C 1
ATOM 6388 O O . PRO B 1 217 ? 25.609 1.81 9.367 1 82.62 217 PRO B O 1
ATOM 6391 N N . THR B 1 218 ? 25.141 3.99 9.797 1 81.88 218 THR B N 1
ATOM 6392 C CA . THR B 1 218 ? 24.031 3.621 10.672 1 81.88 218 THR B CA 1
ATOM 6393 C C . THR B 1 218 ? 22.891 3.004 9.859 1 81.88 218 THR B C 1
ATOM 6395 O O . THR B 1 218 ? 22.297 2.014 10.281 1 81.88 218 THR B O 1
ATOM 6398 N N . LEU B 1 219 ? 22.656 3.562 8.758 1 83.06 219 LEU B N 1
ATOM 6399 C CA . LEU B 1 219 ? 21.625 3.033 7.879 1 83.06 219 LEU B CA 1
ATOM 6400 C C . LEU B 1 219 ? 22.016 1.658 7.348 1 83.06 219 LEU B C 1
ATOM 6402 O O . LEU B 1 219 ? 21.156 0.771 7.23 1 83.06 219 LEU B O 1
ATOM 6406 N N . ASP B 1 220 ? 23.312 1.505 7.082 1 86.81 220 ASP B N 1
ATOM 6407 C CA . ASP B 1 220 ? 23.812 0.215 6.617 1 86.81 220 ASP B CA 1
ATOM 6408 C C . ASP B 1 220 ? 23.609 -0.866 7.676 1 86.81 220 ASP B C 1
ATOM 6410 O O . ASP B 1 220 ? 23.25 -2.002 7.352 1 86.81 220 ASP B O 1
ATOM 6414 N N . ALA B 1 221 ? 23.844 -0.412 8.859 1 87.94 221 ALA B N 1
ATOM 6415 C CA . ALA B 1 221 ? 23.672 -1.363 9.953 1 87.94 221 ALA B CA 1
ATOM 6416 C C . ALA B 1 221 ? 22.219 -1.808 10.078 1 87.94 221 ALA B C 1
ATOM 6418 O O . ALA B 1 221 ? 21.938 -2.994 10.273 1 87.94 221 ALA B O 1
ATOM 6419 N N . TYR B 1 222 ? 21.281 -0.907 9.922 1 86.12 222 TYR B N 1
ATOM 6420 C CA . TYR B 1 222 ? 19.859 -1.225 9.977 1 86.12 222 TYR B CA 1
ATOM 6421 C C . TYR B 1 222 ? 19.469 -2.176 8.852 1 86.12 222 TYR B C 1
ATOM 6423 O O . TYR B 1 222 ? 18.734 -3.146 9.078 1 86.12 222 TYR B O 1
ATOM 6431 N N . VAL B 1 223 ? 20.031 -1.922 7.746 1 86.31 223 VAL B N 1
ATOM 6432 C CA . VAL B 1 223 ? 19.688 -2.719 6.574 1 86.31 223 VAL B CA 1
ATOM 6433 C C . VAL B 1 223 ? 20.25 -4.129 6.727 1 86.31 223 VAL B C 1
ATOM 6435 O O . VAL B 1 223 ? 19.594 -5.113 6.387 1 86.31 223 VAL B O 1
ATOM 6438 N N . ARG B 1 224 ? 21.422 -4.223 7.285 1 88.5 224 ARG B N 1
ATOM 6439 C CA . ARG B 1 224 ? 22.078 -5.523 7.441 1 88.5 224 ARG B CA 1
ATOM 6440 C C . ARG B 1 224 ? 21.344 -6.375 8.477 1 88.5 224 ARG B C 1
ATOM 6442 O O . ARG B 1 224 ? 21.266 -7.598 8.344 1 88.5 224 ARG B O 1
ATOM 6449 N N . GLU B 1 225 ? 20.859 -5.695 9.414 1 91 225 GLU B N 1
ATOM 6450 C CA . GLU B 1 225 ? 20.078 -6.426 10.414 1 91 225 GLU B CA 1
ATOM 6451 C C . GLU B 1 225 ? 18.812 -7.012 9.805 1 91 225 GLU B C 1
ATOM 6453 O O . GLU B 1 225 ? 18.438 -8.148 10.109 1 91 225 GLU B O 1
ATOM 6458 N N . ALA B 1 226 ? 18.203 -6.266 9.016 1 90.06 226 ALA B N 1
ATOM 6459 C CA . ALA B 1 226 ? 17 -6.742 8.336 1 90.06 226 ALA B CA 1
ATOM 6460 C C . ALA B 1 226 ? 17.328 -7.871 7.367 1 90.06 226 ALA B C 1
ATOM 6462 O O . ALA B 1 226 ? 16.562 -8.844 7.258 1 90.06 226 ALA B O 1
ATOM 6463 N N . LEU B 1 227 ? 18.484 -7.785 6.793 1 89.94 227 LEU B N 1
ATOM 6464 C CA . LEU B 1 227 ? 18.891 -8.789 5.816 1 89.94 227 LEU B CA 1
ATOM 6465 C C . LEU B 1 227 ? 19.188 -10.125 6.5 1 89.94 227 LEU B C 1
ATOM 6467 O O . LEU B 1 227 ? 18.922 -11.188 5.926 1 89.94 227 LEU B O 1
ATOM 6471 N N . ALA B 1 228 ? 19.703 -10.031 7.66 1 92.88 228 ALA B N 1
ATOM 6472 C CA . ALA B 1 228 ? 20 -11.266 8.398 1 92.88 228 ALA B CA 1
ATOM 6473 C C . ALA B 1 228 ? 18.719 -12.055 8.672 1 92.88 228 ALA B C 1
ATOM 6475 O O . ALA B 1 228 ? 18.703 -13.281 8.531 1 92.88 228 ALA B O 1
ATOM 6476 N N . VAL B 1 229 ? 17.688 -11.398 8.977 1 93.62 229 VAL B N 1
ATOM 6477 C CA . VAL B 1 229 ? 16.406 -12.055 9.227 1 93.62 229 VAL B CA 1
ATOM 6478 C C . VAL B 1 229 ? 15.82 -12.547 7.91 1 93.62 229 VAL B C 1
ATOM 6480 O O . VAL B 1 229 ? 15.258 -13.641 7.848 1 93.62 229 VAL B O 1
ATOM 6483 N N . ARG B 1 230 ? 16 -11.75 6.891 1 92.06 230 ARG B N 1
ATOM 6484 C CA . ARG B 1 230 ? 15.484 -12.094 5.57 1 92.06 230 ARG B CA 1
ATOM 6485 C C . ARG B 1 230 ? 16.094 -13.391 5.062 1 92.06 230 ARG B C 1
ATOM 6487 O O . ARG B 1 230 ? 15.422 -14.188 4.398 1 92.06 230 ARG B O 1
ATOM 6494 N N . ARG B 1 231 ? 17.297 -13.625 5.383 1 92.62 231 ARG B N 1
ATOM 6495 C CA . ARG B 1 231 ? 17.984 -14.844 4.965 1 92.62 231 ARG B CA 1
ATOM 6496 C C . ARG B 1 231 ? 17.312 -16.078 5.559 1 92.62 231 ARG B C 1
ATOM 6498 O O . ARG B 1 231 ? 17.156 -17.094 4.883 1 92.62 231 ARG B O 1
ATOM 6505 N N . ASN B 1 232 ? 16.875 -15.945 6.754 1 94.06 232 ASN B N 1
ATOM 6506 C CA . ASN B 1 232 ? 16.172 -17.047 7.387 1 94.06 232 ASN B CA 1
ATOM 6507 C C . ASN B 1 232 ? 14.828 -17.328 6.707 1 94.06 232 ASN B C 1
ATOM 6509 O O . ASN B 1 232 ? 14.445 -18.484 6.52 1 94.06 232 ASN B O 1
ATOM 6513 N N . ILE B 1 233 ? 14.234 -16.266 6.352 1 93.06 233 ILE B N 1
ATOM 6514 C CA . ILE B 1 233 ? 12.953 -16.406 5.668 1 93.06 233 ILE B CA 1
ATOM 6515 C C . ILE B 1 233 ? 13.156 -17.094 4.324 1 93.06 233 ILE B C 1
ATOM 6517 O O . ILE B 1 233 ? 12.422 -18.031 3.984 1 93.06 233 ILE B O 1
ATOM 6521 N N . LEU B 1 234 ? 14.188 -16.688 3.65 1 90.94 234 LEU B N 1
ATOM 6522 C CA . LEU B 1 234 ? 14.469 -17.25 2.336 1 90.94 234 LEU B CA 1
ATOM 6523 C C . LEU B 1 234 ? 14.812 -18.734 2.445 1 90.94 234 LEU B C 1
ATOM 6525 O O . LEU B 1 234 ? 14.352 -19.547 1.634 1 90.94 234 LEU B O 1
ATOM 6529 N N . PHE B 1 235 ? 15.508 -19.062 3.447 1 93.88 235 PHE B N 1
ATOM 6530 C CA . PHE B 1 235 ? 15.883 -20.453 3.65 1 93.88 235 PHE B CA 1
ATOM 6531 C C . PHE B 1 235 ? 14.648 -21.312 3.949 1 93.88 235 PHE B C 1
ATOM 6533 O O . PHE B 1 235 ? 14.453 -22.359 3.336 1 93.88 235 PHE B O 1
ATOM 6540 N N . LEU B 1 236 ? 13.875 -20.875 4.848 1 94.31 236 LEU B N 1
ATOM 6541 C CA . LEU B 1 236 ? 12.703 -21.641 5.246 1 94.31 236 LEU B CA 1
ATOM 6542 C C . LEU B 1 236 ? 11.703 -21.75 4.094 1 94.31 236 LEU B C 1
ATOM 6544 O O . LEU B 1 236 ? 11.047 -22.781 3.932 1 94.31 236 LEU B O 1
ATOM 6548 N N . ASP B 1 237 ? 11.625 -20.656 3.342 1 91.38 237 ASP B N 1
ATOM 6549 C CA . ASP B 1 237 ? 10.734 -20.688 2.186 1 91.38 237 ASP B CA 1
ATOM 6550 C C . ASP B 1 237 ? 11.195 -21.719 1.167 1 91.38 237 ASP B C 1
ATOM 6552 O O . ASP B 1 237 ? 10.383 -22.5 0.658 1 91.38 237 ASP B O 1
ATOM 6556 N N . ARG B 1 238 ? 12.453 -21.75 0.916 1 89.88 238 ARG B N 1
ATOM 6557 C CA . ARG B 1 238 ? 12.992 -22.734 -0.022 1 89.88 238 ARG B CA 1
ATOM 6558 C C . ARG B 1 238 ? 12.852 -24.141 0.527 1 89.88 238 ARG B C 1
ATOM 6560 O O . ARG B 1 238 ? 12.523 -25.078 -0.213 1 89.88 238 ARG B O 1
ATOM 6567 N N . TYR B 1 239 ? 13.117 -24.234 1.781 1 93.31 239 TYR B N 1
ATOM 6568 C CA . TYR B 1 239 ? 12.961 -25.531 2.441 1 93.31 239 TYR B CA 1
ATOM 6569 C C . TYR B 1 239 ? 11.531 -26.031 2.332 1 93.31 239 TYR B C 1
ATOM 6571 O O . TYR B 1 239 ? 11.297 -27.188 1.988 1 93.31 239 TYR B O 1
ATOM 6579 N N . LYS B 1 240 ? 10.602 -25.188 2.559 1 93.06 240 LYS B N 1
ATOM 6580 C CA . LYS B 1 240 ? 9.188 -25.531 2.49 1 93.06 240 LYS B CA 1
ATOM 6581 C C . LYS B 1 240 ? 8.805 -26.016 1.096 1 93.06 240 LYS B C 1
ATOM 6583 O O . LYS B 1 240 ? 8.188 -27.078 0.952 1 93.06 240 LYS B O 1
ATOM 6588 N N . VAL B 1 241 ? 9.234 -25.312 0.11 1 89.81 241 VAL B N 1
ATOM 6589 C CA . VAL B 1 241 ? 8.891 -25.641 -1.271 1 89.81 241 VAL B CA 1
ATOM 6590 C C . VAL B 1 241 ? 9.57 -26.938 -1.687 1 89.81 241 VAL B C 1
ATOM 6592 O O . VAL B 1 241 ? 8.953 -27.797 -2.312 1 89.81 241 VAL B O 1
ATOM 6595 N N . THR B 1 242 ? 10.82 -27.094 -1.295 1 91.38 242 THR B N 1
ATOM 6596 C CA . THR B 1 242 ? 11.602 -28.266 -1.673 1 91.38 242 THR B CA 1
ATOM 6597 C C . THR B 1 242 ? 11.008 -29.531 -1.063 1 91.38 242 THR B C 1
ATOM 6599 O O . THR B 1 242 ? 10.844 -30.547 -1.753 1 91.38 242 THR B O 1
ATOM 6602 N N . VAL B 1 243 ? 10.633 -29.438 0.151 1 92.31 243 VAL B N 1
ATOM 6603 C CA . VAL B 1 243 ? 10.047 -30.609 0.802 1 92.31 243 VAL B CA 1
ATOM 6604 C C . VAL B 1 243 ? 8.719 -30.953 0.127 1 92.31 243 VAL B C 1
ATOM 6606 O O . VAL B 1 243 ? 8.414 -32.125 -0.072 1 92.31 243 VAL B O 1
ATOM 6609 N N . GLY B 1 244 ? 7.961 -29.922 -0.234 1 91.75 244 GLY B N 1
ATOM 6610 C CA . GLY B 1 244 ? 6.727 -30.172 -0.961 1 91.75 244 GLY B CA 1
ATOM 6611 C C . GLY B 1 244 ? 6.945 -30.875 -2.287 1 91.75 244 GLY B C 1
ATOM 6612 O O . GLY B 1 244 ? 6.234 -31.828 -2.619 1 91.75 244 GLY B O 1
ATOM 6613 N N . ARG B 1 245 ? 7.926 -30.5 -3.02 1 89.25 245 ARG B N 1
ATOM 6614 C CA . ARG B 1 245 ? 8.234 -31.094 -4.316 1 89.25 245 ARG B CA 1
ATOM 6615 C C . ARG B 1 245 ? 8.742 -32.531 -4.16 1 89.25 245 ARG B C 1
ATOM 6617 O O . ARG B 1 245 ? 8.375 -33.406 -4.941 1 89.25 245 ARG B O 1
ATOM 6624 N N . VAL B 1 246 ? 9.547 -32.719 -3.127 1 89.06 246 VAL B N 1
ATOM 6625 C CA . VAL B 1 246 ? 10.078 -34.062 -2.861 1 89.06 246 VAL B CA 1
ATOM 6626 C C . VAL B 1 246 ? 8.93 -35 -2.492 1 89.06 246 VAL B C 1
ATOM 6628 O O . VAL B 1 246 ? 8.852 -36.125 -3.002 1 89.06 246 VAL B O 1
ATOM 6631 N N . CYS B 1 247 ? 8.031 -34.5 -1.679 1 90.12 247 CYS B N 1
ATOM 6632 C CA . CYS B 1 247 ? 6.879 -35.312 -1.305 1 90.12 247 CYS B CA 1
ATOM 6633 C C . CYS B 1 247 ? 6.059 -35.688 -2.531 1 90.12 247 CYS B C 1
ATOM 6635 O O . CYS B 1 247 ? 5.621 -36.844 -2.66 1 90.12 247 CYS B O 1
ATOM 6637 N N . ASN B 1 248 ? 5.871 -34.781 -3.404 1 90.75 248 ASN B N 1
ATOM 6638 C CA . ASN B 1 248 ? 5.105 -35.031 -4.621 1 90.75 248 ASN B CA 1
ATOM 6639 C C . ASN B 1 248 ? 5.77 -36.094 -5.496 1 90.75 248 ASN B C 1
ATOM 6641 O O . ASN B 1 248 ? 5.113 -37.031 -5.945 1 90.75 248 ASN B O 1
ATOM 6645 N N . ASN B 1 249 ? 7.062 -36 -5.707 1 88.75 249 ASN B N 1
ATOM 6646 C CA . ASN B 1 249 ? 7.766 -36.938 -6.578 1 88.75 249 ASN B CA 1
ATOM 6647 C C . ASN B 1 249 ? 7.859 -38.312 -5.957 1 88.75 249 ASN B C 1
ATOM 6649 O O . ASN B 1 249 ? 7.75 -39.312 -6.656 1 88.75 249 ASN B O 1
ATOM 6653 N N . VAL B 1 250 ? 8.07 -38.312 -4.672 1 87.75 250 VAL B N 1
ATOM 6654 C CA . VAL B 1 250 ? 8.109 -39.625 -3.982 1 87.75 250 VAL B CA 1
ATOM 6655 C C . VAL B 1 250 ? 6.754 -40.312 -4.098 1 87.75 250 VAL B C 1
ATOM 6657 O O . VAL B 1 250 ? 6.684 -41.5 -4.367 1 87.75 250 VAL B O 1
ATOM 6660 N N . SER B 1 251 ? 5.734 -39.5 -3.932 1 92.06 251 SER B N 1
ATOM 6661 C CA . SER B 1 251 ? 4.395 -40.062 -4.082 1 92.06 251 SER B CA 1
ATOM 6662 C C . SER B 1 251 ? 4.168 -40.594 -5.496 1 92.06 251 SER B C 1
ATOM 6664 O O . SER B 1 251 ? 3.629 -41.656 -5.68 1 92.06 251 SER B O 1
ATOM 6666 N N . GLU B 1 252 ? 4.578 -39.844 -6.441 1 89.75 252 GLU B N 1
ATOM 6667 C CA . GLU B 1 252 ? 4.426 -40.25 -7.836 1 89.75 252 GLU B CA 1
ATOM 6668 C C . GLU B 1 252 ? 5.16 -41.562 -8.117 1 89.75 252 GLU B C 1
ATOM 6670 O O . GLU B 1 252 ? 4.641 -42.438 -8.812 1 89.75 252 GLU B O 1
ATOM 6675 N N . MET B 1 253 ? 6.367 -41.688 -7.57 1 89.81 253 MET B N 1
ATOM 6676 C CA . MET B 1 253 ? 7.16 -42.906 -7.773 1 89.81 253 MET B CA 1
ATOM 6677 C C . MET B 1 253 ? 6.531 -44.094 -7.059 1 89.81 253 MET B C 1
ATOM 6679 O O . MET B 1 253 ? 6.527 -45.219 -7.582 1 89.81 253 MET B O 1
ATOM 6683 N N . LEU B 1 254 ? 6.039 -43.844 -5.863 1 91 254 LEU B N 1
ATOM 6684 C CA . LEU B 1 254 ? 5.367 -44.906 -5.129 1 91 254 LEU B CA 1
ATOM 6685 C C . LEU B 1 254 ? 4.133 -45.406 -5.887 1 91 254 LEU B C 1
ATOM 6687 O O . LEU B 1 254 ? 3.854 -46.594 -5.922 1 91 254 LEU B O 1
ATOM 6691 N N . ILE B 1 255 ? 3.438 -44.469 -6.465 1 91.62 255 ILE B N 1
ATOM 6692 C CA . ILE B 1 255 ? 2.27 -44.812 -7.27 1 91.62 255 ILE B CA 1
ATOM 6693 C C . ILE B 1 255 ? 2.701 -45.656 -8.469 1 91.62 255 ILE B C 1
ATOM 6695 O O . ILE B 1 255 ? 2.078 -46.688 -8.773 1 91.62 255 ILE B O 1
ATOM 6699 N N . LEU B 1 256 ? 3.789 -45.281 -9.078 1 89 256 LEU B N 1
ATOM 6700 C CA . LEU B 1 256 ? 4.297 -46 -10.227 1 89 256 LEU B CA 1
ATOM 6701 C C . LEU B 1 256 ? 4.648 -47.438 -9.844 1 89 256 LEU B C 1
ATOM 6703 O O . LEU B 1 256 ? 4.273 -48.375 -10.539 1 89 256 LEU B O 1
ATOM 6707 N N . VAL B 1 257 ? 5.34 -47.625 -8.734 1 89.81 257 VAL B N 1
ATOM 6708 C CA . VAL B 1 257 ? 5.785 -48.938 -8.289 1 89.81 257 VAL B CA 1
ATOM 6709 C C . VAL B 1 257 ? 4.574 -49.812 -7.957 1 89.81 257 VAL B C 1
ATOM 6711 O O . VAL B 1 257 ? 4.492 -50.969 -8.391 1 89.81 257 VAL B O 1
ATOM 6714 N N . LEU B 1 258 ? 3.619 -49.312 -7.289 1 92.19 258 LEU B N 1
ATOM 6715 C CA . LEU B 1 258 ? 2.441 -50.062 -6.887 1 92.19 258 LEU B CA 1
ATOM 6716 C C . LEU B 1 258 ? 1.593 -50.438 -8.094 1 92.19 258 LEU B C 1
ATOM 6718 O O . LEU B 1 258 ? 1.094 -51.562 -8.188 1 92.19 258 LEU B O 1
ATOM 6722 N N . MET B 1 259 ? 1.454 -49.5 -8.992 1 90.31 259 MET B N 1
ATOM 6723 C CA . MET B 1 259 ? 0.654 -49.781 -10.188 1 90.31 259 MET B CA 1
ATOM 6724 C C . MET B 1 259 ? 1.336 -50.812 -11.086 1 90.31 259 MET B C 1
ATOM 6726 O O . MET B 1 259 ? 0.667 -51.625 -11.727 1 90.31 259 MET B O 1
ATOM 6730 N N . THR B 1 260 ? 2.674 -50.75 -11.133 1 88.62 260 THR B N 1
ATOM 6731 C CA . THR B 1 260 ? 3.426 -51.719 -11.898 1 88.62 260 THR B CA 1
ATOM 6732 C C . THR B 1 260 ? 3.23 -53.125 -11.32 1 88.62 260 THR B C 1
ATOM 6734 O O . THR B 1 260 ? 3.072 -54.094 -12.07 1 88.62 260 THR B O 1
ATOM 6737 N N . GLY B 1 261 ? 3.293 -53.219 -10.016 1 88.19 261 GLY B N 1
ATOM 6738 C CA . GLY B 1 261 ? 2.998 -54.5 -9.391 1 88.19 261 GLY B CA 1
ATOM 6739 C C . GLY B 1 261 ? 1.636 -55.031 -9.766 1 88.19 261 GLY B C 1
ATOM 6740 O O . GLY B 1 261 ? 1.501 -56.25 -10.062 1 88.19 261 GLY B O 1
ATOM 6741 N N . SER B 1 262 ? 0.661 -54.188 -9.82 1 90.88 262 SER B N 1
ATOM 6742 C CA . SER B 1 262 ? -0.691 -54.594 -10.188 1 90.88 262 SER B CA 1
ATOM 6743 C C . SER B 1 262 ? -0.772 -54.969 -11.664 1 90.88 262 SER B C 1
ATOM 6745 O O . SER B 1 262 ? -1.564 -55.812 -12.055 1 90.88 262 SER B O 1
ATOM 6747 N N . LEU B 1 263 ? 0.018 -54.312 -12.43 1 87.94 263 LEU B N 1
ATOM 6748 C CA . LEU B 1 263 ? 0.063 -54.594 -13.867 1 87.94 263 LEU B CA 1
ATOM 6749 C C . LEU B 1 263 ? 0.663 -55.969 -14.141 1 87.94 263 LEU B C 1
ATOM 6751 O O . LEU B 1 263 ? 0.125 -56.719 -14.945 1 87.94 263 LEU B O 1
ATOM 6755 N N . ILE B 1 264 ? 1.759 -56.281 -13.492 1 87.12 264 ILE B N 1
ATOM 6756 C CA . ILE B 1 264 ? 2.436 -57.562 -13.656 1 87.12 264 ILE B CA 1
ATOM 6757 C C . ILE B 1 264 ? 1.525 -58.688 -13.172 1 87.12 264 ILE B C 1
ATOM 6759 O O . ILE B 1 264 ? 1.486 -59.75 -13.773 1 87.12 264 ILE B O 1
ATOM 6763 N N . ALA B 1 265 ? 0.786 -58.406 -12.125 1 90.06 265 ALA B N 1
ATOM 6764 C CA . ALA B 1 265 ? -0.129 -59.406 -11.57 1 90.06 265 ALA B CA 1
ATOM 6765 C C . ALA B 1 265 ? -1.361 -59.562 -12.461 1 90.06 265 ALA B C 1
ATOM 6767 O O . ALA B 1 265 ? -2.152 -60.469 -12.266 1 90.06 265 ALA B O 1
ATOM 6768 N N . GLY B 1 266 ? -1.632 -58.656 -13.406 1 87.25 266 GLY B N 1
ATOM 6769 C CA . GLY B 1 266 ? -2.75 -58.719 -14.328 1 87.25 266 GLY B CA 1
ATOM 6770 C C . GLY B 1 266 ? -4.02 -58.094 -13.789 1 87.25 266 GLY B C 1
ATOM 6771 O O . GLY B 1 266 ? -5.105 -58.312 -14.32 1 87.25 266 GLY B O 1
ATOM 6772 N N . ASN B 1 267 ? -3.9 -57.312 -12.766 1 88.75 267 ASN B N 1
ATOM 6773 C CA . ASN B 1 267 ? -5.062 -56.719 -12.109 1 88.75 267 ASN B CA 1
ATOM 6774 C C . ASN B 1 267 ? -5.402 -55.344 -12.688 1 88.75 267 ASN B C 1
ATOM 6776 O O . ASN B 1 267 ? -6.426 -54.75 -12.336 1 88.75 267 ASN B O 1
ATOM 6780 N N . THR B 1 268 ? -4.516 -54.844 -13.484 1 88.69 268 THR B N 1
ATOM 6781 C CA . THR B 1 268 ? -4.742 -53.5 -14.078 1 88.69 268 THR B CA 1
ATOM 6782 C C . THR B 1 268 ? -4.16 -53.438 -15.484 1 88.69 268 THR B C 1
ATOM 6784 O O . THR B 1 268 ? -3.514 -54.406 -15.938 1 88.69 268 THR B O 1
ATOM 6787 N N . VAL B 1 269 ? -4.582 -52.406 -16.203 1 87.56 269 VAL B N 1
ATOM 6788 C CA . VAL B 1 269 ? -4.105 -52.188 -17.562 1 87.56 269 VAL B CA 1
ATOM 6789 C C . VAL B 1 269 ? -3.258 -50.906 -17.609 1 87.56 269 VAL B C 1
ATOM 6791 O O . VAL B 1 269 ? -3.283 -50.094 -16.688 1 87.56 269 VAL B O 1
ATOM 6794 N N . LEU B 1 270 ? -2.459 -50.812 -18.641 1 84.75 270 LEU B N 1
ATOM 6795 C CA . LEU B 1 270 ? -1.504 -49.719 -18.75 1 84.75 270 LEU B CA 1
ATOM 6796 C C . LEU B 1 270 ? -2.221 -48.375 -18.781 1 84.75 270 LEU B C 1
ATOM 6798 O O . LEU B 1 270 ? -1.731 -47.406 -18.203 1 84.75 270 LEU B O 1
ATOM 6802 N N . GLY B 1 271 ? -3.365 -48.281 -19.453 1 85.62 271 GLY B N 1
ATOM 6803 C CA . GLY B 1 271 ? -4.148 -47.062 -19.453 1 85.62 271 GLY B CA 1
ATOM 6804 C C . GLY B 1 271 ? -4.527 -46.594 -18.078 1 85.62 271 GLY B C 1
ATOM 6805 O O . GLY B 1 271 ? -4.535 -45.375 -17.812 1 85.62 271 GLY B O 1
ATOM 6806 N N . ASP B 1 272 ? -4.754 -47.531 -17.156 1 88.75 272 ASP B N 1
ATOM 6807 C CA . ASP B 1 272 ? -5.137 -47.188 -15.789 1 88.75 272 ASP B CA 1
ATOM 6808 C C . ASP B 1 272 ? -3.951 -46.625 -15.008 1 88.75 272 ASP B C 1
ATOM 6810 O O . ASP B 1 272 ? -4.129 -45.812 -14.094 1 88.75 272 ASP B O 1
ATOM 6814 N N . VAL B 1 273 ? -2.775 -47.062 -15.375 1 86.44 273 VAL B N 1
ATOM 6815 C CA . VAL B 1 273 ? -1.578 -46.531 -14.734 1 86.44 273 VAL B CA 1
ATOM 6816 C C . VAL B 1 273 ? -1.429 -45.031 -15.07 1 86.44 273 VAL B C 1
ATOM 6818 O O . VAL B 1 273 ? -1.193 -44.219 -14.18 1 86.44 273 VAL B O 1
ATOM 6821 N N . LEU B 1 274 ? -1.639 -44.688 -16.297 1 84.56 274 LEU B N 1
ATOM 6822 C CA . LEU B 1 274 ? -1.537 -43.312 -16.75 1 84.56 274 LEU B CA 1
ATOM 6823 C C . LEU B 1 274 ? -2.66 -42.469 -16.141 1 84.56 274 LEU B C 1
ATOM 6825 O O . LEU B 1 274 ? -2.443 -41.312 -15.781 1 84.56 274 LEU B O 1
ATOM 6829 N N . LEU B 1 275 ? -3.793 -43.062 -16.125 1 88.31 275 LEU B N 1
ATOM 6830 C CA . LEU B 1 275 ? -4.945 -42.406 -15.539 1 88.31 275 LEU B CA 1
ATOM 6831 C C . LEU B 1 275 ? -4.691 -42.031 -14.086 1 88.31 275 LEU B C 1
ATOM 6833 O O . LEU B 1 275 ? -4.98 -40.906 -13.656 1 88.31 275 LEU B O 1
ATOM 6837 N N . MET B 1 276 ? -4.129 -42.969 -13.344 1 90.88 276 MET B N 1
ATOM 6838 C CA . MET B 1 276 ? -3.82 -42.75 -11.93 1 90.88 276 MET B CA 1
ATOM 6839 C C . MET B 1 276 ? -2.832 -41.594 -11.773 1 90.88 276 MET B C 1
ATOM 6841 O O . MET B 1 276 ? -2.986 -40.781 -10.875 1 90.88 276 MET B O 1
ATOM 6845 N N . HIS B 1 277 ? -1.909 -41.5 -12.641 1 87.88 277 HIS B N 1
ATOM 6846 C CA . HIS B 1 277 ? -0.925 -40.406 -12.578 1 87.88 277 HIS B CA 1
ATOM 6847 C C . HIS B 1 277 ? -1.562 -39.062 -12.891 1 87.88 277 HIS B C 1
ATOM 6849 O O . HIS B 1 277 ? -1.221 -38.062 -12.266 1 87.88 277 HIS B O 1
ATOM 6855 N N . LYS B 1 278 ? -2.441 -39.031 -13.82 1 87.88 278 LYS B N 1
ATOM 6856 C CA . LYS B 1 278 ? -3.121 -37.812 -14.172 1 87.88 278 LYS B CA 1
ATOM 6857 C C . LYS B 1 278 ? -4.008 -37.312 -13.031 1 87.88 278 LYS B C 1
ATOM 6859 O O . LYS B 1 278 ? -4.043 -36.125 -12.734 1 87.88 278 LYS B O 1
ATOM 6864 N N . TYR B 1 279 ? -4.711 -38.281 -12.438 1 92.12 279 TYR B N 1
ATOM 6865 C CA . TYR B 1 279 ? -5.555 -37.906 -11.305 1 92.12 279 TYR B CA 1
ATOM 6866 C C . TYR B 1 279 ? -4.711 -37.406 -10.133 1 92.12 279 TYR B C 1
ATOM 6868 O O . TYR B 1 279 ? -5.086 -36.469 -9.438 1 92.12 279 TYR B O 1
ATOM 6876 N N . TYR B 1 280 ? -3.604 -38.062 -9.969 1 93.06 280 TYR B N 1
ATOM 6877 C CA . TYR B 1 280 ? -2.717 -37.625 -8.898 1 93.06 280 TYR B CA 1
ATOM 6878 C C . TYR B 1 280 ? -2.176 -36.219 -9.172 1 93.06 280 TYR B C 1
ATOM 6880 O O . TYR B 1 280 ? -2.102 -35.375 -8.258 1 93.06 280 TYR B O 1
ATOM 6888 N N . ALA B 1 281 ? -1.813 -35.969 -10.383 1 88.44 281 ALA B N 1
ATOM 6889 C CA . ALA B 1 281 ? -1.321 -34.656 -10.758 1 88.44 281 ALA B CA 1
ATOM 6890 C C . ALA B 1 281 ? -2.381 -33.594 -10.516 1 88.44 281 ALA B C 1
ATOM 6892 O O . ALA B 1 281 ? -2.07 -32.5 -10.023 1 88.44 281 ALA B O 1
ATOM 6893 N N . LYS B 1 282 ? -3.549 -33.938 -10.883 1 88.81 282 LYS B N 1
ATOM 6894 C CA . LYS B 1 282 ? -4.664 -33 -10.656 1 88.81 282 LYS B CA 1
ATOM 6895 C C . LYS B 1 282 ? -4.863 -32.75 -9.164 1 88.81 282 LYS B C 1
ATOM 6897 O O . LYS B 1 282 ? -5.023 -31.609 -8.75 1 88.81 282 LYS B O 1
ATOM 6902 N N . PHE B 1 283 ? -4.855 -33.844 -8.359 1 93 283 PHE B N 1
ATOM 6903 C CA . PHE B 1 283 ? -4.984 -33.75 -6.91 1 93 283 PHE B CA 1
ATOM 6904 C C . PHE B 1 283 ? -3.922 -32.844 -6.328 1 93 283 PHE B C 1
ATOM 6906 O O . PHE B 1 283 ? -4.238 -31.906 -5.574 1 93 283 PHE B O 1
ATOM 6913 N N . ASN B 1 284 ? -2.77 -33.094 -6.734 1 91.69 284 ASN B N 1
ATOM 6914 C CA . ASN B 1 284 ? -1.642 -32.344 -6.191 1 91.69 284 ASN B CA 1
ATOM 6915 C C . ASN B 1 284 ? -1.688 -30.875 -6.613 1 91.69 284 ASN B C 1
ATOM 6917 O O . ASN B 1 284 ? -1.338 -29.984 -5.832 1 91.69 284 ASN B O 1
ATOM 6921 N N . SER B 1 285 ? -2.059 -30.609 -7.844 1 88.31 285 SER B N 1
ATOM 6922 C CA . SER B 1 285 ? -2.143 -29.234 -8.336 1 88.31 285 SER B CA 1
ATOM 6923 C C . SER B 1 285 ? -3.148 -28.422 -7.527 1 88.31 285 SER B C 1
ATOM 6925 O O . SER B 1 285 ? -2.879 -27.281 -7.16 1 88.31 285 SER B O 1
ATOM 6927 N N . HIS B 1 286 ? -4.238 -28.969 -7.266 1 89.38 286 HIS B N 1
ATOM 6928 C CA . HIS B 1 286 ? -5.281 -28.281 -6.508 1 89.38 286 HIS B CA 1
ATOM 6929 C C . HIS B 1 286 ? -4.891 -28.141 -5.039 1 89.38 286 HIS B C 1
ATOM 6931 O O . HIS B 1 286 ? -5.203 -27.141 -4.406 1 89.38 286 HIS B O 1
ATOM 6937 N N . LEU B 1 287 ? -4.223 -29.156 -4.5 1 90.5 287 LEU B N 1
ATOM 6938 C CA . LEU B 1 287 ? -3.729 -29.062 -3.129 1 90.5 287 LEU B CA 1
ATOM 6939 C C . LEU B 1 287 ? -2.725 -27.922 -2.99 1 90.5 287 LEU B C 1
ATOM 6941 O O . LEU B 1 287 ? -2.766 -27.172 -2.016 1 90.5 287 LEU B O 1
ATOM 6945 N N . ARG B 1 288 ? -1.915 -27.797 -3.99 1 87.94 288 ARG B N 1
ATOM 6946 C CA . ARG B 1 288 ? -0.921 -26.734 -3.988 1 87.94 288 ARG B CA 1
ATOM 6947 C C . ARG B 1 288 ? -1.586 -25.359 -4.129 1 87.94 288 ARG B C 1
ATOM 6949 O O . ARG B 1 288 ? -1.166 -24.391 -3.492 1 87.94 288 ARG B O 1
ATOM 6956 N N . ALA B 1 289 ? -2.555 -25.375 -4.965 1 85.06 289 ALA B N 1
ATOM 6957 C CA . ALA B 1 289 ? -3.295 -24.125 -5.125 1 85.06 289 ALA B CA 1
ATOM 6958 C C . ALA B 1 289 ? -3.904 -23.672 -3.799 1 85.06 289 ALA B C 1
ATOM 6960 O O . ALA B 1 289 ? -3.857 -22.484 -3.455 1 85.06 289 ALA B O 1
ATOM 6961 N N . MET B 1 290 ? -4.344 -24.578 -3.051 1 85.44 290 MET B N 1
ATOM 6962 C CA . MET B 1 290 ? -4.949 -24.281 -1.756 1 85.44 290 MET B CA 1
ATOM 6963 C C . MET B 1 290 ? -3.896 -23.781 -0.768 1 85.44 290 MET B C 1
ATOM 6965 O O . MET B 1 290 ? -4.141 -22.844 -0.019 1 85.44 290 MET B O 1
ATOM 6969 N N . THR B 1 291 ? -2.77 -24.406 -0.757 1 86.44 291 THR B N 1
ATOM 6970 C CA . THR B 1 291 ? -1.722 -24.016 0.181 1 86.44 291 THR B CA 1
ATOM 6971 C C . THR B 1 291 ? -1.139 -22.656 -0.196 1 86.44 291 THR B C 1
ATOM 6973 O O . THR B 1 291 ? -0.757 -21.875 0.678 1 86.44 291 THR B O 1
ATOM 6976 N N . ASN B 1 292 ? -1.158 -22.375 -1.459 1 81.81 292 ASN B N 1
ATOM 6977 C CA . ASN B 1 292 ? -0.655 -21.094 -1.916 1 81.81 292 ASN B CA 1
ATOM 6978 C C . ASN B 1 292 ? -1.588 -19.953 -1.514 1 81.81 292 ASN B C 1
ATOM 6980 O O . ASN B 1 292 ? -1.157 -18.797 -1.396 1 81.81 292 ASN B O 1
ATOM 6984 N N . ASN B 1 293 ? -2.793 -20.266 -1.349 1 79.94 293 ASN B N 1
ATOM 6985 C CA . ASN B 1 293 ? -3.77 -19.25 -0.971 1 79.94 293 ASN B CA 1
ATOM 6986 C C . ASN B 1 293 ? -3.932 -19.156 0.544 1 79.94 293 ASN B C 1
ATOM 6988 O O . ASN B 1 293 ? -4.77 -18.406 1.041 1 79.94 293 ASN B O 1
ATOM 6992 N N . TYR B 1 294 ? -3.133 -19.891 1.169 1 79.56 294 TYR B N 1
ATOM 6993 C CA . TYR B 1 294 ? -3.25 -19.953 2.621 1 79.56 294 TYR B CA 1
ATOM 6994 C C . TYR B 1 294 ? -3.004 -18.578 3.244 1 79.56 294 TYR B C 1
ATOM 6996 O O . TYR B 1 294 ? -3.695 -18.188 4.188 1 79.56 294 TYR B O 1
ATOM 7004 N N . ASP B 1 295 ? -2.117 -17.812 2.701 1 75.06 295 ASP B N 1
ATOM 7005 C CA . ASP B 1 295 ? -1.797 -16.5 3.242 1 75.06 295 ASP B CA 1
ATOM 7006 C C . ASP B 1 295 ? -2.967 -15.539 3.064 1 75.06 295 ASP B C 1
ATOM 7008 O O . ASP B 1 295 ? -3.303 -14.789 3.982 1 75.06 295 ASP B O 1
ATOM 7012 N N . ILE B 1 296 ? -3.49 -15.578 1.946 1 74.94 296 ILE B N 1
ATOM 7013 C CA . ILE B 1 296 ? -4.621 -14.703 1.655 1 74.94 296 ILE B CA 1
ATOM 7014 C C . ILE B 1 296 ? -5.797 -15.062 2.562 1 74.94 296 ILE B C 1
ATOM 7016 O O . ILE B 1 296 ? -6.5 -14.18 3.057 1 74.94 296 ILE B O 1
ATOM 7020 N N . TYR B 1 297 ? -5.875 -16.375 2.797 1 76.44 297 TYR B N 1
ATOM 7021 C CA . TYR B 1 297 ? -6.934 -16.844 3.686 1 76.44 297 TYR B CA 1
ATOM 7022 C C . TYR B 1 297 ? -6.746 -16.297 5.094 1 76.44 297 TYR B C 1
ATOM 7024 O O . TYR B 1 297 ? -7.691 -15.789 5.699 1 76.44 297 TYR B O 1
ATOM 7032 N N . LEU B 1 298 ? -5.562 -16.391 5.551 1 73.5 298 LEU B N 1
ATOM 7033 C CA . LEU B 1 298 ? -5.266 -15.938 6.902 1 73.5 298 LEU B CA 1
ATOM 7034 C C . LEU B 1 298 ? -5.523 -14.438 7.039 1 73.5 298 LEU B C 1
ATOM 7036 O O . LEU B 1 298 ? -6.191 -14 7.977 1 73.5 298 LEU B O 1
ATOM 7040 N N . LYS B 1 299 ? -5.145 -13.688 6.07 1 73.44 299 LYS B N 1
ATOM 7041 C CA . LYS B 1 299 ? -5.297 -12.234 6.098 1 73.44 299 LYS B CA 1
ATOM 7042 C C . LYS B 1 299 ? -6.766 -11.836 6.004 1 73.44 299 LYS B C 1
ATOM 7044 O O . LYS B 1 299 ? -7.223 -10.945 6.73 1 73.44 299 LYS B O 1
ATOM 7049 N N . THR B 1 300 ? -7.461 -12.492 5.137 1 73.75 300 THR B N 1
ATOM 7050 C CA . THR B 1 300 ? -8.859 -12.148 4.926 1 73.75 300 THR B CA 1
ATOM 7051 C C . THR B 1 300 ? -9.703 -12.516 6.145 1 73.75 300 THR B C 1
ATOM 7053 O O . THR B 1 300 ? -10.641 -11.797 6.496 1 73.75 300 THR B O 1
ATOM 7056 N N . CYS B 1 301 ? -9.289 -13.609 6.809 1 75.06 301 CYS B N 1
ATOM 7057 C CA . CYS B 1 301 ? -10.016 -14.016 8.008 1 75.06 301 CYS B CA 1
ATOM 7058 C C . CYS B 1 301 ? -9.82 -13.008 9.133 1 75.06 301 CYS B C 1
ATOM 7060 O O . CYS B 1 301 ? -10.773 -12.664 9.836 1 75.06 301 CYS B O 1
ATOM 7062 N N . THR B 1 302 ? -8.688 -12.555 9.281 1 73.19 302 THR B N 1
ATOM 7063 C CA . THR B 1 302 ? -8.391 -11.578 10.328 1 73.19 302 THR B CA 1
ATOM 7064 C C . THR B 1 302 ? -9.109 -10.266 10.055 1 73.19 302 THR B C 1
ATOM 7066 O O . THR B 1 302 ? -9.695 -9.672 10.969 1 73.19 302 THR B O 1
ATOM 7069 N N . LYS B 1 303 ? -9.094 -9.836 8.797 1 72.44 303 LYS B N 1
ATOM 7070 C CA . LYS B 1 303 ? -9.797 -8.609 8.43 1 72.44 303 LYS B CA 1
ATOM 7071 C C . LYS B 1 303 ? -11.305 -8.758 8.625 1 72.44 303 LYS B C 1
ATOM 7073 O O . LYS B 1 303 ? -11.969 -7.824 9.078 1 72.44 303 LYS B O 1
ATOM 7078 N N . MET B 1 304 ? -11.75 -9.922 8.32 1 73.62 304 MET B N 1
ATOM 7079 C CA . MET B 1 304 ? -13.172 -10.188 8.492 1 73.62 304 MET B CA 1
ATOM 7080 C C . MET B 1 304 ? -13.555 -10.164 9.969 1 73.62 304 MET B C 1
ATOM 7082 O O . MET B 1 304 ? -14.625 -9.656 10.328 1 73.62 304 MET B O 1
ATOM 7086 N N . TYR B 1 305 ? -12.672 -10.711 10.719 1 72.31 305 TYR B N 1
ATOM 7087 C CA . TYR B 1 305 ? -12.914 -10.711 12.156 1 72.31 305 TYR B CA 1
ATOM 7088 C C . TYR B 1 305 ? -12.992 -9.289 12.695 1 72.31 305 TYR B C 1
ATOM 7090 O O . TYR B 1 305 ? -13.906 -8.961 13.453 1 72.31 305 TYR B O 1
ATOM 7098 N N . ARG B 1 306 ? -12.133 -8.516 12.297 1 71.19 306 ARG B N 1
ATOM 7099 C CA . ARG B 1 306 ? -12.117 -7.129 12.75 1 71.19 306 ARG B CA 1
ATOM 7100 C C . ARG B 1 306 ? -13.336 -6.371 12.234 1 71.19 306 ARG B C 1
ATOM 7102 O O . ARG B 1 306 ? -13.906 -5.547 12.953 1 71.19 306 ARG B O 1
ATOM 7109 N N . PHE B 1 307 ? -13.719 -6.664 11.078 1 74.38 307 PHE B N 1
ATOM 7110 C CA . PHE B 1 307 ? -14.883 -6.027 10.484 1 74.38 307 PHE B CA 1
ATOM 7111 C C . PHE B 1 307 ? -16.156 -6.438 11.211 1 74.38 307 PHE B C 1
ATOM 7113 O O . PHE B 1 307 ? -17.016 -5.598 11.492 1 74.38 307 PHE B O 1
ATOM 7120 N N . SER B 1 308 ? -16.219 -7.73 11.422 1 74.12 308 SER B N 1
ATOM 7121 C CA . SER B 1 308 ? -17.406 -8.234 12.109 1 74.12 308 SER B CA 1
ATOM 7122 C C . SER B 1 308 ? -17.531 -7.629 13.508 1 74.12 308 SER B C 1
ATOM 7124 O O . SER B 1 308 ? -18.625 -7.293 13.945 1 74.12 308 SER B O 1
ATOM 7126 N N . ARG B 1 309 ? -16.484 -7.426 14.141 1 72.81 309 ARG B N 1
ATOM 7127 C CA . ARG B 1 309 ? -16.484 -6.812 15.461 1 72.81 309 ARG B CA 1
ATOM 7128 C C . ARG B 1 309 ? -16.906 -5.348 15.391 1 72.81 309 ARG B C 1
ATOM 7130 O O . ARG B 1 309 ? -17.688 -4.875 16.219 1 72.81 309 ARG B O 1
ATOM 7137 N N . LEU B 1 310 ? -16.422 -4.766 14.391 1 71.94 310 LEU B N 1
ATOM 7138 C CA . LEU B 1 310 ? -16.766 -3.361 14.203 1 71.94 310 LEU B CA 1
ATOM 7139 C C . LEU B 1 310 ? -18.234 -3.199 13.867 1 71.94 310 LEU B C 1
ATOM 7141 O O . LEU B 1 310 ? -18.891 -2.291 14.383 1 71.94 310 LEU B O 1
ATOM 7145 N N . MET B 1 311 ? -18.75 -4.051 13.039 1 73.94 311 MET B N 1
ATOM 7146 C CA . MET B 1 311 ? -20.156 -3.994 12.648 1 73.94 311 MET B CA 1
ATOM 7147 C C . MET B 1 311 ? -21.062 -4.297 13.844 1 73.94 311 MET B C 1
ATOM 7149 O O . MET B 1 311 ? -22.125 -3.689 13.984 1 73.94 311 MET B O 1
ATOM 7153 N N . THR B 1 312 ? -20.594 -5.188 14.617 1 73.25 312 THR B N 1
ATOM 7154 C CA . THR B 1 312 ? -21.359 -5.52 15.812 1 73.25 312 THR B CA 1
ATOM 7155 C C . THR B 1 312 ? -21.391 -4.34 16.781 1 73.25 312 THR B C 1
ATOM 7157 O O . THR B 1 312 ? -22.422 -4.059 17.391 1 73.25 312 THR B O 1
ATOM 7160 N N . GLU B 1 313 ? -20.344 -3.605 16.812 1 71.31 313 GLU B N 1
ATOM 7161 C CA . GLU B 1 313 ? -20.281 -2.422 17.672 1 71.31 313 GLU B CA 1
ATOM 7162 C C . GLU B 1 313 ? -21.203 -1.315 17.141 1 71.31 313 GLU B C 1
ATOM 7164 O O . GLU B 1 313 ? -21.891 -0.65 17.906 1 71.31 313 GLU B O 1
ATOM 7169 N N . CYS B 1 314 ? -21.203 -1.167 15.898 1 69.5 314 CYS B N 1
ATOM 7170 C CA . CYS B 1 314 ? -22.047 -0.149 15.289 1 69.5 314 CYS B CA 1
ATOM 7171 C C . CYS B 1 314 ? -23.531 -0.495 15.453 1 69.5 314 CYS B C 1
ATOM 7173 O O . CYS B 1 314 ? -24.344 0.385 15.703 1 69.5 314 CYS B O 1
ATOM 7175 N N . ARG B 1 315 ? -23.844 -1.743 15.297 1 70.94 315 ARG B N 1
ATOM 7176 C CA . ARG B 1 315 ? -25.219 -2.191 15.477 1 70.94 315 ARG B CA 1
ATOM 7177 C C . ARG B 1 315 ? -25.672 -2.014 16.922 1 70.94 315 ARG B C 1
ATOM 7179 O O . ARG B 1 315 ? -26.828 -1.658 17.172 1 70.94 315 ARG B O 1
ATOM 7186 N N . ALA B 1 316 ? -24.734 -2.162 17.734 1 69.5 316 ALA B N 1
ATOM 7187 C CA . ALA B 1 316 ? -25.062 -1.955 19.156 1 69.5 316 ALA B CA 1
ATOM 7188 C C . ALA B 1 316 ? -25.375 -0.49 19.438 1 69.5 316 ALA B C 1
ATOM 7190 O O . ALA B 1 316 ? -26.297 -0.187 20.203 1 69.5 316 ALA B O 1
ATOM 7191 N N . LEU B 1 317 ? -24.766 0.35 18.75 1 64.31 317 LEU B N 1
ATOM 7192 C CA . LEU B 1 317 ? -25 1.78 18.922 1 64.31 317 LEU B CA 1
ATOM 7193 C C . LEU B 1 317 ? -26.344 2.184 18.297 1 64.31 317 LEU B C 1
ATOM 7195 O O . LEU B 1 317 ? -27.047 3.037 18.844 1 64.31 317 LEU B O 1
ATOM 7199 N N . LYS B 1 318 ? -26.672 1.562 17.203 1 68.06 318 LYS B N 1
ATOM 7200 C CA . LYS B 1 318 ? -27.953 1.829 16.547 1 68.06 318 LYS B CA 1
ATOM 7201 C C . LYS B 1 318 ? -29.125 1.312 17.391 1 68.06 318 LYS B C 1
ATOM 7203 O O . LYS B 1 318 ? -30.172 1.956 17.469 1 68.06 318 LYS B O 1
ATOM 7208 N N . GLN B 1 319 ? -28.828 0.231 17.922 1 63.88 319 GLN B N 1
ATOM 7209 C CA . GLN B 1 319 ? -29.891 -0.35 18.734 1 63.88 319 GLN B CA 1
ATOM 7210 C C . GLN B 1 319 ? -30.109 0.475 20 1 63.88 319 GLN B C 1
ATOM 7212 O O . GLN B 1 319 ? -31.203 0.461 20.578 1 63.88 319 GLN B O 1
ATOM 7217 N N . ALA B 1 320 ? -29.141 1.266 20.297 1 62.41 320 ALA B N 1
ATOM 7218 C CA . ALA B 1 320 ? -29.281 2.127 21.469 1 62.41 320 ALA B CA 1
ATOM 7219 C C . ALA B 1 320 ? -30.172 3.328 21.156 1 62.41 320 ALA B C 1
ATOM 7221 O O . ALA B 1 320 ? -30.609 4.035 22.062 1 62.41 320 ALA B O 1
ATOM 7222 N N . GLU B 1 321 ? -30.422 3.557 19.859 1 66.06 321 GLU B N 1
ATOM 7223 C CA . GLU B 1 321 ? -31.344 4.621 19.453 1 66.06 321 GLU B CA 1
ATOM 7224 C C . GLU B 1 321 ? -32.781 4.297 19.891 1 66.06 321 GLU B C 1
ATOM 7226 O O . GLU B 1 321 ? -33.219 3.143 19.812 1 66.06 321 GLU B O 1
ATOM 7231 N N . PRO B 1 322 ? -33.406 5.285 20.578 1 63.06 322 PRO B N 1
ATOM 7232 C CA . PRO B 1 322 ? -34.781 5.043 21.016 1 63.06 322 PRO B CA 1
ATOM 7233 C C . PRO B 1 322 ? -35.719 4.652 19.875 1 63.06 322 PRO B C 1
ATOM 7235 O O . PRO B 1 322 ? -35.469 5.02 18.734 1 63.06 322 PRO B O 1
ATOM 7238 N N . GLU B 1 323 ? -36.531 3.568 20.078 1 60.22 323 GLU B N 1
ATOM 7239 C CA . GLU B 1 323 ? -37.531 3.088 19.109 1 60.22 323 GLU B CA 1
ATOM 7240 C C . GLU B 1 323 ? -38.438 4.219 18.641 1 60.22 323 GLU B C 1
ATOM 7242 O O . GLU B 1 323 ? -38.781 5.113 19.422 1 60.22 323 GLU B O 1
ATOM 7247 N N . LEU B 1 324 ? -38.719 4.402 17.25 1 56.31 324 LEU B N 1
ATOM 7248 C CA . LEU B 1 324 ? -39.688 5.305 16.641 1 56.31 324 LEU B CA 1
ATOM 7249 C C . LEU B 1 324 ? -41.094 4.992 17.125 1 56.31 324 LEU B C 1
ATOM 7251 O O . LEU B 1 324 ? -41.406 3.848 17.484 1 56.31 324 LEU B O 1
ATOM 7255 N N . PRO B 1 325 ? -42.031 6.074 17.281 1 55.44 325 PRO B N 1
ATOM 7256 C CA . PRO B 1 325 ? -41.875 7.477 16.875 1 55.44 325 PRO B CA 1
ATOM 7257 C C . PRO B 1 325 ? -41.156 8.312 17.938 1 55.44 325 PRO B C 1
ATOM 7259 O O . PRO B 1 325 ? -41.438 8.18 19.125 1 55.44 325 PRO B O 1
ATOM 7262 N N . SER B 1 326 ? -40.125 9.047 17.594 1 61.66 326 SER B N 1
ATOM 7263 C CA . SER B 1 326 ? -39.375 9.945 18.469 1 61.66 326 SER B CA 1
ATOM 7264 C C . SER B 1 326 ? -40.219 11.125 18.922 1 61.66 326 SER B C 1
ATOM 7266 O O . SER B 1 326 ? -41.125 11.562 18.188 1 61.66 326 SER B O 1
ATOM 7268 N N . ARG B 1 327 ? -40.469 11.43 20.266 1 65.12 327 ARG B N 1
ATOM 7269 C CA . ARG B 1 327 ? -41.219 12.586 20.75 1 65.12 327 ARG B CA 1
ATOM 7270 C C . ARG B 1 327 ? -40.406 13.875 20.531 1 65.12 327 ARG B C 1
ATOM 7272 O O . ARG B 1 327 ? -39.438 14.133 21.219 1 65.12 327 ARG B O 1
ATOM 7279 N N . VAL B 1 328 ? -40.625 14.469 19.281 1 72.75 328 VAL B N 1
ATOM 7280 C CA . VAL B 1 328 ? -40.031 15.781 19.047 1 72.75 328 VAL B CA 1
ATOM 7281 C C . VAL B 1 328 ? -40.531 16.766 20.094 1 72.75 328 VAL B C 1
ATOM 7283 O O . VAL B 1 328 ? -41.75 16.828 20.359 1 72.75 328 VAL B O 1
ATOM 7286 N N . PRO B 1 329 ? -39.594 17.359 20.734 1 76.5 329 PRO B N 1
ATOM 7287 C CA . PRO B 1 329 ? -40.031 18.344 21.734 1 76.5 329 PRO B CA 1
ATOM 7288 C C . PRO B 1 329 ? -40.969 19.391 21.141 1 76.5 329 PRO B C 1
ATOM 7290 O O . PRO B 1 329 ? -40.812 19.797 19.984 1 76.5 329 PRO B O 1
ATOM 7293 N N . SER B 1 330 ? -42.031 19.688 21.859 1 73.38 330 SER B N 1
ATOM 7294 C CA . SER B 1 330 ? -43 20.688 21.422 1 73.38 330 SER B CA 1
ATOM 7295 C C . SER B 1 330 ? -42.469 22.109 21.594 1 73.38 330 SER B C 1
ATOM 7297 O O . SER B 1 330 ? -42.875 23.031 20.891 1 73.38 330 SER B O 1
ATOM 7299 N N . ASN B 1 331 ? -41.531 22.25 22.531 1 76.25 331 ASN B N 1
ATOM 7300 C CA . ASN B 1 331 ? -40.969 23.562 22.844 1 76.25 331 ASN B CA 1
ATOM 7301 C C . ASN B 1 331 ? -39.438 23.531 22.875 1 76.25 331 ASN B C 1
ATOM 7303 O O . ASN B 1 331 ? -38.844 22.844 23.719 1 76.25 331 ASN B O 1
ATOM 7307 N N . TRP B 1 332 ? -38.844 24.266 21.969 1 78.5 332 TRP B N 1
ATOM 7308 C CA . TRP B 1 332 ? -37.375 24.219 21.844 1 78.5 332 TRP B CA 1
ATOM 7309 C C . TRP B 1 332 ? -36.75 25.422 22.531 1 78.5 332 TRP B C 1
ATOM 7311 O O . TRP B 1 332 ? -35.531 25.625 22.438 1 78.5 332 TRP B O 1
ATOM 7321 N N . THR B 1 333 ? -37.594 26.156 23.281 1 73.75 333 THR B N 1
ATOM 7322 C CA . THR B 1 333 ? -37.094 27.344 23.953 1 73.75 333 THR B CA 1
ATOM 7323 C C . THR B 1 333 ? -36.562 27 25.344 1 73.75 333 THR B C 1
ATOM 7325 O O . THR B 1 333 ? -35.812 27.781 25.953 1 73.75 333 THR B O 1
ATOM 7328 N N . GLN B 1 334 ? -37 25.797 25.75 1 78.12 334 GLN B N 1
ATOM 7329 C CA . GLN B 1 334 ? -36.594 25.422 27.094 1 78.12 334 GLN B CA 1
ATOM 7330 C C . GLN B 1 334 ? -35.594 24.281 27.062 1 78.12 334 GLN B C 1
ATOM 7332 O O . GLN B 1 334 ? -35.969 23.109 26.969 1 78.12 334 GLN B O 1
ATOM 7337 N N . ILE B 1 335 ? -34.344 24.641 27.156 1 82.81 335 ILE B N 1
ATOM 7338 C CA . ILE B 1 335 ? -33.281 23.641 27.234 1 82.81 335 ILE B CA 1
ATOM 7339 C C . ILE B 1 335 ? -32.719 23.594 28.656 1 82.81 335 ILE B C 1
ATOM 7341 O O . ILE B 1 335 ? -32.312 24.625 29.219 1 82.81 335 ILE B O 1
ATOM 7345 N N . GLU B 1 336 ? -32.719 22.406 29.234 1 81 336 GLU B N 1
ATOM 7346 C CA . GLU B 1 336 ? -32.281 22.25 30.625 1 81 336 GLU B CA 1
ATOM 7347 C C . GLU B 1 336 ? -31.188 21.188 30.75 1 81 336 GLU B C 1
ATOM 7349 O O . GLU B 1 336 ? -31.359 20.078 30.25 1 81 336 GLU B O 1
ATOM 7354 N N . PHE B 1 337 ? -30.094 21.594 31.328 1 81.19 337 PHE B N 1
ATOM 7355 C CA . PHE B 1 337 ? -29.047 20.656 31.703 1 81.19 337 PHE B CA 1
ATOM 7356 C C . PHE B 1 337 ? -29.141 20.328 33.188 1 81.19 337 PHE B C 1
ATOM 7358 O O . PHE B 1 337 ? -28.938 21.188 34.031 1 81.19 337 PHE B O 1
ATOM 7365 N N . SER B 1 338 ? -29.547 19.109 33.438 1 80.19 338 SER B N 1
ATOM 7366 C CA . SER B 1 338 ? -29.719 18.719 34.812 1 80.19 338 SER B CA 1
ATOM 7367 C C . SER B 1 338 ? -28.578 17.812 35.281 1 80.19 338 SER B C 1
ATOM 7369 O O . SER B 1 338 ? -28.547 16.625 34.938 1 80.19 338 SER B O 1
ATOM 7371 N N . LYS B 1 339 ? -27.688 18.281 36.156 1 79.25 339 LYS B N 1
ATOM 7372 C CA . LYS B 1 339 ? -26.594 17.547 36.781 1 79.25 339 LYS B CA 1
ATOM 7373 C C . LYS B 1 339 ? -25.812 16.734 35.75 1 79.25 339 LYS B C 1
ATOM 7375 O O . LYS B 1 339 ? -25.594 15.539 35.969 1 79.25 339 LYS B O 1
ATOM 7380 N N . VAL B 1 340 ? -25.531 17.375 34.688 1 80.81 340 VAL B N 1
ATOM 7381 C CA . VAL B 1 340 ? -24.844 16.672 33.625 1 80.81 340 VAL B CA 1
ATOM 7382 C C . VAL B 1 340 ? -23.344 16.594 33.938 1 80.81 340 VAL B C 1
ATOM 7384 O O . VAL B 1 340 ? -22.719 17.594 34.312 1 80.81 340 VAL B O 1
ATOM 7387 N N . CYS B 1 341 ? -22.781 15.383 33.969 1 76.44 341 CYS B N 1
ATOM 7388 C CA . CYS B 1 341 ? -21.359 15.141 34.188 1 76.44 341 CYS B CA 1
ATOM 7389 C C . CYS B 1 341 ? -20.719 14.453 33 1 76.44 341 CYS B C 1
ATOM 7391 O O . CYS B 1 341 ? -21.297 13.555 32.406 1 76.44 341 CYS B O 1
ATOM 7393 N N . PHE B 1 342 ? -19.594 15.109 32.531 1 72.81 342 PHE B N 1
ATOM 7394 C CA . PHE B 1 342 ? -18.812 14.5 31.469 1 72.81 342 PHE B CA 1
ATOM 7395 C C . PHE B 1 342 ? -17.344 14.438 31.844 1 72.81 342 PHE B C 1
ATOM 7397 O O . PHE B 1 342 ? -16.75 15.461 32.188 1 72.81 342 PHE B O 1
ATOM 7404 N N . SER B 1 343 ? -16.422 13.297 31.625 1 59.06 343 SER B N 1
ATOM 7405 C CA . SER B 1 343 ? -15.016 12.977 31.844 1 59.06 343 SER B CA 1
ATOM 7406 C C . SER B 1 343 ? -14.484 13.641 33.094 1 59.06 343 SER B C 1
ATOM 7408 O O . SER B 1 343 ? -13.758 14.633 33.031 1 59.06 343 SER B O 1
ATOM 7410 N N . TYR B 1 344 ? -14.711 13.391 34.344 1 52.03 344 TYR B N 1
ATOM 7411 C CA . TYR B 1 344 ? -14.211 13.664 35.688 1 52.03 344 TYR B CA 1
ATOM 7412 C C . TYR B 1 344 ? -14.578 15.078 36.125 1 52.03 344 TYR B C 1
ATOM 7414 O O . TYR B 1 344 ? -14.445 15.414 37.312 1 52.03 344 TYR B O 1
ATOM 7422 N N . GLU B 1 345 ? -14.766 16.062 35.25 1 51.88 345 GLU B N 1
ATOM 7423 C CA . GLU B 1 345 ? -15.109 17.391 35.781 1 51.88 345 GLU B CA 1
ATOM 7424 C C . GLU B 1 345 ? -16.625 17.625 35.719 1 51.88 345 GLU B C 1
ATOM 7426 O O . GLU B 1 345 ? -17.281 17.188 34.781 1 51.88 345 GLU B O 1
ATOM 7431 N N . SER B 1 346 ? -17.203 17.812 36.875 1 51.78 346 SER B N 1
ATOM 7432 C CA . SER B 1 346 ? -18.625 18.109 37.062 1 51.78 346 SER B CA 1
ATOM 7433 C C . SER B 1 346 ? -19.078 19.266 36.219 1 51.78 346 SER B C 1
ATOM 7435 O O . SER B 1 346 ? -18.484 20.359 36.25 1 51.78 346 SER B O 1
ATOM 7437 N N . LEU B 1 347 ? -19.609 19.016 35.094 1 55.53 347 LEU B N 1
ATOM 7438 C CA . LEU B 1 347 ? -19.828 20.125 34.188 1 55.53 347 LEU B CA 1
ATOM 7439 C C . LEU B 1 347 ? -20.922 21.047 34.719 1 55.53 347 LEU B C 1
ATOM 7441 O O . LEU B 1 347 ? -20.688 22.25 34.875 1 55.53 347 LEU B O 1
ATOM 7445 N N . ILE B 1 348 ? -22.266 21 34.25 1 56.84 348 ILE B N 1
ATOM 7446 C CA . ILE B 1 348 ? -23.297 22.016 34.375 1 56.84 348 ILE B CA 1
ATOM 7447 C C . ILE B 1 348 ? -24.469 21.469 35.156 1 56.84 348 ILE B C 1
ATOM 7449 O O . ILE B 1 348 ? -25 20.391 34.844 1 56.84 348 ILE B O 1
ATOM 7453 N N . THR B 1 349 ? -24.656 21.812 36.406 1 51.22 349 THR B N 1
ATOM 7454 C CA . THR B 1 349 ? -25.828 21.422 37.188 1 51.22 349 THR B CA 1
ATOM 7455 C C . THR B 1 349 ? -27.094 21.953 36.531 1 51.22 349 THR B C 1
ATOM 7457 O O . THR B 1 349 ? -28.078 21.219 36.375 1 51.22 349 THR B O 1
ATOM 7460 N N . LYS B 1 350 ? -27.531 23.172 36.75 1 52.12 350 LYS B N 1
ATOM 7461 C CA . LYS B 1 350 ? -28.875 23.672 36.438 1 52.12 350 LYS B CA 1
ATOM 7462 C C . LYS B 1 350 ? -28.797 24.828 35.438 1 52.12 350 LYS B C 1
ATOM 7464 O O . LYS B 1 350 ? -28.047 25.781 35.625 1 52.12 350 LYS B O 1
ATOM 7469 N N . ALA B 1 351 ? -28.891 24.5 34.125 1 51.56 351 ALA B N 1
ATOM 7470 C CA . ALA B 1 351 ? -29.094 25.672 33.281 1 51.56 351 ALA B CA 1
ATOM 7471 C C . ALA B 1 351 ? -30.469 25.625 32.594 1 51.56 351 ALA B C 1
ATOM 7473 O O . ALA B 1 351 ? -30.844 24.594 32.062 1 51.56 351 ALA B O 1
ATOM 7474 N N . ARG B 1 352 ? -31.5 26.406 33.062 1 51.56 352 ARG B N 1
ATOM 7475 C CA . ARG B 1 352 ? -32.812 26.531 32.438 1 51.56 352 ARG B CA 1
ATOM 7476 C C . ARG B 1 352 ? -32.812 27.625 31.359 1 51.56 352 ARG B C 1
ATOM 7478 O O . ARG B 1 352 ? -32.938 28.797 31.672 1 51.56 352 ARG B O 1
ATOM 7485 N N . PRO B 1 353 ? -32.25 27.312 30.281 1 50.03 353 PRO B N 1
ATOM 7486 C CA . PRO B 1 353 ? -32.375 28.422 29.328 1 50.03 353 PRO B CA 1
ATOM 7487 C C . PRO B 1 353 ? -33.781 28.609 28.812 1 50.03 353 PRO B C 1
ATOM 7489 O O . PRO B 1 353 ? -34.344 27.703 28.188 1 50.03 353 PRO B O 1
ATOM 7492 N N . ALA B 1 354 ? -34.625 29.188 29.609 1 48.97 354 ALA B N 1
ATOM 7493 C CA . ALA B 1 354 ? -35.938 29.5 29.031 1 48.97 354 ALA B CA 1
ATOM 7494 C C . ALA B 1 354 ? -35.812 30.547 27.922 1 48.97 354 ALA B C 1
ATOM 7496 O O . ALA B 1 354 ? -36.812 30.938 27.312 1 48.97 354 ALA B O 1
ATOM 7497 N N . LEU B 1 355 ? -34.625 31.125 27.703 1 56.16 355 LEU B N 1
ATOM 7498 C CA . LEU B 1 355 ? -34.719 32.344 26.922 1 56.16 355 LEU B CA 1
ATOM 7499 C C . LEU B 1 355 ? -34.25 32.125 25.484 1 56.16 355 LEU B C 1
ATOM 7501 O O . LEU B 1 355 ? -33.531 31.141 25.203 1 56.16 355 LEU B O 1
ATOM 7505 N N . ASP B 1 356 ? -34.594 33.094 24.453 1 64.81 356 ASP B N 1
ATOM 7506 C CA . ASP B 1 356 ? -34.5 33.156 23 1 64.81 356 ASP B CA 1
ATOM 7507 C C . ASP B 1 356 ? -33.062 33.188 22.531 1 64.81 356 ASP B C 1
ATOM 7509 O O . ASP B 1 356 ? -32.688 32.469 21.594 1 64.81 356 ASP B O 1
ATOM 7513 N N . HIS B 1 357 ? -32.125 33.906 23.297 1 79.88 357 HIS B N 1
ATOM 7514 C CA . HIS B 1 357 ? -30.734 34.031 22.859 1 79.88 357 HIS B CA 1
ATOM 7515 C C . HIS B 1 357 ? -29.766 33.875 24.016 1 79.88 357 HIS B C 1
ATOM 7517 O O . HIS B 1 357 ? -29.75 34.719 24.922 1 79.88 357 HIS B O 1
ATOM 7523 N N . VAL B 1 358 ? -29.047 32.75 24.047 1 84.62 358 VAL B N 1
ATOM 7524 C CA . VAL B 1 358 ? -28.141 32.469 25.172 1 84.62 358 VAL B CA 1
ATOM 7525 C C . VAL B 1 358 ? -26.703 32.469 24.688 1 84.62 358 VAL B C 1
ATOM 7527 O O . VAL B 1 358 ? -26.406 31.922 23.609 1 84.62 358 VAL B O 1
ATOM 7530 N N . ALA B 1 359 ? -25.875 33.156 25.422 1 88.12 359 ALA B N 1
ATOM 7531 C CA . ALA B 1 359 ? -24.438 33.125 25.141 1 88.12 359 ALA B CA 1
ATOM 7532 C C . ALA B 1 359 ? -23.703 32.312 26.219 1 88.12 359 ALA B C 1
ATOM 7534 O O . ALA B 1 359 ? -24.031 32.406 27.406 1 88.12 359 ALA B O 1
ATOM 7535 N N . ILE B 1 360 ? -22.891 31.5 25.781 1 87.12 360 ILE B N 1
ATOM 7536 C CA . ILE B 1 360 ? -22.016 30.766 26.672 1 87.12 360 ILE B CA 1
ATOM 7537 C C . ILE B 1 360 ? -20.578 31.281 26.547 1 87.12 360 ILE B C 1
ATOM 7539 O O . ILE B 1 360 ? -20 31.25 25.469 1 87.12 360 ILE B O 1
ATOM 7543 N N . VAL B 1 361 ? -20.016 31.781 27.672 1 87.12 361 VAL B N 1
ATOM 7544 C CA . VAL B 1 361 ? -18.703 32.406 27.625 1 87.12 361 VAL B CA 1
ATOM 7545 C C . VAL B 1 361 ? -17.781 31.719 28.641 1 87.12 361 VAL B C 1
ATOM 7547 O O . VAL B 1 361 ? -18.25 31.141 29.625 1 87.12 361 VAL B O 1
ATOM 7550 N N . GLY B 1 362 ? -16.547 31.719 28.328 1 82.06 362 GLY B N 1
ATOM 7551 C CA . GLY B 1 362 ? -15.516 31.141 29.172 1 82.06 362 GLY B CA 1
ATOM 7552 C C . GLY B 1 362 ? -14.188 31 28.453 1 82.06 362 GLY B C 1
ATOM 7553 O O . GLY B 1 362 ? -14.102 31.172 27.234 1 82.06 362 GLY B O 1
ATOM 7554 N N . ARG B 1 363 ? -13.188 30.688 29.203 1 76.44 363 ARG B N 1
ATOM 7555 C CA . ARG B 1 363 ? -11.867 30.469 28.625 1 76.44 363 ARG B CA 1
ATOM 7556 C C . ARG B 1 363 ? -11.812 29.188 27.812 1 76.44 363 ARG B C 1
ATOM 7558 O O . ARG B 1 363 ? -12.727 28.359 27.906 1 76.44 363 ARG B O 1
ATOM 7565 N N . SER B 1 364 ? -10.844 29.125 26.953 1 74.12 364 SER B N 1
ATOM 7566 C CA . SER B 1 364 ? -10.641 27.891 26.203 1 74.12 364 SER B CA 1
ATOM 7567 C C . SER B 1 364 ? -10.469 26.703 27.141 1 74.12 364 SER B C 1
ATOM 7569 O O . SER B 1 364 ? -9.797 26.812 28.172 1 74.12 364 SER B O 1
ATOM 7571 N N . GLY B 1 365 ? -11.164 25.625 26.875 1 73.12 365 GLY B N 1
ATOM 7572 C CA . GLY B 1 365 ? -11.07 24.438 27.703 1 73.12 365 GLY B CA 1
ATOM 7573 C C . GLY B 1 365 ? -12.062 24.406 28.844 1 73.12 365 GLY B C 1
ATOM 7574 O O . GLY B 1 365 ? -12.062 23.484 29.656 1 73.12 365 GLY B O 1
ATOM 7575 N N . SER B 1 366 ? -12.875 25.406 28.875 1 76 366 SER B N 1
ATOM 7576 C CA . SER B 1 366 ? -13.797 25.484 30 1 76 366 SER B CA 1
ATOM 7577 C C . SER B 1 366 ? -14.961 24.516 29.844 1 76 366 SER B C 1
ATOM 7579 O O . SER B 1 366 ? -15.773 24.359 30.75 1 76 366 SER B O 1
ATOM 7581 N N . GLY B 1 367 ? -15.109 23.797 28.688 1 77.44 367 GLY B N 1
ATOM 7582 C CA . GLY B 1 367 ? -16.141 22.797 28.516 1 77.44 367 GLY B CA 1
ATOM 7583 C C . GLY B 1 367 ? -17.281 23.266 27.625 1 77.44 367 GLY B C 1
ATOM 7584 O O . GLY B 1 367 ? -18.281 22.562 27.453 1 77.44 367 GLY B O 1
ATOM 7585 N N . LYS B 1 368 ? -17.219 24.406 27.078 1 81.75 368 LYS B N 1
ATOM 7586 C CA . LYS B 1 368 ? -18.281 25 26.281 1 81.75 368 LYS B CA 1
ATOM 7587 C C . LYS B 1 368 ? -18.656 24.094 25.109 1 81.75 368 LYS B C 1
ATOM 7589 O O . LYS B 1 368 ? -19.828 23.766 24.938 1 81.75 368 LYS B O 1
ATOM 7594 N N . SER B 1 369 ? -17.609 23.641 24.359 1 79.19 369 SER B N 1
ATOM 7595 C CA . SER B 1 369 ? -17.859 22.797 23.188 1 79.19 369 SER B CA 1
ATOM 7596 C C . SER B 1 369 ? -18.406 21.438 23.594 1 79.19 369 SER B C 1
ATOM 7598 O O . SER B 1 369 ? -19.188 20.828 22.859 1 79.19 369 SER B O 1
ATOM 7600 N N . THR B 1 370 ? -18.031 20.953 24.75 1 81.06 370 THR B N 1
ATOM 7601 C CA . THR B 1 370 ? -18.516 19.688 25.266 1 81.06 370 THR B CA 1
ATOM 7602 C C . THR B 1 370 ? -20.016 19.766 25.531 1 81.06 370 THR B C 1
ATOM 7604 O O . THR B 1 370 ? -20.75 18.812 25.25 1 81.06 370 THR B O 1
ATOM 7607 N N . LEU B 1 371 ? -20.422 20.891 26.047 1 82 371 LEU B N 1
ATOM 7608 C CA . LEU B 1 371 ? -21.844 21.094 26.312 1 82 371 LEU B CA 1
ATOM 7609 C C . LEU B 1 371 ? -22.656 21.047 25.031 1 82 371 LEU B C 1
ATOM 7611 O O . LEU B 1 371 ? -23.734 20.453 24.984 1 82 371 LEU B O 1
ATOM 7615 N N . VAL B 1 372 ? -22.109 21.656 24.031 1 82.88 372 VAL B N 1
ATOM 7616 C CA . VAL B 1 372 ? -22.781 21.672 22.734 1 82.88 372 VAL B CA 1
ATOM 7617 C C . VAL B 1 372 ? -22.859 20.25 22.172 1 82.88 372 VAL B C 1
ATOM 7619 O O . VAL B 1 372 ? -23.891 19.844 21.641 1 82.88 372 VAL B O 1
ATOM 7622 N N . LYS B 1 373 ? -21.844 19.516 22.328 1 83.81 373 LYS B N 1
ATOM 7623 C CA . LYS B 1 373 ? -21.781 18.156 21.812 1 83.81 373 LYS B CA 1
ATOM 7624 C C . LYS B 1 373 ? -22.75 17.25 22.562 1 83.81 373 LYS B C 1
ATOM 7626 O O . LYS B 1 373 ? -23.328 16.328 21.969 1 83.81 373 LYS B O 1
ATOM 7631 N N . ILE B 1 374 ? -22.953 17.484 23.828 1 83 374 ILE B N 1
ATOM 7632 C CA . ILE B 1 374 ? -23.922 16.719 24.609 1 83 374 ILE B CA 1
ATOM 7633 C C . ILE B 1 374 ? -25.328 17.047 24.156 1 83 374 ILE B C 1
ATOM 7635 O O . ILE B 1 374 ? -26.172 16.156 24.031 1 83 374 ILE B O 1
ATOM 7639 N N . LEU B 1 375 ? -25.547 18.312 23.922 1 83.44 375 LEU B N 1
ATOM 7640 C CA . LEU B 1 375 ? -26.844 18.75 23.438 1 83.44 375 LEU B CA 1
ATOM 7641 C C . LEU B 1 375 ? -27.188 18.078 22.109 1 83.44 375 LEU B C 1
ATOM 7643 O O . LEU B 1 375 ? -28.344 17.75 21.859 1 83.44 375 LEU B O 1
ATOM 7647 N N . LEU B 1 376 ? -26.172 17.797 21.359 1 84.38 376 LEU B N 1
ATOM 7648 C CA . LEU B 1 376 ? -26.344 17.219 20.031 1 84.38 376 LEU B CA 1
ATOM 7649 C C . LEU B 1 376 ? -26.281 15.688 20.094 1 84.38 376 LEU B C 1
ATOM 7651 O O . LEU B 1 376 ? -26.328 15.016 19.062 1 84.38 376 LEU B O 1
ATOM 7655 N N . ARG B 1 377 ? -26.031 15.172 21.25 1 80.69 377 ARG B N 1
ATOM 7656 C CA . ARG B 1 377 ? -25.938 13.734 21.5 1 80.69 377 ARG B CA 1
ATOM 7657 C C . ARG B 1 377 ? -24.734 13.125 20.781 1 80.69 377 ARG B C 1
ATOM 7659 O O . ARG B 1 377 ? -24.766 11.961 20.391 1 80.69 377 ARG B O 1
ATOM 7666 N N . LEU B 1 378 ? -23.875 13.977 20.531 1 77.5 378 LEU B N 1
ATOM 7667 C CA . LEU B 1 378 ? -22.594 13.469 20.016 1 77.5 378 LEU B CA 1
ATOM 7668 C C . LEU B 1 378 ? -21.75 12.875 21.141 1 77.5 378 LEU B C 1
ATOM 7670 O O . LEU B 1 378 ? -20.922 12.008 20.906 1 77.5 378 LEU B O 1
ATOM 7674 N N . TYR B 1 379 ? -21.953 13.469 22.344 1 76.75 379 TYR B N 1
ATOM 7675 C CA . TYR B 1 379 ? -21.375 12.945 23.562 1 76.75 379 TYR B CA 1
ATOM 7676 C C . TYR B 1 379 ? -22.469 12.539 24.547 1 76.75 379 TYR B C 1
ATOM 7678 O O . TYR B 1 379 ? -23.484 13.203 24.656 1 76.75 379 TYR B O 1
ATOM 7686 N N . HIS B 1 380 ? -22.234 11.477 25.219 1 77.19 380 HIS B N 1
ATOM 7687 C CA . HIS B 1 380 ? -23.172 11.031 26.234 1 77.19 380 HIS B CA 1
ATOM 7688 C C . HIS B 1 380 ? -22.656 11.328 27.641 1 77.19 380 HIS B C 1
ATOM 7690 O O . HIS B 1 380 ? -21.516 10.961 27.969 1 77.19 380 HIS B O 1
ATOM 7696 N N . PRO B 1 381 ? -23.516 12.047 28.266 1 78.69 381 PRO B N 1
ATOM 7697 C CA . PRO B 1 381 ? -23.078 12.359 29.641 1 78.69 381 PRO B CA 1
ATOM 7698 C C . PRO B 1 381 ? -23.031 11.117 30.531 1 78.69 381 PRO B C 1
ATOM 7700 O O . PRO B 1 381 ? -23.781 10.164 30.312 1 78.69 381 PRO B O 1
ATOM 7703 N N . GLN B 1 382 ? -22.109 11.133 31.469 1 78 382 GLN B N 1
ATOM 7704 C CA . GLN B 1 382 ? -21.953 10.031 32.406 1 78 382 GLN B CA 1
ATOM 7705 C C . GLN B 1 382 ? -23.109 10 33.406 1 78 382 GLN B C 1
ATOM 7707 O O . GLN B 1 382 ? -23.531 8.922 33.812 1 78 382 GLN B O 1
ATOM 7712 N N . SER B 1 383 ? -23.5 11.164 33.812 1 82.25 383 SER B N 1
ATOM 7713 C CA . SER B 1 383 ? -24.656 11.312 34.688 1 82.25 383 SER B CA 1
ATOM 7714 C C . SER B 1 383 ? -25.453 12.562 34.344 1 82.25 383 SER B C 1
ATOM 7716 O O . SER B 1 383 ? -24.953 13.453 33.656 1 82.25 383 SER B O 1
ATOM 7718 N N . GLY B 1 384 ? -26.75 12.43 34.688 1 82.62 384 GLY B N 1
ATOM 7719 C CA . GLY B 1 384 ? -27.625 13.562 34.406 1 82.62 384 GLY B CA 1
ATOM 7720 C C . GLY B 1 384 ? -28.406 13.438 33.125 1 82.62 384 GLY B C 1
ATOM 7721 O O . GLY B 1 384 ? -28.391 12.383 32.5 1 82.62 384 GLY B O 1
ATOM 7722 N N . GLU B 1 385 ? -29.188 14.453 32.844 1 85.25 385 GLU B N 1
ATOM 7723 C CA . GLU B 1 385 ? -30 14.422 31.641 1 85.25 385 GLU B CA 1
ATOM 7724 C C . GLU B 1 385 ? -30.156 15.82 31.047 1 85.25 385 GLU B C 1
ATOM 7726 O O . GLU B 1 385 ? -30.031 16.812 31.75 1 85.25 385 GLU B O 1
ATOM 7731 N N . VAL B 1 386 ? -30.281 15.836 29.781 1 85.88 386 VAL B N 1
ATOM 7732 C CA . VAL B 1 386 ? -30.594 17.062 29.062 1 85.88 386 VAL B CA 1
ATOM 7733 C C . VAL B 1 386 ? -32.031 16.984 28.5 1 85.88 386 VAL B C 1
ATOM 7735 O O . VAL B 1 386 ? -32.375 16.016 27.828 1 85.88 386 VAL B O 1
ATOM 7738 N N . THR B 1 387 ? -32.781 17.969 28.922 1 86.44 387 THR B N 1
ATOM 7739 C CA . THR B 1 387 ? -34.156 17.984 28.469 1 86.44 387 THR B CA 1
ATOM 7740 C C . THR B 1 387 ? -34.438 19.219 27.641 1 86.44 387 THR B C 1
ATOM 7742 O O . THR B 1 387 ? -33.906 20.297 27.906 1 86.44 387 THR B O 1
ATOM 7745 N N . VAL B 1 388 ? -35.219 19.031 26.609 1 84.56 388 VAL B N 1
ATOM 7746 C CA . VAL B 1 388 ? -35.719 20.109 25.766 1 84.56 388 VAL B CA 1
ATOM 7747 C C . VAL B 1 388 ? -37.25 20.109 25.812 1 84.56 388 VAL B C 1
ATOM 7749 O O . VAL B 1 388 ? -37.875 19.141 25.391 1 84.56 388 VAL B O 1
ATOM 7752 N N . GLY B 1 389 ? -37.781 21.156 26.266 1 80.38 389 GLY B N 1
ATOM 7753 C CA . GLY B 1 389 ? -39.25 21.203 26.422 1 80.38 389 GLY B CA 1
ATOM 7754 C C . GLY B 1 389 ? -39.781 20.062 27.266 1 80.38 389 GLY B C 1
ATOM 7755 O O . GLY B 1 389 ? -40.812 19.469 26.953 1 80.38 389 GLY B O 1
ATOM 7756 N N . GLY B 1 390 ? -38.969 19.594 28.078 1 79.06 390 GLY B N 1
ATOM 7757 C CA . GLY B 1 390 ? -39.375 18.531 28.969 1 79.06 390 GLY B CA 1
ATOM 7758 C C . GLY B 1 390 ? -39.031 17.141 28.438 1 79.06 390 GLY B C 1
ATOM 7759 O O . GLY B 1 390 ? -39.156 16.156 29.172 1 79.06 390 GLY B O 1
ATOM 7760 N N . THR B 1 391 ? -38.688 17.062 27.25 1 86.5 391 THR B N 1
ATOM 7761 C CA . THR B 1 391 ? -38.375 15.773 26.672 1 86.5 391 THR B CA 1
ATOM 7762 C C . THR B 1 391 ? -36.875 15.508 26.734 1 86.5 391 THR B C 1
ATOM 7764 O O . THR B 1 391 ? -36.062 16.375 26.359 1 86.5 391 THR B O 1
ATOM 7767 N N . ASN B 1 392 ? -36.594 14.344 27.219 1 86.44 392 ASN B N 1
ATOM 7768 C CA . ASN B 1 392 ? -35.188 13.945 27.25 1 86.44 392 ASN B CA 1
ATOM 7769 C C . ASN B 1 392 ? -34.625 13.75 25.859 1 86.44 392 ASN B C 1
ATOM 7771 O O . ASN B 1 392 ? -35.188 13.016 25.047 1 86.44 392 ASN B O 1
ATOM 7775 N N . ILE B 1 393 ? -33.562 14.383 25.594 1 85.06 393 ILE B N 1
ATOM 7776 C CA . ILE B 1 393 ? -32.969 14.344 24.266 1 85.06 393 ILE B CA 1
ATOM 7777 C C . ILE B 1 393 ? -32.531 12.922 23.938 1 85.06 393 ILE B C 1
ATOM 7779 O O . ILE B 1 393 ? -32.375 12.555 22.766 1 85.06 393 ILE B O 1
ATOM 7783 N N . ALA B 1 394 ? -32.281 12.164 24.984 1 80.56 394 ALA B N 1
ATOM 7784 C CA . ALA B 1 394 ? -31.875 10.773 24.797 1 80.56 394 ALA B CA 1
ATOM 7785 C C . ALA B 1 394 ? -32.969 9.969 24.125 1 80.56 394 ALA B C 1
ATOM 7787 O O . ALA B 1 394 ? -32.719 8.93 23.516 1 80.56 394 ALA B O 1
ATOM 7788 N N . ASN B 1 395 ? -34.156 10.516 24.172 1 81.38 395 ASN B N 1
ATOM 7789 C CA . ASN B 1 395 ? -35.312 9.812 23.625 1 81.38 395 ASN B CA 1
ATOM 7790 C C . ASN B 1 395 ? -35.719 10.359 22.25 1 81.38 395 ASN B C 1
ATOM 7792 O O . ASN B 1 395 ? -36.719 9.938 21.672 1 81.38 395 ASN B O 1
ATOM 7796 N N . VAL B 1 396 ? -34.938 11.242 21.75 1 82.62 396 VAL B N 1
ATOM 7797 C CA . VAL B 1 396 ? -35.219 11.82 20.438 1 82.62 396 VAL B CA 1
ATOM 7798 C C . VAL B 1 396 ? -34.281 11.203 19.406 1 82.62 396 VAL B C 1
ATOM 7800 O O . VAL B 1 396 ? -33.062 11.078 19.656 1 82.62 396 VAL B O 1
ATOM 7803 N N . VAL B 1 397 ? -34.875 10.82 18.297 1 80.81 397 VAL B N 1
ATOM 7804 C CA . VAL B 1 397 ? -34.062 10.25 17.234 1 80.81 397 VAL B CA 1
ATOM 7805 C C . VAL B 1 397 ? -33.094 11.297 16.703 1 80.81 397 VAL B C 1
ATOM 7807 O O . VAL B 1 397 ? -33.438 12.477 16.578 1 80.81 397 VAL B O 1
ATOM 7810 N N . SER B 1 398 ? -31.922 10.852 16.422 1 79.31 398 SER B N 1
ATOM 7811 C CA . SER B 1 398 ? -30.859 11.766 16.031 1 79.31 398 SER B CA 1
ATOM 7812 C C . SER B 1 398 ? -31.25 12.578 14.797 1 79.31 398 SER B C 1
ATOM 7814 O O . SER B 1 398 ? -30.969 13.781 14.727 1 79.31 398 SER B O 1
ATOM 7816 N N . GLU B 1 399 ? -31.891 11.945 13.875 1 78.94 399 GLU B N 1
ATOM 7817 C CA . GLU B 1 399 ? -32.281 12.641 12.656 1 78.94 399 GLU B CA 1
ATOM 7818 C C . GLU B 1 399 ? -33.219 13.805 12.961 1 78.94 399 GLU B C 1
ATOM 7820 O O . GLU B 1 399 ? -33.094 14.875 12.359 1 78.94 399 GLU B O 1
ATOM 7825 N N . GLU B 1 400 ? -34.062 13.555 13.859 1 80.69 400 GLU B N 1
ATOM 7826 C CA . GLU B 1 400 ? -35 14.594 14.25 1 80.69 400 GLU B CA 1
ATOM 7827 C C . GLU B 1 400 ? -34.312 15.695 15.039 1 80.69 400 GLU B C 1
ATOM 7829 O O . GLU B 1 400 ? -34.625 16.875 14.883 1 80.69 400 GLU B O 1
ATOM 7834 N N . LEU B 1 401 ? -33.438 15.273 15.797 1 84.31 401 LEU B N 1
ATOM 7835 C CA . LEU B 1 401 ? -32.688 16.234 16.578 1 84.31 401 LEU B CA 1
ATOM 7836 C C . LEU B 1 401 ? -31.891 17.172 15.672 1 84.31 401 LEU B C 1
ATOM 7838 O O . LEU B 1 401 ? -31.906 18.391 15.875 1 84.31 401 LEU B O 1
ATOM 7842 N N . TYR B 1 402 ? -31.391 16.641 14.695 1 84.62 402 TYR B N 1
ATOM 7843 C CA . TYR B 1 402 ? -30.516 17.422 13.812 1 84.62 402 TYR B CA 1
ATOM 7844 C C . TYR B 1 402 ? -31.344 18.266 12.852 1 84.62 402 TYR B C 1
ATOM 7846 O O . TYR B 1 402 ? -30.844 19.234 12.289 1 84.62 402 TYR B O 1
ATOM 7854 N N . ASN B 1 403 ? -32.531 17.875 12.695 1 83.06 403 ASN B N 1
ATOM 7855 C CA . ASN B 1 403 ? -33.438 18.703 11.906 1 83.06 403 ASN B CA 1
ATOM 7856 C C . ASN B 1 403 ? -33.875 19.938 12.688 1 83.06 403 ASN B C 1
ATOM 7858 O O . ASN B 1 403 ? -34.156 21 12.102 1 83.06 403 ASN B O 1
ATOM 7862 N N . CYS B 1 404 ? -33.875 19.75 13.945 1 85.56 404 CYS B N 1
ATOM 7863 C CA . CYS B 1 404 ? -34.406 20.812 14.789 1 85.56 404 CYS B CA 1
ATOM 7864 C C . CYS B 1 404 ? -33.25 21.719 15.266 1 85.56 404 CYS B C 1
ATOM 7866 O O . CYS B 1 404 ? -33.469 22.906 15.508 1 85.56 404 CYS B O 1
ATOM 7868 N N . ILE B 1 405 ? -32.125 21.125 15.414 1 87.81 405 ILE B N 1
ATOM 7869 C CA . ILE B 1 405 ? -30.984 21.875 15.898 1 87.81 405 ILE B CA 1
ATOM 7870 C C . ILE B 1 405 ? -29.922 21.938 14.805 1 87.81 405 ILE B C 1
ATOM 7872 O O . ILE B 1 405 ? -29.438 20.906 14.336 1 87.81 405 ILE B O 1
ATOM 7876 N N . LYS B 1 406 ? -29.641 23.156 14.414 1 88.25 406 LYS B N 1
ATOM 7877 C CA . LYS B 1 406 ? -28.547 23.344 13.461 1 88.25 406 LYS B CA 1
ATOM 7878 C C . LYS B 1 406 ? -27.312 23.953 14.141 1 88.25 406 LYS B C 1
ATOM 7880 O O . LYS B 1 406 ? -27.453 24.828 14.992 1 88.25 406 LYS B O 1
ATOM 7885 N N . VAL B 1 407 ? -26.172 23.375 13.812 1 87.56 407 VAL B N 1
ATOM 7886 C CA . VAL B 1 407 ? -24.953 23.812 14.484 1 87.56 407 VAL B CA 1
ATOM 7887 C C . VAL B 1 407 ? -23.953 24.312 13.453 1 87.56 407 VAL B C 1
ATOM 7889 O O . VAL B 1 407 ? -23.844 23.75 12.359 1 87.56 407 VAL B O 1
ATOM 7892 N N . VAL B 1 408 ? -23.375 25.406 13.773 1 87.12 408 VAL B N 1
ATOM 7893 C CA . VAL B 1 408 ? -22.188 25.891 13.07 1 87.12 408 VAL B CA 1
ATOM 7894 C C . VAL B 1 408 ? -20.953 25.688 13.938 1 87.12 408 VAL B C 1
ATOM 7896 O O . VAL B 1 408 ? -20.656 26.516 14.805 1 87.12 408 VAL B O 1
ATOM 7899 N N . PRO B 1 409 ? -20.25 24.656 13.625 1 81.44 409 PRO B N 1
ATOM 7900 C CA . PRO B 1 409 ? -19.094 24.375 14.469 1 81.44 409 PRO B CA 1
ATOM 7901 C C . PRO B 1 409 ? -17.922 25.328 14.211 1 81.44 409 PRO B C 1
ATOM 7903 O O . PRO B 1 409 ? -17.953 26.078 13.234 1 81.44 409 PRO B O 1
ATOM 7906 N N . GLN B 1 410 ? -16.969 25.266 15.156 1 72.69 410 GLN B N 1
ATOM 7907 C CA . GLN B 1 410 ? -15.789 26.125 15.102 1 72.69 410 GLN B CA 1
ATOM 7908 C C . GLN B 1 410 ? -15.016 25.906 13.805 1 72.69 410 GLN B C 1
ATOM 7910 O O . GLN B 1 410 ? -14.625 26.875 13.133 1 72.69 410 GLN B O 1
ATOM 7915 N N . ASP B 1 411 ? -14.828 24.641 13.461 1 72.81 411 ASP B N 1
ATOM 7916 C CA . ASP B 1 411 ? -14.078 24.297 12.25 1 72.81 411 ASP B CA 1
ATOM 7917 C C . ASP B 1 411 ? -15.016 23.781 11.164 1 72.81 411 ASP B C 1
ATOM 7919 O O . ASP B 1 411 ? -14.773 22.719 10.578 1 72.81 411 ASP B O 1
ATOM 7923 N N . ASP B 1 412 ? -16.078 24.719 10.969 1 73.31 412 ASP B N 1
ATOM 7924 C CA . ASP B 1 412 ? -17.031 24.266 9.953 1 73.31 412 ASP B CA 1
ATOM 7925 C C . ASP B 1 412 ? -16.406 24.328 8.555 1 73.31 412 ASP B C 1
ATOM 7927 O O . ASP B 1 412 ? -15.586 25.203 8.281 1 73.31 412 ASP B O 1
ATOM 7931 N N . GLU B 1 413 ? -16.625 23.234 7.793 1 77.31 413 GLU B N 1
ATOM 7932 C CA . GLU B 1 413 ? -16.094 23.156 6.438 1 77.31 413 GLU B CA 1
ATOM 7933 C C . GLU B 1 413 ? -17.219 23.062 5.41 1 77.31 413 GLU B C 1
ATOM 7935 O O . GLU B 1 413 ? -18.328 22.625 5.734 1 77.31 413 GLU B O 1
ATOM 7940 N N . LEU B 1 414 ? -16.969 23.766 4.352 1 84.62 414 LEU B N 1
ATOM 7941 C CA . LEU B 1 414 ? -17.891 23.641 3.217 1 84.62 414 LEU B CA 1
ATOM 7942 C C . LEU B 1 414 ? -17.562 22.406 2.393 1 84.62 414 LEU B C 1
ATOM 7944 O O . LEU B 1 414 ? -16.406 21.953 2.346 1 84.62 414 LEU B O 1
ATOM 7948 N N . LEU B 1 415 ? -18.641 21.844 1.952 1 81 415 LEU B N 1
ATOM 7949 C CA . LEU B 1 415 ? -18.469 20.641 1.129 1 81 415 LEU B CA 1
ATOM 7950 C C . LEU B 1 415 ? -17.953 21 -0.256 1 81 415 LEU B C 1
ATOM 7952 O O . LEU B 1 415 ? -18.109 22.141 -0.71 1 81 415 LEU B O 1
ATOM 7956 N N . ASN B 1 416 ? -17.297 20.047 -0.905 1 80 416 ASN B N 1
ATOM 7957 C CA . ASN B 1 416 ? -16.766 20.25 -2.244 1 80 416 ASN B CA 1
ATOM 7958 C C . ASN B 1 416 ? -17.859 20.203 -3.305 1 80 416 ASN B C 1
ATOM 7960 O O . ASN B 1 416 ? -17.906 19.266 -4.102 1 80 416 ASN B O 1
ATOM 7964 N N . CYS B 1 417 ? -18.656 21.172 -3.369 1 82.88 417 CYS B N 1
ATOM 7965 C CA . CYS B 1 417 ? -19.75 21.328 -4.32 1 82.88 417 CYS B CA 1
ATOM 7966 C C . CYS B 1 417 ? -20.078 22.797 -4.543 1 82.88 417 CYS B C 1
ATOM 7968 O O . CYS B 1 417 ? -19.344 23.672 -4.09 1 82.88 417 CYS B O 1
ATOM 7970 N N . SER B 1 418 ? -21.156 22.984 -5.285 1 89.31 418 SER B N 1
ATOM 7971 C CA . SER B 1 418 ? -21.547 24.359 -5.559 1 89.31 418 SER B CA 1
ATOM 7972 C C . SER B 1 418 ? -22.047 25.047 -4.297 1 89.31 418 SER B C 1
ATOM 7974 O O . SER B 1 418 ? -22.469 24.391 -3.35 1 89.31 418 SER B O 1
ATOM 7976 N N . LEU B 1 419 ? -21.953 26.344 -4.312 1 92.06 419 LEU B N 1
ATOM 7977 C CA . LEU B 1 419 ? -22.469 27.125 -3.197 1 92.06 419 LEU B CA 1
ATOM 7978 C C . LEU B 1 419 ? -23.969 26.859 -2.99 1 92.06 419 LEU B C 1
ATOM 7980 O O . LEU B 1 419 ? -24.422 26.766 -1.853 1 92.06 419 LEU B O 1
ATOM 7984 N N . PHE B 1 420 ? -24.656 26.719 -4.086 1 92.38 420 PHE B N 1
ATOM 7985 C CA . PHE B 1 420 ? -26.078 26.406 -4.004 1 92.38 420 PHE B CA 1
ATOM 7986 C C . PHE B 1 420 ? -26.312 25.078 -3.301 1 92.38 420 PHE B C 1
ATOM 7988 O O . PHE B 1 420 ? -27.141 24.969 -2.395 1 92.38 420 PHE B O 1
ATOM 7995 N N . GLN B 1 421 ? -25.578 24.141 -3.688 1 86.94 421 GLN B N 1
ATOM 7996 C CA . GLN B 1 421 ? -25.734 22.812 -3.131 1 86.94 421 GLN B CA 1
ATOM 7997 C C . GLN B 1 421 ? -25.344 22.766 -1.658 1 86.94 421 GLN B C 1
ATOM 7999 O O . GLN B 1 421 ? -25.938 22.047 -0.864 1 86.94 421 GLN B O 1
ATOM 8004 N N . ASN B 1 422 ? -24.312 23.516 -1.336 1 88.19 422 ASN B N 1
ATOM 8005 C CA . ASN B 1 422 ? -23.875 23.578 0.054 1 88.19 422 ASN B CA 1
ATOM 8006 C C . ASN B 1 422 ? -25.016 24.031 0.976 1 88.19 422 ASN B C 1
ATOM 8008 O O . ASN B 1 422 ? -25.125 23.547 2.104 1 88.19 422 ASN B O 1
ATOM 8012 N N . LEU B 1 423 ? -25.797 24.922 0.472 1 89.75 423 LEU B N 1
ATOM 8013 C CA . LEU B 1 423 ? -26.906 25.422 1.289 1 89.75 423 LEU B CA 1
ATOM 8014 C C . LEU B 1 423 ? -28.125 24.531 1.151 1 89.75 423 LEU B C 1
ATOM 8016 O O . LEU B 1 423 ? -28.844 24.281 2.131 1 89.75 423 LEU B O 1
ATOM 8020 N N . ALA B 1 424 ? -28.312 24.016 -0.024 1 86.31 424 ALA B N 1
ATOM 8021 C CA . ALA B 1 424 ? -29.5 23.203 -0.298 1 86.31 424 ALA B CA 1
ATOM 8022 C C . ALA B 1 424 ? -29.453 21.891 0.492 1 86.31 424 ALA B C 1
ATOM 8024 O O . ALA B 1 424 ? -30.5 21.359 0.86 1 86.31 424 ALA B O 1
ATOM 8025 N N . TYR B 1 425 ? -28.312 21.469 0.851 1 81.19 425 TYR B N 1
ATOM 8026 C CA . TYR B 1 425 ? -28.141 20.203 1.542 1 81.19 425 TYR B CA 1
ATOM 8027 C C . TYR B 1 425 ? -28.562 20.312 3.002 1 81.19 425 TYR B C 1
ATOM 8029 O O . TYR B 1 425 ? -28.812 19.297 3.664 1 81.19 425 TYR B O 1
ATOM 8037 N N . ALA B 1 426 ? -28.688 21.469 3.494 1 81.94 426 ALA B N 1
ATOM 8038 C CA . ALA B 1 426 ? -28.984 21.672 4.91 1 81.94 426 ALA B CA 1
ATOM 8039 C C . ALA B 1 426 ? -30.453 21.406 5.203 1 81.94 426 ALA B C 1
ATOM 8041 O O . ALA B 1 426 ? -30.859 21.297 6.363 1 81.94 426 ALA B O 1
ATOM 8042 N N . THR B 1 427 ? -31.281 21.297 4.164 1 80.69 427 THR B N 1
ATOM 8043 C CA . THR B 1 427 ? -32.719 21.062 4.371 1 80.69 427 THR B CA 1
ATOM 8044 C C . THR B 1 427 ? -33.188 19.922 3.484 1 80.69 427 THR B C 1
ATOM 8046 O O . THR B 1 427 ? -32.75 19.766 2.35 1 80.69 427 THR B O 1
ATOM 8049 N N . PRO B 1 428 ? -34.031 19.062 4.07 1 74.5 428 PRO B N 1
ATOM 8050 C CA . PRO B 1 428 ? -34.594 17.984 3.266 1 74.5 428 PRO B CA 1
ATOM 8051 C C . PRO B 1 428 ? -35.594 18.484 2.221 1 74.5 428 PRO B C 1
ATOM 8053 O O . PRO B 1 428 ? -35.875 17.797 1.23 1 74.5 428 PRO B O 1
ATOM 8056 N N . ASP B 1 429 ? -36.062 19.734 2.457 1 78.38 429 ASP B N 1
ATOM 8057 C CA . ASP B 1 429 ? -37.031 20.328 1.557 1 78.38 429 ASP B CA 1
ATOM 8058 C C . ASP B 1 429 ? -36.375 21.047 0.396 1 78.38 429 ASP B C 1
ATOM 8060 O O . ASP B 1 429 ? -35.25 21.578 0.545 1 78.38 429 ASP B O 1
ATOM 8064 N N . PRO B 1 430 ? -36.969 20.938 -0.738 1 84.88 430 PRO B N 1
ATOM 8065 C CA . PRO B 1 430 ? -36.406 21.688 -1.867 1 84.88 430 PRO B CA 1
ATOM 8066 C C . PRO B 1 430 ? -36.312 23.188 -1.598 1 84.88 430 PRO B C 1
ATOM 8068 O O . PRO B 1 430 ? -37.219 23.766 -0.97 1 84.88 430 PRO B O 1
ATOM 8071 N N . VAL B 1 431 ? -35.188 23.688 -1.879 1 88.19 431 VAL B N 1
ATOM 8072 C CA . VAL B 1 431 ? -34.969 25.125 -1.654 1 88.19 431 VAL B CA 1
ATOM 8073 C C . VAL B 1 431 ? -34.844 25.844 -2.994 1 88.19 431 VAL B C 1
ATOM 8075 O O . VAL B 1 431 ? -34.312 25.297 -3.959 1 88.19 431 VAL B O 1
ATOM 8078 N N . SER B 1 432 ? -35.438 27.031 -3.057 1 92.12 432 SER B N 1
ATOM 8079 C CA . SER B 1 432 ? -35.344 27.875 -4.238 1 92.12 432 SER B CA 1
ATOM 8080 C C . SER B 1 432 ? -34.094 28.766 -4.172 1 92.12 432 SER B C 1
ATOM 8082 O O . SER B 1 432 ? -33.469 28.906 -3.111 1 92.12 432 SER B O 1
ATOM 8084 N N . GLU B 1 433 ? -33.781 29.281 -5.281 1 93.31 433 GLU B N 1
ATOM 8085 C CA . GLU B 1 433 ? -32.656 30.219 -5.328 1 93.31 433 GLU B CA 1
ATOM 8086 C C . GLU B 1 433 ? -32.906 31.438 -4.438 1 93.31 433 GLU B C 1
ATOM 8088 O O . GLU B 1 433 ? -31.984 31.953 -3.812 1 93.31 433 GLU B O 1
ATOM 8093 N N . ASP B 1 434 ? -34.125 31.766 -4.391 1 93.38 434 ASP B N 1
ATOM 8094 C CA . ASP B 1 434 ? -34.469 32.906 -3.574 1 93.38 434 ASP B CA 1
ATOM 8095 C C . ASP B 1 434 ? -34.281 32.625 -2.088 1 93.38 434 ASP B C 1
ATOM 8097 O O . ASP B 1 434 ? -33.875 33.5 -1.33 1 93.38 434 ASP B O 1
ATOM 8101 N N . ASP B 1 435 ? -34.562 31.469 -1.747 1 92.62 435 ASP B N 1
ATOM 8102 C CA . ASP B 1 435 ? -34.344 31.078 -0.359 1 92.62 435 ASP B CA 1
ATOM 8103 C C . ASP B 1 435 ? -32.875 31.125 0.013 1 92.62 435 ASP B C 1
ATOM 8105 O O . ASP B 1 435 ? -32.5 31.578 1.105 1 92.62 435 ASP B O 1
ATOM 8109 N N . VAL B 1 436 ? -32.094 30.719 -0.914 1 94.44 436 VAL B N 1
ATOM 8110 C CA . VAL B 1 436 ? -30.656 30.672 -0.693 1 94.44 436 VAL B CA 1
ATOM 8111 C C . VAL B 1 436 ? -30.094 32.094 -0.6 1 94.44 436 VAL B C 1
ATOM 8113 O O . VAL B 1 436 ? -29.297 32.406 0.282 1 94.44 436 VAL B O 1
ATOM 8116 N N . ILE B 1 437 ? -30.609 32.938 -1.438 1 94.5 437 ILE B N 1
ATOM 8117 C CA . ILE B 1 437 ? -30.156 34.344 -1.451 1 94.5 437 ILE B CA 1
ATOM 8118 C C . ILE B 1 437 ? -30.547 35.031 -0.149 1 94.5 437 ILE B C 1
ATOM 8120 O O . ILE B 1 437 ? -29.766 35.781 0.431 1 94.5 437 ILE B O 1
ATOM 8124 N N . ASP B 1 438 ? -31.656 34.688 0.269 1 92.06 438 ASP B N 1
ATOM 8125 C CA . ASP B 1 438 ? -32.156 35.281 1.515 1 92.06 438 ASP B CA 1
ATOM 8126 C C . ASP B 1 438 ? -31.281 34.875 2.697 1 92.06 438 ASP B C 1
ATOM 8128 O O . ASP B 1 438 ? -30.922 35.688 3.539 1 92.06 438 ASP B O 1
ATOM 8132 N N . ALA B 1 439 ? -31 33.625 2.748 1 92.12 439 ALA B N 1
ATOM 8133 C CA . ALA B 1 439 ? -30.156 33.125 3.828 1 92.12 439 ALA B CA 1
ATOM 8134 C C . ALA B 1 439 ? -28.766 33.75 3.775 1 92.12 439 ALA B C 1
ATOM 8136 O O . ALA B 1 439 ? -28.188 34.094 4.812 1 92.12 439 ALA B O 1
ATOM 8137 N N . LEU B 1 440 ? -28.281 33.906 2.623 1 94.31 440 LEU B N 1
ATOM 8138 C CA . LEU B 1 440 ? -26.969 34.5 2.443 1 94.31 440 LEU B CA 1
ATOM 8139 C C . LEU B 1 440 ? -26.969 36 2.832 1 94.31 440 LEU B C 1
ATOM 8141 O O . LEU B 1 440 ? -26 36.5 3.375 1 94.31 440 LEU B O 1
ATOM 8145 N N . ARG B 1 441 ? -28.047 36.625 2.578 1 91.25 441 ARG B N 1
ATOM 8146 C CA . ARG B 1 441 ? -28.188 38 2.973 1 91.25 441 ARG B CA 1
ATOM 8147 C C . ARG B 1 441 ? -28.234 38.156 4.492 1 91.25 441 ARG B C 1
ATOM 8149 O O . ARG B 1 441 ? -27.594 39.031 5.059 1 91.25 441 ARG B O 1
ATOM 8156 N N . LYS B 1 442 ? -28.875 37.25 5.027 1 88.06 442 LYS B N 1
ATOM 8157 C CA . LYS B 1 442 ? -29 37.25 6.48 1 88.06 442 LYS B CA 1
ATOM 8158 C C . LYS B 1 442 ? -27.656 37.031 7.148 1 88.06 442 LYS B C 1
ATOM 8160 O O . LYS B 1 442 ? -27.375 37.562 8.227 1 88.06 442 LYS B O 1
ATOM 8165 N N . ALA B 1 443 ? -26.875 36.312 6.492 1 89.88 443 ALA B N 1
ATOM 8166 C CA . ALA B 1 443 ? -25.562 36 7.047 1 89.88 443 ALA B CA 1
ATOM 8167 C C . ALA B 1 443 ? -24.516 36.969 6.531 1 89.88 443 ALA B C 1
ATOM 8169 O O . ALA B 1 443 ? -23.312 36.75 6.727 1 89.88 443 ALA B O 1
ATOM 8170 N N . ASP B 1 444 ? -24.906 37.969 5.879 1 88.81 444 ASP B N 1
ATOM 8171 C CA . ASP B 1 444 ? -24.016 39 5.324 1 88.81 444 ASP B CA 1
ATOM 8172 C C . ASP B 1 444 ? -23 38.375 4.379 1 88.81 444 ASP B C 1
ATOM 8174 O O . ASP B 1 444 ? -21.812 38.688 4.438 1 88.81 444 ASP B O 1
ATOM 8178 N N . ALA B 1 445 ? -23.422 37.438 3.59 1 91.25 445 ALA B N 1
ATOM 8179 C CA . ALA B 1 445 ? -22.5 36.719 2.713 1 91.25 445 ALA B CA 1
ATOM 8180 C C . ALA B 1 445 ? -22.812 37 1.245 1 91.25 445 ALA B C 1
ATOM 8182 O O . ALA B 1 445 ? -21.969 36.781 0.373 1 91.25 445 ALA B O 1
ATOM 8183 N N . TRP B 1 446 ? -23.906 37.531 0.941 1 92.19 446 TRP B N 1
ATOM 8184 C CA . TRP B 1 446 ? -24.375 37.656 -0.439 1 92.19 446 TRP B CA 1
ATOM 8185 C C . TRP B 1 446 ? -23.484 38.594 -1.227 1 92.19 446 TRP B C 1
ATOM 8187 O O . TRP B 1 446 ? -23.234 38.406 -2.416 1 92.19 446 TRP B O 1
ATOM 8197 N N . HIS B 1 447 ? -23.031 39.562 -0.667 1 88.5 447 HIS B N 1
ATOM 8198 C CA . HIS B 1 447 ? -22.297 40.625 -1.363 1 88.5 447 HIS B CA 1
ATOM 8199 C C . HIS B 1 447 ? -21.031 40.062 -2.016 1 88.5 447 HIS B C 1
ATOM 8201 O O . HIS B 1 447 ? -20.688 40.469 -3.127 1 88.5 447 HIS B O 1
ATOM 8207 N N . PHE B 1 448 ? -20.391 39.188 -1.312 1 88.25 448 PHE B N 1
ATOM 8208 C CA . PHE B 1 448 ? -19.172 38.688 -1.923 1 88.25 448 PHE B CA 1
ATOM 8209 C C . PHE B 1 448 ? -19.469 37.5 -2.865 1 88.25 448 PHE B C 1
ATOM 8211 O O . PHE B 1 448 ? -18.688 37.219 -3.777 1 88.25 448 PHE B O 1
ATOM 8218 N N . ILE B 1 449 ? -20.531 36.906 -2.693 1 92.25 449 ILE B N 1
ATOM 8219 C CA . ILE B 1 449 ? -20.906 35.812 -3.572 1 92.25 449 ILE B CA 1
ATOM 8220 C C . ILE B 1 449 ? -21.359 36.344 -4.922 1 92.25 449 ILE B C 1
ATOM 8222 O O . ILE B 1 449 ? -21.109 35.75 -5.965 1 92.25 449 ILE B O 1
ATOM 8226 N N . GLN B 1 450 ? -21.984 37.438 -4.816 1 90.25 450 GLN B N 1
ATOM 8227 C CA . GLN B 1 450 ? -22.453 38.094 -6.031 1 90.25 450 GLN B CA 1
ATOM 8228 C C . GLN B 1 450 ? -21.297 38.438 -6.945 1 90.25 450 GLN B C 1
ATOM 8230 O O . GLN B 1 450 ? -21.453 38.5 -8.164 1 90.25 450 GLN B O 1
ATOM 8235 N N . ASP B 1 451 ? -20.156 38.594 -6.391 1 87.06 451 ASP B N 1
ATOM 8236 C CA . ASP B 1 451 ? -18.969 39.031 -7.137 1 87.06 451 ASP B CA 1
ATOM 8237 C C . ASP B 1 451 ? -18.234 37.844 -7.742 1 87.06 451 ASP B C 1
ATOM 8239 O O . ASP B 1 451 ? -17.328 38 -8.555 1 87.06 451 ASP B O 1
ATOM 8243 N N . LEU B 1 452 ? -18.641 36.719 -7.359 1 90 452 LEU B N 1
ATOM 8244 C CA . LEU B 1 452 ? -18.016 35.531 -7.914 1 90 452 LEU B CA 1
ATOM 8245 C C . LEU B 1 452 ? -18.5 35.281 -9.336 1 90 452 LEU B C 1
ATOM 8247 O O . LEU B 1 452 ? -19.656 35.531 -9.648 1 90 452 LEU B O 1
ATOM 8251 N N . PRO B 1 453 ? -17.672 34.688 -10.18 1 85.31 453 PRO B N 1
ATOM 8252 C CA . PRO B 1 453 ? -18.047 34.469 -11.578 1 85.31 453 PRO B CA 1
ATOM 8253 C C . PRO B 1 453 ? -19.281 33.594 -11.727 1 85.31 453 PRO B C 1
ATOM 8255 O O . PRO B 1 453 ? -20.156 33.875 -12.547 1 85.31 453 PRO B O 1
ATOM 8258 N N . ASN B 1 454 ? -19.469 32.562 -10.992 1 90.75 454 ASN B N 1
ATOM 8259 C CA . ASN B 1 454 ? -20.594 31.656 -11.125 1 90.75 454 ASN B CA 1
ATOM 8260 C C . ASN B 1 454 ? -21.562 31.797 -9.953 1 90.75 454 ASN B C 1
ATOM 8262 O O . ASN B 1 454 ? -22.453 30.953 -9.781 1 90.75 454 ASN B O 1
ATOM 8266 N N . ARG B 1 455 ? -21.406 32.812 -9.258 1 92.5 455 ARG B N 1
ATOM 8267 C CA . ARG B 1 455 ? -22.266 33.125 -8.117 1 92.5 455 ARG B CA 1
ATOM 8268 C C . ARG B 1 455 ? -22.594 31.844 -7.332 1 92.5 455 ARG B C 1
ATOM 8270 O O . ARG B 1 455 ? -21.703 31.141 -6.875 1 92.5 455 ARG B O 1
ATOM 8277 N N . LEU B 1 456 ? -23.875 31.469 -7.422 1 92.31 456 LEU B N 1
ATOM 8278 C CA . LEU B 1 456 ? -24.312 30.312 -6.641 1 92.31 456 LEU B CA 1
ATOM 8279 C C . LEU B 1 456 ? -23.812 29.016 -7.254 1 92.31 456 LEU B C 1
ATOM 8281 O O . LEU B 1 456 ? -23.75 27.984 -6.574 1 92.31 456 LEU B O 1
ATOM 8285 N N . GLY B 1 457 ? -23.391 29.109 -8.383 1 91.06 457 GLY B N 1
ATOM 8286 C CA . GLY B 1 457 ? -22.922 27.922 -9.078 1 91.06 457 GLY B CA 1
ATOM 8287 C C . GLY B 1 457 ? -21.438 27.688 -8.883 1 91.06 457 GLY B C 1
ATOM 8288 O O . GLY B 1 457 ? -20.906 26.656 -9.32 1 91.06 457 GLY B O 1
ATOM 8289 N N . SER B 1 458 ? -20.812 28.594 -8.172 1 90.75 458 SER B N 1
ATOM 8290 C CA . SER B 1 458 ? -19.375 28.453 -7.953 1 90.75 458 SER B CA 1
ATOM 8291 C C . SER B 1 458 ? -19.062 27.234 -7.09 1 90.75 458 SER B C 1
ATOM 8293 O O . SER B 1 458 ? -19.703 27 -6.066 1 90.75 458 SER B O 1
ATOM 8295 N N . VAL B 1 459 ? -18.141 26.453 -7.527 1 88.19 459 VAL B N 1
ATOM 8296 C CA . VAL B 1 459 ? -17.75 25.25 -6.816 1 88.19 459 VAL B CA 1
ATOM 8297 C C . VAL B 1 459 ? -16.688 25.578 -5.77 1 88.19 459 VAL B C 1
ATOM 8299 O O . VAL B 1 459 ? -15.711 26.266 -6.062 1 88.19 459 VAL B O 1
ATOM 8302 N N . ILE B 1 460 ? -16.984 25.062 -4.566 1 83 460 ILE B N 1
ATOM 8303 C CA . ILE B 1 460 ? -16.031 25.234 -3.469 1 83 460 ILE B CA 1
ATOM 8304 C C . ILE B 1 460 ? -15.156 24 -3.34 1 83 460 ILE B C 1
ATOM 8306 O O . ILE B 1 460 ? -15.625 22.875 -3.498 1 83 460 ILE B O 1
ATOM 8310 N N . GLY B 1 461 ? -13.82 24.078 -3.02 1 73.31 461 GLY B N 1
ATOM 8311 C CA . GLY B 1 461 ? -12.953 22.938 -2.785 1 73.31 461 GLY B CA 1
ATOM 8312 C C . GLY B 1 461 ? -11.648 23.016 -3.561 1 73.31 461 GLY B C 1
ATOM 8313 O O . GLY B 1 461 ? -11.297 24.078 -4.098 1 73.31 461 GLY B O 1
ATOM 8314 N N . PRO B 1 462 ? -11.047 21.781 -3.508 1 63.28 462 PRO B N 1
ATOM 8315 C CA . PRO B 1 462 ? -9.781 21.766 -4.238 1 63.28 462 PRO B CA 1
ATOM 8316 C C . PRO B 1 462 ? -9.945 22.125 -5.715 1 63.28 462 PRO B C 1
ATOM 8318 O O . PRO B 1 462 ? -10.734 21.484 -6.422 1 63.28 462 PRO B O 1
ATOM 8321 N N . GLY B 1 463 ? -9.344 23.172 -6.133 1 59.03 463 GLY B N 1
ATOM 8322 C CA . GLY B 1 463 ? -9.406 23.641 -7.508 1 59.03 463 GLY B CA 1
ATOM 8323 C C . GLY B 1 463 ? -10.492 24.672 -7.746 1 59.03 463 GLY B C 1
ATOM 8324 O O . GLY B 1 463 ? -10.609 25.219 -8.844 1 59.03 463 GLY B O 1
ATOM 8325 N N . GLY B 1 464 ? -11.398 24.766 -6.691 1 68.94 464 GLY B N 1
ATOM 8326 C CA . GLY B 1 464 ? -12.453 25.766 -6.84 1 68.94 464 GLY B CA 1
ATOM 8327 C C . GLY B 1 464 ? -12.148 27.062 -6.117 1 68.94 464 GLY B C 1
ATOM 8328 O O . GLY B 1 464 ? -10.984 27.469 -6.02 1 68.94 464 GLY B O 1
ATOM 8329 N N . VAL B 1 465 ? -13.312 27.781 -5.848 1 74.81 465 VAL B N 1
ATOM 8330 C CA . VAL B 1 465 ? -13.203 29.078 -5.16 1 74.81 465 VAL B CA 1
ATOM 8331 C C . VAL B 1 465 ? -12.711 28.859 -3.732 1 74.81 465 VAL B C 1
ATOM 8333 O O . VAL B 1 465 ? -13.141 27.922 -3.057 1 74.81 465 VAL B O 1
ATOM 8336 N N . GLN B 1 466 ? -11.703 29.609 -3.455 1 78.38 466 GLN B N 1
ATOM 8337 C CA . GLN B 1 466 ? -11.203 29.578 -2.082 1 78.38 466 GLN B CA 1
ATOM 8338 C C . GLN B 1 466 ? -11.742 30.766 -1.287 1 78.38 466 GLN B C 1
ATOM 8340 O O . GLN B 1 466 ? -11.453 31.922 -1.615 1 78.38 466 GLN B O 1
ATOM 8345 N N . LEU B 1 467 ? -12.617 30.484 -0.393 1 82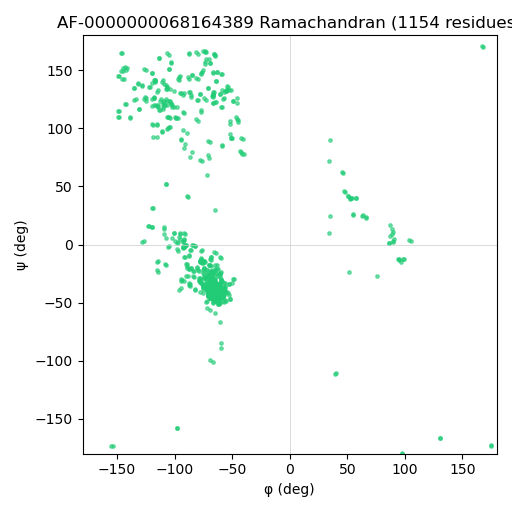.12 467 LEU B N 1
ATOM 8346 C CA . LEU B 1 467 ? -13.156 31.516 0.483 1 82.12 467 LEU B CA 1
ATOM 8347 C C . LEU B 1 467 ? -12.25 31.734 1.689 1 82.12 467 LEU B C 1
ATOM 8349 O O . LEU B 1 467 ? -11.547 30.812 2.119 1 82.12 467 LEU B O 1
ATOM 8353 N N . SER B 1 468 ? -12.203 33 2.123 1 76.69 468 SER B N 1
ATOM 8354 C CA . SER B 1 468 ? -11.484 33.281 3.363 1 76.69 468 SER B CA 1
ATOM 8355 C C . SER B 1 468 ? -12.164 32.625 4.555 1 76.69 468 SER B C 1
ATOM 8357 O O . SER B 1 468 ? -13.281 32.094 4.434 1 76.69 468 SER B O 1
ATOM 8359 N N . GLY B 1 469 ? -11.445 32.531 5.645 1 78.31 469 GLY B N 1
ATOM 8360 C CA . GLY B 1 469 ? -12.023 31.969 6.855 1 78.31 469 GLY B CA 1
ATOM 8361 C C . GLY B 1 469 ? -13.336 32.625 7.25 1 78.31 469 GLY B C 1
ATOM 8362 O O . GLY B 1 469 ? -14.312 31.938 7.547 1 78.31 469 GLY B O 1
ATOM 8363 N N . GLY B 1 470 ? -13.32 33.938 7.223 1 80.62 470 GLY B N 1
ATOM 8364 C CA . GLY B 1 470 ? -14.523 34.688 7.566 1 80.62 470 GLY B CA 1
ATOM 8365 C C . GLY B 1 470 ? -15.656 34.469 6.582 1 80.62 470 GLY B C 1
ATOM 8366 O O . GLY B 1 470 ? -16.828 34.375 6.98 1 80.62 470 GLY B O 1
ATOM 8367 N N . GLU B 1 471 ? -15.336 34.438 5.332 1 84.62 471 GLU B N 1
ATOM 8368 C CA . GLU B 1 471 ? -16.344 34.156 4.305 1 84.62 471 GLU B CA 1
ATOM 8369 C C . GLU B 1 471 ? -16.953 32.781 4.473 1 84.62 471 GLU B C 1
ATOM 8371 O O . GLU B 1 471 ? -18.172 32.625 4.348 1 84.62 471 GLU B O 1
ATOM 8376 N N . THR B 1 472 ? -16.125 31.859 4.75 1 88.44 472 THR B N 1
ATOM 8377 C CA . THR B 1 472 ? -16.594 30.5 4.961 1 88.44 472 THR B CA 1
ATOM 8378 C C . THR B 1 472 ? -17.562 30.422 6.133 1 88.44 472 THR B C 1
ATOM 8380 O O . THR B 1 472 ? -18.594 29.75 6.055 1 88.44 472 THR B O 1
ATOM 8383 N N . GLN B 1 473 ? -17.219 31.109 7.125 1 86.62 473 GLN B N 1
ATOM 8384 C CA . GLN B 1 473 ? -18.062 31.109 8.312 1 86.62 473 GLN B CA 1
ATOM 8385 C C . GLN B 1 473 ? -19.438 31.703 8.008 1 86.62 473 GLN B C 1
ATOM 8387 O O . GLN B 1 473 ? -20.453 31.172 8.461 1 86.62 473 GLN B O 1
ATOM 8392 N N . ARG B 1 474 ? -19.453 32.75 7.289 1 89.19 474 ARG B N 1
ATOM 8393 C CA . ARG B 1 474 ? -20.719 33.406 6.953 1 89.19 474 ARG B CA 1
ATOM 8394 C C . ARG B 1 474 ? -21.578 32.5 6.09 1 89.19 474 ARG B C 1
ATOM 8396 O O . ARG B 1 474 ? -22.797 32.438 6.254 1 89.19 474 ARG B O 1
ATOM 8403 N N . VAL B 1 475 ? -20.953 31.812 5.219 1 91.19 475 VAL B N 1
ATOM 8404 C CA . VAL B 1 475 ? -21.703 30.875 4.383 1 91.19 475 VAL B CA 1
ATOM 8405 C C . VAL B 1 475 ? -22.234 29.734 5.242 1 91.19 475 VAL B C 1
ATOM 8407 O O . VAL B 1 475 ? -23.359 29.266 5.027 1 91.19 475 VAL B O 1
ATOM 8410 N N . CYS B 1 476 ? -21.469 29.312 6.18 1 90.31 476 CYS B N 1
ATOM 8411 C CA . CYS B 1 476 ? -21.906 28.266 7.09 1 90.31 476 CYS B CA 1
ATOM 8412 C C . CYS B 1 476 ? -23.094 28.719 7.93 1 90.31 476 CYS B C 1
ATOM 8414 O O . CYS B 1 476 ? -24 27.938 8.188 1 90.31 476 CYS B O 1
ATOM 8416 N N . ILE B 1 477 ? -23 29.906 8.32 1 88.94 477 ILE B N 1
ATOM 8417 C CA . ILE B 1 477 ? -24.109 30.469 9.07 1 88.94 477 ILE B CA 1
ATOM 8418 C C . ILE B 1 477 ? -25.359 30.5 8.195 1 88.94 477 ILE B C 1
ATOM 8420 O O . ILE B 1 477 ? -26.453 30.141 8.648 1 88.94 477 ILE B O 1
ATOM 8424 N N . ALA B 1 478 ? -25.203 30.906 6.973 1 91.44 478 ALA B N 1
ATOM 8425 C CA . ALA B 1 478 ? -26.328 30.906 6.035 1 91.44 478 ALA B CA 1
ATOM 8426 C C . ALA B 1 478 ? -26.906 29.5 5.883 1 91.44 478 ALA B C 1
ATOM 8428 O O . ALA B 1 478 ? -28.125 29.344 5.805 1 91.44 478 ALA B O 1
ATOM 8429 N N . ARG B 1 479 ? -26.062 28.578 5.812 1 90.5 479 ARG B N 1
ATOM 8430 C CA . ARG B 1 479 ? -26.484 27.188 5.688 1 90.5 479 ARG B CA 1
ATOM 8431 C C . ARG B 1 479 ? -27.344 26.766 6.871 1 90.5 479 ARG B C 1
ATOM 8433 O O . ARG B 1 479 ? -28.328 26.031 6.703 1 90.5 479 ARG B O 1
ATOM 8440 N N . ALA B 1 480 ? -26.938 27.172 7.977 1 87.56 480 ALA B N 1
ATOM 8441 C CA . ALA B 1 480 ? -27.703 26.844 9.18 1 87.56 480 ALA B CA 1
ATOM 8442 C C . ALA B 1 480 ? -29.062 27.547 9.172 1 87.56 480 ALA B C 1
ATOM 8444 O O . ALA B 1 480 ? -30.047 27.016 9.695 1 87.56 480 ALA B O 1
ATOM 8445 N N . LEU B 1 481 ? -29.141 28.672 8.578 1 87.5 481 LEU B N 1
ATOM 8446 C CA . LEU B 1 481 ? -30.328 29.516 8.633 1 87.5 481 LEU B CA 1
ATOM 8447 C C . LEU B 1 481 ? -31.359 29.062 7.602 1 87.5 481 LEU B C 1
ATOM 8449 O O . LEU B 1 481 ? -32.562 29.328 7.766 1 87.5 481 LEU B O 1
ATOM 8453 N N . ILE B 1 482 ? -30.953 28.422 6.629 1 88.62 482 ILE B N 1
ATOM 8454 C CA . ILE B 1 482 ? -31.828 28.141 5.492 1 88.62 482 ILE B CA 1
ATOM 8455 C C . ILE B 1 482 ? -32.938 27.203 5.93 1 88.62 482 ILE B C 1
ATOM 8457 O O . ILE B 1 482 ? -34.062 27.281 5.406 1 88.62 482 ILE B O 1
ATOM 8461 N N . SER B 1 483 ? -32.719 26.344 6.82 1 83 483 SER B N 1
ATOM 8462 C CA . SER B 1 483 ? -33.719 25.359 7.242 1 83 483 SER B CA 1
ATOM 8463 C C . SER B 1 483 ? -34.656 25.938 8.281 1 83 483 SER B C 1
ATOM 8465 O O . SER B 1 483 ? -35.625 25.266 8.703 1 83 483 SER B O 1
ATOM 8467 N N . SER B 1 484 ? -34.531 27.109 8.695 1 80.06 484 SER B N 1
ATOM 8468 C CA . SER B 1 484 ? -35.344 27.719 9.75 1 80.06 484 SER B CA 1
ATOM 8469 C C . SER B 1 484 ? -35.469 26.781 10.953 1 80.06 484 SER B C 1
ATOM 8471 O O . SER B 1 484 ? -36.594 26.438 11.344 1 80.06 484 SER B O 1
ATOM 8473 N N . PRO B 1 485 ? -34.375 26.484 11.531 1 86.12 485 PRO B N 1
ATOM 8474 C CA . PRO B 1 485 ? -34.406 25.562 12.664 1 86.12 485 PRO B CA 1
ATOM 8475 C C . PRO B 1 485 ? -35 26.188 13.922 1 86.12 485 PRO B C 1
ATOM 8477 O O . PRO B 1 485 ? -35.156 27.406 13.992 1 86.12 485 PRO B O 1
ATOM 8480 N N . GLN B 1 486 ? -35.312 25.297 14.859 1 85.94 486 GLN B N 1
ATOM 8481 C CA . GLN B 1 486 ? -35.812 25.781 16.141 1 85.94 486 GLN B CA 1
ATOM 8482 C C . GLN B 1 486 ? -34.719 26.297 17.031 1 85.94 486 GLN B C 1
ATOM 8484 O O . GLN B 1 486 ? -34.906 27.203 17.828 1 85.94 486 GLN B O 1
ATOM 8489 N N . VAL B 1 487 ? -33.594 25.688 16.828 1 88.44 487 VAL B N 1
ATOM 8490 C CA . VAL B 1 487 ? -32.438 26.094 17.609 1 88.44 487 VAL B CA 1
ATOM 8491 C C . VAL B 1 487 ? -31.203 26.219 16.719 1 88.44 487 VAL B C 1
ATOM 8493 O O . VAL B 1 487 ? -30.984 25.375 15.828 1 88.44 487 VAL B O 1
ATOM 8496 N N . ILE B 1 488 ? -30.469 27.266 16.875 1 89.06 488 ILE B N 1
ATOM 8497 C CA . ILE B 1 488 ? -29.203 27.438 16.188 1 89.06 488 ILE B CA 1
ATOM 8498 C C . ILE B 1 488 ? -28.062 27.531 17.203 1 89.06 488 ILE B C 1
ATOM 8500 O O . ILE B 1 488 ? -28.156 28.312 18.156 1 89.06 488 ILE B O 1
ATOM 8504 N N . VAL B 1 489 ? -27.125 26.703 17 1 89.19 489 VAL B N 1
ATOM 8505 C CA . VAL B 1 489 ? -25.969 26.734 17.875 1 89.19 489 VAL B CA 1
ATOM 8506 C C . VAL B 1 489 ? -24.75 27.25 17.109 1 89.19 489 VAL B C 1
ATOM 8508 O O . VAL B 1 489 ? -24.375 26.703 16.078 1 89.19 489 VAL B O 1
ATOM 8511 N N . LEU B 1 490 ? -24.203 28.359 17.625 1 88.69 490 LEU B N 1
ATOM 8512 C CA . LEU B 1 490 ? -22.984 28.922 17.062 1 88.69 490 LEU B CA 1
ATOM 8513 C C . LEU B 1 490 ? -21.781 28.625 17.953 1 88.69 490 LEU B C 1
ATOM 8515 O O . LEU B 1 490 ? -21.547 29.328 18.953 1 88.69 490 LEU B O 1
ATOM 8519 N N . ASP B 1 491 ? -21.016 27.656 17.562 1 86.94 491 ASP B N 1
ATOM 8520 C CA . ASP B 1 491 ? -19.859 27.281 18.359 1 86.94 491 ASP B CA 1
ATOM 8521 C C . ASP B 1 491 ? -18.594 27.984 17.859 1 86.94 491 ASP B C 1
ATOM 8523 O O . ASP B 1 491 ? -17.844 27.422 17.047 1 86.94 491 ASP B O 1
ATOM 8527 N N . GLU B 1 492 ? -18.328 29.078 18.375 1 78.94 492 GLU B N 1
ATOM 8528 C CA . GLU B 1 492 ? -17.219 29.969 18 1 78.94 492 GLU B CA 1
ATOM 8529 C C . GLU B 1 492 ? -17.234 30.25 16.5 1 78.94 492 GLU B C 1
ATOM 8531 O O . GLU B 1 492 ? -16.188 30.281 15.867 1 78.94 492 GLU B O 1
ATOM 8536 N N . ALA B 1 493 ? -18.391 30.422 16 1 76.38 493 ALA B N 1
ATOM 8537 C CA . ALA B 1 493 ? -18.594 30.516 14.562 1 76.38 493 ALA B CA 1
ATOM 8538 C C . ALA B 1 493 ? -18.312 31.922 14.055 1 76.38 493 ALA B C 1
ATOM 8540 O O . ALA B 1 493 ? -18.453 32.219 12.859 1 76.38 493 ALA B O 1
ATOM 8541 N N . THR B 1 494 ? -17.969 32.812 14.945 1 72 494 THR B N 1
ATOM 8542 C CA . THR B 1 494 ? -17.719 34.188 14.523 1 72 494 THR B CA 1
ATOM 8543 C C . THR B 1 494 ? -16.297 34.625 14.906 1 72 494 THR B C 1
ATOM 8545 O O . THR B 1 494 ? -15.992 35.812 14.922 1 72 494 THR B O 1
ATOM 8548 N N . SER B 1 495 ? -15.531 33.562 15.211 1 68.81 495 SER B N 1
ATOM 8549 C CA . SER B 1 495 ? -14.195 33.844 15.727 1 68.81 495 SER B CA 1
ATOM 8550 C C . SER B 1 495 ? -13.305 34.469 14.648 1 68.81 495 SER B C 1
ATOM 8552 O O . SER B 1 495 ? -12.383 35.219 14.961 1 68.81 495 SER B O 1
ATOM 8554 N N . SER B 1 496 ? -13.617 34.125 13.438 1 66.5 496 SER B N 1
ATOM 8555 C CA . SER B 1 496 ? -12.766 34.594 12.344 1 66.5 496 SER B CA 1
ATOM 8556 C C . SER B 1 496 ? -13.32 35.875 11.719 1 66.5 496 SER B C 1
ATOM 8558 O O . SER B 1 496 ? -12.758 36.375 10.742 1 66.5 496 SER B O 1
ATOM 8560 N N . LEU B 1 497 ? -14.359 36.375 12.305 1 72.38 497 LEU B N 1
ATOM 8561 C CA . LEU B 1 497 ? -15 37.562 11.75 1 72.38 497 LEU B CA 1
ATOM 8562 C C . LEU B 1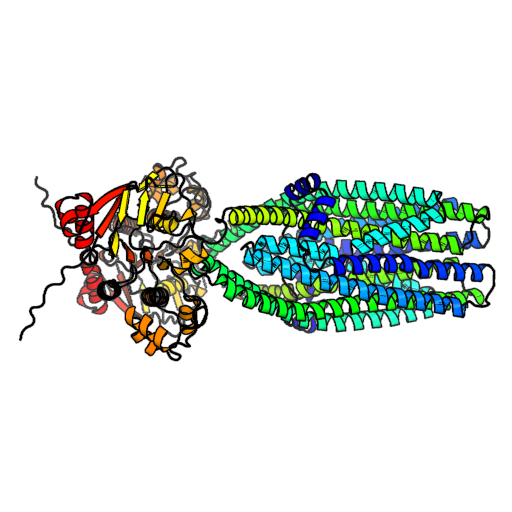 497 ? -14.492 38.812 12.438 1 72.38 497 LEU B C 1
ATOM 8564 O O . LEU B 1 497 ? -14.109 38.781 13.609 1 72.38 497 LEU B O 1
ATOM 8568 N N . ASP B 1 498 ? -14.398 39.844 11.641 1 68.94 498 ASP B N 1
ATOM 8569 C CA . ASP B 1 498 ? -14.141 41.156 12.266 1 68.94 498 ASP B CA 1
ATOM 8570 C C . ASP B 1 498 ? -15.32 41.562 13.133 1 68.94 498 ASP B C 1
ATOM 8572 O O . ASP B 1 498 ? -16.438 41.062 12.977 1 68.94 498 ASP B O 1
ATOM 8576 N N . VAL B 1 499 ? -15.055 42.531 14.023 1 69.12 499 VAL B N 1
ATOM 8577 C CA . VAL B 1 499 ? -16 42.938 15.055 1 69.12 499 VAL B CA 1
ATOM 8578 C C . VAL B 1 499 ? -17.281 43.469 14.398 1 69.12 499 VAL B C 1
ATOM 8580 O O . VAL B 1 499 ? -18.391 43.156 14.828 1 69.12 499 VAL B O 1
ATOM 8583 N N . MET B 1 500 ? -17.125 44.188 13.328 1 70.5 500 MET B N 1
ATOM 8584 C CA . MET B 1 500 ? -18.297 44.781 12.68 1 70.5 500 MET B CA 1
ATOM 8585 C C . MET B 1 500 ? -19.156 43.719 12.031 1 70.5 500 MET B C 1
ATOM 8587 O O . MET B 1 500 ? -20.391 43.75 12.148 1 70.5 500 MET B O 1
ATOM 8591 N N . THR B 1 501 ? -18.531 42.844 11.398 1 77.56 501 THR B N 1
ATOM 8592 C CA . THR B 1 501 ? -19.266 41.781 10.742 1 77.56 501 THR B CA 1
ATOM 8593 C C . THR B 1 501 ? -19.938 40.875 11.773 1 77.56 501 THR B C 1
ATOM 8595 O O . THR B 1 501 ? -21.078 40.438 11.578 1 77.56 501 THR B O 1
ATOM 8598 N N . GLU B 1 502 ? -19.172 40.625 12.773 1 79.81 502 GLU B N 1
ATOM 8599 C CA . GLU B 1 502 ? -19.734 39.812 13.859 1 79.81 502 GLU B CA 1
ATOM 8600 C C . GLU B 1 502 ? -21 40.469 14.43 1 79.81 502 GLU B C 1
ATOM 8602 O O . GLU B 1 502 ? -21.984 39.75 14.672 1 79.81 502 GLU B O 1
ATOM 8607 N N . GLN B 1 503 ? -20.938 41.719 14.625 1 74.12 503 GLN B N 1
ATOM 8608 C CA . GLN B 1 503 ? -22.094 42.438 15.18 1 74.12 503 GLN B CA 1
ATOM 8609 C C . GLN B 1 503 ? -23.281 42.375 14.242 1 74.12 503 GLN B C 1
ATOM 8611 O O . GLN B 1 503 ? -24.422 42.219 14.695 1 74.12 503 GLN B O 1
ATOM 8616 N N . ARG B 1 504 ? -23.031 42.469 12.992 1 77.81 504 ARG B N 1
ATOM 8617 C CA . ARG B 1 504 ? -24.109 42.375 12.016 1 77.81 504 ARG B CA 1
ATOM 8618 C C . ARG B 1 504 ? -24.766 41 12.016 1 77.81 504 ARG B C 1
ATOM 8620 O O . ARG B 1 504 ? -26 40.906 11.945 1 77.81 504 ARG B O 1
ATOM 8627 N N . VAL B 1 505 ? -23.969 40.062 12.109 1 81.38 505 VAL B N 1
ATOM 8628 C CA . VAL B 1 505 ? -24.469 38.688 12.102 1 81.38 505 VAL B CA 1
ATOM 8629 C C . VAL B 1 505 ? -25.281 38.438 13.367 1 81.38 505 VAL B C 1
ATOM 8631 O O . VAL B 1 505 ? -26.375 37.875 13.297 1 81.38 505 VAL B O 1
ATOM 8634 N N . HIS B 1 506 ? -24.719 38.875 14.414 1 78.56 506 HIS B N 1
ATOM 8635 C CA . HIS B 1 506 ? -25.438 38.688 15.672 1 78.56 506 HIS B CA 1
ATOM 8636 C C . HIS B 1 506 ? -26.734 39.5 15.688 1 78.56 506 HIS B C 1
ATOM 8638 O O . HIS B 1 506 ? -27.75 39.031 16.234 1 78.56 506 HIS B O 1
ATOM 8644 N N . ALA B 1 507 ? -26.672 40.656 15.102 1 74.88 507 ALA B N 1
ATOM 8645 C CA . ALA B 1 507 ? -27.875 41.5 15.023 1 74.88 507 ALA B CA 1
ATOM 8646 C C . ALA B 1 507 ? -28.953 40.812 14.18 1 74.88 507 ALA B C 1
ATOM 8648 O O . ALA B 1 507 ? -30.125 40.875 14.531 1 74.88 507 ALA B O 1
ATOM 8649 N N . THR B 1 508 ? -28.5 40.281 13.125 1 78.25 508 THR B N 1
ATOM 8650 C CA . THR B 1 508 ? -29.422 39.562 12.273 1 78.25 508 THR B CA 1
ATOM 8651 C C . THR B 1 508 ? -30.016 38.344 13.016 1 78.25 508 THR B C 1
ATOM 8653 O O . THR B 1 508 ? -31.219 38.062 12.914 1 78.25 508 THR B O 1
ATOM 8656 N N . MET B 1 509 ? -29.219 37.719 13.672 1 78.06 509 MET B N 1
ATOM 8657 C CA . MET B 1 509 ? -29.672 36.562 14.445 1 78.06 509 MET B CA 1
ATOM 8658 C C . MET B 1 509 ? -30.688 37 15.5 1 78.06 509 MET B C 1
ATOM 8660 O O . MET B 1 509 ? -31.656 36.281 15.75 1 78.06 509 MET B O 1
ATOM 8664 N N . ALA B 1 510 ? -30.406 38.125 16.031 1 71.31 510 ALA B N 1
ATOM 8665 C CA . ALA B 1 510 ? -31.312 38.656 17.062 1 71.31 510 ALA B CA 1
ATOM 8666 C C . ALA B 1 510 ? -32.688 38.969 16.469 1 71.31 510 ALA B C 1
ATOM 8668 O O . ALA B 1 510 ? -33.688 38.844 17.172 1 71.31 510 ALA B O 1
ATOM 8669 N N . SER B 1 511 ? -32.594 39.312 15.242 1 71.31 511 SER B N 1
ATOM 8670 C CA . SER B 1 511 ? -33.844 39.656 14.594 1 71.31 511 SER B CA 1
ATOM 8671 C C . SER B 1 511 ? -34.625 38.406 14.195 1 71.31 511 SER B C 1
ATOM 8673 O O . SER B 1 511 ? -35.844 38.469 13.969 1 71.31 511 SER B O 1
ATOM 8675 N N . LEU B 1 512 ? -33.969 37.312 13.922 1 70.88 512 LEU B N 1
ATOM 8676 C CA . LEU B 1 512 ? -34.594 36.062 13.578 1 70.88 512 LEU B CA 1
ATOM 8677 C C . LEU B 1 512 ? -35.438 35.531 14.742 1 70.88 512 LEU B C 1
ATOM 8679 O O . LEU B 1 512 ? -36.375 34.75 14.547 1 70.88 512 LEU B O 1
ATOM 8683 N N . SER B 1 513 ? -35.125 36 15.93 1 58.12 513 SER B N 1
ATOM 8684 C CA . SER B 1 513 ? -35.281 35.531 17.297 1 58.12 513 SER B CA 1
ATOM 8685 C C . SER B 1 513 ? -36.719 35.312 17.672 1 58.12 513 SER B C 1
ATOM 8687 O O . SER B 1 513 ? -37.031 34.5 18.547 1 58.12 513 SER B O 1
ATOM 8689 N N . GLN B 1 514 ? -37.719 35.75 16.891 1 60.38 514 GLN B N 1
ATOM 8690 C CA . GLN B 1 514 ? -38.938 35.5 17.641 1 60.38 514 GLN B CA 1
ATOM 8691 C C . GLN B 1 514 ? -39.312 34 17.562 1 60.38 514 GLN B C 1
ATOM 8693 O O . GLN B 1 514 ? -39.938 33.469 18.469 1 60.38 514 GLN B O 1
ATOM 8698 N N . ASP B 1 515 ? -38.688 33.281 16.656 1 69.06 515 ASP B N 1
ATOM 8699 C CA . ASP B 1 515 ? -39.156 31.906 16.5 1 69.06 515 ASP B CA 1
ATOM 8700 C C . ASP B 1 515 ? -37.969 30.922 16.594 1 69.06 515 ASP B C 1
ATOM 8702 O O . ASP B 1 515 ? -38.156 29.703 16.562 1 69.06 515 ASP B O 1
ATOM 8706 N N . THR B 1 516 ? -36.719 31.391 16.844 1 81.38 516 THR B N 1
ATOM 8707 C CA . THR B 1 516 ? -35.562 30.531 16.828 1 81.38 516 THR B CA 1
ATOM 8708 C C . THR B 1 516 ? -34.656 30.812 18.031 1 81.38 516 THR B C 1
ATOM 8710 O O . THR B 1 516 ? -34.344 31.969 18.328 1 81.38 516 THR B O 1
ATOM 8713 N N . THR B 1 517 ? -34.375 29.766 18.797 1 83.81 517 THR B N 1
ATOM 8714 C CA . THR B 1 517 ? -33.438 29.891 19.922 1 83.81 517 THR B CA 1
ATOM 8715 C C . THR B 1 517 ? -32 29.891 19.438 1 83.81 517 THR B C 1
ATOM 8717 O O . THR B 1 517 ? -31.609 29.047 18.625 1 83.81 517 THR B O 1
ATOM 8720 N N . ILE B 1 518 ? -31.266 30.906 19.922 1 86.38 518 ILE B N 1
ATOM 8721 C CA . ILE B 1 518 ? -29.875 30.984 19.516 1 86.38 518 ILE B CA 1
ATOM 8722 C C . ILE B 1 518 ? -28.953 30.703 20.703 1 86.38 518 ILE B C 1
ATOM 8724 O O . ILE B 1 518 ? -29.109 31.312 21.766 1 86.38 518 ILE B O 1
ATOM 8728 N N . ILE B 1 519 ? -28.109 29.766 20.531 1 86.81 519 ILE B N 1
ATOM 8729 C CA . ILE B 1 519 ? -27.078 29.484 21.5 1 86.81 519 ILE B CA 1
ATOM 8730 C C . ILE B 1 519 ? -25.703 29.797 20.906 1 86.81 519 ILE B C 1
ATOM 8732 O O . ILE B 1 519 ? -25.281 29.156 19.938 1 86.81 519 ILE B O 1
ATOM 8736 N N . ALA B 1 520 ? -25.047 30.766 21.484 1 87.75 520 ALA B N 1
ATOM 8737 C CA . ALA B 1 520 ? -23.75 31.172 20.953 1 87.75 520 ALA B CA 1
ATOM 8738 C C . ALA B 1 520 ? -22.625 30.922 21.953 1 87.75 520 ALA B C 1
ATOM 8740 O O . ALA B 1 520 ? -22.719 31.359 23.109 1 87.75 520 ALA B O 1
ATOM 8741 N N . VAL B 1 521 ? -21.734 30.141 21.531 1 86.44 521 VAL B N 1
ATOM 8742 C CA . VAL B 1 521 ? -20.5 29.984 22.297 1 86.44 521 VAL B CA 1
ATOM 8743 C C . VAL B 1 521 ? -19.438 30.969 21.781 1 86.44 521 VAL B C 1
ATOM 8745 O O . VAL B 1 521 ? -19.094 30.953 20.609 1 86.44 521 VAL B O 1
ATOM 8748 N N . THR B 1 522 ? -19.031 31.938 22.578 1 77.19 522 THR B N 1
ATOM 8749 C CA . THR B 1 522 ? -18.078 32.938 22.109 1 77.19 522 THR B CA 1
ATOM 8750 C C . THR B 1 522 ? -17.094 33.281 23.203 1 77.19 522 THR B C 1
ATOM 8752 O O . THR B 1 522 ? -17.375 33.125 24.391 1 77.19 522 THR B O 1
ATOM 8755 N N . HIS B 1 523 ? -16 33.656 22.797 1 69 523 HIS B N 1
ATOM 8756 C CA . HIS B 1 523 ? -15.016 34.188 23.719 1 69 523 HIS B CA 1
ATOM 8757 C C . HIS B 1 523 ? -14.906 35.719 23.578 1 69 523 HIS B C 1
ATOM 8759 O O . HIS B 1 523 ? -14.18 36.344 24.328 1 69 523 HIS B O 1
ATOM 8765 N N . ARG B 1 524 ? -15.672 36.188 22.656 1 69.44 524 ARG B N 1
ATOM 8766 C CA . ARG B 1 524 ? -15.633 37.656 22.453 1 69.44 524 ARG B CA 1
ATOM 8767 C C . ARG B 1 524 ? -16.703 38.344 23.297 1 69.44 524 ARG B C 1
ATOM 8769 O O . ARG B 1 524 ? -17.891 38.062 23.156 1 69.44 524 ARG B O 1
ATOM 8776 N N . ILE B 1 525 ? -16.297 39.344 24.016 1 70 525 ILE B N 1
ATOM 8777 C CA . ILE B 1 525 ? -17.156 39.969 25 1 70 525 ILE B CA 1
ATOM 8778 C C . ILE B 1 525 ? -17.953 41.094 24.328 1 70 525 ILE B C 1
ATOM 8780 O O . ILE B 1 525 ? -19.031 41.469 24.812 1 70 525 ILE B O 1
ATOM 8784 N N . SER B 1 526 ? -17.5 41.594 23.203 1 69.69 526 SER B N 1
ATOM 8785 C CA . SER B 1 526 ? -18.078 42.781 22.578 1 69.69 526 SER B CA 1
ATOM 8786 C C . SER B 1 526 ? -19.5 42.531 22.125 1 69.69 526 SER B C 1
ATOM 8788 O O . SER B 1 526 ? -20.297 43.469 22.016 1 69.69 526 SER B O 1
ATOM 8790 N N . SER B 1 527 ? -19.891 41.375 21.938 1 75.75 527 SER B N 1
ATOM 8791 C CA . SER B 1 527 ? -21.219 41.062 21.391 1 75.75 527 SER B CA 1
ATOM 8792 C C . SER B 1 527 ? -22.141 40.5 22.469 1 75.75 527 SER B C 1
ATOM 8794 O O . SER B 1 527 ? -23.312 40.219 22.188 1 75.75 527 SER B O 1
ATOM 8796 N N . LEU B 1 528 ? -21.719 40.469 23.672 1 83.25 528 LEU B N 1
ATOM 8797 C CA . LEU B 1 528 ? -22.469 39.781 24.703 1 83.25 528 LEU B CA 1
ATOM 8798 C C . LEU B 1 528 ? -23.703 40.562 25.125 1 83.25 528 LEU B C 1
ATOM 8800 O O . LEU B 1 528 ? -24.641 40 25.672 1 83.25 528 LEU B O 1
ATOM 8804 N N . HIS B 1 529 ? -23.703 41.875 24.859 1 79.62 529 HIS B N 1
ATOM 8805 C CA . HIS B 1 529 ? -24.844 42.719 25.219 1 79.62 529 HIS B CA 1
ATOM 8806 C C . HIS B 1 529 ? -26.062 42.375 24.359 1 79.62 529 HIS B C 1
ATOM 8808 O O . HIS B 1 529 ? -27.188 42.719 24.719 1 79.62 529 HIS B O 1
ATOM 8814 N N . LEU B 1 530 ? -25.844 41.625 23.297 1 78.94 530 LEU B N 1
ATOM 8815 C CA . LEU B 1 530 ? -26.906 41.312 22.359 1 78.94 530 LEU B CA 1
ATOM 8816 C C . LEU B 1 530 ? -27.688 40.094 22.812 1 78.94 530 LEU B C 1
ATOM 8818 O O . LEU B 1 530 ? -28.734 39.75 22.234 1 78.94 530 LEU B O 1
ATOM 8822 N N . PHE B 1 531 ? -27.25 39.5 23.844 1 85.44 531 PHE B N 1
ATOM 8823 C CA . PHE B 1 531 ? -27.875 38.25 24.281 1 85.44 531 PHE B CA 1
ATOM 8824 C C . PHE B 1 531 ? -28.75 38.469 25.516 1 85.44 531 PHE B C 1
ATOM 8826 O O . PHE B 1 531 ? -28.438 39.344 26.328 1 85.44 531 PHE B O 1
ATOM 8833 N N . ASP B 1 532 ? -29.766 37.625 25.594 1 82.19 532 ASP B N 1
ATOM 8834 C CA . ASP B 1 532 ? -30.719 37.75 26.703 1 82.19 532 ASP B CA 1
ATOM 8835 C C . ASP B 1 532 ? -30.125 37.188 27.984 1 82.19 532 ASP B C 1
ATOM 8837 O O . ASP B 1 532 ? -30.484 37.594 29.094 1 82.19 532 ASP B O 1
ATOM 8841 N N . ARG B 1 533 ? -29.391 36.25 27.719 1 86.12 533 ARG B N 1
ATOM 8842 C CA . ARG B 1 533 ? -28.812 35.531 28.859 1 86.12 533 ARG B CA 1
ATOM 8843 C C . ARG B 1 533 ? -27.391 35.062 28.562 1 86.12 533 ARG B C 1
ATOM 8845 O O . ARG B 1 533 ? -27.094 34.656 27.438 1 86.12 533 ARG B O 1
ATOM 8852 N N . ILE B 1 534 ? -26.578 35.156 29.625 1 88.5 534 ILE B N 1
ATOM 8853 C CA . ILE B 1 534 ? -25.188 34.75 29.469 1 88.5 534 ILE B CA 1
ATOM 8854 C C . ILE B 1 534 ? -24.828 33.719 30.516 1 88.5 534 ILE B C 1
ATOM 8856 O O . ILE B 1 534 ? -25.094 33.906 31.703 1 88.5 534 ILE B O 1
ATOM 8860 N N . LEU B 1 535 ? -24.312 32.656 30.016 1 86.81 535 LEU B N 1
ATOM 8861 C CA . LEU B 1 535 ? -23.797 31.594 30.875 1 86.81 535 LEU B CA 1
ATOM 8862 C C . LEU B 1 535 ? -22.266 31.641 30.922 1 86.81 535 LEU B C 1
ATOM 8864 O O . LEU B 1 535 ? -21.609 31.562 29.875 1 86.81 535 LEU B O 1
ATOM 8868 N N . VAL B 1 536 ? -21.734 31.812 32.156 1 88.12 536 VAL B N 1
ATOM 8869 C CA . VAL B 1 536 ? -20.281 31.891 32.312 1 88.12 536 VAL B CA 1
ATOM 8870 C C . VAL B 1 536 ? -19.734 30.562 32.844 1 88.12 536 VAL B C 1
ATOM 8872 O O . VAL B 1 536 ? -20.156 30.078 33.875 1 88.12 536 VAL B O 1
ATOM 8875 N N . MET B 1 537 ? -18.875 30.062 31.984 1 85.5 537 MET B N 1
ATOM 8876 C CA . MET B 1 537 ? -18.297 28.781 32.344 1 85.5 537 MET B CA 1
ATOM 8877 C C . MET B 1 537 ? -16.828 28.938 32.719 1 85.5 537 MET B C 1
ATOM 8879 O O . MET B 1 537 ? -16.094 29.703 32.125 1 85.5 537 MET B O 1
ATOM 8883 N N . HIS B 1 538 ? -16.438 28.219 33.812 1 83.44 538 HIS B N 1
ATOM 8884 C CA . HIS B 1 538 ? -15.07 28.203 34.312 1 83.44 538 HIS B CA 1
ATOM 8885 C C . HIS B 1 538 ? -14.68 26.828 34.812 1 83.44 538 HIS B C 1
ATOM 8887 O O . HIS B 1 538 ? -15.312 26.281 35.688 1 83.44 538 HIS B O 1
ATOM 8893 N N . HIS B 1 539 ? -13.641 26.266 34.219 1 78.19 539 HIS B N 1
ATOM 8894 C CA . HIS B 1 539 ? -13.102 24.953 34.594 1 78.19 539 HIS B CA 1
ATOM 8895 C C . HIS B 1 539 ? -14.203 23.906 34.656 1 78.19 539 HIS B C 1
ATOM 8897 O O . HIS B 1 539 ? -14.312 23.172 35.656 1 78.19 539 HIS B O 1
ATOM 8903 N N . GLY B 1 540 ? -15.078 23.953 33.719 1 78.25 540 GLY B N 1
ATOM 8904 C CA . GLY B 1 540 ? -16.078 22.922 33.562 1 78.25 540 GLY B CA 1
ATOM 8905 C C . GLY B 1 540 ? -17.328 23.156 34.406 1 78.25 540 GLY B C 1
ATOM 8906 O O . GLY B 1 540 ? -18.25 22.344 34.406 1 78.25 540 GLY B O 1
ATOM 8907 N N . LYS B 1 541 ? -17.375 24.266 35.156 1 81.44 541 LYS B N 1
ATOM 8908 C CA . LYS B 1 541 ? -18.516 24.578 36.031 1 81.44 541 LYS B CA 1
ATOM 8909 C C . LYS B 1 541 ? -19.172 25.891 35.625 1 81.44 541 LYS B C 1
ATOM 8911 O O . LYS B 1 541 ? -18.516 26.781 35.062 1 81.44 541 LYS B O 1
ATOM 8916 N N . LEU B 1 542 ? -20.469 25.891 35.844 1 84.62 542 LEU B N 1
ATOM 8917 C CA . LEU B 1 542 ? -21.203 27.125 35.656 1 84.62 542 LEU B CA 1
ATOM 8918 C C . LEU B 1 542 ? -21 28.078 36.812 1 84.62 542 LEU B C 1
ATOM 8920 O O . LEU B 1 542 ? -21.438 27.797 37.938 1 84.62 542 LEU B O 1
ATOM 8924 N N . VAL B 1 543 ? -20.375 29.188 36.562 1 85.5 543 VAL B N 1
ATOM 8925 C CA . VAL B 1 543 ? -20.016 30.094 37.656 1 85.5 543 VAL B CA 1
ATOM 8926 C C . VAL B 1 543 ? -20.906 31.328 37.625 1 85.5 543 VAL B C 1
ATOM 8928 O O . VAL B 1 543 ? -20.984 32.062 38.594 1 85.5 543 VAL B O 1
ATOM 8931 N N . GLY B 1 544 ? -21.547 31.547 36.5 1 87.06 544 GLY B N 1
ATOM 8932 C CA . GLY B 1 544 ? -22.406 32.719 36.375 1 87.06 544 GLY B CA 1
ATOM 8933 C C . GLY B 1 544 ? -23.578 32.469 35.469 1 87.06 544 GLY B C 1
ATOM 8934 O O . GLY B 1 544 ? -23.484 31.719 34.5 1 87.06 544 GLY B O 1
ATOM 8935 N N . ASP B 1 545 ? -24.734 33.094 35.812 1 87 545 ASP B N 1
ATOM 8936 C CA . ASP B 1 545 ? -25.969 33.031 35 1 87 545 ASP B CA 1
ATOM 8937 C C . ASP B 1 545 ? -26.766 34.312 35.156 1 87 545 ASP B C 1
ATOM 8939 O O . ASP B 1 545 ? -27.281 34.625 36.25 1 87 545 ASP B O 1
ATOM 8943 N N . GLY B 1 546 ? -26.781 35.062 34.094 1 86.81 546 GLY B N 1
ATOM 8944 C CA . GLY B 1 546 ? -27.516 36.312 34.188 1 86.81 546 GLY B CA 1
ATOM 8945 C C . GLY B 1 546 ? -27.359 37.156 32.938 1 86.81 546 GLY B C 1
ATOM 8946 O O . GLY B 1 546 ? -26.891 36.688 31.906 1 86.81 546 GLY B O 1
ATOM 8947 N N . THR B 1 547 ? -27.844 38.312 33 1 88.44 547 THR B N 1
ATOM 8948 C CA . THR B 1 547 ? -27.719 39.281 31.891 1 88.44 547 THR B CA 1
ATOM 8949 C C . THR B 1 547 ? -26.344 39.969 31.938 1 88.44 547 THR B C 1
ATOM 8951 O O . THR B 1 547 ? -25.625 39.875 32.938 1 88.44 547 THR B O 1
ATOM 8954 N N . HIS B 1 548 ? -26.078 40.594 30.812 1 88.94 548 HIS B N 1
ATOM 8955 C CA . HIS B 1 548 ? -24.797 41.281 30.719 1 88.94 548 HIS B CA 1
ATOM 8956 C C . HIS B 1 548 ? -24.609 42.281 31.875 1 88.94 548 HIS B C 1
ATOM 8958 O O . HIS B 1 548 ? -23.562 42.281 32.531 1 88.94 548 HIS B O 1
ATOM 8964 N N . GLU B 1 549 ? -25.656 42.969 32.188 1 88.31 549 GLU B N 1
ATOM 8965 C CA . GLU B 1 549 ? -25.594 44 33.219 1 88.31 549 GLU B CA 1
ATOM 8966 C C . GLU B 1 549 ? -25.484 43.375 34.594 1 88.31 549 GLU B C 1
ATOM 8968 O O . GLU B 1 549 ? -24.719 43.844 35.438 1 88.31 549 GLU B O 1
ATOM 8973 N N . GLN B 1 550 ? -26.172 42.312 34.75 1 91.31 550 GLN B N 1
ATOM 8974 C CA . GLN B 1 550 ? -26.172 41.625 36.031 1 91.31 550 GLN B CA 1
ATOM 8975 C C . GLN B 1 550 ? -24.797 41.031 36.312 1 91.31 550 GLN B C 1
ATOM 8977 O O . GLN B 1 550 ? -24.281 41.125 37.438 1 91.31 550 GLN B O 1
ATOM 8982 N N . LEU B 1 551 ? -24.266 40.5 35.344 1 91 551 LEU B N 1
ATOM 8983 C CA . LEU B 1 551 ? -23 39.781 35.531 1 91 551 LEU B CA 1
ATOM 8984 C C . LEU B 1 551 ? -21.844 40.75 35.688 1 91 551 LEU B C 1
ATOM 8986 O O . LEU B 1 551 ? -20.875 40.469 36.375 1 91 551 LEU B O 1
ATOM 8990 N N . LEU B 1 552 ? -21.906 41.844 35.031 1 88.75 552 LEU B N 1
ATOM 8991 C CA . LEU B 1 552 ? -20.875 42.875 35.188 1 88.75 552 LEU B CA 1
ATOM 8992 C C . LEU B 1 552 ? -20.844 43.406 36.594 1 88.75 552 LEU B C 1
ATOM 8994 O O . LEU B 1 552 ? -19.781 43.781 37.094 1 88.75 552 LEU B O 1
ATOM 8998 N N . GLY B 1 553 ? -21.953 43.312 37.25 1 87.94 553 GLY B N 1
ATOM 8999 C CA . GLY B 1 553 ? -22.047 43.844 38.594 1 87.94 553 GLY B CA 1
ATOM 9000 C C . GLY B 1 553 ? -21.781 42.781 39.656 1 87.94 553 GLY B C 1
ATOM 9001 O O . GLY B 1 553 ? -21.297 43.094 40.75 1 87.94 553 GLY B O 1
ATOM 9002 N N . GLU B 1 554 ? -22.094 41.531 39.375 1 88.75 554 GLU B N 1
ATOM 9003 C CA . GLU B 1 554 ? -22.156 40.562 40.469 1 88.75 554 GLU B CA 1
ATOM 9004 C C . GLU B 1 554 ? -21.094 39.5 40.312 1 88.75 554 GLU B C 1
ATOM 9006 O O . GLU B 1 554 ? -20.734 38.812 41.281 1 88.75 554 GLU B O 1
ATOM 9011 N N . ASN B 1 555 ? -20.672 39.375 39.125 1 89.56 555 ASN B N 1
ATOM 9012 C CA . ASN B 1 555 ? -19.797 38.219 38.875 1 89.56 555 ASN B CA 1
ATOM 9013 C C . ASN B 1 555 ? -18.359 38.688 38.625 1 89.56 555 ASN B C 1
ATOM 9015 O O . ASN B 1 555 ? -18.062 39.25 37.594 1 89.56 555 ASN B O 1
ATOM 9019 N N . GLU B 1 556 ? -17.484 38.281 39.5 1 88.25 556 GLU B N 1
ATOM 9020 C CA . GLU B 1 556 ? -16.094 38.688 39.438 1 88.25 556 GLU B CA 1
ATOM 9021 C C . GLU B 1 556 ? -15.375 38.062 38.25 1 88.25 556 GLU B C 1
ATOM 9023 O O . GLU B 1 556 ? -14.547 38.75 37.594 1 88.25 556 GLU B O 1
ATOM 9028 N N . TYR B 1 557 ? -15.664 36.938 38.031 1 87.62 557 TYR B N 1
ATOM 9029 C CA . TYR B 1 557 ? -14.984 36.281 36.938 1 87.62 557 TYR B CA 1
ATOM 9030 C C . TYR B 1 557 ? -15.359 36.906 35.594 1 87.62 557 TYR B C 1
ATOM 9032 O O . TYR B 1 557 ? -14.5 37.094 34.75 1 87.62 557 TYR B O 1
ATOM 9040 N N . TYR B 1 558 ? -16.531 37.188 35.469 1 89.31 558 TYR B N 1
ATOM 9041 C CA . TYR B 1 558 ? -17.016 37.844 34.25 1 89.31 558 TYR B CA 1
ATOM 9042 C C . TYR B 1 558 ? -16.391 39.219 34.094 1 89.31 558 TYR B C 1
ATOM 9044 O O . TYR B 1 558 ? -16.047 39.625 32.969 1 89.31 558 TYR B O 1
ATOM 9052 N N . GLN B 1 559 ? -16.25 39.875 35.156 1 86.31 559 GLN B N 1
ATOM 9053 C CA . GLN B 1 559 ? -15.602 41.188 35.125 1 86.31 559 GLN B CA 1
ATOM 9054 C C . GLN B 1 559 ? -14.148 41.062 34.656 1 86.31 559 GLN B C 1
ATOM 9056 O O . GLN B 1 559 ? -13.664 41.906 33.906 1 86.31 559 GLN B O 1
ATOM 9061 N N . GLY B 1 560 ? -13.578 40.062 35.094 1 80.75 560 GLY B N 1
ATOM 9062 C CA . GLY B 1 560 ? -12.203 39.844 34.719 1 80.75 560 GLY B CA 1
ATOM 9063 C C . GLY B 1 560 ? -12.047 39.531 33.219 1 80.75 560 GLY B C 1
ATOM 9064 O O . GLY B 1 560 ? -11.102 40 32.594 1 80.75 560 GLY B O 1
ATOM 9065 N N . LEU B 1 561 ? -12.945 38.781 32.719 1 81.19 561 LEU B N 1
ATOM 9066 C CA . LEU B 1 561 ? -12.914 38.469 31.312 1 81.19 561 LEU B CA 1
ATOM 9067 C C . LEU B 1 561 ? -13.07 39.719 30.469 1 81.19 561 LEU B C 1
ATOM 9069 O O . LEU B 1 561 ? -12.422 39.844 29.422 1 81.19 561 LEU B O 1
ATOM 9073 N N . GLN B 1 562 ? -13.938 40.562 30.906 1 76.5 562 GLN B N 1
ATOM 9074 C CA . GLN B 1 562 ? -14.195 41.812 30.203 1 76.5 562 GLN B CA 1
ATOM 9075 C C . GLN B 1 562 ? -12.969 42.719 30.219 1 76.5 562 GLN B C 1
ATOM 9077 O O . GLN B 1 562 ? -12.656 43.375 29.219 1 76.5 562 GLN B O 1
ATOM 9082 N N . LYS B 1 563 ? -12.352 42.719 31.281 1 67.69 563 LYS B N 1
ATOM 9083 C CA . LYS B 1 563 ? -11.164 43.562 31.422 1 67.69 563 LYS B CA 1
ATOM 9084 C C . LYS B 1 563 ? -10.023 43.031 30.547 1 67.69 563 LYS B C 1
ATOM 9086 O O . LYS B 1 563 ? -9.305 43.812 29.938 1 67.69 563 LYS B O 1
ATOM 9091 N N . ALA B 1 564 ? -9.969 41.844 30.5 1 62.59 564 ALA B N 1
ATOM 9092 C CA . ALA B 1 564 ? -8.898 41.219 29.719 1 62.59 564 ALA B CA 1
ATOM 9093 C C . ALA B 1 564 ? -9.102 41.5 28.219 1 62.59 564 ALA B C 1
ATOM 9095 O O . ALA B 1 564 ? -8.133 41.75 27.5 1 62.59 564 ALA B O 1
ATOM 9096 N N . ASN B 1 565 ? -10.273 41.469 27.766 1 58.28 565 ASN B N 1
ATOM 9097 C CA . ASN B 1 565 ? -10.586 41.688 26.359 1 58.28 565 ASN B CA 1
ATOM 9098 C C . ASN B 1 565 ? -10.539 43.156 26 1 58.28 565 ASN B C 1
ATOM 9100 O O . ASN B 1 565 ? -10.219 43.531 24.859 1 58.28 565 ASN B O 1
ATOM 9104 N N . SER B 1 566 ? -11.047 44.094 26.859 1 53 566 SER B N 1
ATOM 9105 C CA . SER B 1 566 ? -10.977 45.531 26.625 1 53 566 SER B CA 1
ATOM 9106 C C . SER B 1 566 ? -9.531 46 26.469 1 53 566 SER B C 1
ATOM 9108 O O . SER B 1 566 ? -9.258 46.938 25.703 1 53 566 SER B O 1
ATOM 9110 N N . GLU B 1 567 ? -8.688 45.469 27.156 1 46.47 567 GLU B N 1
ATOM 9111 C CA . GLU B 1 567 ? -7.277 45.844 27.031 1 46.47 567 GLU B CA 1
ATOM 9112 C C . GLU B 1 567 ? -6.715 45.406 25.688 1 46.47 567 GLU B C 1
ATOM 9114 O O . GLU B 1 567 ? -5.805 46.062 25.156 1 46.47 567 GLU B O 1
ATOM 9119 N N . ASP B 1 568 ? -7.297 44.5 25.156 1 44.88 568 ASP B N 1
ATOM 9120 C CA . ASP B 1 568 ? -6.844 44.062 23.828 1 44.88 568 ASP B CA 1
ATOM 9121 C C . ASP B 1 568 ? -7.527 44.875 22.734 1 44.88 568 ASP B C 1
ATOM 9123 O O . ASP B 1 568 ? -7.168 44.75 21.547 1 44.88 568 ASP B O 1
ATOM 9127 N N . GLN B 1 569 ? -8.703 45.562 22.922 1 42.41 569 GLN B N 1
ATOM 9128 C CA . GLN B 1 569 ? -9.359 46.406 21.922 1 42.41 569 GLN B CA 1
ATOM 9129 C C . GLN B 1 569 ? -8.719 47.781 21.828 1 42.41 569 GLN B C 1
ATOM 9131 O O . GLN B 1 569 ? -8.586 48.469 22.844 1 42.41 569 GLN B O 1
ATOM 9136 N N . PRO B 1 570 ? -7.945 48.219 20.844 1 38.97 570 PRO B N 1
ATOM 9137 C CA . PRO B 1 570 ? -7.449 49.594 20.719 1 38.97 570 PRO B CA 1
ATOM 9138 C C . PRO B 1 570 ? -8.555 50.625 20.875 1 38.97 570 PRO B C 1
ATOM 9140 O O . PRO B 1 570 ? -9.695 50.375 20.453 1 38.97 570 PRO B O 1
ATOM 9143 N N . ARG B 1 571 ? -8.508 51.625 21.828 1 40 571 ARG B N 1
ATOM 9144 C CA . ARG B 1 571 ? -9.352 52.812 21.969 1 40 571 ARG B CA 1
ATOM 9145 C C . ARG B 1 571 ? -9.641 53.438 20.609 1 40 571 ARG B C 1
ATOM 9147 O O . ARG B 1 571 ? -8.719 53.875 19.906 1 40 571 ARG B O 1
ATOM 9154 N N . GLN B 1 572 ? -10.633 53.125 19.922 1 34.94 572 GLN B N 1
ATOM 9155 C CA . GLN B 1 572 ? -11.055 54.031 18.844 1 34.94 572 GLN B CA 1
ATOM 9156 C C . GLN B 1 572 ? -11.195 55.469 19.344 1 34.94 572 GLN B C 1
ATOM 9158 O O . GLN B 1 572 ? -11.953 55.719 20.281 1 34.94 572 GLN B O 1
ATOM 9163 N N . GLU B 1 573 ? -10.18 56.312 19.266 1 30.47 573 GLU B N 1
ATOM 9164 C CA . GLU B 1 573 ? -10.406 57.75 19.344 1 30.47 573 GLU B CA 1
ATOM 9165 C C . GLU B 1 573 ? -11.586 58.188 18.484 1 30.47 573 GLU B C 1
ATOM 9167 O O . GLU B 1 573 ? -11.672 57.812 17.312 1 30.47 573 GLU B O 1
ATOM 9172 N N . GLU B 1 574 ? -12.711 58.5 19.062 1 31.58 574 GLU B N 1
ATOM 9173 C CA . GLU B 1 574 ? -13.844 59.25 18.516 1 31.58 574 GLU B CA 1
ATOM 9174 C C . GLU B 1 574 ? -13.375 60.469 17.688 1 31.58 574 GLU B C 1
ATOM 9176 O O . GLU B 1 574 ? -12.727 61.375 18.203 1 31.58 574 GLU B O 1
ATOM 9181 N N . HIS B 1 575 ? -12.922 60.344 16.453 1 34.03 575 HIS B N 1
ATOM 9182 C CA . HIS B 1 575 ? -12.844 61.562 15.633 1 34.03 575 HIS B CA 1
ATOM 9183 C C . HIS B 1 575 ? -14.172 62.312 15.617 1 34.03 575 HIS B C 1
ATOM 9185 O O . HIS B 1 575 ? -15.227 61.688 15.375 1 34.03 575 HIS B O 1
ATOM 9191 N N . PRO B 1 576 ? -14.305 63.406 16.344 1 32.19 576 PRO B N 1
ATOM 9192 C CA . PRO B 1 576 ? -15.492 64.25 16.266 1 32.19 576 PRO B CA 1
ATOM 9193 C C . PRO B 1 576 ? -15.922 64.562 14.836 1 32.19 576 PRO B C 1
ATOM 9195 O O . PRO B 1 576 ? -15.078 64.75 13.953 1 32.19 576 PRO B O 1
ATOM 9198 N N . HIS B 1 577 ? -17.047 64 14.375 1 28.16 577 HIS B N 1
ATOM 9199 C CA . HIS B 1 577 ? -17.734 64.438 13.156 1 28.16 577 HIS B CA 1
ATOM 9200 C C . HIS B 1 577 ? -17.797 65.938 13.047 1 28.16 577 HIS B C 1
ATOM 9202 O O . HIS B 1 577 ? -18.312 66.625 13.945 1 28.16 577 HIS B O 1
ATOM 9208 N N . GLN B 1 578 ? -16.734 66.688 12.609 1 25.36 578 GLN B N 1
ATOM 9209 C CA . GLN B 1 578 ? -17.062 68.062 12.109 1 25.36 578 GLN B CA 1
ATOM 9210 C C . GLN B 1 578 ? -18.266 68 11.172 1 25.36 578 GLN B C 1
ATOM 9212 O O . GLN B 1 578 ? -18.344 67.125 10.289 1 25.36 578 GLN B O 1
ATOM 9217 N N . SER B 1 579 ? -19.391 68.75 11.484 1 23.19 579 SER B N 1
ATOM 9218 C CA . SER B 1 579 ? -20.453 69.25 10.594 1 23.19 579 SER B CA 1
ATOM 9219 C C . SER B 1 579 ? -19.875 69.875 9.328 1 23.19 579 SER B C 1
ATOM 9221 O O . SER B 1 579 ? -18.859 70.562 9.383 1 23.19 579 SER B O 1
#

Nearest PDB structures (foldseek):
  7ocy-assembly1_A  TM=8.342E-01  e=2.153E-24  Enterococcus faecalis
  9csi-assembly1_A  TM=7.840E-01  e=1.576E-24  Acinetobacter baumannii
  6bpp-assembly1_B  TM=7.301E-01  e=3.890E-23  Escherichia coli CFT073
  6r72-assembly1_B  TM=7.425E-01  e=2.639E-22  Bacillus subtilis
  5och-assembly1_A  TM=6.747E-01  e=3.841E-24  Homo sapiens

Foldseek 3Di:
DPADAPVLVVLDVVQDPVNLVVLLCVLLPPCNVVVVVLLVLLLVLLLLVLVLLVLVLVLVLCVVVVNPPCNVVSVVVSVVSVVVSVVSVVVSLVSLQVSLQVSLVSQCVVVVVLPNNLLSVLSSLQSNCVRNLCLSNLVSNLVNLLVVLCVVPVVLSVLLVVLLVVLVVLLVVLVSVLNVLVVVLVVLVCVLVVVVVVCVVCVVVCVVVVCPVVVVVVSVVSVVVSVVSVVVSVVSVVVSVVSLVVSLVVSLVVLLVVVVVCVVVVNDGPSVSSSSNVSSVSNSVSSVSNSVCVRSNSSSSVSNVVSVVVVVVSVVVVVLAADDPQPDAPAQLWKWWDQFADDPDRFEHTDGRNHLEEEEAEDPPLCPVVVVCVQLVVDPTPDTFMDGNRHTVSRGGNVSSCLQEPEDAPPDDFDFFFLLVSLQVLAPDGDDPVLLLVLLVLLVQQVVLVVDPCRRRWTDDDVTDDDDLQNRLSSSSSSRPSSVHQEYEYHQSCVPPDPVSVLSNLVSSLVSRPRHHYYYYHLAPSNQQSGQWYFYGGNNYTQDIGHPVVCCPPPPVSVVSVVVNVVVDPPPDPPPPDD/DPADAPVLVVLDVVQDPVNLVVLLCVLLPPCNVVVVVLLVLLLVLLLLVLVLLVLVLVLVLCVVVVNPPCNVVSVVVSVVSVVVSVVSVVVSLVSLQVSLQVSLVSQCVVVVVLPNNLLSVLSSLQSNLVRNLCLSNLVSNLVNLLVVLCVVPVVLSVLLVVLLVVLVVLLVVLVVVLNVLVVVLVVLVCVLVVVVVVCVVCVVVCVVVVCPVVVVVVSVVSVVVSVVSVVVSVVSVVVSVVSLVVSLVVSLVVLLVVVVVCVVVVNDGPSVSSSSNVSSVSNSVSSVSNSVCVRSNSSSSVSNVVSVVVVVVSVVVVVLAADDPQPDAPAQLWKWWDQFADPPDRFEHTDGRNHLEEEEAEDPPLCPVVVVCVQLVVDPTPDTFMDGNRHTVSRGGNVSSCLQEPEDAPPDDFDQFFLLVSQQVLAPDGDDPVLLCVLLVLLVQQVVLVVDPCRRRWTDDDVTDDDDLQNRLSSSSSSRPSSVHQEYEYHQSCVPPDPVSVLSNLVSSLVSRPRHHYYYYHHAPSNQQSGQWYFYTGNNYTQDIGHPVVCCPPPPVSVVSVVVNVVVDPPPPPPPPDD

InterPro domains:
  IPR003439 ABC transporter-like, ATP-binding domain [PF00005] (357-495)
  IPR003439 ABC transporter-like, ATP-binding domain [PS50893] (330-564)
  IPR003593 AAA+ ATPase domain [SM00382] (354-541)
  IPR011527 ABC transporter type 1, transmembrane domain [PS50929] (39-275)
  IPR027417 P-loop containing nucleoside triphosphate hydrolase [G3DSA:3.40.50.300] (330-576)
  IPR027417 P-loop containing nucleoside triphosphate hydrolase [SSF52540] (331-563)
  IPR036640 ABC transporter type 1, transmembrane domain superfamily [G3DSA:1.20.1560.10] (23-313)
  IPR036640 ABC transporter type 1, transmembrane domain superfamily [SSF90123] (24-297)
  IPR039421 Type 1 protein exporter [PTHR24221] (111-559)

pLDDT: mean 80.61, std 12.28, range [23.14, 95.19]

Organism: Acanthamoeba castellanii (strain ATCC 30010 / Neff) (NCBI:txid1257118)

Solvent-accessible surface area (backbone atoms only — not comparable to full-atom values): 59736 Å² total; per-residue (Å²): 126,94,68,68,45,73,65,33,55,53,46,50,74,69,47,50,71,65,57,51,52,50,52,52,57,68,59,34,74,93,41,57,69,58,52,52,49,52,52,52,51,43,52,54,47,42,58,55,57,57,47,34,56,53,42,50,19,53,51,44,41,32,56,75,69,70,44,71,76,64,50,65,61,45,52,51,48,28,52,50,44,46,50,52,39,46,52,51,45,40,49,51,50,43,51,35,35,51,49,21,51,54,44,27,49,50,43,35,52,52,22,48,74,72,63,38,59,76,36,23,52,18,44,26,48,33,42,31,42,59,39,48,46,49,43,58,51,28,49,48,34,29,50,52,30,44,49,52,44,30,69,75,39,55,71,55,28,49,52,52,50,54,51,48,52,51,45,51,53,52,46,52,54,53,48,57,53,41,41,57,44,48,44,52,30,48,52,39,45,47,50,42,50,51,50,50,48,55,46,58,76,37,39,67,61,35,55,45,34,63,35,59,79,64,48,48,58,54,52,49,50,42,51,51,55,30,46,58,43,46,49,53,43,48,46,52,50,40,49,52,52,40,53,48,52,50,51,50,52,52,50,51,50,51,46,49,55,54,45,48,53,35,36,76,73,64,77,48,54,72,15,54,50,54,32,51,51,52,37,47,51,52,23,50,51,26,51,48,52,51,61,68,42,42,61,59,49,44,47,22,49,39,31,30,49,54,23,51,53,49,50,52,51,52,50,51,55,55,65,65,47,49,74,83,82,47,66,71,55,88,35,68,44,33,42,32,36,40,49,29,25,51,89,98,40,67,25,40,49,80,44,73,39,69,57,48,30,36,31,39,33,45,59,91,84,16,44,68,69,57,53,53,33,39,76,68,63,76,39,78,60,78,36,62,48,48,27,30,45,80,32,49,54,77,48,34,40,65,69,58,48,28,61,35,37,29,70,32,48,61,83,63,73,82,60,77,37,28,49,46,52,55,36,43,49,43,32,95,57,91,68,52,71,65,52,52,50,50,23,21,49,53,30,72,34,40,72,65,38,66,69,39,94,49,36,54,64,33,38,32,42,95,91,44,56,81,68,54,73,38,54,46,34,23,48,44,46,13,25,44,49,60,51,64,32,39,26,40,35,30,37,40,46,53,71,66,37,53,74,69,58,37,47,49,38,51,50,40,51,54,66,58,28,88,72,26,24,37,38,34,36,40,78,63,66,88,60,46,76,76,30,68,29,37,37,34,32,50,80,22,27,68,77,42,80,36,33,54,71,51,31,61,74,70,32,68,67,56,39,49,54,48,52,59,51,54,72,69,49,78,80,75,75,78,73,76,79,77,132,126,95,68,67,46,74,65,32,56,51,46,50,73,70,47,50,71,63,56,52,51,50,52,52,58,67,62,34,75,93,41,57,68,59,51,53,51,50,52,52,50,42,52,54,47,43,57,55,57,59,46,34,55,53,41,51,18,54,50,44,40,31,56,76,69,70,45,70,76,63,51,66,63,44,52,51,49,29,53,50,43,46,51,52,40,45,53,52,45,39,48,51,50,43,53,37,36,51,48,22,51,52,43,27,48,51,44,34,51,51,22,48,73,72,63,39,60,75,35,22,53,23,42,26,49,31,42,33,43,55,35,56,63,32,48,58,49,33,48,48,36,27,51,52,30,46,49,51,43,31,71,75,38,55,70,55,28,49,52,51,50,52,52,48,51,51,43,51,53,53,44,53,54,53,49,56,52,41,43,56,45,47,45,53,30,48,54,38,44,48,50,42,51,51,51,50,49,55,47,57,75,37,40,68,61,36,55,46,35,62,34,60,78,64,46,50,59,54,51,48,51,44,50,49,55,28,47,58,41,46,48,52,42,48,48,52,51,41,50,52,52,41,52,48,52,49,50,51,51,52,49,52,50,51,46,50,53,56,44,47,53,34,38,74,72,63,76,47,55,73,17,55,50,54,32,51,52,52,37,47,50,52,24,50,52,26,50,48,52,51,59,68,42,43,61,59,49,45,48,23,50,40,30,32,49,54,24,52,53,49,50,52,52,52,50,52,56,57,65,64,47,50,74,82,84,47,65,71,55,89,33,69,42,34,41,31,35,41,50,30,25,51,92,93,39,65,27,41,49,80,43,74,39,66,56,48,31,35,32,40,32,45,58,92,84,16,44,65,70,56,52,52,32,38,76,67,63,76,39,77,60,78,36,62,48,48,27,30,45,79,32,50,54,78,48,35,38,64,68,58,47,28,61,35,38,28,68,33,48,63,81,65,74,81,58,75,38,28,50,48,52,55,36,43,50,42,31,96,56,92,67,53,70,64,50,52,50,51,22,21,50,54,28,72,34,39,74,65,38,65,70,37,94,49,37,53,63,34,40,32,43,94,92,44,56,81,69,54,71,39,54,46,35,23,47,44,48,13,24,43,48,58,53,66,31,40,27,38,35,31,39,42,44,51,70,65,39,54,72,68,57,36,48,50,37,51,50,41,52,57,65,57,26,88,71,24,24,35,38,34,37,40,78,63,66,88,60,46,75,77,30,67,30,36,36,32,30,50,80,22,27,69,78,42,79,37,34,53,70,53,31,62,74,70,32,67,66,56,40,50,54,48,52,58,51,53,72,69,48,80,79,75,76,79,74,75,78,77,130

Radius of gyration: 39.51 Å; Cα contacts (8 Å, |Δi|>4): 1613; chains: 2; bounding box: 84×129×84 Å